Protein AF-A0A8J6E1X1-F1 (afdb_monomer_lite)

Radius of gyration: 105.85 Å; chains: 1; bounding box: 224×89×387 Å

Organism: NCBI:txid201153

Secondary structure (DSSP, 8-state):
--THHHHHHHHHHHHHTTSS-----HHHHHHHHHHHHHHHHHHHHHHHHHHHHHHHHHHHHHHHHHHHHHHHHHHHHHHHHHHHHHHHHHHHHHHHHHHHHHHHHHHHHHHHHHHHHHHHHHHHHHHHHHHHHHHHHHHHHHHHHHHHHHHHHHHHHHHHHHHHHHHHHHHHHHHHHHHHHHHHHHHHHHHHHHHHHHHHHHHHTT----SGGGGTHHHHHHHHHHHHHHHHHHHHHHHHHHHHHHHHHHHHHHHHHHHHHHHHHHHHHHHHHHHHHHHHHHHHHHHHHHHHHHHHHHHHHHHHHHHHHHHHHHHHHHHHHHHHHHHHHHHHHHHHHHHHHHHHHHHHHHHHHHHHHHHHHHHHHHHHHHHHHHHHHHHHHTHHHHTTSTTS------------------SGGGSSHHHHHHHHHHHHHHHHHHHHHHHHHHHHHHHHHHHHHHHHHHHHHHHHHHHHHHHHHHHHHHHHHHHHHHHHHHHHHHHHHHHHHHHHHHHHHHHHHHHHHHHHHHHHHHHHHHHHHHHHHHHHHHHHHHHHHHHHHHHHHHHHHHHHHHHHHHHHHHHHHHHHHHHHHHHHHHHHHHHHHHHHHHHHHHHHHHHHHHHHHHHHHHHHHHHHHHHHHHHHHHHHHHHHHHHHHHHHHHHHHHHHHHHHHHHHHHHHHHHHHHHHHHHHHHHHHHHHHHHHHHHHHTTSS-------------------STHHHHHHHHHHHHHHHHHHHHHHHHHHHHHHHHHHHHHHHHTTTS--STHHHHHHHHHHHHHHHHHHHHHHHHHHHHHHHHHHHHHHHHHHHHHHHHHHHHHHHHHHTT--SSHHHHHHHHHHHHHHHHHHHHHHHHHHHHHHHSS-------PPP------------------PPPPPPPPPPPPPP--TT----PPPPPPPPP-

Foldseek 3Di:
DDVVVVVVVVVVVVVVVVPPDDDDDDPVVVVVVVVVVVVVVVVVVVVVVVVVVVVVVVVVVVVVVVVVVVVVVVVVVVVVVVVVVVVVVVVVVVVVVVVVVVVVVVVVVVVVVVVVVVVVVVVVVVVVVVVVVVVVVVCCVVCVVVVVVVVVVVVVVVVVVVVVVVVVVVVVVVVVVVVVVVVVVVVVVVVVVVVVVVVVVVVVVPPDDDDPCPVVVVVVVVVVVVVVVVVVVVVVVVVVVVVVVVVVVVVVVVVVVVVVVVVVVVVVVVVVVVVVVVVVVVVVVVVVVVVVVVVVVVVVVVVVVVVVVVVVVVVVVVVVVVVVVVVVVVVVVVVVVVVVVVVVVVVVCVVVVVVVVVVVVVVVVVVVVVVVVVVVVVVVVVPVVVVVPPPDDDDDDDDDDDDDDDDDPPDPPPPCPVPPPVVVVVVVVVVVVVVVVVVVVVVVVVVVVVVVVVVVVVVVVVVVVVVVVVVVVVVVVVVVVVVVVVVVVVVVVVVVVVVVVVVVVVVVVVVVVVVVVVVVVVVVVVVVVVVVVVVVVVVVVVVVVVVVVVVVVVVVVVVVVVVVVVVVVVVVVVVVVVVVVVVVVVVVVVVVVVVVVVVVVVVVVVVVVVVVVVVVVVVVVVVVVVVVVVVVVVVVVVVVVVVVVVVVVVVVVVVVVVVVVVVVVVVCVVCVVVVVVVVVVVVVVVVVVVVVVVVVVVVVVVPPDDDDDDDDDDDDDDDDDDDDDPVVVVVVVVVVVVVVVVVVVVVVVVVVVVVVVVVVVVVVVVVVPDDDDVVVVVVVVVVVVVVVVVVVVVVVVVVVVVVVVVVVVVVVCVVVVVVVVVLVVCLVVQVVVVHHSDPVVVVVVVVVVVVVVVVVVVVVVVVVVVVVVVPDDDDDDDDDDDDDDDDDDDDDDDDDPDDDDDDDDDDDDDDDDDDPPPDDDDDDDDDDDDD

InterPro domains:
  IPR049270 Cilia- and flagella-associated protein 58, central coiled coil [PF21771] (454-643)

Sequence (931 aa):
MDPERAQWLSALKILDKWAEDAPPDEKERRAMKAELFRSQFQRLYDCTVLSMAGETQSMDALRSMKDDRNQSEADLEAATEKATNAKLELEKYQDELRGVEVAIRKSQDDEELLEIQIDELNVDRDAEQALVDENETEVRAIYGPRIKQIQDEMELTKDMMRDNESTHKKLTAEIASSTARIEEVEAINEALKREVSAHREAVERSKTEPTRLKKTADLLQQAMTGKQAEERKYLDQLVDIDRQLEDEGKTLKKNEERRAALQSEIQLAVTAVEGRDEEVRAVTQHVAKLKRDMEDRMAQRVKLELEIKAKERASRQAQEALSKAEKALGAEEKVLRGVNDAAGLVRQSIPEIKSQIANLKKELASARSSLNKMTKEREEIGKDVDVGILKLLQTEDGNAKQGSNLQAALEGVKEREAILNDLMESDRALQAELVATRAQRSTSDRDMQRVMGKLRSTVEALQGHEAVIVDLTKRHSEMLGQLKSFGTLYESVKTQRNKYLSFIQSTQQAQAELVERLKVLSNEVEILTGETRYKDATLRKDRAETAQIIAVANSCRHDVSRLVEQRNILRDEMDSNVAEVERSSASITSAERDILGLKKSFVDAAEGRDSAGIALLERNDELCVLHEKCNLQASVLLKGQKSLVDLDVRAKHINLLIRDYERKVELAKKIGPEISKYEEQIHAMLAERDDLLVQGEELAKKLVDPNTEGRWRSLEKPTEAAEDRTTLLERQKDLESKILIKDNQIQEQMLVIDEIDNLIAGLKQAVSTQSDTRTTFMSDRVNRLRSSVDRLNKKLQSRVAELSMYQAEAKQYEPEVKRLQTVVQTMKDRMDNSLPPTDTAEREWEAMQVKKAEEKAAKAMAARRTEVEELDGTITTAVPRPNAYKYDGEASATNVPGISKPYPAPGPMMPSEYGANMRHFRAPRQRGVEL

pLDDT: mean 75.0, std 17.32, range [29.34, 97.38]

Structure (mmCIF, N/CA/C/O backbone):
data_AF-A0A8J6E1X1-F1
#
_entry.id   AF-A0A8J6E1X1-F1
#
loop_
_atom_site.group_PDB
_atom_site.id
_atom_site.type_symbol
_atom_site.label_atom_id
_atom_site.label_alt_id
_atom_site.label_comp_id
_atom_site.label_asym_id
_atom_site.label_entity_id
_atom_site.label_seq_id
_atom_site.pdbx_PDB_ins_code
_atom_site.Cartn_x
_atom_site.Cartn_y
_atom_site.Cartn_z
_atom_site.occupancy
_atom_site.B_iso_or_equiv
_atom_site.auth_seq_id
_atom_site.auth_comp_id
_atom_site.auth_asym_id
_atom_site.auth_atom_id
_atom_site.pdbx_PDB_model_num
ATOM 1 N N . MET A 1 1 ? 102.561 -15.282 -63.112 1.00 45.28 1 MET A N 1
ATOM 2 C CA . MET A 1 1 ? 103.827 -16.026 -63.312 1.00 45.28 1 MET A CA 1
ATOM 3 C C . MET A 1 1 ? 103.762 -16.637 -64.695 1.00 45.28 1 MET A C 1
ATOM 5 O O . MET A 1 1 ? 103.034 -17.605 -64.883 1.00 45.28 1 MET A O 1
ATOM 9 N N . ASP A 1 2 ? 104.411 -16.013 -65.672 1.00 46.47 2 ASP A N 1
ATOM 10 C CA . ASP A 1 2 ? 103.760 -15.908 -66.983 1.00 46.47 2 ASP A CA 1
ATOM 11 C C . ASP A 1 2 ? 104.443 -16.798 -68.036 1.00 46.47 2 ASP A C 1
ATOM 13 O O . ASP A 1 2 ? 105.628 -16.595 -68.327 1.00 46.47 2 ASP A O 1
ATOM 17 N N . PRO A 1 3 ? 103.727 -17.774 -68.635 1.00 53.22 3 PRO A N 1
ATOM 18 C CA . PRO A 1 3 ? 104.305 -18.684 -69.629 1.00 53.22 3 PRO A CA 1
ATOM 19 C C . PRO A 1 3 ? 104.748 -17.955 -70.908 1.00 53.22 3 PRO A C 1
ATOM 21 O O . PRO A 1 3 ? 105.657 -18.409 -71.603 1.00 53.22 3 PRO A O 1
ATOM 24 N N . GLU A 1 4 ? 104.174 -16.783 -71.186 1.00 53.44 4 GLU A N 1
ATOM 25 C CA . GLU A 1 4 ? 104.520 -15.915 -72.317 1.00 53.44 4 GLU A CA 1
ATOM 26 C C . GLU A 1 4 ? 106.004 -15.514 -72.320 1.00 53.44 4 GLU A C 1
ATOM 28 O O . GLU A 1 4 ? 106.648 -15.478 -73.372 1.00 53.44 4 GLU A O 1
ATOM 33 N N . ARG A 1 5 ? 106.597 -15.282 -71.137 1.00 50.91 5 ARG A N 1
ATOM 34 C CA . ARG A 1 5 ? 107.999 -14.846 -71.027 1.00 50.91 5 ARG A CA 1
ATOM 35 C C . ARG A 1 5 ? 108.994 -15.947 -71.414 1.00 50.91 5 ARG A C 1
ATOM 37 O O . ARG A 1 5 ? 110.117 -15.638 -71.807 1.00 50.91 5 ARG A O 1
ATOM 44 N N . ALA A 1 6 ? 108.581 -17.216 -71.359 1.00 53.81 6 ALA A N 1
ATOM 45 C CA . ALA A 1 6 ? 109.370 -18.343 -71.853 1.00 53.81 6 ALA A CA 1
ATOM 46 C C . ALA A 1 6 ? 109.302 -18.476 -73.387 1.00 53.81 6 ALA A C 1
ATOM 48 O O . ALA A 1 6 ? 110.308 -18.802 -74.020 1.00 53.81 6 ALA A O 1
ATOM 49 N N . GLN A 1 7 ? 108.150 -18.177 -73.998 1.00 55.94 7 GLN A N 1
ATOM 50 C CA . GLN A 1 7 ? 107.958 -18.290 -75.449 1.00 55.94 7 GLN A CA 1
ATOM 51 C C . GLN A 1 7 ? 108.814 -17.273 -76.224 1.00 55.94 7 GLN A C 1
ATOM 53 O O . GLN A 1 7 ? 109.506 -17.649 -77.172 1.00 55.94 7 GLN A O 1
ATOM 58 N N . TRP A 1 8 ? 108.875 -16.016 -75.771 1.00 51.72 8 TRP A N 1
ATOM 59 C CA . TRP A 1 8 ? 109.725 -14.988 -76.394 1.00 51.72 8 TRP A CA 1
ATOM 60 C C . TRP A 1 8 ? 111.229 -15.314 -76.340 1.00 51.72 8 TRP A C 1
ATOM 62 O O . TRP A 1 8 ? 111.949 -15.084 -77.312 1.00 51.72 8 TRP A O 1
ATOM 72 N N . LEU A 1 9 ? 111.707 -15.924 -75.249 1.00 55.38 9 LEU A N 1
ATOM 73 C CA . LEU A 1 9 ? 113.100 -16.382 -75.134 1.00 55.38 9 LEU A CA 1
ATOM 74 C C . LEU A 1 9 ? 113.409 -17.607 -76.014 1.00 55.38 9 LEU A C 1
ATOM 76 O O . LEU A 1 9 ? 114.568 -17.826 -76.370 1.00 55.38 9 LEU A O 1
ATOM 80 N N . SER A 1 10 ? 112.394 -18.389 -76.395 1.00 54.84 10 SER A N 1
ATOM 81 C CA . SER A 1 10 ? 112.541 -19.462 -77.383 1.00 54.84 10 SER A CA 1
ATOM 82 C C . SER A 1 10 ? 112.649 -18.915 -78.811 1.00 54.84 10 SER A C 1
ATOM 84 O O . SER A 1 10 ? 113.457 -19.427 -79.581 1.00 54.84 10 SER A O 1
ATOM 86 N N . ALA A 1 11 ? 111.911 -17.850 -79.146 1.00 54.59 11 ALA A N 1
ATOM 87 C CA . ALA A 1 11 ? 111.950 -17.225 -80.470 1.00 54.59 11 ALA A CA 1
ATOM 88 C C . ALA A 1 11 ? 113.316 -16.587 -80.795 1.00 54.59 11 ALA A C 1
ATOM 90 O O . ALA A 1 11 ? 113.847 -16.793 -81.885 1.00 54.59 11 ALA A O 1
ATOM 91 N N . LEU A 1 12 ? 113.925 -15.875 -79.838 1.00 54.38 12 LEU A N 1
ATOM 92 C CA . LEU A 1 12 ? 115.249 -15.255 -80.013 1.00 54.38 12 LEU A CA 1
ATOM 93 C C . LEU A 1 12 ? 116.350 -16.285 -80.325 1.00 54.38 12 LEU A C 1
ATOM 95 O O . LEU A 1 12 ? 117.102 -16.109 -81.279 1.00 54.38 12 LEU A O 1
ATOM 99 N N . LYS A 1 13 ? 116.373 -17.422 -79.616 1.00 55.44 13 LYS A N 1
ATOM 100 C CA . LYS A 1 13 ? 117.357 -18.503 -79.840 1.00 55.44 13 LYS A CA 1
ATOM 101 C C . LYS A 1 13 ? 117.247 -19.206 -81.200 1.00 55.44 13 LYS A C 1
ATOM 103 O O . LYS A 1 13 ? 118.148 -19.962 -81.560 1.00 55.44 13 LYS A O 1
ATOM 108 N N . ILE A 1 14 ? 116.154 -19.001 -81.936 1.00 56.94 14 ILE A N 1
ATOM 109 C CA . ILE A 1 14 ? 115.968 -19.536 -83.293 1.00 56.94 14 ILE A CA 1
ATOM 110 C C . ILE A 1 14 ? 116.546 -18.571 -84.341 1.00 56.94 14 ILE A C 1
ATOM 112 O O . ILE A 1 14 ? 117.038 -19.031 -85.369 1.00 56.94 14 ILE A O 1
ATOM 116 N N . LEU A 1 15 ? 116.550 -17.260 -84.069 1.00 51.34 15 LEU A N 1
ATOM 117 C CA . LEU A 1 15 ? 117.126 -16.247 -84.960 1.00 51.34 15 LEU A CA 1
ATOM 118 C C . LEU A 1 15 ? 118.658 -16.306 -84.987 1.00 51.34 15 LEU A C 1
ATOM 120 O O . LEU A 1 15 ? 119.228 -16.334 -86.075 1.00 51.34 15 LEU A O 1
ATOM 124 N N . ASP A 1 16 ? 119.315 -16.412 -83.826 1.00 50.22 16 ASP A N 1
ATOM 125 C CA . ASP A 1 16 ? 120.786 -16.496 -83.755 1.00 50.22 16 ASP A CA 1
ATOM 126 C C . ASP A 1 16 ? 121.333 -17.709 -84.533 1.00 50.22 16 ASP A C 1
ATOM 128 O O . ASP A 1 16 ? 122.340 -17.614 -85.231 1.00 50.22 16 ASP A O 1
ATOM 132 N N . LYS A 1 17 ? 120.616 -18.843 -84.499 1.00 50.31 17 LYS A N 1
ATOM 133 C CA . LYS A 1 17 ? 120.971 -20.062 -85.246 1.00 50.31 17 LYS A CA 1
ATOM 134 C C . LYS A 1 17 ? 120.750 -19.988 -86.762 1.00 50.31 17 LYS A C 1
ATOM 136 O O . LYS A 1 17 ? 121.141 -20.917 -87.460 1.00 50.31 17 LYS A O 1
ATOM 141 N N . TRP A 1 18 ? 120.123 -18.934 -87.282 1.00 49.75 18 TRP A N 1
ATOM 142 C CA . TRP A 1 18 ? 119.868 -18.761 -88.720 1.00 49.75 18 TRP A CA 1
ATOM 143 C C . TRP A 1 18 ? 120.875 -17.834 -89.421 1.00 49.75 18 TRP A C 1
ATOM 145 O O . TRP A 1 18 ? 120.716 -17.540 -90.606 1.00 49.75 18 TRP A O 1
ATOM 155 N N . ALA A 1 19 ? 121.919 -17.390 -88.713 1.00 49.16 19 ALA A N 1
ATOM 156 C CA . ALA A 1 19 ? 123.005 -16.592 -89.281 1.00 49.16 19 ALA A CA 1
ATOM 157 C C . ALA A 1 19 ? 124.158 -17.429 -89.878 1.00 49.16 19 ALA A C 1
ATOM 159 O O . ALA A 1 19 ? 124.899 -16.909 -90.710 1.00 49.16 19 ALA A O 1
ATOM 160 N N . GLU A 1 20 ? 124.322 -18.694 -89.464 1.00 47.47 20 GLU A N 1
ATOM 161 C CA . GLU A 1 20 ? 125.540 -19.482 -89.739 1.00 47.47 20 GLU A CA 1
ATOM 162 C C . GLU A 1 20 ? 125.394 -20.508 -90.887 1.00 47.47 20 GLU A C 1
ATOM 164 O O . GLU A 1 20 ? 126.339 -20.693 -91.652 1.00 47.47 20 GLU A O 1
ATOM 169 N N . ASP A 1 21 ? 124.217 -21.121 -91.082 1.00 45.50 21 ASP A N 1
ATOM 170 C CA . ASP A 1 21 ? 123.978 -22.127 -92.136 1.00 45.50 21 ASP A CA 1
ATOM 171 C C . ASP A 1 21 ? 123.340 -21.517 -93.403 1.00 45.50 21 ASP A C 1
ATOM 173 O O . ASP A 1 21 ? 122.120 -21.365 -93.504 1.00 45.50 21 ASP A O 1
ATOM 177 N N . ALA A 1 22 ? 124.161 -21.188 -94.410 1.00 44.06 22 ALA A N 1
ATOM 178 C CA . ALA A 1 22 ? 123.710 -20.542 -95.651 1.00 44.06 22 ALA A CA 1
ATOM 179 C C . ALA A 1 22 ? 124.183 -21.251 -96.945 1.00 44.06 22 ALA A C 1
ATOM 181 O O . ALA A 1 22 ? 125.229 -20.893 -97.493 1.00 44.06 22 ALA A O 1
ATOM 182 N N . PRO A 1 23 ? 123.400 -22.195 -97.508 1.00 49.28 23 PRO A N 1
ATOM 183 C CA . PRO A 1 23 ? 123.653 -22.755 -98.837 1.00 49.28 23 PRO A CA 1
ATOM 184 C C . PRO A 1 23 ? 123.144 -21.839 -99.983 1.00 49.28 23 PRO A C 1
ATOM 186 O O . PRO A 1 23 ? 122.302 -20.958 -99.742 1.00 49.28 23 PRO A O 1
ATOM 189 N N . PRO A 1 24 ? 123.630 -22.013 -101.236 1.00 51.72 24 PRO A N 1
ATOM 190 C CA . PRO A 1 24 ? 123.497 -20.997 -102.279 1.00 51.72 24 PRO A CA 1
ATOM 191 C C . PRO A 1 24 ? 122.700 -21.459 -103.518 1.00 51.72 24 PRO A C 1
ATOM 193 O O . PRO A 1 24 ? 123.286 -21.780 -104.547 1.00 51.72 24 PRO A O 1
ATOM 196 N N . ASP A 1 25 ? 121.366 -21.395 -103.469 1.00 47.97 25 ASP A N 1
ATOM 197 C CA . ASP A 1 25 ? 120.545 -21.314 -104.690 1.00 47.97 25 ASP A CA 1
ATOM 198 C C . ASP A 1 25 ? 119.337 -20.376 -104.482 1.00 47.97 25 ASP A C 1
ATOM 200 O O . ASP A 1 25 ? 118.710 -20.340 -103.417 1.00 47.97 25 ASP A O 1
ATOM 204 N N . GLU A 1 26 ? 119.030 -19.538 -105.475 1.00 53.50 26 GLU A N 1
ATOM 205 C CA . GLU A 1 26 ? 118.045 -18.456 -105.339 1.00 53.50 26 GLU A CA 1
ATOM 206 C C . GLU A 1 26 ? 116.600 -18.939 -105.554 1.00 53.50 26 GLU A C 1
ATOM 208 O O . GLU A 1 26 ? 115.645 -18.295 -105.104 1.00 53.50 26 GLU A O 1
ATOM 213 N N . LYS A 1 27 ? 116.420 -20.087 -106.219 1.00 55.41 27 LYS A N 1
ATOM 214 C CA . LYS A 1 27 ? 115.091 -20.596 -106.587 1.00 55.41 27 LYS A CA 1
ATOM 215 C C . LYS A 1 27 ? 114.334 -21.158 -105.380 1.00 55.41 27 LYS A C 1
ATOM 217 O O . LYS A 1 27 ? 113.167 -20.819 -105.172 1.00 55.41 27 LYS A O 1
ATOM 222 N N . GLU A 1 28 ? 115.014 -21.931 -104.535 1.00 53.69 28 GLU A N 1
ATOM 223 C CA . GLU A 1 28 ? 114.438 -22.509 -103.312 1.00 53.69 28 GLU A CA 1
ATOM 224 C C . GLU A 1 28 ? 114.132 -21.430 -102.262 1.00 53.69 28 GLU A C 1
ATOM 226 O O . GLU A 1 28 ? 113.062 -21.445 -101.649 1.00 53.69 28 GLU A O 1
ATOM 231 N N . ARG A 1 29 ? 114.989 -20.401 -102.148 1.00 54.91 29 ARG A N 1
ATOM 232 C CA . ARG A 1 29 ? 114.774 -19.237 -101.263 1.00 54.91 29 ARG A CA 1
ATOM 233 C C . ARG A 1 29 ? 113.438 -18.519 -101.493 1.00 54.91 29 ARG A C 1
ATOM 235 O O . ARG A 1 29 ? 112.920 -17.913 -100.554 1.00 54.91 29 ARG A O 1
ATOM 242 N N . ARG A 1 30 ? 112.871 -18.554 -102.708 1.00 59.19 30 ARG A N 1
ATOM 243 C CA . ARG A 1 30 ? 111.555 -17.951 -103.000 1.00 59.19 30 ARG A CA 1
ATOM 244 C C . ARG A 1 30 ? 110.391 -18.876 -102.641 1.00 59.19 30 ARG A C 1
ATOM 246 O O . ARG A 1 30 ? 109.408 -18.389 -102.088 1.00 59.19 30 ARG A O 1
ATOM 253 N N . ALA A 1 31 ? 110.515 -20.183 -102.883 1.00 60.28 31 ALA A N 1
ATOM 254 C CA . ALA A 1 31 ? 109.507 -21.166 -102.477 1.00 60.28 31 ALA A CA 1
ATOM 255 C C . ALA A 1 31 ? 109.375 -21.228 -100.944 1.00 60.28 31 ALA A C 1
ATOM 257 O O . ALA A 1 31 ? 108.289 -21.018 -100.404 1.00 60.28 31 ALA A O 1
ATOM 258 N N . MET A 1 32 ? 110.502 -21.379 -100.241 1.00 59.03 32 MET A N 1
ATOM 259 C CA . MET A 1 32 ? 110.531 -21.506 -98.782 1.00 59.03 32 MET A CA 1
ATOM 260 C C . MET A 1 32 ? 110.009 -20.242 -98.075 1.00 59.03 32 MET A C 1
ATOM 262 O O . MET A 1 32 ? 109.306 -20.339 -97.072 1.00 59.03 32 MET A O 1
ATOM 266 N N . LYS A 1 33 ? 110.261 -19.042 -98.628 1.00 60.12 33 LYS A N 1
ATOM 267 C CA . LYS A 1 33 ? 109.653 -17.792 -98.130 1.00 60.12 33 LYS A CA 1
ATOM 268 C C . LYS A 1 33 ? 108.140 -17.726 -98.357 1.00 60.12 33 LYS A C 1
ATOM 270 O O . LYS A 1 33 ? 107.439 -17.202 -97.497 1.00 60.12 33 LYS A O 1
ATOM 275 N N . ALA A 1 34 ? 107.623 -18.243 -99.472 1.00 63.97 34 ALA A N 1
ATOM 276 C CA . ALA A 1 34 ? 106.183 -18.251 -99.735 1.00 63.97 34 ALA A CA 1
ATOM 277 C C . ALA A 1 34 ? 105.423 -19.187 -98.774 1.00 63.97 34 ALA A C 1
ATOM 279 O O . ALA A 1 34 ? 104.351 -18.826 -98.285 1.00 63.97 34 ALA A O 1
ATOM 280 N N . GLU A 1 35 ? 105.992 -20.350 -98.447 1.00 67.12 35 GLU A N 1
ATOM 281 C CA . GLU A 1 35 ? 105.435 -21.251 -97.427 1.00 67.12 35 GLU A CA 1
ATOM 282 C C . GLU A 1 35 ? 105.598 -20.697 -96.007 1.00 67.12 35 GLU A C 1
ATOM 284 O O . GLU A 1 35 ? 104.656 -20.769 -95.214 1.00 67.12 35 GLU A O 1
ATOM 289 N N . LEU A 1 36 ? 106.731 -20.053 -95.696 1.00 68.12 36 LEU A N 1
ATOM 290 C CA . LEU A 1 36 ? 106.917 -19.354 -94.424 1.00 68.12 36 LEU A CA 1
ATOM 291 C C . LEU A 1 36 ? 105.836 -18.281 -94.223 1.00 68.12 36 LEU A C 1
ATOM 293 O O . LEU A 1 36 ? 105.147 -18.309 -93.206 1.00 68.12 36 LEU A O 1
ATOM 297 N N . PHE A 1 37 ? 105.613 -17.397 -95.201 1.00 71.00 37 PHE A N 1
ATOM 298 C CA . PHE A 1 37 ? 104.574 -16.368 -95.092 1.00 71.00 37 PHE A CA 1
ATOM 299 C C . PHE A 1 37 ? 103.157 -16.952 -95.037 1.00 71.00 37 PHE A C 1
ATOM 301 O O . PHE A 1 37 ? 102.339 -16.442 -94.275 1.00 71.00 37 PHE A O 1
ATOM 308 N N . ARG A 1 38 ? 102.861 -18.048 -95.754 1.00 71.38 38 ARG A N 1
ATOM 309 C CA . ARG A 1 38 ? 101.581 -18.764 -95.590 1.00 71.38 38 ARG A CA 1
ATOM 310 C C . ARG A 1 38 ? 101.414 -19.311 -94.175 1.00 71.38 38 ARG A C 1
ATOM 312 O O . ARG A 1 38 ? 100.393 -19.038 -93.560 1.00 71.38 38 ARG A O 1
ATOM 319 N N . SER A 1 39 ? 102.403 -20.019 -93.629 1.00 75.50 39 SER A N 1
ATOM 320 C CA . SER A 1 39 ? 102.316 -20.576 -92.268 1.00 75.50 39 SER A CA 1
ATOM 321 C C . SER A 1 39 ? 102.233 -19.498 -91.177 1.00 75.50 39 SER A C 1
ATOM 323 O O . SER A 1 39 ? 101.528 -19.682 -90.186 1.00 75.50 39 SER A O 1
ATOM 325 N N . GLN A 1 40 ? 102.890 -18.350 -91.370 1.00 73.69 40 GLN A N 1
ATOM 326 C CA . GLN A 1 40 ? 102.784 -17.191 -90.480 1.00 73.69 40 GLN A CA 1
ATOM 327 C C . GLN A 1 40 ? 101.402 -16.530 -90.562 1.00 73.69 40 GLN A C 1
ATOM 329 O O . GLN A 1 40 ? 100.820 -16.227 -89.523 1.00 73.69 40 GLN A O 1
ATOM 334 N N . PHE A 1 41 ? 100.849 -16.355 -91.767 1.00 75.06 41 PHE A N 1
ATOM 335 C CA . PHE A 1 41 ? 99.505 -15.801 -91.954 1.00 75.06 41 PHE A CA 1
ATOM 336 C C . PHE A 1 41 ? 98.419 -16.747 -91.420 1.00 75.06 41 PHE A C 1
ATOM 338 O O . PHE A 1 41 ? 97.486 -16.289 -90.769 1.00 75.06 41 PHE A O 1
ATOM 345 N N . GLN A 1 42 ? 98.580 -18.060 -91.620 1.00 78.12 42 GLN A N 1
ATOM 346 C CA . GLN A 1 42 ? 97.705 -19.093 -91.061 1.00 78.12 42 GLN A CA 1
ATOM 347 C C . GLN A 1 42 ? 97.682 -19.006 -89.529 1.00 78.12 42 GLN A C 1
ATOM 349 O O . GLN A 1 42 ? 96.620 -18.831 -88.951 1.00 78.12 42 GLN A O 1
ATOM 354 N N . ARG A 1 43 ? 98.852 -18.990 -88.872 1.00 75.69 43 ARG A N 1
ATOM 355 C CA . ARG A 1 43 ? 98.944 -18.841 -87.407 1.00 75.69 43 ARG A CA 1
ATOM 356 C C . ARG A 1 43 ? 98.370 -17.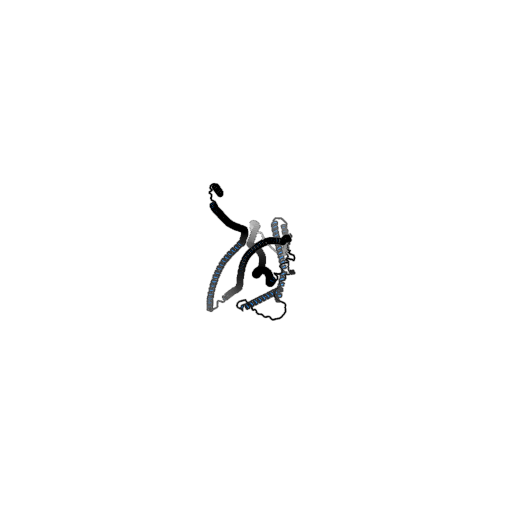519 -86.896 1.00 75.69 43 ARG A C 1
ATOM 358 O O . ARG A 1 43 ? 97.775 -17.502 -85.827 1.00 75.69 43 ARG A O 1
ATOM 365 N N . LEU A 1 44 ? 98.534 -16.419 -87.635 1.00 75.44 44 LEU A N 1
ATOM 366 C CA . LEU A 1 44 ? 97.907 -15.138 -87.292 1.00 75.44 44 LEU A CA 1
ATOM 367 C C . LEU A 1 44 ? 96.379 -15.211 -87.382 1.00 75.44 44 LEU A C 1
ATOM 369 O O . LEU A 1 44 ? 95.707 -14.724 -86.479 1.00 75.44 44 LEU A O 1
ATOM 373 N N . TYR A 1 45 ? 95.845 -15.842 -88.430 1.00 79.12 45 TYR A N 1
ATOM 374 C CA . TYR A 1 45 ? 94.411 -16.067 -88.609 1.00 79.12 45 TYR A CA 1
ATOM 375 C C . TYR A 1 45 ? 93.833 -16.988 -87.526 1.00 79.12 45 TYR A C 1
ATOM 377 O O . TYR A 1 45 ? 92.828 -16.657 -86.906 1.00 79.12 45 TYR A O 1
ATOM 385 N N . ASP A 1 46 ? 94.501 -18.103 -87.229 1.00 80.19 46 ASP A N 1
ATOM 386 C CA . ASP A 1 46 ? 94.075 -19.036 -86.185 1.00 80.19 46 ASP A CA 1
ATOM 387 C C . ASP A 1 46 ? 94.083 -18.346 -84.802 1.00 80.19 46 ASP A C 1
ATOM 389 O O . ASP A 1 46 ? 93.140 -18.496 -84.025 1.00 80.19 46 ASP A O 1
ATOM 393 N N . CYS A 1 47 ? 95.085 -17.502 -84.515 1.00 77.81 47 CYS A N 1
ATOM 394 C CA . CYS A 1 47 ? 95.122 -16.680 -83.302 1.00 77.81 47 CYS A CA 1
ATOM 395 C C . CYS A 1 47 ? 94.017 -15.610 -83.249 1.00 77.81 47 CYS A C 1
ATOM 397 O O . CYS A 1 47 ? 93.448 -15.407 -82.178 1.00 77.81 47 CYS A O 1
ATOM 399 N N . THR A 1 48 ? 93.678 -14.925 -84.350 1.00 74.62 48 THR A N 1
ATOM 400 C CA . THR A 1 48 ? 92.578 -13.939 -84.328 1.00 74.62 48 THR A CA 1
ATOM 401 C C . THR A 1 48 ? 91.210 -14.606 -84.217 1.00 74.62 48 THR A C 1
ATOM 403 O O . THR A 1 48 ? 90.356 -14.091 -83.498 1.00 74.62 48 THR A O 1
ATOM 406 N N . VAL A 1 49 ? 91.012 -15.779 -84.828 1.00 80.62 49 VAL A N 1
ATOM 407 C CA . VAL A 1 49 ? 89.798 -16.593 -84.648 1.00 80.62 49 VAL A CA 1
ATOM 408 C C . VAL A 1 49 ? 89.666 -17.068 -83.198 1.00 80.62 49 VAL A C 1
ATOM 410 O O . VAL A 1 49 ? 88.588 -16.942 -82.620 1.00 80.62 49 VAL A O 1
ATOM 413 N N . LEU A 1 50 ? 90.751 -17.534 -82.568 1.00 80.38 50 LEU A N 1
ATOM 414 C CA . LEU A 1 50 ? 90.753 -17.890 -81.143 1.00 80.38 50 LEU A CA 1
ATOM 415 C C . LEU A 1 50 ? 90.514 -16.674 -80.231 1.00 80.38 50 LEU A C 1
ATOM 417 O O . LEU A 1 50 ? 89.789 -16.797 -79.247 1.00 80.38 50 LEU A O 1
ATOM 421 N N . SER A 1 51 ? 91.049 -15.496 -80.573 1.00 77.44 51 SER A N 1
ATOM 422 C CA . SER A 1 51 ? 90.778 -14.249 -79.839 1.00 77.44 51 SER A CA 1
ATOM 423 C C . SER A 1 51 ? 89.300 -13.854 -79.926 1.00 77.44 51 SER A C 1
ATOM 425 O O . SER A 1 51 ? 88.682 -13.583 -78.902 1.00 77.44 51 SER A O 1
ATOM 427 N N . MET A 1 52 ? 88.696 -13.901 -81.119 1.00 75.81 52 MET A N 1
ATOM 428 C CA . MET A 1 52 ? 87.265 -13.619 -81.311 1.00 75.81 52 MET A CA 1
ATOM 429 C C . MET A 1 52 ? 86.357 -14.667 -80.645 1.00 75.81 52 MET A C 1
ATOM 431 O O . MET A 1 52 ? 85.290 -14.326 -80.130 1.00 75.81 52 MET A O 1
ATOM 435 N N . ALA A 1 53 ? 86.775 -15.936 -80.598 1.00 76.88 53 ALA A N 1
ATOM 436 C CA . ALA A 1 53 ? 86.090 -16.973 -79.826 1.00 76.88 53 ALA A CA 1
ATOM 437 C C . ALA A 1 53 ? 86.163 -16.695 -78.310 1.00 76.88 53 ALA A C 1
ATOM 439 O O . ALA A 1 53 ? 85.159 -16.813 -77.612 1.00 76.88 53 ALA A O 1
ATOM 440 N N . GLY A 1 54 ? 87.321 -16.256 -77.803 1.00 77.00 54 GLY A N 1
ATOM 441 C CA . GLY A 1 54 ? 87.491 -15.841 -76.407 1.00 77.00 54 GLY A CA 1
ATOM 442 C C . GLY A 1 54 ? 86.687 -14.587 -76.045 1.00 77.00 54 GLY A C 1
ATOM 443 O O . GLY A 1 54 ? 86.059 -14.544 -74.988 1.00 77.00 54 GLY A O 1
ATOM 444 N N . GLU A 1 55 ? 86.639 -13.589 -76.930 1.00 75.88 55 GLU A N 1
ATOM 445 C CA . GLU A 1 55 ? 85.822 -12.381 -76.763 1.00 75.88 55 GLU A CA 1
ATOM 446 C C . GLU A 1 55 ? 84.324 -12.703 -76.754 1.00 75.88 55 GLU A C 1
ATOM 448 O O . GLU A 1 55 ? 83.608 -12.233 -75.872 1.00 75.88 55 GLU A O 1
ATOM 453 N N . THR A 1 56 ? 83.839 -13.541 -77.676 1.00 78.88 56 THR A N 1
ATOM 454 C CA . THR A 1 56 ? 82.421 -13.946 -77.703 1.00 78.88 56 THR A CA 1
ATOM 455 C C . THR A 1 56 ? 82.031 -14.755 -76.466 1.00 78.88 56 THR A C 1
ATOM 457 O O . THR A 1 56 ? 81.041 -14.415 -75.823 1.00 78.88 56 THR A O 1
ATOM 460 N N . GLN A 1 57 ? 82.852 -15.722 -76.040 1.00 80.50 57 GLN A N 1
ATOM 461 C CA . GLN A 1 57 ? 82.638 -16.448 -74.779 1.00 80.50 57 GLN A CA 1
ATOM 462 C C . GLN A 1 57 ? 82.655 -15.516 -73.555 1.00 80.50 57 GLN A C 1
ATOM 464 O O . GLN A 1 57 ? 81.825 -15.664 -72.660 1.00 80.50 57 GLN A O 1
ATOM 469 N N . SER A 1 58 ? 83.544 -14.518 -73.528 1.00 76.31 58 SER A N 1
ATOM 470 C CA . SER A 1 58 ? 83.602 -13.520 -72.450 1.00 76.31 58 SER A CA 1
ATOM 471 C C . SER A 1 58 ? 82.374 -12.602 -72.441 1.00 76.31 58 SER A C 1
ATOM 473 O O . SER A 1 58 ? 81.875 -12.249 -71.374 1.00 76.31 58 SER A O 1
ATOM 475 N N . MET A 1 59 ? 81.854 -12.234 -73.616 1.00 79.19 59 MET A N 1
ATOM 476 C CA . MET A 1 59 ? 80.647 -11.415 -73.757 1.00 79.19 59 MET A CA 1
ATOM 477 C C . MET A 1 59 ? 79.371 -12.177 -73.385 1.00 79.19 59 MET A C 1
ATOM 479 O O . MET A 1 59 ? 78.477 -11.586 -72.782 1.00 79.19 59 MET A O 1
ATOM 483 N N . ASP A 1 60 ? 79.284 -13.472 -73.687 1.00 82.81 60 ASP A N 1
ATOM 484 C CA . ASP A 1 60 ? 78.151 -14.307 -73.274 1.00 82.81 60 ASP A CA 1
ATOM 485 C C . ASP A 1 60 ? 78.218 -14.676 -71.782 1.00 82.81 60 ASP A C 1
ATOM 487 O O . ASP A 1 60 ? 77.191 -14.657 -71.103 1.00 82.81 60 ASP A O 1
ATOM 491 N N . ALA A 1 61 ? 79.417 -14.857 -71.214 1.00 80.12 61 ALA A N 1
ATOM 492 C CA . ALA A 1 61 ? 79.601 -14.931 -69.763 1.00 80.12 61 ALA A CA 1
ATOM 493 C C . ALA A 1 61 ? 79.202 -13.616 -69.061 1.00 80.12 61 ALA A C 1
ATOM 495 O O . ALA A 1 61 ? 78.529 -13.648 -68.032 1.00 80.12 61 ALA A O 1
ATOM 496 N N . LEU A 1 62 ? 79.542 -12.453 -69.634 1.00 78.25 62 LEU A N 1
ATOM 497 C CA . LEU A 1 62 ? 79.093 -11.140 -69.146 1.00 78.25 62 LEU A CA 1
ATOM 498 C C . LEU A 1 62 ? 77.576 -10.936 -69.261 1.00 78.25 62 LEU A C 1
ATOM 500 O O . LEU A 1 62 ? 77.015 -10.193 -68.457 1.00 78.25 62 LEU A O 1
ATOM 504 N N . ARG A 1 63 ? 76.909 -11.574 -70.232 1.00 82.19 63 ARG A N 1
ATOM 505 C CA . ARG A 1 63 ? 75.440 -11.598 -70.322 1.00 82.19 63 ARG A CA 1
ATOM 506 C C . ARG A 1 63 ? 74.843 -12.450 -69.209 1.00 82.19 63 ARG A C 1
ATOM 508 O O . ARG A 1 63 ? 74.075 -11.898 -68.433 1.00 82.19 63 ARG A O 1
ATOM 515 N N . SER A 1 64 ? 75.279 -13.708 -69.054 1.00 82.94 64 SER A N 1
ATOM 516 C CA . SER A 1 64 ? 74.829 -14.578 -67.951 1.00 82.94 64 SER A CA 1
ATOM 517 C C . SER A 1 64 ? 74.993 -13.877 -66.607 1.00 82.94 64 SER A C 1
ATOM 519 O O . SER A 1 64 ? 74.005 -13.595 -65.949 1.00 82.94 64 SER A O 1
ATOM 521 N N . MET A 1 65 ? 76.210 -13.435 -66.270 1.00 80.69 65 MET A N 1
ATOM 522 C CA . MET A 1 65 ? 76.503 -12.766 -64.996 1.00 80.69 65 MET A CA 1
ATOM 523 C C . MET A 1 65 ? 75.713 -11.463 -64.785 1.00 80.69 65 MET A C 1
ATOM 525 O O . MET A 1 65 ? 75.559 -11.018 -63.648 1.00 80.69 65 MET A O 1
ATOM 529 N N . LYS A 1 66 ? 75.221 -10.825 -65.856 1.00 81.81 66 LYS A N 1
ATOM 530 C CA . LYS A 1 66 ? 74.317 -9.675 -65.762 1.00 81.81 66 LYS A CA 1
ATOM 531 C C . LYS A 1 66 ? 72.875 -10.116 -65.521 1.00 81.81 66 LYS A C 1
ATOM 533 O O . LYS A 1 66 ? 72.207 -9.495 -64.706 1.00 81.81 66 LYS A O 1
ATOM 538 N N . ASP A 1 67 ? 72.402 -11.153 -66.197 1.00 84.38 67 ASP A N 1
ATOM 539 C CA . ASP A 1 67 ? 71.046 -11.674 -66.027 1.00 84.38 67 ASP A CA 1
ATOM 540 C C . ASP A 1 67 ? 70.886 -12.357 -64.655 1.00 84.38 67 ASP A C 1
ATOM 542 O O . ASP A 1 67 ? 69.942 -12.042 -63.933 1.00 84.38 67 ASP A O 1
ATOM 546 N N . ASP A 1 68 ? 71.887 -13.130 -64.221 1.00 82.06 68 ASP A N 1
ATOM 547 C CA . ASP A 1 68 ? 72.047 -13.668 -62.862 1.00 82.06 68 ASP A CA 1
ATOM 548 C C . ASP A 1 68 ? 72.019 -12.545 -61.803 1.00 82.06 68 ASP A C 1
ATOM 550 O O . ASP A 1 68 ? 71.369 -12.666 -60.761 1.00 82.06 68 ASP A O 1
ATOM 554 N N . ARG A 1 69 ? 72.682 -11.407 -62.075 1.00 80.81 69 ARG A N 1
ATOM 555 C CA . ARG A 1 69 ? 72.637 -10.223 -61.202 1.00 80.81 69 ARG A CA 1
ATOM 556 C C . ARG A 1 69 ? 71.249 -9.582 -61.188 1.00 80.81 69 ARG A C 1
ATOM 558 O O . ARG A 1 69 ? 70.744 -9.327 -60.102 1.00 80.81 69 ARG A O 1
ATOM 565 N N . ASN A 1 70 ? 70.636 -9.334 -62.348 1.00 82.31 70 ASN A N 1
ATOM 566 C CA . ASN A 1 70 ? 69.298 -8.735 -62.436 1.00 82.31 70 ASN A CA 1
ATOM 567 C C . ASN A 1 70 ? 68.269 -9.594 -61.676 1.00 82.31 70 ASN A C 1
ATOM 569 O O . ASN A 1 70 ? 67.387 -9.062 -61.007 1.00 82.31 70 ASN A O 1
ATOM 573 N N . GLN A 1 71 ? 68.395 -10.922 -61.765 1.00 83.62 71 GLN A N 1
ATOM 574 C CA . GLN A 1 71 ? 67.518 -11.863 -61.077 1.00 83.62 71 GLN A CA 1
ATOM 575 C C . GLN A 1 71 ? 67.778 -11.889 -59.562 1.00 83.62 71 GLN A C 1
ATOM 577 O O . GLN A 1 71 ? 66.824 -11.853 -58.794 1.00 83.62 71 GLN A O 1
ATOM 582 N N . SER A 1 72 ? 69.040 -11.828 -59.126 1.00 75.62 72 SER A N 1
ATOM 583 C CA . SER A 1 72 ? 69.401 -11.652 -57.708 1.00 75.62 72 SER A CA 1
ATOM 584 C C . SER A 1 72 ? 68.931 -10.306 -57.129 1.00 75.62 72 SER A C 1
ATOM 586 O O . SER A 1 72 ? 68.516 -10.242 -55.973 1.00 75.62 72 SER A O 1
ATOM 588 N N . GLU A 1 73 ? 68.931 -9.233 -57.927 1.00 77.69 73 GLU A N 1
ATOM 589 C CA . GLU A 1 73 ? 68.364 -7.935 -57.536 1.00 77.69 73 GLU A CA 1
ATOM 590 C C . GLU A 1 73 ? 66.834 -8.028 -57.387 1.00 77.69 73 GLU A C 1
ATOM 592 O O . GLU A 1 73 ? 66.307 -7.625 -56.352 1.00 77.69 73 GLU A O 1
ATOM 597 N N . ALA A 1 74 ? 66.131 -8.660 -58.335 1.00 79.94 74 ALA A N 1
ATOM 598 C CA . ALA A 1 74 ? 64.681 -8.873 -58.264 1.00 79.94 74 ALA A CA 1
ATOM 599 C C . ALA A 1 74 ? 64.246 -9.800 -57.107 1.00 79.94 74 ALA A C 1
ATOM 601 O O . ALA A 1 74 ? 63.253 -9.522 -56.431 1.00 79.94 74 ALA A O 1
ATOM 602 N N . ASP A 1 75 ? 64.989 -10.879 -56.835 1.00 81.88 75 ASP A N 1
ATOM 603 C CA . ASP A 1 75 ? 64.733 -11.768 -55.693 1.00 81.88 75 ASP A CA 1
ATOM 604 C C . ASP A 1 75 ? 64.958 -11.046 -54.352 1.00 81.88 75 ASP A C 1
ATOM 606 O O . ASP A 1 75 ? 64.233 -11.292 -53.383 1.00 81.88 75 ASP A O 1
ATOM 610 N N . LEU A 1 76 ? 65.923 -10.120 -54.289 1.00 79.06 76 LEU A N 1
ATOM 611 C CA . LEU A 1 76 ? 66.204 -9.317 -53.098 1.00 79.06 76 LEU A CA 1
ATOM 612 C C . LEU A 1 76 ? 65.156 -8.211 -52.895 1.00 79.06 76 LEU A C 1
ATOM 614 O O . LEU A 1 76 ? 64.700 -8.021 -51.766 1.00 79.06 76 LEU A O 1
ATOM 618 N N . GLU A 1 77 ? 64.694 -7.553 -53.962 1.00 80.25 77 GLU A N 1
ATOM 619 C CA . GLU A 1 77 ? 63.530 -6.658 -53.918 1.00 80.25 77 GLU A CA 1
ATOM 620 C C . GLU A 1 77 ? 62.295 -7.416 -53.400 1.00 80.25 77 GLU A C 1
ATOM 622 O O . GLU A 1 77 ? 61.748 -7.047 -52.356 1.00 80.25 77 GLU A O 1
ATOM 627 N N . ALA A 1 78 ? 61.944 -8.556 -54.006 1.00 81.06 78 ALA A N 1
ATOM 628 C CA . ALA A 1 78 ? 60.819 -9.393 -53.580 1.00 81.06 78 ALA A CA 1
ATOM 629 C C . ALA A 1 78 ? 60.961 -9.936 -52.141 1.00 81.06 78 ALA A C 1
ATOM 631 O O . ALA A 1 78 ? 59.959 -10.141 -51.447 1.00 81.06 78 ALA A O 1
ATOM 632 N N . ALA A 1 79 ? 62.186 -10.177 -51.661 1.00 77.81 79 ALA A N 1
ATOM 633 C CA . ALA A 1 79 ? 62.446 -10.527 -50.265 1.00 77.81 79 ALA A CA 1
ATOM 634 C C . ALA A 1 79 ? 62.237 -9.331 -49.319 1.00 77.81 79 ALA A C 1
ATOM 636 O O . ALA A 1 79 ? 61.657 -9.501 -48.243 1.00 77.81 79 ALA A O 1
ATOM 637 N N . THR A 1 80 ? 62.651 -8.120 -49.709 1.00 78.12 80 THR A N 1
ATOM 638 C CA . THR A 1 80 ? 62.421 -6.912 -48.898 1.00 78.12 80 THR A CA 1
ATOM 639 C C . THR A 1 80 ? 60.951 -6.500 -48.858 1.00 78.12 80 THR A C 1
ATOM 641 O O . THR A 1 80 ? 60.480 -6.158 -47.776 1.00 78.12 80 THR A O 1
ATOM 644 N N . GLU A 1 81 ? 60.190 -6.639 -49.950 1.00 79.75 81 GLU A N 1
ATOM 645 C CA . GLU A 1 81 ? 58.730 -6.443 -49.950 1.00 79.75 81 GLU A CA 1
ATOM 646 C C . GLU A 1 81 ? 58.013 -7.432 -49.020 1.00 79.75 81 GLU A C 1
ATOM 648 O O . GLU A 1 81 ? 57.120 -7.057 -48.259 1.00 79.75 81 GLU A O 1
ATOM 653 N N . LYS A 1 82 ? 58.420 -8.708 -49.013 1.00 80.50 82 LYS A N 1
ATOM 654 C CA . LYS A 1 82 ? 57.885 -9.693 -48.057 1.00 80.50 82 LYS A CA 1
ATOM 655 C C . LYS A 1 82 ? 58.246 -9.326 -46.615 1.00 80.50 82 LYS A C 1
ATOM 657 O O . LYS A 1 82 ? 57.404 -9.449 -45.730 1.00 80.50 82 LYS A O 1
ATOM 662 N N . ALA A 1 83 ? 59.459 -8.828 -46.373 1.00 77.00 83 ALA A N 1
ATOM 663 C CA . ALA A 1 83 ? 59.907 -8.415 -45.044 1.00 77.00 83 ALA A CA 1
ATOM 664 C C . ALA A 1 83 ? 59.237 -7.121 -44.535 1.00 77.00 83 ALA A C 1
ATOM 666 O O . ALA A 1 83 ? 59.034 -6.985 -43.328 1.00 77.00 83 ALA A O 1
ATOM 667 N N . THR A 1 84 ? 58.879 -6.172 -45.407 1.00 80.19 84 THR A N 1
ATOM 668 C CA . THR A 1 84 ? 58.110 -4.974 -45.021 1.00 80.19 84 THR A CA 1
ATOM 669 C C . THR A 1 84 ? 56.637 -5.302 -44.800 1.00 80.19 84 THR A C 1
ATOM 671 O O . THR A 1 84 ? 56.081 -4.875 -43.790 1.00 80.19 84 THR A O 1
ATOM 674 N N . ASN A 1 85 ? 56.029 -6.132 -45.651 1.00 81.81 85 ASN A N 1
ATOM 675 C CA . ASN A 1 85 ? 54.658 -6.610 -45.450 1.00 81.81 85 ASN A CA 1
ATOM 676 C C . ASN A 1 85 ? 54.518 -7.420 -44.147 1.00 81.81 85 ASN A C 1
ATOM 678 O O . ASN A 1 85 ? 53.638 -7.123 -43.344 1.00 81.81 85 ASN A O 1
ATOM 682 N N . ALA A 1 86 ? 55.441 -8.345 -43.859 1.00 80.12 86 ALA A N 1
ATOM 683 C CA . ALA A 1 86 ? 55.442 -9.102 -42.602 1.00 80.12 86 ALA A CA 1
ATOM 684 C C . ALA A 1 86 ? 55.628 -8.210 -41.355 1.00 80.12 86 ALA A C 1
ATOM 686 O O . ALA A 1 86 ? 55.077 -8.508 -40.296 1.00 80.12 86 ALA A O 1
ATOM 687 N N . LYS A 1 87 ? 56.364 -7.092 -41.465 1.00 80.19 87 LYS A N 1
ATOM 688 C CA . LYS A 1 87 ? 56.447 -6.083 -40.392 1.00 80.19 87 LYS A CA 1
ATOM 689 C C . LYS A 1 87 ? 55.132 -5.328 -40.208 1.00 80.19 87 LYS A C 1
ATOM 691 O O . LYS A 1 87 ? 54.709 -5.166 -39.071 1.00 80.19 87 LYS A O 1
ATOM 696 N N . LEU A 1 88 ? 54.478 -4.918 -41.295 1.00 81.62 88 LEU A N 1
ATOM 697 C CA . LEU A 1 88 ? 53.169 -4.255 -41.251 1.00 81.62 88 LEU A CA 1
ATOM 698 C C . LEU A 1 88 ? 52.065 -5.175 -40.706 1.00 81.62 88 LEU A C 1
ATOM 700 O O . LEU A 1 88 ? 51.129 -4.697 -40.075 1.00 81.62 88 LEU A O 1
ATOM 704 N N . GLU A 1 89 ? 52.156 -6.486 -40.928 1.00 83.88 89 GLU A N 1
ATOM 705 C CA . GLU A 1 89 ? 51.265 -7.468 -40.299 1.00 83.88 89 GLU A CA 1
ATOM 706 C C . GLU A 1 89 ? 51.575 -7.648 -38.809 1.00 83.88 89 GLU A C 1
ATOM 708 O O . GLU A 1 89 ? 50.658 -7.587 -37.995 1.00 83.88 89 GLU A O 1
ATOM 713 N N . LEU A 1 90 ? 52.851 -7.763 -38.419 1.00 79.44 90 LEU A N 1
ATOM 714 C CA . LEU A 1 90 ? 53.251 -7.780 -37.005 1.00 79.44 90 LEU A CA 1
ATOM 715 C C . LEU A 1 90 ? 52.825 -6.516 -36.243 1.00 79.44 90 LEU A C 1
ATOM 717 O O . LEU A 1 90 ? 52.427 -6.617 -35.086 1.00 79.44 90 LEU A O 1
ATOM 721 N N . GLU A 1 91 ? 52.896 -5.343 -36.870 1.00 82.19 91 GLU A N 1
ATOM 722 C CA . GLU A 1 91 ? 52.483 -4.071 -36.271 1.00 82.19 91 GLU A CA 1
ATOM 723 C C . GLU A 1 91 ? 50.959 -4.013 -36.070 1.00 82.19 91 GLU A C 1
ATOM 725 O O . GLU A 1 91 ? 50.509 -3.694 -34.970 1.00 82.19 91 GLU A O 1
ATOM 730 N N . LYS A 1 92 ? 50.165 -4.460 -37.060 1.00 82.50 92 LYS A N 1
ATOM 731 C CA . LYS A 1 92 ? 48.707 -4.645 -36.905 1.00 82.50 92 LYS A CA 1
ATOM 732 C C . LYS A 1 92 ? 48.373 -5.614 -35.773 1.00 82.50 92 LYS A C 1
ATOM 734 O O . LYS A 1 92 ? 47.582 -5.262 -34.908 1.00 82.50 92 LYS A O 1
ATOM 739 N N . TYR A 1 93 ? 48.997 -6.794 -35.735 1.00 81.75 93 TYR A N 1
ATOM 740 C CA . TYR A 1 93 ? 48.740 -7.774 -34.676 1.00 81.75 93 TYR A CA 1
ATOM 741 C C . TYR A 1 93 ? 49.156 -7.260 -33.288 1.00 81.75 93 TYR A C 1
ATOM 743 O O . TYR A 1 93 ? 48.520 -7.612 -32.299 1.00 81.75 93 TYR A O 1
ATOM 751 N N . GLN A 1 94 ? 50.174 -6.396 -33.186 1.00 81.69 94 GLN A N 1
ATOM 752 C CA . GLN A 1 94 ? 50.516 -5.728 -31.925 1.00 81.69 94 GLN A CA 1
ATOM 753 C C . GLN A 1 94 ? 49.479 -4.675 -31.512 1.00 81.69 94 GLN A C 1
ATOM 755 O O . GLN A 1 94 ? 49.167 -4.588 -30.327 1.00 81.69 94 GLN A O 1
ATOM 760 N N . ASP A 1 95 ? 48.929 -3.896 -32.444 1.00 80.31 95 ASP A N 1
ATOM 761 C CA . ASP A 1 95 ? 47.854 -2.940 -32.140 1.00 80.31 95 ASP A CA 1
ATOM 762 C C . ASP A 1 95 ? 46.516 -3.630 -31.832 1.00 80.31 95 ASP A C 1
ATOM 764 O O . ASP A 1 95 ? 45.799 -3.198 -30.928 1.00 80.31 95 ASP A O 1
ATOM 768 N N . GLU A 1 96 ? 46.208 -4.745 -32.496 1.00 82.00 96 GLU A N 1
ATOM 769 C CA . GLU A 1 96 ? 45.083 -5.619 -32.146 1.00 82.00 96 GLU A CA 1
ATOM 770 C C . GLU A 1 96 ? 45.266 -6.216 -30.742 1.00 82.00 96 GLU A C 1
ATOM 772 O O . GLU A 1 96 ? 44.338 -6.154 -29.935 1.00 82.00 96 GLU A O 1
ATOM 777 N N . LEU A 1 97 ? 46.468 -6.702 -30.401 1.00 81.00 97 LEU A N 1
ATOM 778 C CA . LEU A 1 97 ? 46.774 -7.217 -29.062 1.00 81.00 97 LEU A CA 1
ATOM 779 C C . LEU A 1 97 ? 46.618 -6.129 -27.987 1.00 81.00 97 LEU A C 1
ATOM 781 O O . LEU A 1 97 ? 45.924 -6.357 -27.001 1.00 81.00 97 LEU A O 1
ATOM 785 N N . ARG A 1 98 ? 47.167 -4.923 -28.200 1.00 83.38 98 ARG A N 1
ATOM 786 C CA . ARG A 1 98 ? 46.971 -3.760 -27.305 1.00 83.38 98 ARG A CA 1
ATOM 787 C C . ARG A 1 98 ? 45.491 -3.395 -27.168 1.00 83.38 98 ARG A C 1
ATOM 789 O O . ARG A 1 98 ? 45.036 -3.049 -26.079 1.00 83.38 98 ARG A O 1
ATOM 796 N N . GLY A 1 99 ? 44.730 -3.470 -28.261 1.00 83.94 99 GLY A N 1
ATOM 797 C CA . GLY A 1 99 ? 43.284 -3.249 -28.265 1.00 83.94 99 GLY A CA 1
ATOM 798 C C . GLY A 1 99 ? 42.537 -4.261 -27.394 1.00 83.94 99 GLY A C 1
ATOM 799 O O . GLY A 1 99 ? 41.665 -3.871 -26.617 1.00 83.94 99 GLY A O 1
ATOM 800 N N . VAL A 1 100 ? 42.920 -5.539 -27.471 1.00 82.44 100 VAL A N 1
ATOM 801 C CA . VAL A 1 100 ? 42.388 -6.619 -26.627 1.00 82.44 100 VAL A CA 1
ATOM 802 C C . VAL A 1 100 ? 42.819 -6.453 -25.166 1.00 82.44 100 VAL A C 1
ATOM 804 O O . VAL A 1 100 ? 41.970 -6.548 -24.289 1.00 82.44 100 VAL A O 1
ATOM 807 N N . GLU A 1 101 ? 44.078 -6.119 -24.875 1.00 81.38 101 GLU A N 1
ATOM 808 C CA . GLU A 1 101 ? 44.556 -5.844 -23.508 1.00 81.38 101 GLU A CA 1
ATOM 809 C C . GLU A 1 101 ? 43.793 -4.683 -22.846 1.00 81.38 101 GLU A C 1
ATOM 811 O O . GLU A 1 101 ? 43.409 -4.773 -21.680 1.00 81.38 101 GLU A O 1
ATOM 816 N N . VAL A 1 102 ? 43.523 -3.602 -23.587 1.00 85.56 102 VAL A N 1
ATOM 817 C CA . VAL A 1 102 ? 42.727 -2.460 -23.103 1.00 85.56 102 VAL A CA 1
ATOM 818 C C . VAL A 1 102 ? 41.240 -2.809 -22.964 1.00 85.56 102 VAL A C 1
ATOM 820 O O . VAL A 1 102 ? 40.568 -2.243 -22.104 1.00 85.56 102 VAL A O 1
ATOM 823 N N . ALA A 1 103 ? 40.712 -3.729 -23.776 1.00 81.50 103 ALA A N 1
ATOM 824 C CA . ALA A 1 103 ? 39.347 -4.231 -23.626 1.00 81.50 103 ALA A CA 1
ATOM 825 C C . ALA A 1 103 ? 39.205 -5.161 -22.408 1.00 81.50 103 ALA A C 1
ATOM 827 O O . ALA A 1 103 ? 38.243 -5.021 -21.662 1.00 81.50 103 ALA A O 1
ATOM 828 N N . ILE A 1 104 ? 40.181 -6.047 -22.173 1.00 85.00 104 ILE A N 1
ATOM 829 C CA . ILE A 1 104 ? 40.229 -6.933 -21.000 1.00 85.00 104 ILE A CA 1
ATOM 830 C C . ILE A 1 104 ? 40.302 -6.104 -19.721 1.00 85.00 104 ILE A C 1
ATOM 832 O O . ILE A 1 104 ? 39.470 -6.305 -18.846 1.00 85.00 104 ILE A O 1
ATOM 836 N N . ARG A 1 105 ? 41.211 -5.119 -19.636 1.00 84.62 105 ARG A N 1
ATOM 837 C CA . ARG A 1 105 ? 41.295 -4.245 -18.453 1.00 84.62 105 ARG A CA 1
ATOM 838 C C . ARG A 1 105 ? 39.978 -3.540 -18.159 1.00 84.62 105 ARG A C 1
ATOM 840 O O . ARG A 1 105 ? 39.563 -3.542 -17.019 1.00 84.62 105 ARG A O 1
ATOM 847 N N . LYS A 1 106 ? 39.278 -3.036 -19.179 1.00 84.00 106 LYS A N 1
ATOM 848 C CA . LYS A 1 106 ? 37.954 -2.427 -18.983 1.00 84.00 106 LYS A CA 1
ATOM 849 C C . LYS A 1 106 ? 36.889 -3.424 -18.542 1.00 84.00 106 LYS A C 1
ATOM 851 O O . LYS A 1 106 ? 36.054 -3.050 -17.739 1.00 84.00 106 LYS A O 1
ATOM 856 N N . SER A 1 107 ? 36.930 -4.669 -19.023 1.00 81.38 107 SER A N 1
ATOM 857 C CA . SER A 1 107 ? 36.058 -5.733 -18.500 1.00 81.38 107 SER A CA 1
ATOM 858 C C . SER A 1 107 ? 36.340 -5.991 -17.021 1.00 81.38 107 SER A C 1
ATOM 860 O O . SER A 1 107 ? 35.403 -6.178 -16.267 1.00 81.38 107 SER A O 1
ATOM 862 N N . GLN A 1 108 ? 37.608 -5.938 -16.600 1.00 84.12 108 GLN A N 1
ATOM 863 C CA . GLN A 1 108 ? 38.006 -6.087 -15.198 1.00 84.12 108 GLN A CA 1
ATOM 864 C C . GLN A 1 108 ? 37.608 -4.862 -14.354 1.00 84.12 108 GLN A C 1
ATOM 866 O O . GLN A 1 108 ? 37.030 -5.039 -13.291 1.00 84.12 108 GLN A O 1
ATOM 871 N N . ASP A 1 109 ? 37.821 -3.639 -14.854 1.00 84.06 109 ASP A N 1
ATOM 872 C CA . ASP A 1 109 ? 37.367 -2.392 -14.217 1.00 84.06 109 ASP A CA 1
ATOM 873 C C . ASP A 1 109 ? 35.823 -2.385 -14.051 1.00 84.06 109 ASP A C 1
ATOM 875 O O . ASP A 1 109 ? 35.304 -1.976 -13.012 1.00 84.06 109 ASP A O 1
ATOM 879 N N . ASP A 1 110 ? 35.082 -2.851 -15.069 1.00 82.81 110 ASP A N 1
ATOM 880 C CA . ASP A 1 110 ? 33.616 -2.983 -15.055 1.00 82.81 110 ASP A CA 1
ATOM 881 C C . ASP A 1 110 ? 33.150 -4.150 -14.145 1.00 82.81 110 ASP A C 1
ATOM 883 O O . ASP A 1 110 ? 32.110 -4.036 -13.496 1.00 82.81 110 ASP A O 1
ATOM 887 N N . GLU A 1 111 ? 33.901 -5.258 -14.062 1.00 82.44 111 GLU A N 1
ATOM 888 C CA . GLU A 1 111 ? 33.637 -6.402 -13.168 1.00 82.44 111 GLU A CA 1
ATOM 889 C C . GLU A 1 111 ? 33.866 -6.036 -11.691 1.00 82.44 111 GLU A C 1
ATOM 891 O O . GLU A 1 111 ? 32.985 -6.299 -10.874 1.00 82.44 111 GLU A O 1
ATOM 896 N N . GLU A 1 112 ? 34.968 -5.357 -11.347 1.00 88.19 112 GLU A N 1
ATOM 897 C CA . GLU A 1 112 ? 35.220 -4.834 -9.991 1.00 88.19 112 GLU A CA 1
ATOM 898 C C . GLU A 1 112 ? 34.128 -3.832 -9.567 1.00 88.19 112 GLU A C 1
ATOM 900 O O . GLU A 1 112 ? 33.652 -3.862 -8.430 1.00 88.19 112 GLU A O 1
ATOM 905 N N . LEU A 1 113 ? 33.662 -2.975 -10.486 1.00 87.75 113 LEU A N 1
ATOM 906 C CA . LEU A 1 113 ? 32.564 -2.040 -10.216 1.00 87.75 113 LEU A CA 1
ATOM 907 C C . LEU A 1 113 ? 31.223 -2.759 -9.974 1.00 87.75 113 LEU A C 1
ATOM 909 O O . LEU A 1 113 ? 30.426 -2.314 -9.146 1.00 87.75 113 LEU A O 1
ATOM 913 N N . LEU A 1 114 ? 30.964 -3.859 -10.688 1.00 87.00 114 LEU A N 1
ATOM 914 C CA . LEU A 1 114 ? 29.778 -4.695 -10.486 1.00 87.00 114 LEU A CA 1
ATOM 915 C C . LEU A 1 114 ? 29.851 -5.495 -9.180 1.00 87.00 114 LEU A C 1
ATOM 917 O O . LEU A 1 114 ? 28.825 -5.641 -8.521 1.00 87.00 114 LEU A O 1
ATOM 921 N N . GLU A 1 115 ? 31.030 -5.973 -8.781 1.00 88.94 115 GLU A N 1
ATOM 922 C CA . GLU A 1 115 ? 31.234 -6.667 -7.504 1.00 88.94 115 GLU A CA 1
ATOM 923 C C . GLU A 1 115 ? 30.982 -5.716 -6.318 1.00 88.94 115 GLU A C 1
ATOM 925 O O . GLU A 1 115 ? 30.210 -6.051 -5.420 1.00 88.94 115 GLU A O 1
ATOM 930 N N . ILE A 1 116 ? 31.479 -4.473 -6.388 1.00 88.81 116 ILE A N 1
ATOM 931 C CA . ILE A 1 116 ? 31.163 -3.414 -5.409 1.00 88.81 116 ILE A CA 1
ATOM 932 C C . ILE A 1 116 ? 29.652 -3.126 -5.353 1.00 88.81 116 ILE A C 1
ATOM 934 O O . ILE A 1 116 ? 29.090 -3.046 -4.263 1.00 88.81 116 ILE A O 1
ATOM 938 N N . GLN A 1 117 ? 28.967 -3.014 -6.498 1.00 87.94 117 GLN A N 1
ATOM 939 C CA . GLN A 1 117 ? 27.510 -2.792 -6.526 1.00 87.94 117 GLN A CA 1
ATOM 940 C C . GLN A 1 117 ? 26.714 -3.984 -5.978 1.00 87.94 117 GLN A C 1
ATOM 942 O O . GLN A 1 117 ? 25.653 -3.794 -5.384 1.00 87.94 117 GLN A O 1
ATOM 947 N N . ILE A 1 118 ? 27.203 -5.212 -6.162 1.00 87.19 118 ILE A N 1
ATOM 948 C CA . ILE A 1 118 ? 26.606 -6.412 -5.568 1.00 87.19 118 ILE A CA 1
ATOM 949 C C . ILE A 1 118 ? 26.757 -6.377 -4.045 1.00 87.19 118 ILE A C 1
ATOM 951 O O . ILE A 1 118 ? 25.792 -6.687 -3.350 1.00 87.19 118 ILE A O 1
ATOM 955 N N . ASP A 1 119 ? 27.905 -5.945 -3.519 1.00 88.19 119 ASP A N 1
ATOM 956 C CA . ASP A 1 119 ? 28.116 -5.808 -2.076 1.00 88.19 119 ASP A CA 1
ATOM 957 C C . ASP A 1 119 ? 27.324 -4.651 -1.448 1.00 88.19 119 ASP A C 1
ATOM 959 O O . ASP A 1 119 ? 26.745 -4.835 -0.377 1.00 88.19 119 ASP A O 1
ATOM 963 N N . GLU A 1 120 ? 27.185 -3.509 -2.128 1.00 85.88 120 GLU A N 1
ATOM 964 C CA . GLU A 1 120 ? 26.259 -2.440 -1.714 1.00 85.88 120 GLU A CA 1
ATOM 965 C C . GLU A 1 120 ? 24.810 -2.965 -1.637 1.00 85.88 120 GLU A C 1
ATOM 967 O O . GLU A 1 120 ? 24.145 -2.814 -0.611 1.00 85.88 120 GLU A O 1
ATOM 972 N N . LEU A 1 121 ? 24.344 -3.687 -2.664 1.00 86.56 121 LEU A N 1
ATOM 973 C CA . LEU A 1 121 ? 23.006 -4.297 -2.685 1.00 86.56 121 LEU A CA 1
ATOM 974 C C . LEU A 1 121 ? 22.839 -5.453 -1.678 1.00 86.56 121 LEU A C 1
ATOM 976 O O . LEU A 1 121 ? 21.722 -5.704 -1.219 1.00 86.56 121 LEU A O 1
ATOM 980 N N . ASN A 1 122 ? 23.916 -6.159 -1.318 1.00 87.12 122 ASN A N 1
ATOM 981 C CA . ASN A 1 122 ? 23.913 -7.151 -0.239 1.00 87.12 122 ASN A CA 1
ATOM 982 C C . ASN A 1 122 ? 23.701 -6.470 1.122 1.00 87.12 122 ASN A C 1
ATOM 984 O O . ASN A 1 122 ? 22.892 -6.951 1.914 1.00 87.12 122 ASN A O 1
ATOM 988 N N . VAL A 1 123 ? 24.384 -5.348 1.376 1.00 90.31 123 VAL A N 1
ATOM 989 C CA . VAL A 1 123 ? 24.236 -4.562 2.613 1.00 90.31 123 VAL A CA 1
ATOM 990 C C . VAL A 1 123 ? 22.840 -3.944 2.714 1.00 90.31 123 VAL A C 1
ATOM 992 O O . VAL A 1 123 ? 22.212 -4.065 3.765 1.00 90.31 123 VAL A O 1
ATOM 995 N N . ASP A 1 124 ? 22.316 -3.363 1.630 1.00 83.25 124 ASP A N 1
ATOM 996 C CA . ASP A 1 124 ? 20.945 -2.830 1.589 1.00 83.25 124 ASP A CA 1
ATOM 997 C C . ASP A 1 124 ? 19.901 -3.934 1.839 1.00 83.25 124 ASP A C 1
ATOM 999 O O . ASP A 1 124 ? 18.980 -3.749 2.637 1.00 83.25 124 ASP A O 1
ATOM 1003 N N . ARG A 1 125 ? 20.064 -5.117 1.220 1.00 88.12 125 ARG A N 1
ATOM 1004 C CA . ARG A 1 125 ? 19.207 -6.287 1.488 1.00 88.12 125 ARG A CA 1
ATOM 1005 C C . ARG A 1 125 ? 19.247 -6.673 2.962 1.00 88.12 125 ARG A C 1
ATOM 1007 O O . ARG A 1 125 ? 18.193 -6.910 3.540 1.00 88.12 125 ARG A O 1
ATOM 1014 N N . ASP A 1 126 ? 20.431 -6.783 3.556 1.00 87.19 126 ASP A N 1
ATOM 1015 C CA . ASP A 1 126 ? 20.568 -7.271 4.931 1.00 87.19 126 ASP A CA 1
ATOM 1016 C C . ASP A 1 126 ? 20.073 -6.235 5.959 1.00 87.19 126 ASP A C 1
ATOM 1018 O O . ASP A 1 126 ? 19.563 -6.616 7.014 1.00 87.19 126 ASP A O 1
ATOM 1022 N N . ALA A 1 127 ? 20.113 -4.940 5.625 1.00 86.31 127 ALA A N 1
ATOM 1023 C CA . ALA A 1 127 ? 19.470 -3.876 6.396 1.00 86.31 127 ALA A CA 1
ATOM 1024 C C . ALA A 1 127 ? 17.930 -3.929 6.312 1.00 86.31 127 ALA A C 1
ATOM 1026 O O . ALA A 1 127 ? 17.260 -3.887 7.344 1.00 86.31 127 ALA A O 1
ATOM 1027 N N . GLU A 1 128 ? 17.357 -4.082 5.113 1.00 81.44 128 GLU A N 1
ATOM 1028 C CA . GLU A 1 128 ? 15.908 -4.279 4.929 1.00 81.44 128 GLU A CA 1
ATOM 1029 C C . GLU A 1 128 ? 15.425 -5.586 5.585 1.00 81.44 128 GLU A C 1
ATOM 1031 O O . GLU A 1 128 ? 14.370 -5.619 6.215 1.00 81.44 128 GLU A O 1
ATOM 1036 N N . GLN A 1 129 ? 16.218 -6.660 5.522 1.00 85.94 129 GLN A N 1
ATOM 1037 C CA . GLN A 1 129 ? 15.917 -7.929 6.188 1.00 85.94 129 GLN A CA 1
ATOM 1038 C C . GLN A 1 129 ? 15.912 -7.775 7.718 1.00 85.94 129 GLN A C 1
ATOM 1040 O O . GLN A 1 129 ? 15.011 -8.295 8.374 1.00 85.94 129 GLN A O 1
ATOM 1045 N N . ALA A 1 130 ? 16.853 -7.013 8.287 1.00 86.69 130 ALA A N 1
ATOM 1046 C CA . ALA A 1 130 ? 16.859 -6.691 9.714 1.00 86.69 130 ALA A CA 1
ATOM 1047 C C . ALA A 1 130 ? 15.645 -5.838 10.129 1.00 86.69 130 ALA A C 1
ATOM 1049 O O . ALA A 1 130 ? 15.065 -6.086 11.185 1.00 86.69 130 ALA A O 1
ATOM 1050 N N . LEU A 1 131 ? 15.212 -4.887 9.290 1.00 84.88 131 LEU A N 1
ATOM 1051 C CA . LEU A 1 131 ? 13.981 -4.119 9.515 1.00 84.88 131 LEU A CA 1
ATOM 1052 C C . LEU A 1 131 ? 12.727 -5.003 9.438 1.00 84.88 131 LEU A C 1
ATOM 1054 O O . LEU A 1 131 ? 11.805 -4.816 10.234 1.00 84.88 131 LEU A O 1
ATOM 1058 N N . VAL A 1 132 ? 12.674 -5.975 8.522 1.00 84.50 132 VAL A N 1
ATOM 1059 C CA . VAL A 1 132 ? 11.585 -6.965 8.453 1.00 84.50 132 VAL A CA 1
ATOM 1060 C C . VAL A 1 132 ? 11.556 -7.833 9.711 1.00 84.50 132 VAL A C 1
ATOM 1062 O O . VAL A 1 132 ? 10.487 -7.991 10.300 1.00 84.50 132 VAL A O 1
ATOM 1065 N N . ASP A 1 133 ? 12.706 -8.335 10.165 1.00 84.19 133 ASP A N 1
ATOM 1066 C CA . ASP A 1 133 ? 12.808 -9.142 11.384 1.00 84.19 133 ASP A CA 1
ATOM 1067 C C . ASP A 1 133 ? 12.418 -8.329 12.638 1.00 84.19 133 ASP A C 1
ATOM 1069 O O . ASP A 1 133 ? 11.683 -8.829 13.494 1.00 84.19 133 ASP A O 1
ATOM 1073 N N . GLU A 1 134 ? 12.831 -7.059 12.736 1.00 85.19 134 GLU A N 1
ATOM 1074 C CA . GLU A 1 134 ? 12.439 -6.148 13.821 1.00 85.19 134 GLU A CA 1
ATOM 1075 C C . GLU A 1 134 ? 10.918 -5.915 13.825 1.00 85.19 134 GLU A C 1
ATOM 1077 O O . GLU A 1 134 ? 10.263 -6.184 14.838 1.00 85.19 134 GLU A O 1
ATOM 1082 N N . ASN A 1 135 ? 10.327 -5.557 12.675 1.00 78.50 135 ASN A N 1
ATOM 1083 C CA . ASN A 1 135 ? 8.873 -5.423 12.513 1.00 78.50 135 ASN A CA 1
ATOM 1084 C C . ASN A 1 135 ? 8.130 -6.728 12.853 1.00 78.50 135 ASN A C 1
ATOM 1086 O O . ASN A 1 135 ? 7.091 -6.692 13.517 1.00 78.50 135 ASN A O 1
ATOM 1090 N N . GLU A 1 136 ? 8.647 -7.893 12.449 1.00 79.25 136 GLU A N 1
ATOM 1091 C CA . GLU A 1 136 ? 8.077 -9.185 12.837 1.00 79.25 136 GLU A CA 1
ATOM 1092 C C . GLU A 1 136 ? 8.132 -9.403 14.353 1.00 79.25 136 GLU A C 1
ATOM 1094 O O . GLU A 1 136 ? 7.165 -9.922 14.918 1.00 79.25 136 GLU A O 1
ATOM 1099 N N . THR A 1 137 ? 9.205 -8.998 15.041 1.00 80.12 137 THR A N 1
ATOM 1100 C CA . THR A 1 137 ? 9.264 -9.099 16.509 1.00 80.12 137 THR A CA 1
ATOM 1101 C C . THR A 1 137 ? 8.312 -8.133 17.210 1.00 80.12 137 THR A C 1
ATOM 1103 O O . THR A 1 137 ? 7.647 -8.563 18.155 1.00 80.12 137 THR A O 1
ATOM 1106 N N . GLU A 1 138 ? 8.148 -6.894 16.733 1.00 78.81 138 GLU A N 1
ATOM 1107 C CA . GLU A 1 138 ? 7.157 -5.952 17.276 1.00 78.81 138 GLU A CA 1
ATOM 1108 C C . GLU A 1 138 ? 5.723 -6.460 17.075 1.00 78.81 138 GLU A C 1
ATOM 1110 O O . GLU A 1 138 ? 4.947 -6.546 18.029 1.00 78.81 138 GLU A O 1
ATOM 1115 N N . VAL A 1 139 ? 5.378 -6.897 15.859 1.00 77.00 139 VAL A N 1
ATOM 1116 C CA . VAL A 1 139 ? 4.076 -7.509 15.547 1.00 77.00 139 VAL A CA 1
ATOM 1117 C C . VAL A 1 139 ? 3.836 -8.739 16.431 1.00 77.00 139 VAL A C 1
ATOM 1119 O O . VAL A 1 139 ? 2.755 -8.903 17.001 1.00 77.00 139 VAL A O 1
ATOM 1122 N N . ARG A 1 140 ? 4.846 -9.590 16.628 1.00 80.31 140 ARG A N 1
ATOM 1123 C CA . ARG A 1 140 ? 4.737 -10.786 17.476 1.00 80.31 140 ARG A CA 1
ATOM 1124 C C . ARG A 1 140 ? 4.647 -10.445 18.971 1.00 80.31 140 ARG A C 1
ATOM 1126 O O . ARG A 1 140 ? 3.995 -11.187 19.704 1.00 80.31 140 ARG A O 1
ATOM 1133 N N . ALA A 1 141 ? 5.218 -9.326 19.417 1.00 78.06 141 ALA A N 1
ATOM 1134 C CA . ALA A 1 141 ? 5.103 -8.820 20.785 1.00 78.06 141 ALA A CA 1
ATOM 1135 C C . ALA A 1 141 ? 3.741 -8.158 21.070 1.00 78.06 141 ALA A C 1
ATOM 1137 O O . ALA A 1 141 ? 3.177 -8.374 22.141 1.00 78.06 141 ALA A O 1
ATOM 1138 N N . ILE A 1 142 ? 3.189 -7.405 20.113 1.00 77.50 142 ILE A N 1
ATOM 1139 C CA . ILE A 1 142 ? 1.894 -6.714 20.235 1.00 77.50 142 ILE A CA 1
ATOM 1140 C C . ILE A 1 142 ? 0.731 -7.702 20.082 1.00 77.50 142 ILE A C 1
ATOM 1142 O O . ILE A 1 142 ? -0.150 -7.781 20.940 1.00 77.50 142 ILE A O 1
ATOM 1146 N N . TYR A 1 143 ? 0.723 -8.489 19.003 1.00 75.81 143 TYR A N 1
ATOM 1147 C CA . TYR A 1 143 ? -0.402 -9.368 18.675 1.00 75.81 143 TYR A CA 1
ATOM 1148 C C . TYR A 1 143 ? -0.279 -10.763 19.297 1.00 75.81 143 TYR A C 1
ATOM 1150 O O . TYR A 1 143 ? -1.302 -11.398 19.538 1.00 75.81 143 TYR A O 1
ATOM 1158 N N . GLY A 1 144 ? 0.924 -11.244 19.630 1.00 81.06 144 GLY A N 1
ATOM 1159 C CA . GLY A 1 144 ? 1.126 -12.562 20.253 1.00 81.06 144 GLY A CA 1
ATOM 1160 C C . GLY A 1 144 ? 0.349 -12.776 21.565 1.00 81.06 144 GLY A C 1
ATOM 1161 O O . GLY A 1 144 ? -0.335 -13.796 21.688 1.00 81.06 144 GLY A O 1
ATOM 1162 N N . PRO A 1 145 ? 0.373 -11.834 22.530 1.00 82.69 145 PRO A N 1
ATOM 1163 C CA . PRO A 1 145 ? -0.449 -11.909 23.739 1.00 82.69 145 PRO A CA 1
ATOM 1164 C C . PRO A 1 145 ? -1.951 -11.884 23.435 1.00 82.69 145 PRO A C 1
ATOM 1166 O O . PRO A 1 145 ? -2.716 -12.606 24.071 1.00 82.69 145 PRO A O 1
ATOM 1169 N N . ARG A 1 146 ? -2.377 -11.101 22.433 1.00 76.62 146 ARG A N 1
ATOM 1170 C CA . ARG A 1 146 ? -3.790 -10.981 22.048 1.00 76.62 146 ARG A CA 1
ATOM 1171 C C . ARG A 1 146 ? -4.312 -12.235 21.342 1.00 76.62 146 ARG A C 1
ATOM 1173 O O . ARG A 1 146 ? -5.430 -12.657 21.607 1.00 76.62 146 ARG A O 1
ATOM 1180 N N . ILE A 1 147 ? -3.486 -12.867 20.508 1.00 77.25 147 ILE A N 1
ATOM 1181 C CA . ILE A 1 147 ? -3.771 -14.162 19.877 1.00 77.25 147 ILE A CA 1
ATOM 1182 C C . ILE A 1 147 ? -3.893 -15.255 20.944 1.00 77.25 147 ILE A C 1
ATOM 1184 O O . ILE A 1 147 ? -4.818 -16.056 20.864 1.00 77.25 147 ILE A O 1
ATOM 1188 N N . LYS A 1 148 ? -3.029 -15.255 21.971 1.00 80.69 148 LYS A N 1
ATOM 1189 C CA . LYS A 1 148 ? -3.160 -16.180 23.109 1.00 80.69 148 LYS A CA 1
ATOM 1190 C C . LYS A 1 148 ? -4.451 -15.958 23.892 1.00 80.69 148 LYS A C 1
ATOM 1192 O O . LYS A 1 148 ? -5.186 -16.916 24.063 1.00 80.69 148 LYS A O 1
ATOM 1197 N N . GLN A 1 149 ? -4.793 -14.715 24.249 1.00 80.69 149 GLN A N 1
ATOM 1198 C CA . GLN A 1 149 ? -6.087 -14.412 24.882 1.00 80.69 149 GLN A CA 1
ATOM 1199 C C . GLN A 1 149 ? -7.270 -14.950 24.067 1.00 80.69 149 GLN A C 1
ATOM 1201 O O . GLN A 1 149 ? -8.136 -15.611 24.623 1.00 80.69 149 GLN A O 1
ATOM 1206 N N . ILE A 1 150 ? -7.279 -14.738 22.747 1.00 78.94 150 ILE A N 1
ATOM 1207 C CA . ILE A 1 150 ? -8.342 -15.245 21.866 1.00 78.94 150 ILE A CA 1
ATOM 1208 C C . ILE A 1 150 ? -8.339 -16.784 21.812 1.00 78.94 150 ILE A C 1
ATOM 1210 O O . ILE A 1 150 ? -9.404 -17.393 21.762 1.00 78.94 150 ILE A O 1
ATOM 1214 N N . GLN A 1 151 ? -7.175 -17.438 21.857 1.00 81.06 151 GLN A N 1
ATOM 1215 C CA . GLN A 1 151 ? -7.074 -18.901 21.940 1.00 81.06 151 GLN A CA 1
ATOM 1216 C C . GLN A 1 151 ? -7.605 -19.438 23.279 1.00 81.06 151 GLN A C 1
ATOM 1218 O O . GLN A 1 151 ? -8.395 -20.380 23.267 1.00 81.06 151 GLN A O 1
ATOM 1223 N N . ASP A 1 152 ? -7.253 -18.804 24.398 1.00 84.44 152 ASP A N 1
ATOM 1224 C CA . ASP A 1 152 ? -7.723 -19.151 25.743 1.00 84.44 152 ASP A CA 1
ATOM 1225 C C . ASP A 1 152 ? -9.250 -18.931 25.870 1.00 84.44 152 ASP A C 1
ATOM 1227 O O . ASP A 1 152 ? -9.973 -19.797 26.365 1.00 84.44 152 ASP A O 1
ATOM 1231 N N . GLU A 1 153 ? -9.774 -17.821 25.335 1.00 81.06 153 GLU A N 1
ATOM 1232 C CA . GLU A 1 153 ? -11.214 -17.530 25.214 1.00 81.06 153 GLU A CA 1
ATOM 1233 C C . GLU A 1 153 ? -11.936 -18.560 24.314 1.00 81.06 153 GLU A C 1
ATOM 1235 O O . GLU A 1 153 ? -13.058 -18.984 24.615 1.00 81.06 153 GLU A O 1
ATOM 1240 N N . MET A 1 154 ? -11.293 -19.022 23.234 1.00 75.81 154 MET A N 1
ATOM 1241 C CA . MET A 1 154 ? -11.807 -20.080 22.350 1.00 75.81 154 MET A CA 1
ATOM 1242 C C . MET A 1 154 ? -11.752 -21.485 22.966 1.00 75.81 154 MET A C 1
ATOM 1244 O O . MET A 1 154 ? -12.517 -22.351 22.545 1.00 75.81 154 MET A O 1
ATOM 1248 N N . GLU A 1 155 ? -10.863 -21.762 23.918 1.00 84.75 155 GLU A N 1
ATOM 1249 C CA . GLU A 1 155 ? -10.863 -23.022 24.678 1.00 84.75 155 GLU A CA 1
ATOM 1250 C C . GLU A 1 155 ? -11.944 -22.974 25.767 1.00 84.75 155 GLU A C 1
ATOM 1252 O O . GLU A 1 155 ? -12.797 -23.861 25.824 1.00 84.75 155 GLU A O 1
ATOM 1257 N N . LEU A 1 156 ? -12.011 -21.875 26.528 1.00 86.62 156 LEU A N 1
ATOM 1258 C CA . LEU A 1 156 ? -13.031 -21.649 27.556 1.00 86.62 156 LEU A CA 1
ATOM 1259 C C . LEU A 1 156 ? -14.456 -21.741 26.987 1.00 86.62 156 LEU A C 1
ATOM 1261 O O . LEU A 1 156 ? -15.319 -22.396 27.570 1.00 86.62 156 LEU A O 1
ATOM 1265 N N . THR A 1 157 ? -14.711 -21.147 25.817 1.00 81.06 157 THR A N 1
ATOM 1266 C CA . THR A 1 157 ? -16.028 -21.241 25.162 1.00 81.06 157 THR A CA 1
ATOM 1267 C C . THR A 1 157 ? -16.340 -22.642 24.625 1.00 81.06 157 THR A C 1
ATOM 1269 O O . THR A 1 157 ? -17.502 -23.044 24.679 1.00 81.06 157 THR A O 1
ATOM 1272 N N . LYS A 1 158 ? -15.350 -23.437 24.182 1.00 82.00 158 LYS A N 1
ATOM 1273 C CA . LYS A 1 158 ? -15.568 -24.859 23.831 1.00 82.00 158 LYS A CA 1
ATOM 1274 C C . LYS A 1 158 ? -15.940 -25.694 25.053 1.00 82.00 158 LYS A C 1
ATOM 1276 O O . LYS A 1 158 ? -16.815 -26.551 24.944 1.00 82.00 158 LYS A O 1
ATOM 1281 N N . ASP A 1 159 ? -15.313 -25.453 26.200 1.00 84.50 159 ASP A N 1
ATOM 1282 C CA . ASP A 1 159 ? -15.627 -26.192 27.425 1.00 84.50 159 ASP A CA 1
ATOM 1283 C C . ASP A 1 159 ? -16.976 -25.765 28.017 1.00 84.50 159 ASP A C 1
ATOM 1285 O O . ASP A 1 159 ? -17.786 -26.629 28.348 1.00 84.50 159 ASP A O 1
ATOM 1289 N N . MET A 1 160 ? -17.325 -24.473 27.977 1.00 79.75 160 MET A N 1
ATOM 1290 C CA . MET A 1 160 ? -18.696 -24.022 28.262 1.00 79.75 160 MET A CA 1
ATOM 1291 C C . MET A 1 160 ? -19.734 -24.646 27.310 1.00 79.75 160 MET A C 1
ATOM 1293 O O . MET A 1 160 ? -20.841 -24.974 27.737 1.00 79.75 160 MET A O 1
ATOM 1297 N N . MET A 1 161 ? -19.403 -24.846 26.028 1.00 75.75 161 MET A N 1
ATOM 1298 C CA . MET A 1 161 ? -20.278 -25.546 25.075 1.00 75.75 161 MET A CA 1
ATOM 1299 C C . MET A 1 161 ? -20.424 -27.039 25.415 1.00 75.75 161 MET A C 1
ATOM 1301 O O . MET A 1 161 ? -21.534 -27.563 25.348 1.00 75.75 161 MET A O 1
ATOM 1305 N N . ARG A 1 162 ? -19.350 -27.720 25.843 1.00 84.56 162 ARG A N 1
ATOM 1306 C CA . ARG A 1 162 ? -19.393 -29.119 26.318 1.00 84.56 162 ARG A CA 1
ATOM 1307 C C . ARG A 1 162 ? -20.229 -29.273 27.587 1.00 84.56 162 ARG A C 1
ATOM 1309 O O . ARG A 1 162 ? -21.040 -30.197 27.671 1.00 84.56 162 ARG A O 1
ATOM 1316 N N . ASP A 1 163 ? -20.071 -28.367 28.548 1.00 82.12 163 ASP A N 1
ATOM 1317 C CA . ASP A 1 163 ? -20.860 -28.370 29.779 1.00 82.12 163 ASP A CA 1
ATOM 1318 C C . ASP A 1 163 ? -22.341 -28.118 29.487 1.00 82.12 163 ASP A C 1
ATOM 1320 O O . ASP A 1 163 ? -23.185 -28.866 29.992 1.00 82.12 163 ASP A O 1
ATOM 1324 N N . ASN A 1 164 ? -22.653 -27.163 28.601 1.00 76.19 164 ASN A N 1
ATOM 1325 C CA . ASN A 1 164 ? -24.012 -26.910 28.119 1.00 76.19 164 ASN A CA 1
ATOM 1326 C C . ASN A 1 164 ? -24.597 -28.095 27.336 1.00 76.19 164 ASN A C 1
ATOM 1328 O O . ASN A 1 164 ? -25.759 -28.436 27.533 1.00 76.19 164 ASN A O 1
ATOM 1332 N N . GLU A 1 165 ? -23.818 -28.799 26.510 1.00 80.69 165 GLU A N 1
ATOM 1333 C CA . GLU A 1 165 ? -24.266 -30.072 25.933 1.00 80.69 165 GLU A CA 1
ATOM 1334 C C . GLU A 1 165 ? -24.565 -31.114 27.023 1.00 80.69 165 GLU A C 1
ATOM 1336 O O . GLU A 1 165 ? -25.519 -31.884 26.895 1.00 80.69 165 GLU A O 1
ATOM 1341 N N . SER A 1 166 ? -23.773 -31.162 28.100 1.00 80.88 166 SER A N 1
ATOM 1342 C CA . SER A 1 166 ? -23.978 -32.107 29.204 1.00 80.88 166 SER A CA 1
ATOM 1343 C C . SER A 1 166 ? -25.249 -31.803 30.005 1.00 80.88 166 SER A C 1
ATOM 1345 O O . SER A 1 166 ? -25.958 -32.732 30.397 1.00 80.88 166 SER A O 1
ATOM 1347 N N . THR A 1 167 ? -25.560 -30.525 30.246 1.00 80.12 167 THR A N 1
ATOM 1348 C CA . THR A 1 167 ? -26.785 -30.103 30.940 1.00 80.12 167 THR A CA 1
ATOM 1349 C C . THR A 1 167 ? -27.995 -30.264 30.036 1.00 80.12 167 THR A C 1
ATOM 1351 O O . THR A 1 167 ? -28.997 -30.815 30.480 1.00 80.12 167 THR A O 1
ATOM 1354 N N . HIS A 1 168 ? -27.887 -29.923 28.750 1.00 77.00 168 HIS A N 1
ATOM 1355 C CA . HIS A 1 168 ? -28.965 -30.119 27.786 1.00 77.00 168 HIS A CA 1
ATOM 1356 C C . HIS A 1 168 ? -29.310 -31.607 27.605 1.00 77.00 168 HIS A C 1
ATOM 1358 O O . HIS A 1 168 ? -30.491 -31.935 27.519 1.00 77.00 168 HIS A O 1
ATOM 1364 N N . LYS A 1 169 ? -28.319 -32.516 27.638 1.00 83.69 169 LYS A N 1
ATOM 1365 C CA . LYS A 1 169 ? -28.537 -33.979 27.627 1.00 83.69 169 LYS A CA 1
ATOM 1366 C C . LYS A 1 169 ? -29.228 -34.485 28.903 1.00 83.69 169 LYS A C 1
ATOM 1368 O O . LYS A 1 169 ? -30.098 -35.351 28.807 1.00 83.69 169 LYS A O 1
ATOM 1373 N N . LYS A 1 170 ? -28.898 -33.929 30.080 1.00 83.88 170 LYS A N 1
ATOM 1374 C CA . LYS A 1 170 ? -29.587 -34.231 31.355 1.00 83.88 170 LYS A CA 1
ATOM 1375 C C . LYS A 1 170 ? -31.038 -33.739 31.329 1.00 83.88 170 LYS A C 1
ATOM 1377 O O . LYS A 1 170 ? -31.943 -34.537 31.541 1.00 83.88 170 LYS A O 1
ATOM 1382 N N . LEU A 1 171 ? -31.260 -32.477 30.959 1.00 80.12 171 LEU A N 1
ATOM 1383 C CA . LEU A 1 171 ? -32.591 -31.870 30.865 1.00 80.12 171 LEU A CA 1
ATOM 1384 C C . LEU A 1 171 ? -33.487 -32.594 29.851 1.00 80.12 171 LEU A C 1
ATOM 1386 O O . LEU A 1 171 ? -34.652 -32.837 30.142 1.00 80.12 171 LEU A O 1
ATOM 1390 N N . THR A 1 172 ? -32.966 -33.031 28.697 1.00 79.88 172 THR A N 1
ATOM 1391 C CA . THR A 1 172 ? -33.765 -33.842 27.758 1.00 79.88 172 THR A CA 1
ATOM 1392 C C . THR A 1 172 ? -34.125 -35.223 28.309 1.00 79.88 172 THR A C 1
ATOM 1394 O O . THR A 1 172 ? -35.195 -35.731 27.987 1.00 79.88 172 THR A O 1
ATOM 1397 N N . ALA A 1 173 ? -33.292 -35.824 29.166 1.00 81.38 173 ALA A N 1
ATOM 1398 C CA . ALA A 1 173 ? -33.622 -37.080 29.845 1.00 81.38 173 ALA A CA 1
ATOM 1399 C C . ALA A 1 173 ? -34.644 -36.879 30.986 1.00 81.38 173 ALA A C 1
ATOM 1401 O O . ALA A 1 173 ? -35.535 -37.709 31.182 1.00 81.38 173 ALA A O 1
ATOM 1402 N N . GLU A 1 174 ? -34.575 -35.757 31.705 1.00 81.06 174 GLU A N 1
ATOM 1403 C CA . GLU A 1 174 ? -35.585 -35.364 32.697 1.00 81.06 174 GLU A CA 1
ATOM 1404 C C . GLU A 1 174 ? -36.934 -35.054 32.032 1.00 81.06 174 GLU A C 1
ATOM 1406 O O . GLU A 1 174 ? -37.967 -35.532 32.499 1.00 81.06 174 GLU A O 1
ATOM 1411 N N . ILE A 1 175 ? -36.937 -34.361 30.888 1.00 78.81 175 ILE A N 1
ATOM 1412 C CA . ILE A 1 175 ? -38.142 -34.131 30.077 1.00 78.81 175 ILE A CA 1
ATOM 1413 C C . ILE A 1 175 ? -38.702 -35.463 29.562 1.00 78.81 175 ILE A C 1
ATOM 1415 O O . ILE A 1 175 ? -39.893 -35.697 29.725 1.00 78.81 175 ILE A O 1
ATOM 1419 N N . ALA A 1 176 ? -37.868 -36.367 29.034 1.00 81.69 176 ALA A N 1
ATOM 1420 C CA . ALA A 1 176 ? -38.312 -37.679 28.549 1.00 81.69 176 ALA A CA 1
ATOM 1421 C C . ALA A 1 176 ? -38.905 -38.571 29.659 1.00 81.69 176 ALA A C 1
ATOM 1423 O O . ALA A 1 176 ? -39.901 -39.260 29.444 1.00 81.69 176 ALA A O 1
ATOM 1424 N N . SER A 1 177 ? -38.327 -38.553 30.864 1.00 80.94 177 SER A N 1
ATOM 1425 C CA . SER A 1 177 ? -38.897 -39.274 32.014 1.00 80.94 177 SER A CA 1
ATOM 1426 C C . SER A 1 177 ? -40.155 -38.600 32.575 1.00 80.94 177 SER A C 1
ATOM 1428 O O . SER A 1 177 ? -41.049 -39.288 33.066 1.00 80.94 177 SER A O 1
ATOM 1430 N N . SER A 1 178 ? -40.273 -37.275 32.450 1.00 75.94 178 SER A N 1
ATOM 1431 C CA . SER A 1 178 ? -41.475 -36.527 32.831 1.00 75.94 178 SER A CA 1
ATOM 1432 C C . SER A 1 178 ? -42.627 -36.747 31.848 1.00 75.94 178 SER A C 1
ATOM 1434 O O . SER A 1 178 ? -43.752 -36.945 32.295 1.00 75.94 178 SER A O 1
ATOM 1436 N N . THR A 1 179 ? -42.373 -36.785 30.534 1.00 77.44 179 THR A N 1
ATOM 1437 C CA . THR A 1 179 ? -43.405 -37.082 29.527 1.00 77.44 179 THR A CA 1
ATOM 1438 C C . THR A 1 179 ? -43.884 -38.525 29.623 1.00 77.44 179 THR A C 1
ATOM 1440 O O . THR A 1 179 ? -45.089 -38.731 29.696 1.00 77.44 179 THR A O 1
ATOM 1443 N N . ALA A 1 180 ? -42.990 -39.508 29.773 1.00 79.00 180 ALA A N 1
ATOM 1444 C CA . ALA A 1 180 ? -43.389 -40.900 30.026 1.00 79.00 180 ALA A CA 1
ATOM 1445 C C . ALA A 1 180 ? -44.256 -41.049 31.298 1.00 79.00 180 ALA A C 1
ATOM 1447 O O . ALA A 1 180 ? -45.179 -41.860 31.351 1.00 79.00 180 ALA A O 1
ATOM 1448 N N . ARG A 1 181 ? -43.999 -40.229 32.326 1.00 79.38 181 ARG A N 1
ATOM 1449 C CA . ARG A 1 181 ? -44.800 -40.189 33.559 1.00 79.38 181 ARG A CA 1
ATOM 1450 C C . ARG A 1 181 ? -46.135 -39.451 33.393 1.00 79.38 181 ARG A C 1
ATOM 1452 O O . ARG A 1 181 ? -47.087 -39.765 34.103 1.00 79.38 181 ARG A O 1
ATOM 1459 N N . ILE A 1 182 ? -46.228 -38.499 32.463 1.00 77.56 182 ILE A N 1
ATOM 1460 C CA . ILE A 1 182 ? -47.502 -37.897 32.043 1.00 77.56 182 ILE A CA 1
ATOM 1461 C C . ILE A 1 182 ? -48.324 -38.933 31.270 1.00 77.56 182 ILE A C 1
ATOM 1463 O O . ILE A 1 182 ? -49.476 -39.143 31.628 1.00 77.56 182 ILE A O 1
ATOM 1467 N N . GLU A 1 183 ? -47.732 -39.660 30.317 1.00 79.94 183 GLU A N 1
ATOM 1468 C CA . GLU A 1 183 ? -48.391 -40.754 29.583 1.00 79.94 183 GLU A CA 1
ATOM 1469 C C . GLU A 1 183 ? -48.922 -41.850 30.530 1.00 79.94 183 GLU A C 1
ATOM 1471 O O . GLU A 1 183 ? -50.050 -42.319 30.371 1.00 79.94 183 GLU A O 1
ATOM 1476 N N . GLU A 1 184 ? -48.161 -42.219 31.569 1.00 80.56 184 GLU A N 1
ATOM 1477 C CA . GLU A 1 184 ? -48.613 -43.142 32.622 1.00 80.56 184 GLU A CA 1
ATOM 1478 C C . GLU A 1 184 ? -49.826 -42.584 33.397 1.00 80.56 184 GLU A C 1
ATOM 1480 O O . GLU A 1 184 ? -50.821 -43.285 33.601 1.00 80.56 184 GLU A O 1
ATOM 1485 N N . VAL A 1 185 ? -49.794 -41.302 33.780 1.00 77.44 185 VAL A N 1
ATOM 1486 C CA . VAL A 1 185 ? -50.908 -40.622 34.466 1.00 77.44 185 VAL A CA 1
ATOM 1487 C C . VAL A 1 185 ? -52.125 -40.431 33.549 1.00 77.44 185 VAL A C 1
ATOM 1489 O O . VAL A 1 185 ? -53.261 -40.497 34.023 1.00 77.44 185 VAL A O 1
ATOM 1492 N N . GLU A 1 186 ? -51.941 -40.243 32.246 1.00 77.44 186 GLU A N 1
ATOM 1493 C CA . GLU A 1 186 ? -53.023 -40.183 31.260 1.00 77.44 186 GLU A CA 1
ATOM 1494 C C . GLU A 1 186 ? -53.657 -41.559 31.032 1.00 77.44 186 GLU A C 1
ATOM 1496 O O . GLU A 1 186 ? -54.885 -41.670 31.032 1.00 77.44 186 GLU A O 1
ATOM 1501 N N . ALA A 1 187 ? -52.856 -42.626 30.954 1.00 78.88 187 ALA A N 1
ATOM 1502 C CA . ALA A 1 187 ? -53.350 -44.001 30.898 1.00 78.88 187 ALA A CA 1
ATOM 1503 C C . ALA A 1 187 ? -54.153 -44.376 32.160 1.00 78.88 187 ALA A C 1
ATOM 1505 O O . ALA A 1 187 ? -55.225 -44.980 32.056 1.00 78.88 187 ALA A O 1
ATOM 1506 N N . ILE A 1 188 ? -53.686 -43.957 33.343 1.00 79.38 188 ILE A N 1
ATOM 1507 C CA . ILE A 1 188 ? -54.407 -44.102 34.619 1.00 79.38 188 ILE A CA 1
ATOM 1508 C C . ILE A 1 188 ? -55.703 -43.274 34.620 1.00 79.38 188 ILE A C 1
ATOM 1510 O O . ILE A 1 188 ? -56.746 -43.774 35.041 1.00 79.38 188 ILE A O 1
ATOM 1514 N N . ASN A 1 189 ? -55.689 -42.042 34.101 1.00 73.25 189 ASN A N 1
ATOM 1515 C CA . ASN A 1 189 ? -56.899 -41.225 33.966 1.00 73.25 189 ASN A CA 1
ATOM 1516 C C . ASN A 1 189 ? -57.912 -41.835 32.986 1.00 73.25 189 ASN A C 1
ATOM 1518 O O . ASN A 1 189 ? -59.111 -41.790 33.248 1.00 73.25 189 ASN A O 1
ATOM 1522 N N . GLU A 1 190 ? -57.475 -42.435 31.880 1.00 77.25 190 GLU A N 1
ATOM 1523 C CA . GLU A 1 190 ? -58.356 -43.154 30.953 1.00 77.25 190 GLU A CA 1
ATOM 1524 C C . GLU A 1 190 ? -58.914 -44.455 31.551 1.00 77.25 190 GLU A C 1
ATOM 1526 O O . GLU A 1 190 ? -60.063 -44.809 31.282 1.00 77.25 190 GLU A O 1
ATOM 1531 N N . ALA A 1 191 ? -58.162 -45.146 32.413 1.00 76.75 191 ALA A N 1
ATOM 1532 C CA . ALA A 1 191 ? -58.696 -46.248 33.214 1.00 76.75 191 ALA A CA 1
ATOM 1533 C C . ALA A 1 191 ? -59.770 -45.750 34.202 1.00 76.75 191 ALA A C 1
ATOM 1535 O O . ALA A 1 191 ? -60.895 -46.249 34.186 1.00 76.75 191 ALA A O 1
ATOM 1536 N N . LEU A 1 192 ? -59.481 -44.694 34.971 1.00 74.38 192 LEU A N 1
ATOM 1537 C CA . LEU A 1 192 ? -60.425 -44.082 35.915 1.00 74.38 192 LEU A CA 1
ATOM 1538 C C . LEU A 1 192 ? -61.680 -43.519 35.230 1.00 74.38 192 LEU A C 1
ATOM 1540 O O . LEU A 1 192 ? -62.778 -43.670 35.757 1.00 74.38 192 LEU A O 1
ATOM 1544 N N . LYS A 1 193 ? -61.574 -42.925 34.034 1.00 72.75 193 LYS A N 1
ATOM 1545 C CA . LYS A 1 193 ? -62.744 -42.494 33.244 1.00 72.75 193 LYS A CA 1
ATOM 1546 C C . LYS A 1 193 ? -63.636 -43.677 32.852 1.00 72.75 193 LYS A C 1
ATOM 1548 O O . LYS A 1 193 ? -64.859 -43.533 32.880 1.00 72.75 193 LYS A O 1
ATOM 1553 N N . ARG A 1 194 ? -63.053 -44.840 32.527 1.00 72.50 194 ARG A N 1
ATOM 1554 C CA . ARG A 1 194 ? -63.793 -46.083 32.227 1.00 72.50 194 ARG A CA 1
ATOM 1555 C C . ARG A 1 194 ? -64.439 -46.679 33.479 1.00 72.50 194 ARG A C 1
ATOM 1557 O O . ARG A 1 194 ? -65.587 -47.106 33.422 1.00 72.50 194 ARG A O 1
ATOM 1564 N N . GLU A 1 195 ? -63.767 -46.646 34.627 1.00 72.62 195 GLU A N 1
ATOM 1565 C CA . GLU A 1 195 ? -64.384 -47.035 35.903 1.00 72.62 195 GLU A CA 1
ATOM 1566 C C . GLU A 1 195 ? -65.525 -46.085 36.292 1.00 72.62 195 GLU A C 1
ATOM 1568 O O . GLU A 1 195 ? -66.607 -46.532 36.665 1.00 72.62 195 GLU A O 1
ATOM 1573 N N . VAL A 1 196 ? -65.351 -44.770 36.124 1.00 67.25 196 VAL A N 1
ATOM 1574 C CA . VAL A 1 196 ? -66.402 -43.769 36.369 1.00 67.25 196 VAL A CA 1
ATOM 1575 C C . VAL A 1 196 ? -67.577 -43.920 35.395 1.00 67.25 196 VAL A C 1
ATOM 1577 O O . VAL A 1 196 ? -68.719 -43.705 35.807 1.00 67.25 196 VAL A O 1
ATOM 1580 N N . SER A 1 197 ? -67.362 -44.324 34.136 1.00 64.12 197 SER A N 1
ATOM 1581 C CA . SER A 1 197 ? -68.472 -44.629 33.220 1.00 64.12 197 SER A CA 1
ATOM 1582 C C . SER A 1 197 ? -69.210 -45.911 33.626 1.00 64.12 197 SER A C 1
ATOM 1584 O O . SER A 1 197 ? -70.437 -45.887 33.720 1.00 64.12 197 SER A O 1
ATOM 1586 N N . ALA A 1 198 ? -68.495 -46.979 33.994 1.00 65.62 198 ALA A N 1
ATOM 1587 C CA . ALA A 1 198 ? -69.094 -48.206 34.527 1.00 65.62 198 ALA A CA 1
ATOM 1588 C C . ALA A 1 198 ? -69.866 -47.961 35.841 1.00 65.62 198 ALA A C 1
ATOM 1590 O O . ALA A 1 198 ? -70.969 -48.480 36.030 1.00 65.62 198 ALA A O 1
ATOM 1591 N N . HIS A 1 199 ? -69.349 -47.109 36.730 1.00 59.56 199 HIS A N 1
ATOM 1592 C CA . HIS A 1 199 ? -70.052 -46.693 37.943 1.00 59.56 199 HIS A CA 1
ATOM 1593 C C . HIS A 1 199 ? -71.264 -45.795 37.648 1.00 59.56 199 HIS A C 1
ATOM 1595 O O . HIS A 1 199 ? -72.281 -45.935 38.325 1.00 59.56 199 HIS A O 1
ATOM 1601 N N . ARG A 1 200 ? -71.231 -44.936 36.619 1.00 56.88 200 ARG A N 1
ATOM 1602 C CA . ARG A 1 200 ? -72.428 -44.204 36.153 1.00 56.88 200 ARG A CA 1
ATOM 1603 C C . ARG A 1 200 ? -73.503 -45.159 35.624 1.00 56.88 200 ARG A C 1
ATOM 1605 O O . ARG A 1 200 ? -74.667 -45.011 35.993 1.00 56.88 200 ARG A O 1
ATOM 1612 N N . GLU A 1 201 ? -73.128 -46.176 34.849 1.00 52.81 201 GLU A N 1
ATOM 1613 C CA . GLU A 1 201 ? -74.061 -47.219 34.400 1.00 52.81 201 GLU A CA 1
ATOM 1614 C C . GLU A 1 201 ? -74.612 -48.084 35.543 1.00 52.81 201 GLU A C 1
ATOM 1616 O O . GLU A 1 201 ? -75.754 -48.539 35.468 1.00 52.81 201 GLU A O 1
ATOM 1621 N N . ALA A 1 202 ? -73.837 -48.304 36.609 1.00 51.91 202 ALA A N 1
ATOM 1622 C CA . ALA A 1 202 ? -74.316 -48.965 37.821 1.00 51.91 202 ALA A CA 1
ATOM 1623 C C . ALA A 1 202 ? -75.285 -48.074 38.626 1.00 51.91 202 ALA A C 1
ATOM 1625 O O . ALA A 1 202 ? -76.282 -48.570 39.149 1.00 51.91 202 ALA A O 1
ATOM 1626 N N . VAL A 1 203 ? -75.040 -46.759 38.680 1.00 51.84 203 VAL A N 1
ATOM 1627 C CA . VAL A 1 203 ? -75.879 -45.781 39.397 1.00 51.84 203 VAL A CA 1
ATOM 1628 C C . VAL A 1 203 ? -77.235 -45.551 38.719 1.00 51.84 203 VAL A C 1
ATOM 1630 O O . VAL A 1 203 ? -78.230 -45.372 39.420 1.00 51.84 203 VAL A O 1
ATOM 1633 N N . GLU A 1 204 ? -77.340 -45.625 37.387 1.00 46.38 204 GLU A N 1
ATOM 1634 C CA . GLU A 1 204 ? -78.661 -45.637 36.725 1.00 46.38 204 GLU A CA 1
ATOM 1635 C C . GLU A 1 204 ? -79.488 -46.889 37.068 1.00 46.38 204 GLU A C 1
ATOM 1637 O O . GLU A 1 204 ? -80.717 -46.833 37.079 1.00 46.38 204 GLU A O 1
ATOM 1642 N N . ARG A 1 205 ? -78.844 -48.008 37.429 1.00 43.00 205 ARG A N 1
ATOM 1643 C CA . ARG A 1 205 ? -79.529 -49.262 37.793 1.00 43.00 205 ARG A CA 1
ATOM 1644 C C . ARG A 1 205 ? -79.983 -49.324 39.258 1.00 43.00 205 ARG A C 1
ATOM 1646 O O . ARG A 1 205 ? -80.652 -50.286 39.621 1.00 43.00 205 ARG A O 1
ATOM 1653 N N . SER A 1 206 ? -79.663 -48.331 40.100 1.00 43.03 206 SER A N 1
ATOM 1654 C CA . SER A 1 206 ? -79.965 -48.351 41.546 1.00 43.03 206 SER A CA 1
ATOM 1655 C C . SER A 1 206 ? -80.933 -47.257 42.031 1.00 43.03 206 SER A C 1
ATOM 1657 O 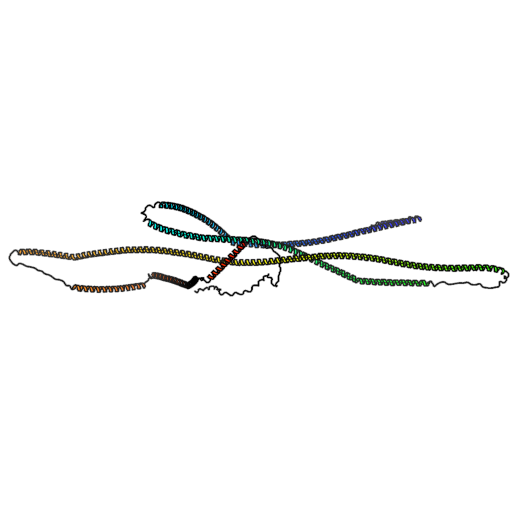O . SER A 1 206 ? -81.009 -46.987 43.230 1.00 43.03 206 SER A O 1
ATOM 1659 N N . LYS A 1 207 ? -81.685 -46.601 41.136 1.00 42.56 207 LYS A N 1
ATOM 1660 C CA . LYS A 1 207 ? -82.607 -45.492 41.473 1.00 42.56 207 LYS A CA 1
ATOM 1661 C C . LYS A 1 207 ? -83.993 -45.941 41.977 1.00 42.56 207 LYS A C 1
ATOM 1663 O O . LYS A 1 207 ? -85.013 -45.419 41.536 1.00 42.56 207 LYS A O 1
ATOM 1668 N N . THR A 1 208 ? -84.045 -46.868 42.936 1.00 40.44 208 THR A N 1
ATOM 1669 C CA . THR A 1 208 ? -85.304 -47.324 43.566 1.00 40.44 208 THR A CA 1
ATOM 1670 C C . THR A 1 208 ? -85.187 -47.511 45.085 1.00 40.44 208 THR A C 1
ATOM 1672 O O . THR A 1 208 ? -85.238 -48.632 45.575 1.00 40.44 208 THR A O 1
ATOM 1675 N N . GLU A 1 209 ? -85.003 -46.418 45.834 1.00 37.16 209 GLU A N 1
ATOM 1676 C CA . GLU A 1 209 ? -85.978 -45.940 46.845 1.00 37.16 209 GLU A CA 1
ATOM 1677 C C . GLU A 1 209 ? -85.442 -44.727 47.655 1.00 37.16 209 GLU A C 1
ATOM 1679 O O . GLU A 1 209 ? -84.229 -44.574 47.826 1.00 37.16 209 GLU A O 1
ATOM 1684 N N . PRO A 1 210 ? -86.315 -43.824 48.153 1.00 60.81 210 PRO A N 1
ATOM 1685 C CA . PRO A 1 210 ? -85.910 -42.611 48.867 1.00 60.81 210 PRO A CA 1
ATOM 1686 C C . PRO A 1 210 ? -86.064 -42.700 50.399 1.00 60.81 210 PRO A C 1
ATOM 1688 O O . PRO A 1 210 ? -86.911 -43.420 50.912 1.00 60.81 210 PRO A O 1
ATOM 1691 N N . THR A 1 211 ? -85.309 -41.869 51.138 1.00 44.59 211 THR A N 1
ATOM 1692 C CA . THR A 1 211 ? -85.803 -41.002 52.254 1.00 44.59 211 THR A CA 1
ATOM 1693 C C . THR A 1 211 ? -84.669 -40.351 53.061 1.00 44.59 211 THR A C 1
ATOM 1695 O O . THR A 1 211 ? -84.832 -39.226 53.526 1.00 44.59 211 THR A O 1
ATOM 1698 N N . ARG A 1 212 ? -83.505 -41.002 53.225 1.00 50.50 212 ARG A N 1
ATOM 1699 C CA . ARG A 1 212 ? -82.445 -40.536 54.156 1.00 50.50 212 ARG A CA 1
ATOM 1700 C C . ARG A 1 212 ? -81.517 -39.413 53.654 1.00 50.50 212 ARG A C 1
ATOM 1702 O O . ARG A 1 212 ? -80.812 -38.822 54.465 1.00 50.50 212 ARG A O 1
ATOM 1709 N N . LEU A 1 213 ? -81.516 -39.077 52.361 1.00 48.69 213 LEU A N 1
ATOM 1710 C CA . LEU A 1 213 ? -80.477 -38.222 51.747 1.00 48.69 213 LEU A CA 1
ATOM 1711 C C . LEU A 1 213 ? -80.683 -36.693 51.862 1.00 48.69 213 LEU A C 1
ATOM 1713 O O . LEU A 1 213 ? -79.805 -35.929 51.468 1.00 48.69 213 LEU A O 1
ATOM 1717 N N . LYS A 1 214 ? -81.789 -36.207 52.445 1.00 52.97 214 LYS A N 1
ATOM 1718 C CA . LYS A 1 214 ? -82.089 -34.757 52.523 1.00 52.97 214 LYS A CA 1
ATOM 1719 C C . LYS A 1 214 ? -81.220 -33.930 53.491 1.00 52.97 214 LYS A C 1
ATOM 1721 O O . LYS A 1 214 ? -81.417 -32.729 53.562 1.00 52.97 214 LYS A O 1
ATOM 1726 N N . LYS A 1 215 ? -80.285 -34.534 54.236 1.00 54.66 215 LYS A N 1
ATOM 1727 C CA . LYS A 1 215 ? -79.293 -33.802 55.063 1.00 54.66 215 LYS A CA 1
ATOM 1728 C C . LYS A 1 215 ? -77.844 -33.954 54.594 1.00 54.66 215 LYS A C 1
ATOM 1730 O O . LYS A 1 215 ? -76.985 -33.205 55.040 1.00 54.66 215 LYS A O 1
ATOM 1735 N N . THR A 1 216 ? -77.563 -34.906 53.706 1.00 54.94 216 THR A N 1
ATOM 1736 C CA . THR A 1 216 ? -76.247 -35.053 53.066 1.00 54.94 216 THR A CA 1
ATOM 1737 C C . THR A 1 216 ? -76.162 -34.270 51.758 1.00 54.94 216 THR A C 1
ATOM 1739 O O . THR A 1 216 ? -75.073 -33.831 51.397 1.00 54.94 216 THR A O 1
ATOM 1742 N N . ALA A 1 217 ? -77.298 -34.040 51.086 1.00 53.94 217 ALA A N 1
ATOM 1743 C CA . ALA A 1 217 ? -77.382 -33.223 49.877 1.00 53.94 217 ALA A CA 1
ATOM 1744 C C . ALA A 1 217 ? -76.836 -31.799 50.082 1.00 53.94 217 ALA A C 1
ATOM 1746 O O . ALA A 1 217 ? -75.948 -31.396 49.343 1.00 53.94 217 ALA A O 1
ATOM 1747 N N . ASP A 1 218 ? -77.288 -31.073 51.109 1.00 57.59 218 ASP A N 1
ATOM 1748 C CA . ASP A 1 218 ? -76.930 -29.659 51.316 1.00 57.59 218 ASP A CA 1
ATOM 1749 C C . ASP A 1 218 ? -75.420 -29.458 51.570 1.00 57.59 218 ASP A C 1
ATOM 1751 O O . ASP A 1 218 ? -74.802 -28.541 51.025 1.00 57.59 218 ASP A O 1
ATOM 1755 N N . LEU A 1 219 ? -74.801 -30.360 52.344 1.00 60.50 219 LEU A N 1
ATOM 1756 C CA . LEU A 1 219 ? -73.353 -30.369 52.600 1.00 60.50 219 LEU A CA 1
ATOM 1757 C C . LEU A 1 219 ? -72.549 -30.699 51.335 1.00 60.50 219 LEU A C 1
ATOM 1759 O O . LEU A 1 219 ? -71.538 -30.052 51.056 1.00 60.50 219 LEU A O 1
ATOM 1763 N N . LEU A 1 220 ? -73.011 -31.669 50.538 1.00 59.59 220 LEU A N 1
ATOM 1764 C CA . LEU A 1 220 ? -72.404 -31.976 49.242 1.00 59.59 220 LEU A CA 1
ATOM 1765 C C . LEU A 1 220 ? -72.605 -30.836 48.237 1.00 59.59 220 LEU A C 1
ATOM 1767 O O . LEU A 1 220 ? -71.709 -30.575 47.444 1.00 59.59 220 LEU A O 1
ATOM 1771 N N . GLN A 1 221 ? -73.724 -30.115 48.285 1.00 62.22 221 GLN A N 1
ATOM 1772 C CA . GLN A 1 221 ? -73.989 -28.979 47.406 1.00 62.22 221 GLN A CA 1
ATOM 1773 C C . GLN A 1 221 ? -73.048 -27.805 47.710 1.00 62.22 221 GLN A C 1
ATOM 1775 O O . GLN A 1 221 ? -72.491 -27.227 46.778 1.00 62.22 221 GLN A O 1
ATOM 1780 N N . GLN A 1 222 ? -72.773 -27.513 48.988 1.00 61.44 222 GLN A N 1
ATOM 1781 C CA . GLN A 1 222 ? -71.729 -26.550 49.363 1.00 61.44 222 GLN A CA 1
ATOM 1782 C C . GLN A 1 222 ? -70.337 -27.002 48.887 1.00 61.44 222 GLN A C 1
ATOM 1784 O O . GLN A 1 222 ? -69.634 -26.225 48.235 1.00 61.44 222 GLN A O 1
ATOM 1789 N N . ALA A 1 223 ? -69.962 -28.266 49.120 1.00 65.19 223 ALA A N 1
ATOM 1790 C CA . ALA A 1 223 ? -68.683 -28.814 48.656 1.00 65.19 223 ALA A CA 1
ATOM 1791 C C . ALA A 1 223 ? -68.530 -28.756 47.121 1.00 65.19 223 ALA A C 1
ATOM 1793 O O . ALA A 1 223 ? -67.471 -28.375 46.621 1.00 65.19 223 ALA A O 1
ATOM 1794 N N . MET A 1 224 ? -69.599 -29.053 46.374 1.00 59.75 224 MET A N 1
ATOM 1795 C CA . MET A 1 224 ? -69.643 -28.934 44.913 1.00 59.75 224 MET A CA 1
ATOM 1796 C C . MET A 1 224 ? -69.478 -27.484 44.452 1.00 59.75 224 MET A C 1
ATOM 1798 O O . MET A 1 224 ? -68.702 -27.246 43.533 1.00 59.75 224 MET A O 1
ATOM 1802 N N . THR A 1 225 ? -70.120 -26.501 45.099 1.00 69.06 225 THR A N 1
ATOM 1803 C CA . THR A 1 225 ? -69.906 -25.083 44.739 1.00 69.06 225 THR A CA 1
ATOM 1804 C C . THR A 1 225 ? -68.477 -24.606 45.017 1.00 69.06 225 THR A C 1
ATOM 1806 O O . THR A 1 225 ? -67.942 -23.822 44.237 1.00 69.06 225 THR A O 1
ATOM 1809 N N . GLY A 1 226 ? -67.825 -25.122 46.067 1.00 71.81 226 GLY A N 1
ATOM 1810 C CA . GLY A 1 226 ? -66.402 -24.883 46.319 1.00 71.81 226 GLY A CA 1
ATOM 1811 C C . GLY A 1 226 ? -65.517 -25.482 45.224 1.00 71.81 226 GLY A C 1
ATOM 1812 O O . GLY A 1 226 ? -64.710 -24.774 44.626 1.00 71.81 226 GLY A O 1
ATOM 1813 N N . LYS A 1 227 ? -65.727 -26.761 44.886 1.00 70.94 227 LYS A N 1
ATOM 1814 C CA . LYS A 1 227 ? -64.967 -27.442 43.826 1.00 70.94 227 LYS A CA 1
ATOM 1815 C C . LYS A 1 227 ? -65.180 -26.828 42.443 1.00 70.94 227 LYS A C 1
ATOM 1817 O O . LYS A 1 227 ? -64.209 -26.672 41.720 1.00 70.94 227 LYS A O 1
ATOM 1822 N N . GLN A 1 228 ? -66.389 -26.379 42.111 1.00 64.75 228 GLN A N 1
ATOM 1823 C CA . GLN A 1 228 ? -66.668 -25.655 40.862 1.00 64.75 228 GLN A CA 1
ATOM 1824 C C . GLN A 1 228 ? -66.011 -24.264 40.812 1.00 64.75 228 GLN A C 1
ATOM 1826 O O . GLN A 1 228 ? -65.710 -23.765 39.729 1.00 64.75 228 GLN A O 1
ATOM 1831 N N . ALA A 1 229 ? -65.763 -23.625 41.961 1.00 70.50 229 ALA A N 1
ATOM 1832 C CA . ALA A 1 229 ? -65.007 -22.373 42.029 1.00 70.50 229 ALA A CA 1
ATOM 1833 C C . ALA A 1 229 ? -63.484 -22.588 41.920 1.00 70.50 229 ALA A C 1
ATOM 1835 O O . ALA A 1 229 ? -62.779 -21.699 41.447 1.00 70.50 229 ALA A O 1
ATOM 1836 N N . GLU A 1 230 ? -62.970 -23.750 42.330 1.00 73.81 230 GLU A N 1
ATOM 1837 C CA . GLU A 1 230 ? -61.585 -24.171 42.068 1.00 73.81 230 GLU A CA 1
ATOM 1838 C C . GLU A 1 230 ? -61.398 -24.583 40.599 1.00 73.81 230 GLU A C 1
ATOM 1840 O O . GLU A 1 230 ? -60.503 -24.079 39.932 1.00 73.81 230 GLU A O 1
ATOM 1845 N N . GLU A 1 231 ? -62.291 -25.422 40.068 1.00 71.94 231 GLU A N 1
ATOM 1846 C CA . GLU A 1 231 ? -62.321 -25.880 38.671 1.00 71.94 231 GLU A CA 1
ATOM 1847 C C . GLU A 1 231 ? -62.338 -24.706 37.681 1.00 71.94 231 GLU A C 1
ATOM 1849 O O . GLU A 1 231 ? -61.564 -24.696 36.727 1.00 71.94 231 GLU A O 1
ATOM 1854 N N . ARG A 1 232 ? -63.138 -23.663 37.953 1.00 76.56 232 ARG A N 1
ATOM 1855 C CA . ARG A 1 232 ? -63.126 -22.420 37.162 1.00 76.56 232 ARG A CA 1
ATOM 1856 C C . ARG A 1 232 ? -61.791 -21.685 37.221 1.00 76.56 232 ARG A C 1
ATOM 1858 O O . ARG A 1 232 ? -61.310 -21.285 36.175 1.00 76.56 232 ARG A O 1
ATOM 1865 N N . LYS A 1 233 ? -61.156 -21.566 38.392 1.00 78.69 233 LYS A N 1
ATOM 1866 C CA . LYS A 1 233 ? -59.835 -20.920 38.503 1.00 78.69 233 LYS A CA 1
ATOM 1867 C C . LYS A 1 233 ? -58.758 -21.670 37.723 1.00 78.69 233 LYS A C 1
ATOM 1869 O O . LYS A 1 233 ? -57.911 -21.026 37.119 1.00 78.69 233 LYS A O 1
ATOM 1874 N N . TYR A 1 234 ? -58.795 -23.003 37.719 1.00 77.19 234 TYR A N 1
ATOM 1875 C CA . TYR A 1 234 ? -57.872 -23.804 36.912 1.00 77.19 234 TYR A CA 1
ATOM 1876 C C . TYR A 1 234 ? -58.168 -23.698 35.408 1.00 77.19 234 TYR A C 1
ATOM 1878 O O . TYR A 1 234 ? -57.232 -23.688 34.617 1.00 77.19 234 TYR A O 1
ATOM 1886 N N . LEU A 1 235 ? -59.437 -23.552 35.009 1.00 79.00 235 LEU A N 1
ATOM 1887 C CA . LEU A 1 235 ? -59.828 -23.242 33.627 1.00 79.00 235 LEU A CA 1
ATOM 1888 C C . LEU A 1 235 ? -59.373 -21.844 33.185 1.00 79.00 235 LEU A C 1
ATOM 1890 O O . LEU A 1 235 ? -58.789 -21.719 32.115 1.00 79.00 235 LEU A O 1
ATOM 1894 N N . ASP A 1 236 ? -59.582 -20.816 34.009 1.00 79.69 236 ASP A N 1
ATOM 1895 C CA . ASP A 1 236 ? -59.125 -19.448 33.735 1.00 79.69 236 ASP A CA 1
ATOM 1896 C C . ASP A 1 236 ? -57.585 -19.411 33.615 1.00 79.69 236 ASP A C 1
ATOM 1898 O O . ASP A 1 236 ? -57.045 -18.828 32.678 1.00 79.69 236 ASP A O 1
ATOM 1902 N N . GLN A 1 237 ? -56.871 -20.120 34.502 1.00 80.94 237 GLN A N 1
ATOM 1903 C CA . GLN A 1 237 ? -55.410 -20.278 34.438 1.00 80.94 237 GLN A CA 1
ATOM 1904 C C . GLN A 1 237 ? -54.935 -21.046 33.197 1.00 80.94 237 GLN A C 1
ATOM 1906 O O . GLN A 1 237 ? -53.918 -20.673 32.621 1.00 80.94 237 GLN A O 1
ATOM 1911 N N . LEU A 1 238 ? -55.651 -22.090 32.766 1.00 74.81 238 LEU A N 1
ATOM 1912 C CA . LEU A 1 238 ? -55.353 -22.796 31.515 1.00 74.81 238 LEU A CA 1
ATOM 1913 C C . LEU A 1 238 ? -55.524 -21.876 30.303 1.00 74.81 238 LEU A C 1
ATOM 1915 O O . LEU A 1 238 ? -54.631 -21.822 29.469 1.00 74.81 238 LEU A O 1
ATOM 1919 N N . VAL A 1 239 ? -56.602 -21.088 30.245 1.00 85.56 239 VAL A N 1
ATOM 1920 C CA . VAL A 1 239 ? -56.838 -20.124 29.156 1.00 85.56 239 VAL A CA 1
ATOM 1921 C C . VAL A 1 239 ? -55.766 -19.026 29.120 1.00 85.56 239 VAL A C 1
ATOM 1923 O O . VAL A 1 239 ? -55.328 -18.643 28.034 1.00 85.56 239 VAL A O 1
ATOM 1926 N N . ASP A 1 240 ? -55.296 -18.543 30.274 1.00 80.38 240 ASP A N 1
ATOM 1927 C CA . ASP A 1 240 ? -54.177 -17.592 30.335 1.00 80.38 240 ASP A CA 1
ATOM 1928 C C . ASP A 1 240 ? -52.839 -18.225 29.897 1.00 80.38 240 ASP A C 1
ATOM 1930 O O . ASP A 1 240 ? -52.035 -17.550 29.249 1.00 80.38 240 ASP A O 1
ATOM 1934 N N . ILE A 1 241 ? -52.601 -19.510 30.191 1.00 81.62 241 ILE A N 1
ATOM 1935 C CA . ILE A 1 241 ? -51.405 -20.254 29.749 1.00 81.62 241 ILE A CA 1
ATOM 1936 C C . ILE A 1 241 ? -51.458 -20.548 28.242 1.00 81.62 241 ILE A C 1
ATOM 1938 O O . ILE A 1 241 ? -50.491 -20.260 27.540 1.00 81.62 241 ILE A O 1
ATOM 1942 N N . ASP A 1 242 ? -52.584 -21.040 27.718 1.00 78.31 242 ASP A N 1
ATOM 1943 C CA . ASP A 1 242 ? -52.793 -21.270 26.281 1.00 78.31 242 ASP A CA 1
ATOM 1944 C C . ASP A 1 242 ? -52.599 -19.972 25.484 1.00 78.31 242 ASP A C 1
ATOM 1946 O O . ASP A 1 242 ? -51.984 -19.961 24.415 1.00 78.31 242 ASP A O 1
ATOM 1950 N N . ARG A 1 243 ? -53.057 -18.841 26.035 1.00 82.12 243 ARG A N 1
ATOM 1951 C CA . ARG A 1 243 ? -52.852 -17.513 25.451 1.00 82.12 243 ARG A CA 1
ATOM 1952 C C . ARG A 1 243 ? -51.384 -17.076 25.460 1.00 82.12 243 ARG A C 1
ATOM 1954 O O . ARG A 1 243 ? -50.931 -16.483 24.480 1.00 82.12 243 ARG A O 1
ATOM 1961 N N . GLN A 1 244 ? -50.643 -17.360 26.532 1.00 79.25 244 GLN A N 1
ATOM 1962 C CA . GLN A 1 244 ? -49.199 -17.105 26.586 1.00 79.25 244 GLN A CA 1
ATOM 1963 C C . GLN A 1 244 ? -48.455 -17.968 25.558 1.00 79.25 244 GLN A C 1
ATOM 1965 O O . GLN A 1 244 ? -47.664 -17.430 24.787 1.00 79.25 244 GLN A O 1
ATOM 1970 N N . LEU A 1 245 ? -48.784 -19.260 25.453 1.00 76.69 245 LEU A N 1
ATOM 1971 C CA . LEU A 1 245 ? -48.221 -20.176 24.455 1.00 76.69 245 LEU A CA 1
ATOM 1972 C C . LEU A 1 245 ? -48.543 -19.751 23.012 1.00 76.69 245 LEU A C 1
ATOM 1974 O O . LEU A 1 245 ? -47.682 -19.838 22.134 1.00 76.69 245 LEU A O 1
ATOM 1978 N N . GLU A 1 246 ? -49.748 -19.240 22.748 1.00 80.94 246 GLU A N 1
ATOM 1979 C CA . GLU A 1 246 ? -50.080 -18.641 21.454 1.00 80.94 246 GLU A CA 1
ATOM 1980 C C . GLU A 1 246 ? -49.200 -17.421 21.128 1.00 80.94 246 GLU A C 1
ATOM 1982 O O . GLU A 1 246 ? -48.731 -17.283 19.995 1.00 80.94 246 GLU A O 1
ATOM 1987 N N . ASP A 1 247 ? -49.012 -16.502 22.079 1.00 79.69 247 ASP A N 1
ATOM 1988 C CA . ASP A 1 247 ? -48.252 -15.268 21.857 1.00 79.69 247 ASP A CA 1
ATOM 1989 C C . ASP A 1 247 ? -46.732 -15.531 21.787 1.00 79.69 247 ASP A C 1
ATOM 1991 O O . ASP A 1 247 ? -46.043 -14.937 20.949 1.00 79.69 247 ASP A O 1
ATOM 1995 N N . GLU A 1 248 ? -46.215 -16.517 22.526 1.00 76.88 248 GLU A N 1
ATOM 1996 C CA . GLU A 1 248 ? -44.865 -17.059 22.333 1.00 76.88 248 GLU A CA 1
ATOM 1997 C C . GLU A 1 248 ? -44.722 -17.728 20.957 1.00 76.88 248 GLU A C 1
ATOM 1999 O O . GLU A 1 248 ? -43.795 -17.401 20.213 1.00 76.88 248 GLU A O 1
ATOM 2004 N N . GLY A 1 249 ? -45.690 -18.542 20.524 1.00 80.31 249 GLY A N 1
ATOM 2005 C CA . GLY A 1 249 ? -45.727 -19.115 19.173 1.00 80.31 249 GLY A CA 1
ATOM 2006 C C . GLY A 1 249 ? -45.731 -18.059 18.054 1.00 80.31 249 GLY A C 1
ATOM 2007 O O . GLY A 1 249 ? -45.127 -18.261 16.995 1.00 80.31 249 GLY A O 1
ATOM 2008 N N . LYS A 1 250 ? -46.352 -16.894 18.289 1.00 81.56 250 LYS A N 1
ATOM 2009 C CA . LYS A 1 250 ? -46.335 -15.736 17.371 1.00 81.56 250 LYS A CA 1
ATOM 2010 C C . LYS A 1 250 ? -44.996 -14.987 17.377 1.00 81.56 250 LYS A C 1
ATOM 2012 O O . LYS A 1 250 ? -44.671 -14.356 16.370 1.00 81.56 250 LYS A O 1
ATOM 2017 N N . THR A 1 251 ? -44.215 -15.026 18.461 1.00 79.56 251 THR A N 1
ATOM 2018 C CA . THR A 1 251 ? -42.854 -14.446 18.484 1.00 79.56 251 THR A CA 1
ATOM 2019 C C . THR A 1 251 ? -41.805 -15.402 17.919 1.00 79.56 251 THR A C 1
ATOM 2021 O O . THR A 1 251 ? -40.942 -14.951 17.167 1.00 79.56 251 THR A O 1
ATOM 2024 N N . LEU A 1 252 ? -41.931 -16.712 18.164 1.00 78.69 252 LEU A N 1
ATOM 2025 C CA . LEU A 1 252 ? -41.106 -17.752 17.540 1.00 78.69 252 LEU A CA 1
ATOM 2026 C C . LEU A 1 252 ? -41.157 -17.668 16.012 1.00 78.69 252 LEU A C 1
ATOM 2028 O O . LEU A 1 252 ? -40.113 -17.481 15.395 1.00 78.69 252 LEU A O 1
ATOM 2032 N N . LYS A 1 253 ? -42.354 -17.666 15.407 1.00 81.19 253 LYS A N 1
ATOM 2033 C CA . LYS A 1 253 ? -42.501 -17.561 13.942 1.00 81.19 253 LYS A CA 1
ATOM 2034 C C . LYS A 1 253 ? -41.859 -16.297 13.362 1.00 81.19 253 LYS A C 1
ATOM 2036 O O . LYS A 1 253 ? -41.141 -16.378 12.373 1.00 81.19 253 LYS A O 1
ATOM 2041 N N . LYS A 1 254 ? -42.021 -15.142 14.018 1.00 82.31 254 LYS A N 1
ATOM 2042 C CA . LYS A 1 254 ? -41.355 -13.888 13.607 1.00 82.31 254 LYS A CA 1
ATOM 2043 C C . LYS A 1 254 ? -39.830 -13.972 13.706 1.00 82.31 254 LYS A C 1
ATOM 2045 O O . LYS A 1 254 ? -39.132 -13.370 12.893 1.00 82.31 254 LYS A O 1
ATOM 2050 N N . ASN A 1 255 ? -39.303 -14.699 14.690 1.00 76.00 255 ASN A N 1
ATOM 2051 C CA . ASN A 1 255 ? -37.868 -14.934 14.825 1.00 76.00 255 ASN A CA 1
ATOM 2052 C C . ASN A 1 255 ? -37.352 -15.935 13.778 1.00 76.00 255 ASN A C 1
ATOM 2054 O O . ASN A 1 255 ? -36.257 -15.735 13.261 1.00 76.00 255 ASN A O 1
ATOM 2058 N N . GLU A 1 256 ? -38.132 -16.953 13.406 1.00 79.75 256 GLU A N 1
ATOM 2059 C CA . GLU A 1 256 ? -37.817 -17.878 12.306 1.00 79.75 256 GLU A CA 1
ATOM 2060 C C . GLU A 1 256 ? -37.820 -17.167 10.945 1.00 79.75 256 GLU A C 1
ATOM 2062 O O . GLU A 1 256 ? -36.835 -17.256 10.214 1.00 79.75 256 GLU A O 1
ATOM 2067 N N . GLU A 1 257 ? -38.858 -16.381 10.640 1.00 83.56 257 GLU A N 1
ATOM 2068 C CA . GLU A 1 257 ? -38.942 -15.528 9.443 1.00 83.56 257 GLU A CA 1
ATOM 2069 C C . GLU A 1 257 ? -37.744 -14.569 9.354 1.00 83.56 257 GLU A C 1
ATOM 2071 O O . GLU A 1 257 ? -37.085 -14.465 8.317 1.00 83.56 257 GLU A O 1
ATOM 2076 N N . ARG A 1 258 ? -37.404 -13.902 10.466 1.00 83.44 258 ARG A N 1
ATOM 2077 C CA . ARG A 1 258 ? -36.264 -12.977 10.544 1.00 83.44 258 ARG A CA 1
ATOM 2078 C C . ARG A 1 258 ? -34.916 -13.691 10.420 1.00 83.44 258 ARG A C 1
ATOM 2080 O O . ARG A 1 258 ? -33.997 -13.139 9.819 1.00 83.44 258 ARG A O 1
ATOM 2087 N N . ARG A 1 259 ? -34.792 -14.911 10.951 1.00 80.25 259 ARG A N 1
ATOM 2088 C CA . ARG A 1 259 ? -33.596 -15.756 10.814 1.00 80.25 259 ARG A CA 1
ATOM 2089 C C . ARG A 1 259 ? -33.418 -16.229 9.373 1.00 80.25 259 ARG A C 1
ATOM 2091 O O . ARG A 1 259 ? -32.307 -16.148 8.866 1.00 80.25 259 ARG A O 1
ATOM 2098 N N . ALA A 1 260 ? -34.492 -16.642 8.701 1.00 84.00 260 ALA A N 1
ATOM 2099 C CA . ALA A 1 260 ? -34.470 -17.018 7.289 1.00 84.00 260 ALA A CA 1
ATOM 2100 C C . ALA A 1 260 ? -34.104 -15.829 6.381 1.00 84.00 260 ALA A C 1
ATOM 2102 O O . ALA A 1 260 ? -33.283 -15.980 5.477 1.00 84.00 260 ALA A O 1
ATOM 2103 N N . ALA A 1 261 ? -34.637 -14.633 6.663 1.00 83.69 261 ALA A N 1
ATOM 2104 C CA . ALA A 1 261 ? -34.272 -13.407 5.953 1.00 83.69 261 ALA A CA 1
ATOM 2105 C C . ALA A 1 261 ? -32.774 -13.076 6.102 1.00 83.69 261 ALA A C 1
ATOM 2107 O O . ALA A 1 261 ? -32.083 -12.930 5.097 1.00 83.69 261 ALA A O 1
ATOM 2108 N N . LEU A 1 262 ? -32.255 -13.055 7.338 1.00 82.56 262 LEU A N 1
ATOM 2109 C CA . LEU A 1 262 ? -30.825 -12.847 7.612 1.00 82.56 262 LEU A CA 1
ATOM 2110 C C . LEU A 1 262 ? -29.944 -13.922 6.960 1.00 82.56 262 LEU A C 1
ATOM 2112 O O . LEU A 1 262 ? -28.872 -13.618 6.448 1.00 82.56 262 LEU A O 1
ATOM 2116 N N . GLN A 1 263 ? -30.390 -15.178 6.945 1.00 84.25 263 GLN A N 1
ATOM 2117 C CA . GLN A 1 263 ? -29.651 -16.273 6.322 1.00 84.25 263 GLN A CA 1
ATOM 2118 C C . GLN A 1 263 ? -29.587 -16.113 4.794 1.00 84.25 263 GLN A C 1
ATOM 2120 O O . GLN A 1 263 ? -28.522 -16.306 4.215 1.00 84.25 263 GLN A O 1
ATOM 2125 N N . SER A 1 264 ? -30.671 -15.664 4.149 1.00 86.25 264 SER A N 1
ATOM 2126 C CA . SER A 1 264 ? -30.671 -15.305 2.722 1.00 86.25 264 SER A CA 1
ATOM 2127 C C . SER A 1 264 ? -29.799 -14.080 2.415 1.00 86.25 264 SER A C 1
ATOM 2129 O O . SER A 1 264 ? -29.161 -14.034 1.365 1.00 86.25 264 SER A O 1
ATOM 2131 N N . GLU A 1 265 ? -29.764 -13.091 3.309 1.00 83.06 265 GLU A N 1
ATOM 2132 C CA . GLU A 1 265 ? -28.938 -11.884 3.177 1.00 83.06 265 GLU A CA 1
ATOM 2133 C C . GLU A 1 265 ? -27.440 -12.213 3.304 1.00 83.06 265 GLU A C 1
ATOM 2135 O O . GLU A 1 265 ? -26.633 -11.754 2.495 1.00 83.06 265 GLU A O 1
ATOM 2140 N N . ILE A 1 266 ? -27.076 -13.111 4.229 1.00 83.38 266 ILE A N 1
ATOM 2141 C CA . ILE A 1 266 ? -25.729 -13.693 4.336 1.00 83.38 266 ILE A CA 1
ATOM 2142 C C . ILE A 1 266 ? -25.377 -14.497 3.076 1.00 83.38 266 ILE A C 1
ATOM 2144 O O . ILE A 1 266 ? -24.274 -14.345 2.556 1.00 83.38 266 ILE A O 1
ATOM 2148 N N . GLN A 1 267 ? -26.298 -15.310 2.544 1.00 85.44 267 GLN A N 1
ATOM 2149 C CA . GLN A 1 267 ? -26.069 -16.080 1.313 1.00 85.44 267 GLN A CA 1
ATOM 2150 C C . GLN A 1 267 ? -25.725 -15.158 0.126 1.00 85.44 267 GLN A C 1
ATOM 2152 O O . GLN A 1 267 ? -24.758 -15.400 -0.597 1.00 85.44 267 GLN A O 1
ATOM 2157 N N . LEU A 1 268 ? -26.477 -14.063 -0.035 1.00 86.12 268 LEU A N 1
ATOM 2158 C CA . LEU A 1 268 ? -26.217 -13.039 -1.050 1.00 86.12 268 LEU A CA 1
ATOM 2159 C C . LEU A 1 268 ? -24.874 -12.335 -0.812 1.00 86.12 268 LEU A C 1
ATOM 2161 O O . LEU A 1 268 ? -24.093 -12.185 -1.752 1.00 86.12 268 LEU A O 1
ATOM 2165 N N . ALA A 1 269 ? -24.563 -11.964 0.434 1.00 80.56 269 ALA A N 1
ATOM 2166 C CA . ALA A 1 269 ? -23.284 -11.351 0.786 1.00 80.56 269 ALA A CA 1
ATOM 2167 C C . ALA A 1 269 ? -22.083 -12.258 0.457 1.00 80.56 269 ALA A C 1
ATOM 2169 O O . ALA A 1 269 ? -21.101 -11.762 -0.090 1.00 80.56 269 ALA A O 1
ATOM 2170 N N . VAL A 1 270 ? -22.176 -13.570 0.713 1.00 86.88 270 VAL A N 1
ATOM 2171 C CA . VAL A 1 270 ? -21.132 -14.552 0.361 1.00 86.88 270 VAL A CA 1
ATOM 2172 C C . VAL A 1 270 ? -20.915 -14.602 -1.151 1.00 86.88 270 VAL A C 1
ATOM 2174 O O . VAL A 1 270 ? -19.795 -14.364 -1.595 1.00 86.88 270 VAL A O 1
ATOM 2177 N N . THR A 1 271 ? -21.969 -14.782 -1.956 1.00 85.75 271 THR A N 1
ATOM 2178 C CA . THR A 1 271 ? -21.820 -14.809 -3.430 1.00 85.75 271 THR A CA 1
ATOM 2179 C C . THR A 1 271 ? -21.267 -13.494 -4.000 1.00 85.75 271 THR A C 1
ATOM 2181 O O . THR A 1 271 ? -20.499 -13.493 -4.963 1.00 85.75 271 THR A O 1
ATOM 2184 N N . ALA A 1 272 ? -21.579 -12.359 -3.363 1.00 84.62 272 ALA A N 1
ATOM 2185 C CA . ALA A 1 272 ? -21.031 -11.051 -3.714 1.00 84.62 272 ALA A CA 1
ATOM 2186 C C . ALA A 1 272 ? -19.582 -10.827 -3.225 1.00 84.62 272 ALA A C 1
ATOM 2188 O O . ALA A 1 272 ? -18.941 -9.866 -3.658 1.00 84.62 272 ALA A O 1
ATOM 2189 N N . VAL A 1 273 ? -19.051 -11.666 -2.332 1.00 82.25 273 VAL A N 1
ATOM 2190 C CA . VAL A 1 273 ? -17.618 -11.721 -1.994 1.00 82.25 273 VAL A CA 1
ATOM 2191 C C . VAL A 1 273 ? -16.893 -12.664 -2.952 1.00 82.25 273 VAL A C 1
ATOM 2193 O O . VAL A 1 273 ? -15.882 -12.265 -3.519 1.00 82.25 273 VAL A O 1
ATOM 2196 N N . GLU A 1 274 ? -17.444 -13.847 -3.230 1.00 84.31 274 GLU A N 1
ATOM 2197 C CA . GLU A 1 274 ? -16.866 -14.823 -4.168 1.00 84.31 274 GLU A CA 1
ATOM 2198 C C . GLU A 1 274 ? -16.643 -14.218 -5.567 1.00 84.31 274 GLU A C 1
ATOM 2200 O O . GLU A 1 274 ? -15.544 -14.319 -6.114 1.00 84.31 274 GLU A O 1
ATOM 2205 N N . GLY A 1 275 ? -17.629 -13.486 -6.102 1.00 84.44 275 GLY A N 1
ATOM 2206 C CA . GLY A 1 275 ? -17.477 -12.772 -7.376 1.00 84.44 275 GLY A CA 1
ATOM 2207 C C . GLY A 1 275 ? -16.414 -11.662 -7.347 1.00 84.44 275 GLY A C 1
ATOM 2208 O O . GLY A 1 275 ? -15.692 -11.475 -8.325 1.00 84.44 275 GLY A O 1
ATOM 2209 N N . ARG A 1 276 ? -16.249 -10.961 -6.214 1.00 79.94 276 ARG A N 1
ATOM 2210 C CA . ARG A 1 276 ? -15.188 -9.946 -6.049 1.00 79.94 276 ARG A CA 1
ATOM 2211 C C . ARG A 1 276 ? -13.806 -10.577 -5.944 1.00 79.94 276 ARG A C 1
ATOM 2213 O O . ARG A 1 276 ? -12.861 -10.042 -6.515 1.00 79.94 276 ARG A O 1
ATOM 2220 N N . ASP A 1 277 ? -13.676 -11.714 -5.269 1.00 79.56 277 ASP A N 1
ATOM 2221 C CA . ASP A 1 277 ? -12.426 -12.472 -5.248 1.00 79.56 277 ASP A CA 1
ATOM 2222 C C . ASP A 1 277 ? -12.037 -12.938 -6.658 1.00 79.56 277 ASP A C 1
ATOM 2224 O O . ASP A 1 277 ? -10.855 -12.977 -6.992 1.00 79.56 277 ASP A O 1
ATOM 2228 N N . GLU A 1 278 ? -13.006 -13.271 -7.510 1.00 84.88 278 GLU A N 1
ATOM 2229 C CA . GLU A 1 278 ? -12.759 -13.660 -8.901 1.00 84.88 278 GLU A CA 1
ATOM 2230 C C . GLU A 1 278 ? -12.352 -12.474 -9.784 1.00 84.88 278 GLU A C 1
ATOM 2232 O O . GLU A 1 278 ? -11.385 -12.594 -10.544 1.00 84.88 278 GLU A O 1
ATOM 2237 N N . GLU A 1 279 ? -12.968 -11.302 -9.604 1.00 83.19 279 GLU A N 1
ATOM 2238 C CA . GLU A 1 279 ? -12.487 -10.040 -10.185 1.00 83.19 279 GLU A CA 1
ATOM 2239 C C . GLU A 1 279 ? -11.056 -9.706 -9.716 1.00 83.19 279 GLU A C 1
ATOM 2241 O O . GLU A 1 279 ? -10.188 -9.399 -10.538 1.00 83.19 279 GLU A O 1
ATOM 2246 N N . VAL A 1 280 ? -10.761 -9.838 -8.418 1.00 84.81 280 VAL A N 1
ATOM 2247 C CA . VAL A 1 280 ? -9.423 -9.607 -7.843 1.00 84.81 280 VAL A CA 1
ATOM 2248 C C . VAL A 1 280 ? -8.400 -10.604 -8.391 1.00 84.81 280 VAL A C 1
ATOM 2250 O O . VAL A 1 280 ? -7.296 -10.196 -8.766 1.00 84.81 280 VAL A O 1
ATOM 2253 N N . ARG A 1 281 ? -8.739 -11.895 -8.519 1.00 85.50 281 ARG A N 1
ATOM 2254 C CA . ARG A 1 281 ? -7.878 -12.905 -9.165 1.00 85.50 281 ARG A CA 1
ATOM 2255 C C . ARG A 1 281 ? -7.605 -12.534 -10.626 1.00 85.50 281 ARG A C 1
ATOM 2257 O O . ARG A 1 281 ? -6.449 -12.587 -11.049 1.00 85.50 281 ARG A O 1
ATOM 2264 N N . ALA A 1 282 ? -8.623 -12.113 -11.380 1.00 85.75 282 ALA A N 1
ATOM 2265 C CA . ALA A 1 282 ? -8.478 -11.704 -12.778 1.00 85.75 282 ALA A CA 1
ATOM 2266 C C . ALA A 1 282 ? -7.585 -10.458 -12.930 1.00 85.75 282 ALA A C 1
ATOM 2268 O O . ALA A 1 282 ? -6.658 -10.458 -13.744 1.00 85.75 282 ALA A O 1
ATOM 2269 N N . VAL A 1 283 ? -7.791 -9.429 -12.099 1.00 84.50 283 VAL A N 1
ATOM 2270 C CA . VAL A 1 283 ? -6.940 -8.227 -12.060 1.00 84.50 283 VAL A CA 1
ATOM 2271 C C . VAL A 1 283 ? -5.504 -8.586 -11.670 1.00 84.50 283 VAL A C 1
ATOM 2273 O O . VAL A 1 283 ? -4.564 -8.134 -12.323 1.00 84.50 283 VAL A O 1
ATOM 2276 N N . THR A 1 284 ? -5.308 -9.458 -10.679 1.00 85.50 284 THR A N 1
ATOM 2277 C CA . THR A 1 284 ? -3.972 -9.901 -10.245 1.00 85.50 284 THR A CA 1
ATOM 2278 C C . THR A 1 284 ? -3.231 -10.641 -11.363 1.00 85.50 284 THR A C 1
ATOM 2280 O O . THR A 1 284 ? -2.055 -10.368 -11.616 1.00 85.50 284 THR A O 1
ATOM 2283 N N . GLN A 1 285 ? -3.918 -11.518 -12.104 1.00 86.69 285 GLN A N 1
ATOM 2284 C CA . GLN A 1 285 ? -3.354 -12.176 -13.287 1.00 86.69 285 GLN A CA 1
ATOM 2285 C C . GLN A 1 285 ? -3.040 -11.181 -14.416 1.00 86.69 285 GLN A C 1
ATOM 2287 O O . GLN A 1 285 ? -2.010 -11.315 -15.080 1.00 86.69 285 GLN A O 1
ATOM 2292 N N . HIS A 1 286 ? -3.878 -10.160 -14.624 1.00 82.75 286 HIS A N 1
ATOM 2293 C CA . HIS A 1 286 ? -3.628 -9.122 -15.625 1.00 82.75 286 HIS A CA 1
ATOM 2294 C C . HIS A 1 286 ? -2.421 -8.243 -15.254 1.00 82.75 286 HIS A C 1
ATOM 2296 O O . HIS A 1 286 ? -1.604 -7.929 -16.122 1.00 82.75 286 HIS A O 1
ATOM 2302 N N . VAL A 1 287 ? -2.246 -7.897 -13.975 1.00 82.44 287 VAL A N 1
ATOM 2303 C CA . VAL A 1 287 ? -1.048 -7.203 -13.472 1.00 82.44 287 VAL A CA 1
ATOM 2304 C C . VAL A 1 287 ? 0.197 -8.085 -13.626 1.00 82.44 287 VAL A C 1
ATOM 2306 O O . VAL A 1 287 ? 1.240 -7.597 -14.054 1.00 82.44 287 VAL A O 1
ATOM 2309 N N . ALA A 1 288 ? 0.096 -9.391 -13.364 1.00 83.81 288 ALA A N 1
ATOM 2310 C CA . ALA A 1 288 ? 1.201 -10.337 -13.545 1.00 83.81 288 ALA A CA 1
ATOM 2311 C C . ALA A 1 288 ? 1.581 -10.589 -15.021 1.00 83.81 288 ALA A C 1
ATOM 2313 O O . ALA A 1 288 ? 2.711 -11.003 -15.293 1.00 83.81 288 ALA A O 1
ATOM 2314 N N . LYS A 1 289 ? 0.673 -10.340 -15.977 1.00 86.94 289 LYS A N 1
ATOM 2315 C CA . LYS A 1 289 ? 1.008 -10.254 -17.409 1.00 86.94 289 LYS A CA 1
ATOM 2316 C C . LYS A 1 289 ? 1.689 -8.928 -17.737 1.00 86.94 289 LYS A C 1
ATOM 2318 O O . LYS A 1 289 ? 2.806 -8.950 -18.233 1.00 86.94 289 LYS A O 1
ATOM 2323 N N . LEU A 1 290 ? 1.090 -7.800 -17.346 1.00 83.75 290 LEU A N 1
ATOM 2324 C CA . LEU A 1 290 ? 1.645 -6.466 -17.609 1.00 83.75 290 LEU A CA 1
ATOM 2325 C C . LEU A 1 290 ? 3.055 -6.267 -17.032 1.00 83.75 290 LEU A C 1
ATOM 2327 O O . LEU A 1 290 ? 3.848 -5.553 -17.636 1.00 83.75 290 LEU A O 1
ATOM 2331 N N . LYS A 1 291 ? 3.393 -6.900 -15.898 1.00 80.75 291 LYS A N 1
ATOM 2332 C CA . LYS A 1 291 ? 4.769 -6.917 -15.374 1.00 80.75 291 LYS A CA 1
ATOM 2333 C C . LYS A 1 291 ? 5.743 -7.601 -16.341 1.00 80.75 291 LYS A C 1
ATOM 2335 O O . LYS A 1 291 ? 6.699 -6.958 -16.756 1.00 80.75 291 LYS A O 1
ATOM 2340 N N . ARG A 1 292 ? 5.433 -8.820 -16.803 1.00 86.38 292 ARG A N 1
ATOM 2341 C CA . ARG A 1 292 ? 6.239 -9.532 -17.815 1.00 86.38 292 ARG A CA 1
ATOM 2342 C C . ARG A 1 292 ? 6.326 -8.766 -19.133 1.00 86.38 292 ARG A C 1
ATOM 2344 O O . ARG A 1 292 ? 7.415 -8.596 -19.661 1.00 86.38 292 ARG A O 1
ATOM 2351 N N . ASP A 1 293 ? 5.211 -8.216 -19.614 1.00 85.56 293 ASP A N 1
ATOM 2352 C CA . ASP A 1 293 ? 5.189 -7.398 -20.833 1.00 85.56 293 ASP A CA 1
ATOM 2353 C C . ASP A 1 293 ? 6.095 -6.154 -20.703 1.00 85.56 293 ASP A C 1
ATOM 2355 O O . ASP A 1 293 ? 6.678 -5.702 -21.689 1.00 85.56 293 ASP A O 1
ATOM 2359 N N . MET A 1 294 ? 6.226 -5.582 -19.499 1.00 79.25 294 MET A N 1
ATOM 2360 C CA . MET A 1 294 ? 7.140 -4.469 -19.212 1.00 79.25 294 MET A CA 1
ATOM 2361 C C . MET A 1 294 ? 8.595 -4.925 -19.043 1.00 79.25 294 MET A C 1
ATOM 2363 O O . MET A 1 294 ? 9.489 -4.228 -19.515 1.00 79.25 294 MET A O 1
ATOM 2367 N N . GLU A 1 295 ? 8.841 -6.083 -18.430 1.00 81.38 295 GLU A N 1
ATOM 2368 C CA . GLU A 1 295 ? 10.164 -6.718 -18.322 1.00 81.38 295 GLU A CA 1
ATOM 2369 C C . GLU A 1 295 ? 10.728 -7.040 -19.722 1.00 81.38 295 GLU A C 1
ATOM 2371 O O . GLU A 1 295 ? 11.836 -6.614 -20.055 1.00 81.38 295 GLU A O 1
ATOM 2376 N N . ASP A 1 296 ? 9.925 -7.655 -20.596 1.00 84.12 296 ASP A N 1
ATOM 2377 C CA . ASP A 1 296 ? 10.271 -7.929 -21.998 1.00 84.12 296 ASP A CA 1
ATOM 2378 C C . ASP A 1 296 ? 10.518 -6.638 -22.795 1.00 84.12 296 ASP A C 1
ATOM 2380 O O . ASP A 1 296 ? 11.493 -6.538 -23.546 1.00 84.12 296 ASP A O 1
ATOM 2384 N N . ARG A 1 297 ? 9.678 -5.605 -22.620 1.00 82.25 297 ARG A N 1
ATOM 2385 C CA . ARG A 1 297 ? 9.879 -4.287 -23.257 1.00 82.25 297 ARG A CA 1
ATOM 2386 C C . ARG A 1 297 ? 11.143 -3.586 -22.756 1.00 82.25 297 ARG A C 1
ATOM 2388 O O . ARG A 1 297 ? 11.822 -2.936 -23.550 1.00 82.25 297 ARG A O 1
ATOM 2395 N N . MET A 1 298 ? 11.482 -3.720 -21.474 1.00 80.00 298 MET A N 1
ATOM 2396 C CA . MET A 1 298 ? 12.725 -3.196 -20.900 1.00 80.00 298 MET A CA 1
ATOM 2397 C C . MET A 1 298 ? 13.943 -3.919 -21.487 1.00 80.00 298 MET A C 1
ATOM 2399 O O . MET A 1 298 ? 14.865 -3.252 -21.955 1.00 80.00 298 MET A O 1
ATOM 2403 N N . ALA A 1 299 ? 13.919 -5.253 -21.569 1.00 82.75 299 ALA A N 1
ATOM 2404 C CA . ALA A 1 299 ? 14.981 -6.039 -22.198 1.00 82.75 299 ALA A CA 1
ATOM 2405 C C . ALA A 1 299 ? 15.163 -5.689 -23.690 1.00 82.75 299 ALA A C 1
ATOM 2407 O O . ALA A 1 299 ? 16.286 -5.457 -24.149 1.00 82.75 299 ALA A O 1
ATOM 2408 N N . GLN A 1 300 ? 14.064 -5.559 -24.442 1.00 84.00 300 GLN A N 1
ATOM 2409 C CA . GLN A 1 300 ? 14.090 -5.109 -25.840 1.00 84.00 300 GLN A CA 1
ATOM 2410 C C . GLN A 1 300 ? 14.649 -3.687 -25.976 1.00 84.00 300 GLN A C 1
ATOM 2412 O O . GLN A 1 300 ? 15.473 -3.439 -26.857 1.00 84.00 300 GLN A O 1
ATOM 2417 N N . ARG A 1 301 ? 14.265 -2.757 -25.091 1.00 83.25 301 ARG A N 1
ATOM 2418 C CA . ARG A 1 301 ? 14.797 -1.387 -25.087 1.00 83.25 301 ARG A CA 1
ATOM 2419 C C . ARG A 1 301 ? 16.298 -1.360 -24.791 1.00 83.25 301 ARG A C 1
ATOM 2421 O O . ARG A 1 301 ? 17.020 -0.668 -25.503 1.00 83.25 301 ARG A O 1
ATOM 2428 N N . VAL A 1 302 ? 16.782 -2.114 -23.801 1.00 86.00 302 VAL A N 1
ATOM 2429 C CA . VAL A 1 302 ? 18.223 -2.214 -23.496 1.00 86.00 302 VAL A CA 1
ATOM 2430 C C . VAL A 1 302 ? 18.992 -2.761 -24.701 1.00 86.00 302 VAL A C 1
ATOM 2432 O O . VAL A 1 302 ? 20.012 -2.188 -25.086 1.00 86.00 302 VAL A O 1
ATOM 2435 N N . LYS A 1 303 ? 18.470 -3.802 -25.365 1.00 85.94 303 LYS A N 1
ATOM 2436 C CA . LYS A 1 303 ? 19.063 -4.338 -26.597 1.00 85.94 303 LYS A CA 1
ATOM 2437 C C . LYS A 1 303 ? 19.124 -3.288 -27.714 1.00 85.94 303 LYS A C 1
ATOM 2439 O O . LYS A 1 303 ? 20.178 -3.104 -28.317 1.00 85.94 303 LYS A O 1
ATOM 2444 N N . LEU A 1 304 ? 18.033 -2.557 -27.952 1.00 85.00 304 LEU A N 1
ATOM 2445 C CA . LEU A 1 304 ? 17.986 -1.488 -28.955 1.00 85.00 304 LEU A CA 1
ATOM 2446 C C . LEU A 1 304 ? 18.927 -0.321 -28.611 1.00 85.00 304 LEU A C 1
ATOM 2448 O O . LEU A 1 304 ? 19.561 0.225 -29.507 1.00 85.00 304 LEU A O 1
ATOM 2452 N N . GLU A 1 305 ? 19.089 0.041 -27.336 1.00 84.19 305 GLU A N 1
ATOM 2453 C CA . GLU A 1 305 ? 20.065 1.058 -26.921 1.00 84.19 305 GLU A CA 1
ATOM 2454 C C . GLU A 1 305 ? 21.518 0.598 -27.113 1.00 84.19 305 GLU A C 1
ATOM 2456 O O . GLU A 1 305 ? 22.370 1.416 -27.466 1.00 84.19 305 GLU A O 1
ATOM 2461 N N . LEU A 1 306 ? 21.817 -0.694 -26.937 1.00 84.94 306 LEU A N 1
ATOM 2462 C CA . LEU A 1 306 ? 23.124 -1.270 -27.274 1.00 84.94 306 LEU A CA 1
ATOM 2463 C C . LEU A 1 306 ? 23.368 -1.269 -28.791 1.00 84.94 306 LEU A C 1
ATOM 2465 O O . LEU A 1 306 ? 24.446 -0.867 -29.233 1.00 84.94 306 LEU A O 1
ATOM 2469 N N . GLU A 1 307 ? 22.367 -1.637 -29.596 1.00 85.56 307 GLU A N 1
ATOM 2470 C CA . GLU A 1 307 ? 22.437 -1.585 -31.063 1.00 85.56 307 GLU A CA 1
ATOM 2471 C C . GLU A 1 307 ? 22.607 -0.143 -31.580 1.00 85.56 307 GLU A C 1
ATOM 2473 O O . GLU A 1 307 ? 23.452 0.103 -32.444 1.00 85.56 307 GLU A O 1
ATOM 2478 N N . ILE A 1 308 ? 21.895 0.835 -31.004 1.00 85.06 308 ILE A N 1
ATOM 2479 C CA . ILE A 1 308 ? 22.066 2.268 -31.304 1.00 85.06 308 ILE A CA 1
ATOM 2480 C C . ILE A 1 308 ? 23.481 2.727 -30.935 1.00 85.06 308 ILE A C 1
ATOM 2482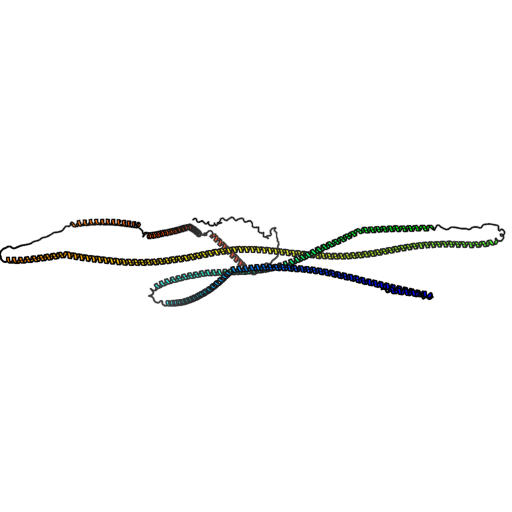 O O . ILE A 1 308 ? 24.173 3.279 -31.788 1.00 85.06 308 ILE A O 1
ATOM 2486 N N . LYS A 1 309 ? 23.969 2.438 -29.719 1.00 85.31 309 LYS A N 1
ATOM 2487 C CA . LYS A 1 309 ? 25.341 2.788 -29.295 1.00 85.31 309 LYS A CA 1
ATOM 2488 C C . LYS A 1 309 ? 26.404 2.141 -30.195 1.00 85.31 309 LYS A C 1
ATOM 2490 O O . LYS A 1 309 ? 27.420 2.772 -30.485 1.00 85.31 309 LYS A O 1
ATOM 2495 N N . ALA A 1 310 ? 26.179 0.922 -30.687 1.00 84.19 310 ALA A N 1
ATOM 2496 C CA . ALA A 1 310 ? 27.059 0.274 -31.661 1.00 84.19 310 ALA A CA 1
ATOM 2497 C C . ALA A 1 310 ? 27.041 0.983 -33.031 1.00 84.19 310 ALA A C 1
ATOM 2499 O O . ALA A 1 310 ? 28.103 1.238 -33.604 1.00 84.19 310 ALA A O 1
ATOM 2500 N N . LYS A 1 311 ? 25.860 1.366 -33.537 1.00 83.00 311 LYS A N 1
ATOM 2501 C CA . LYS A 1 311 ? 25.724 2.133 -34.789 1.00 83.00 311 LYS A CA 1
ATOM 2502 C C . LYS A 1 311 ? 26.301 3.547 -34.678 1.00 83.00 311 LYS A C 1
ATOM 2504 O O . LYS A 1 311 ? 26.948 3.994 -35.620 1.00 83.00 311 LYS A O 1
ATOM 2509 N N . GLU A 1 312 ? 26.160 4.221 -33.538 1.00 81.38 312 GLU A N 1
ATOM 2510 C CA . GLU A 1 312 ? 26.812 5.512 -33.279 1.00 81.38 312 GLU A CA 1
ATOM 2511 C C . GLU A 1 312 ? 28.340 5.400 -33.301 1.00 81.38 312 GLU A C 1
ATOM 2513 O O . GLU A 1 312 ? 28.999 6.223 -33.935 1.00 81.38 312 GLU A O 1
ATOM 2518 N N . ARG A 1 313 ? 28.916 4.378 -32.649 1.00 81.94 313 ARG A N 1
ATOM 2519 C CA . ARG A 1 313 ? 30.368 4.116 -32.683 1.00 81.94 313 ARG A CA 1
ATOM 2520 C C . ARG A 1 313 ? 30.850 3.887 -34.117 1.00 81.94 313 ARG A C 1
ATOM 2522 O O . ARG A 1 313 ? 31.797 4.545 -34.540 1.00 81.94 313 ARG A O 1
ATOM 2529 N N . ALA A 1 314 ? 30.155 3.040 -34.879 1.00 82.38 314 ALA A N 1
ATOM 2530 C CA . ALA A 1 314 ? 30.466 2.790 -36.287 1.00 82.38 314 ALA A CA 1
ATOM 2531 C C . ALA A 1 314 ? 30.340 4.062 -37.150 1.00 82.38 314 ALA A C 1
ATOM 2533 O O . ALA A 1 314 ? 31.187 4.315 -38.002 1.00 82.38 314 ALA A O 1
ATOM 2534 N N . SER A 1 315 ? 29.332 4.905 -36.896 1.00 80.62 315 SER A N 1
ATOM 2535 C CA . SER A 1 315 ? 29.160 6.190 -37.584 1.00 80.62 315 SER A CA 1
ATOM 2536 C C . SER A 1 315 ? 30.295 7.169 -37.269 1.00 80.62 315 SER A C 1
ATOM 2538 O O . SER A 1 315 ? 30.801 7.818 -38.181 1.00 80.62 315 SER A O 1
ATOM 2540 N N . ARG A 1 316 ? 30.740 7.259 -36.007 1.00 85.50 316 ARG A N 1
ATOM 2541 C CA . ARG A 1 316 ? 31.894 8.093 -35.616 1.00 85.50 316 ARG A CA 1
ATOM 2542 C C . ARG A 1 316 ? 33.185 7.590 -36.265 1.00 85.50 316 ARG A C 1
ATOM 2544 O O . ARG A 1 316 ? 33.909 8.388 -36.847 1.00 85.50 316 ARG A O 1
ATOM 2551 N N . GLN A 1 317 ? 33.426 6.278 -36.262 1.00 80.94 317 GLN A N 1
ATOM 2552 C CA . GLN A 1 317 ? 34.573 5.662 -36.944 1.00 80.94 317 GLN A CA 1
ATOM 2553 C C . GLN A 1 317 ? 34.558 5.928 -38.459 1.00 80.94 317 GLN A C 1
ATOM 2555 O O . GLN A 1 317 ? 35.585 6.300 -39.026 1.00 80.94 317 GLN A O 1
ATOM 2560 N N . ALA A 1 318 ? 33.396 5.813 -39.110 1.00 77.50 318 ALA A N 1
ATOM 2561 C CA . ALA A 1 318 ? 33.233 6.147 -40.524 1.00 77.50 318 ALA A CA 1
ATOM 2562 C C . ALA A 1 318 ? 33.469 7.644 -40.803 1.00 77.50 318 ALA A C 1
ATOM 2564 O O . ALA A 1 318 ? 34.095 7.988 -41.802 1.00 77.50 318 ALA A O 1
ATOM 2565 N N . GLN A 1 319 ? 33.031 8.537 -39.912 1.00 78.25 319 GLN A N 1
ATOM 2566 C CA . GLN A 1 319 ? 33.220 9.982 -40.056 1.00 78.25 319 GLN A CA 1
ATOM 2567 C C . GLN A 1 319 ? 34.667 10.426 -39.760 1.00 78.25 319 GLN A C 1
ATOM 2569 O O . GLN A 1 319 ? 35.178 11.341 -40.406 1.00 78.25 319 GLN A O 1
ATOM 2574 N N . GLU A 1 320 ? 35.378 9.741 -38.861 1.00 84.44 320 GLU A N 1
ATOM 2575 C CA . GLU A 1 320 ? 36.828 9.895 -38.693 1.00 84.44 320 GLU A CA 1
ATOM 2576 C C . GLU A 1 320 ? 37.610 9.380 -39.907 1.00 84.44 320 GLU A C 1
ATOM 2578 O O . GLU A 1 320 ? 38.570 10.026 -40.331 1.00 84.44 320 GLU A O 1
ATOM 2583 N N . ALA A 1 321 ? 37.212 8.239 -40.478 1.00 81.06 321 ALA A N 1
ATOM 2584 C CA . ALA A 1 321 ? 37.796 7.712 -41.709 1.00 81.06 321 ALA A CA 1
ATOM 2585 C C . ALA A 1 321 ? 37.561 8.669 -42.889 1.00 81.06 321 ALA A C 1
ATOM 2587 O O . ALA A 1 321 ? 38.501 8.963 -43.627 1.00 81.06 321 ALA A O 1
ATOM 2588 N N . LEU A 1 322 ? 36.355 9.237 -43.005 1.00 80.19 322 LEU A N 1
ATOM 2589 C CA . LEU A 1 322 ? 36.032 10.279 -43.979 1.00 80.19 322 LEU A CA 1
ATOM 2590 C C . LEU A 1 322 ? 36.909 11.522 -43.771 1.00 80.19 322 LEU A C 1
ATOM 2592 O O . LEU A 1 322 ? 37.564 11.948 -44.712 1.00 80.19 322 LEU A O 1
ATOM 2596 N N . SER A 1 323 ? 37.039 12.040 -42.544 1.00 83.75 323 SER A N 1
ATOM 2597 C CA . SER A 1 323 ? 37.902 13.203 -42.271 1.00 83.75 323 SER A CA 1
ATOM 2598 C C . SER A 1 323 ? 39.391 12.931 -42.539 1.00 83.75 323 SER A C 1
ATOM 2600 O O . SER A 1 323 ? 40.135 13.840 -42.915 1.00 83.75 323 SER A O 1
ATOM 2602 N N . LYS A 1 324 ? 39.856 11.686 -42.369 1.00 83.12 324 LYS A N 1
ATOM 2603 C CA . LYS A 1 324 ? 41.208 11.257 -42.770 1.00 83.12 324 LYS A CA 1
ATOM 2604 C C . LYS A 1 324 ? 41.343 11.224 -44.301 1.00 83.12 324 LYS A C 1
ATOM 2606 O O . LYS A 1 324 ? 42.332 11.740 -44.819 1.00 83.12 324 LYS A O 1
ATOM 2611 N N . ALA A 1 325 ? 40.341 10.712 -45.018 1.00 77.31 325 ALA A N 1
ATOM 2612 C CA . ALA A 1 325 ? 40.302 10.698 -46.481 1.00 77.31 325 ALA A CA 1
ATOM 2613 C C . ALA A 1 325 ? 40.216 12.114 -47.088 1.00 77.31 325 ALA A C 1
ATOM 2615 O O . ALA A 1 325 ? 40.961 12.421 -48.011 1.00 77.31 325 ALA A O 1
ATOM 2616 N N . GLU A 1 326 ? 39.400 13.012 -46.529 1.00 76.19 326 GLU A N 1
ATOM 2617 C CA . GLU A 1 326 ? 39.316 14.430 -46.916 1.00 76.19 326 GLU A CA 1
ATOM 2618 C C . GLU A 1 326 ? 40.661 15.153 -46.741 1.00 76.19 326 GLU A C 1
ATOM 2620 O O . GLU A 1 326 ? 41.061 15.950 -47.590 1.00 76.19 326 GLU A O 1
ATOM 2625 N N . LYS A 1 327 ? 41.400 14.856 -45.662 1.00 84.12 327 LYS A N 1
ATOM 2626 C CA . LYS A 1 327 ? 42.745 15.410 -45.426 1.00 84.12 327 LYS A CA 1
ATOM 2627 C C . LYS A 1 327 ? 43.786 14.851 -46.396 1.00 84.12 327 LYS A C 1
ATOM 2629 O O . LYS A 1 327 ? 44.658 15.607 -46.820 1.00 84.12 327 LYS A O 1
ATOM 2634 N N . ALA A 1 328 ? 43.689 13.572 -46.764 1.00 78.12 328 ALA A N 1
ATOM 2635 C CA . ALA A 1 328 ? 44.536 12.969 -47.792 1.00 78.12 328 ALA A CA 1
ATOM 2636 C C . ALA A 1 328 ? 44.251 13.580 -49.175 1.00 78.12 328 ALA A C 1
ATOM 2638 O O . ALA A 1 328 ? 45.170 14.084 -49.819 1.00 78.12 328 ALA A O 1
ATOM 2639 N N . LEU A 1 329 ? 42.977 13.659 -49.571 1.00 78.19 329 LEU A N 1
ATOM 2640 C CA . LEU A 1 329 ? 42.527 14.297 -50.810 1.00 78.19 329 LEU A CA 1
ATOM 2641 C C . LEU A 1 329 ? 42.961 15.771 -50.873 1.00 78.19 329 LEU A C 1
ATOM 2643 O O . LEU A 1 329 ? 43.519 16.212 -51.870 1.00 78.19 329 LEU A O 1
ATOM 2647 N N . GLY A 1 330 ? 42.804 16.528 -49.782 1.00 78.94 330 GLY A N 1
ATOM 2648 C CA . GLY A 1 330 ? 43.253 17.921 -49.686 1.00 78.94 330 GLY A CA 1
ATOM 2649 C C . GLY A 1 330 ? 44.779 18.113 -49.685 1.00 78.94 330 GLY A C 1
ATOM 2650 O O . GLY A 1 330 ? 45.255 19.229 -49.914 1.00 78.94 330 GLY A O 1
ATOM 2651 N N . ALA A 1 331 ? 45.561 17.056 -49.441 1.00 81.62 331 ALA A N 1
ATOM 2652 C CA . ALA A 1 331 ? 47.008 17.047 -49.656 1.00 81.62 331 ALA A CA 1
ATOM 2653 C C . ALA A 1 331 ? 47.347 16.705 -51.117 1.00 81.62 331 ALA A C 1
ATOM 2655 O O . ALA A 1 331 ? 48.153 17.399 -51.738 1.00 81.62 331 ALA A O 1
ATOM 2656 N N . GLU A 1 332 ? 46.677 15.710 -51.697 1.00 74.31 332 GLU A N 1
ATOM 2657 C CA . GLU A 1 332 ? 46.835 15.311 -53.098 1.00 74.31 332 GLU A CA 1
ATOM 2658 C C . GLU A 1 332 ? 46.411 16.431 -54.067 1.00 74.31 332 GLU A C 1
ATOM 2660 O O . GLU A 1 332 ? 47.138 16.745 -55.006 1.00 74.31 332 GLU A O 1
ATOM 2665 N N . GLU A 1 333 ? 45.331 17.162 -53.774 1.00 77.00 333 GLU A N 1
ATOM 2666 C CA . GLU A 1 333 ? 44.934 18.380 -54.494 1.00 77.00 333 GLU A CA 1
ATOM 2667 C C . GLU A 1 333 ? 45.991 19.494 -54.453 1.00 77.00 333 GLU A C 1
ATOM 2669 O O . GLU A 1 333 ? 46.063 20.308 -55.378 1.00 77.00 333 GLU A O 1
ATOM 2674 N N . LYS A 1 334 ? 46.790 19.589 -53.380 1.00 81.25 334 LYS A N 1
ATOM 2675 C CA . LYS A 1 334 ? 47.895 20.560 -53.298 1.00 81.25 334 LYS A CA 1
ATOM 2676 C C . LYS A 1 334 ? 49.077 20.116 -54.151 1.00 81.25 334 LYS A C 1
ATOM 2678 O O . LYS A 1 334 ? 49.682 20.959 -54.809 1.00 81.25 334 LYS A O 1
ATOM 2683 N N . VAL A 1 335 ? 49.367 18.814 -54.192 1.00 79.44 335 VAL A N 1
ATOM 2684 C CA . VAL A 1 335 ? 50.373 18.241 -55.101 1.00 79.44 335 VAL A CA 1
ATOM 2685 C C . VAL A 1 335 ? 49.941 18.435 -56.557 1.00 79.44 335 VAL A C 1
ATOM 2687 O O . VAL A 1 335 ? 50.717 18.959 -57.351 1.00 79.44 335 VAL A O 1
ATOM 2690 N N . LEU A 1 336 ? 48.687 18.126 -56.898 1.00 72.75 336 LEU A N 1
ATOM 2691 C CA . LEU A 1 336 ? 48.115 18.342 -58.232 1.00 72.75 336 LEU A CA 1
ATOM 2692 C C . LEU A 1 336 ? 48.128 19.819 -58.644 1.00 72.75 336 LEU A C 1
ATOM 2694 O O . LEU A 1 336 ? 48.469 20.120 -59.788 1.00 72.75 336 LEU A O 1
ATOM 2698 N N . ARG A 1 337 ? 47.831 20.750 -57.724 1.00 81.12 337 ARG A N 1
ATOM 2699 C CA . ARG A 1 337 ? 47.999 22.192 -57.969 1.00 81.12 337 ARG A CA 1
ATOM 2700 C C . ARG A 1 337 ? 49.457 22.551 -58.250 1.00 81.12 337 ARG A C 1
ATOM 2702 O O . ARG A 1 337 ? 49.721 23.109 -59.306 1.00 81.12 337 ARG A O 1
ATOM 2709 N N . GLY A 1 338 ? 50.404 22.129 -57.409 1.00 79.06 338 GLY A N 1
ATOM 2710 C CA . GLY A 1 338 ? 51.836 22.373 -57.636 1.00 79.06 338 GLY A CA 1
ATOM 2711 C C . GLY A 1 338 ? 52.362 21.801 -58.962 1.00 79.06 338 GLY A C 1
ATOM 2712 O O . GLY A 1 338 ? 53.134 22.460 -59.658 1.00 79.06 338 GLY A O 1
ATOM 2713 N N . VAL A 1 339 ? 51.900 20.612 -59.365 1.00 77.69 339 VAL A N 1
ATOM 2714 C CA . VAL A 1 339 ? 52.215 20.006 -60.672 1.00 77.69 339 VAL A CA 1
ATOM 2715 C C . VAL A 1 339 ? 51.593 20.802 -61.825 1.00 77.69 339 VAL A C 1
ATOM 2717 O O . VAL A 1 339 ? 52.245 21.008 -62.849 1.00 77.69 339 VAL A O 1
ATOM 2720 N N . ASN A 1 340 ? 50.359 21.289 -61.673 1.00 75.31 340 ASN A N 1
ATOM 2721 C CA . ASN A 1 340 ? 49.691 22.105 -62.686 1.00 75.31 340 ASN A CA 1
ATOM 2722 C C . ASN A 1 340 ? 50.315 23.508 -62.817 1.00 75.31 340 ASN A C 1
ATOM 2724 O O . ASN A 1 340 ? 50.470 23.998 -63.933 1.00 75.31 340 ASN A O 1
ATOM 2728 N N . ASP A 1 341 ? 50.748 24.116 -61.712 1.00 77.38 341 ASP A N 1
ATOM 2729 C CA . ASP A 1 341 ? 51.459 25.399 -61.692 1.00 77.38 341 ASP A CA 1
ATOM 2730 C C . ASP A 1 341 ? 52.853 25.265 -62.331 1.00 77.38 341 ASP A C 1
ATOM 2732 O O . ASP A 1 341 ? 53.235 26.081 -63.174 1.00 77.38 341 ASP A O 1
ATOM 2736 N N . ALA A 1 342 ? 53.578 24.177 -62.040 1.00 75.62 342 ALA A N 1
ATOM 2737 C CA . ALA A 1 342 ? 54.830 23.838 -62.720 1.00 75.62 342 ALA A CA 1
ATOM 2738 C C . ALA A 1 342 ? 54.623 23.595 -64.229 1.00 75.62 342 ALA A C 1
ATOM 2740 O O . ALA A 1 342 ? 55.383 24.103 -65.057 1.00 75.62 342 ALA A O 1
ATOM 2741 N N . ALA A 1 343 ? 53.556 22.886 -64.614 1.00 75.25 343 ALA A N 1
ATOM 2742 C CA . ALA A 1 343 ? 53.170 22.723 -66.016 1.00 75.25 343 ALA A CA 1
ATOM 2743 C C . ALA A 1 343 ? 52.745 24.056 -66.667 1.00 75.25 343 ALA A C 1
ATOM 2745 O O . ALA A 1 343 ? 52.939 24.239 -67.870 1.00 75.25 343 ALA A O 1
ATOM 2746 N N . GLY A 1 344 ? 52.206 24.999 -65.890 1.00 75.75 344 GLY A N 1
ATOM 2747 C CA . GLY A 1 344 ? 51.948 26.381 -66.289 1.00 75.75 344 GLY A CA 1
ATOM 2748 C C . GLY A 1 344 ? 53.239 27.136 -66.606 1.00 75.75 344 GLY A C 1
ATOM 2749 O O . GLY A 1 344 ? 53.363 27.685 -67.700 1.00 75.75 344 GLY A O 1
ATOM 2750 N N . LEU A 1 345 ? 54.232 27.078 -65.714 1.00 78.56 345 LEU A N 1
ATOM 2751 C CA . LEU A 1 345 ? 55.567 27.656 -65.920 1.00 78.56 345 LEU A CA 1
ATOM 2752 C C . LEU A 1 345 ? 56.250 27.095 -67.179 1.00 78.56 345 LEU A C 1
ATOM 2754 O O . LEU A 1 345 ? 56.751 27.850 -68.011 1.00 78.56 345 LEU A O 1
ATOM 2758 N N . VAL A 1 346 ? 56.200 25.774 -67.381 1.00 75.62 346 VAL A N 1
ATOM 2759 C CA . VAL A 1 346 ? 56.743 25.128 -68.591 1.00 75.62 346 VAL A CA 1
ATOM 2760 C C . VAL A 1 346 ? 55.981 25.557 -69.854 1.00 75.62 346 VAL A C 1
ATOM 2762 O O . VAL A 1 346 ? 56.587 25.751 -70.906 1.00 75.62 346 VAL A O 1
ATOM 2765 N N . ARG A 1 347 ? 54.661 25.783 -69.785 1.00 77.25 347 ARG A N 1
ATOM 2766 C CA . ARG A 1 347 ? 53.900 26.355 -70.914 1.00 77.25 347 ARG A CA 1
ATOM 2767 C C . ARG A 1 347 ? 54.272 27.814 -71.199 1.00 77.25 347 ARG A C 1
ATOM 2769 O O . ARG A 1 347 ? 54.200 28.216 -72.359 1.00 77.25 347 ARG A O 1
ATOM 2776 N N . GLN A 1 348 ? 54.686 28.580 -70.189 1.00 75.31 348 GLN A N 1
ATOM 2777 C CA . GLN A 1 348 ? 55.111 29.978 -70.328 1.00 75.31 348 GLN A CA 1
ATOM 2778 C C . GLN A 1 348 ? 56.512 30.139 -70.944 1.00 75.31 348 GLN A C 1
ATOM 2780 O O . GLN A 1 348 ? 56.748 31.158 -71.587 1.00 75.31 348 GLN A O 1
ATOM 2785 N N . SER A 1 349 ? 57.403 29.141 -70.852 1.00 77.50 349 SER A N 1
ATOM 2786 C CA . SER A 1 349 ? 58.727 29.172 -71.509 1.00 77.50 349 SER A CA 1
ATOM 2787 C C . SER A 1 349 ? 58.736 28.630 -72.950 1.00 77.50 349 SER A C 1
ATOM 2789 O O . SER A 1 349 ? 59.629 28.953 -73.737 1.00 77.50 349 SER A O 1
ATOM 2791 N N . ILE A 1 350 ? 57.713 27.869 -73.367 1.00 75.19 350 ILE A N 1
ATOM 2792 C CA . ILE A 1 350 ? 57.559 27.393 -74.760 1.00 75.19 350 ILE A CA 1
ATOM 2793 C C . ILE A 1 350 ? 57.619 28.531 -75.813 1.00 75.19 350 ILE A C 1
ATOM 2795 O O . ILE A 1 350 ? 58.241 28.317 -76.858 1.00 75.19 350 ILE A O 1
ATOM 2799 N N . PRO A 1 351 ? 57.006 29.719 -75.617 1.00 77.06 351 PRO A N 1
ATOM 2800 C CA . PRO A 1 351 ? 57.159 30.868 -76.515 1.00 77.06 351 PRO A CA 1
ATOM 2801 C C . PRO A 1 351 ? 58.602 31.372 -76.653 1.00 77.06 351 PRO A C 1
ATOM 2803 O O . PRO A 1 351 ? 59.022 31.676 -77.769 1.00 77.06 351 PRO A O 1
ATOM 2806 N N . GLU A 1 352 ? 59.375 31.420 -75.564 1.00 74.56 352 GLU A N 1
ATOM 2807 C CA . GLU A 1 352 ? 60.777 31.859 -75.590 1.00 74.56 352 GLU A CA 1
ATOM 2808 C C . GLU A 1 352 ? 61.665 30.846 -76.314 1.00 74.56 352 GLU A C 1
ATOM 2810 O O . GLU A 1 352 ? 62.419 31.208 -77.213 1.00 74.56 352 GLU A O 1
ATOM 2815 N N . ILE A 1 353 ? 61.502 29.552 -76.028 1.00 75.44 353 ILE A N 1
ATOM 2816 C CA . ILE A 1 353 ? 62.222 28.486 -76.742 1.00 75.44 353 ILE A CA 1
ATOM 2817 C C . ILE A 1 353 ? 61.865 28.511 -78.242 1.00 75.44 353 ILE A C 1
ATOM 2819 O O . ILE A 1 353 ? 62.728 28.340 -79.105 1.00 75.44 353 ILE A O 1
ATOM 2823 N N . LYS A 1 354 ? 60.605 28.807 -78.596 1.00 74.06 354 LYS A N 1
ATOM 2824 C CA . LYS A 1 354 ? 60.191 29.009 -79.996 1.00 74.06 354 LYS A CA 1
ATOM 2825 C C . LYS A 1 354 ? 60.815 30.257 -80.634 1.00 74.06 354 LYS A C 1
ATOM 2827 O O . LYS A 1 354 ? 61.137 30.198 -81.821 1.00 74.06 354 LYS A O 1
ATOM 2832 N N . SER A 1 355 ? 61.010 31.354 -79.896 1.00 76.25 355 SER A N 1
ATOM 2833 C CA . SER A 1 355 ? 61.670 32.559 -80.421 1.00 76.25 355 SER A CA 1
ATOM 2834 C C . SER A 1 355 ? 63.177 32.342 -80.612 1.00 76.25 355 SER A C 1
ATOM 2836 O O . SER A 1 355 ? 63.712 32.698 -81.661 1.00 76.25 355 SER A O 1
ATOM 2838 N N . GLN A 1 356 ? 63.835 31.634 -79.689 1.00 75.75 356 GLN A N 1
ATOM 2839 C CA . GLN A 1 356 ? 65.226 31.186 -79.819 1.00 75.75 356 GLN A CA 1
ATOM 2840 C C . GLN A 1 356 ? 65.410 30.298 -81.060 1.00 75.75 356 GLN A C 1
ATOM 2842 O O . GLN A 1 356 ? 66.281 30.563 -81.887 1.00 75.75 356 GLN A O 1
ATOM 2847 N N . ILE A 1 357 ? 64.528 29.312 -81.277 1.00 73.94 357 ILE A N 1
ATOM 2848 C CA . ILE A 1 357 ? 64.529 28.474 -82.491 1.00 73.94 357 ILE A CA 1
ATOM 2849 C C . ILE A 1 357 ? 64.284 29.306 -83.764 1.00 73.94 357 ILE A C 1
ATOM 2851 O O . ILE A 1 357 ? 64.841 28.992 -84.817 1.00 73.94 357 ILE A O 1
ATOM 2855 N N . ALA A 1 358 ? 63.468 30.364 -83.708 1.00 76.38 358 ALA A N 1
ATOM 2856 C CA . ALA A 1 358 ? 63.248 31.259 -84.846 1.00 76.38 358 ALA A CA 1
ATOM 2857 C C . ALA A 1 358 ? 64.479 32.136 -85.158 1.00 76.38 358 ALA A C 1
ATOM 2859 O O . ALA A 1 358 ? 64.791 32.347 -86.332 1.00 76.38 358 ALA A O 1
ATOM 2860 N N . ASN A 1 359 ? 65.204 32.591 -84.133 1.00 76.56 359 ASN A N 1
ATOM 2861 C CA . ASN A 1 359 ? 66.436 33.368 -84.281 1.00 76.56 359 ASN A CA 1
ATOM 2862 C C . ASN A 1 359 ? 67.584 32.501 -84.822 1.00 76.56 359 ASN A C 1
ATOM 2864 O O . ASN A 1 359 ? 68.153 32.841 -85.857 1.00 76.56 359 ASN A O 1
ATOM 2868 N N . LEU A 1 360 ? 67.805 31.309 -84.255 1.00 75.00 360 LEU A N 1
ATOM 2869 C CA . LEU A 1 360 ? 68.771 30.327 -84.773 1.00 75.00 360 LEU A CA 1
ATOM 2870 C C . LEU A 1 360 ? 68.480 29.942 -86.239 1.00 75.00 360 LEU A C 1
ATOM 2872 O O . LEU A 1 360 ? 69.395 29.756 -87.040 1.00 75.00 360 LEU A O 1
ATOM 2876 N N . LYS A 1 361 ? 67.201 29.877 -86.643 1.00 74.81 361 LYS A N 1
ATOM 2877 C CA . LYS A 1 361 ? 66.815 29.671 -88.053 1.00 74.81 361 LYS A CA 1
ATOM 2878 C C . LYS A 1 361 ? 67.110 30.880 -88.950 1.00 74.81 361 LYS A C 1
ATOM 2880 O O . LYS A 1 361 ? 67.425 30.673 -90.121 1.00 74.81 361 LYS A O 1
ATOM 2885 N N . LYS A 1 362 ? 67.041 32.115 -88.439 1.00 76.06 362 LYS A N 1
ATOM 2886 C CA . LYS A 1 362 ? 67.485 33.322 -89.164 1.00 76.06 362 LYS A CA 1
ATOM 2887 C C . LYS A 1 362 ? 69.006 33.364 -89.319 1.00 76.06 362 LYS A C 1
ATOM 2889 O O . LYS A 1 362 ? 69.479 33.669 -90.407 1.00 76.06 362 LYS A O 1
ATOM 2894 N N . GLU A 1 363 ? 69.755 33.006 -88.282 1.00 74.62 363 GLU A N 1
ATOM 2895 C CA . GLU A 1 363 ? 71.223 32.916 -88.311 1.00 74.62 363 GLU A CA 1
ATOM 2896 C C . GLU A 1 363 ? 71.702 31.829 -89.287 1.00 74.62 363 GLU A C 1
ATOM 2898 O O . GLU A 1 363 ? 72.582 32.057 -90.115 1.00 74.62 363 GLU A O 1
ATOM 2903 N N . LEU A 1 364 ? 71.040 30.670 -89.299 1.00 69.75 364 LEU A N 1
ATOM 2904 C CA . LEU A 1 364 ? 71.318 29.612 -90.273 1.00 69.75 364 LEU A CA 1
ATOM 2905 C C . LEU A 1 364 ? 70.917 30.006 -91.712 1.00 69.75 364 LEU A C 1
ATOM 2907 O O . LEU A 1 364 ? 71.502 29.508 -92.676 1.00 69.75 364 LEU A O 1
ATOM 2911 N N . ALA A 1 365 ? 69.962 30.927 -91.885 1.00 72.56 365 ALA A N 1
ATOM 2912 C CA . ALA A 1 365 ? 69.623 31.502 -93.187 1.00 72.56 365 ALA A CA 1
ATOM 2913 C C . ALA A 1 365 ? 70.627 32.580 -93.643 1.00 72.56 365 ALA A C 1
ATOM 2915 O O . ALA A 1 365 ? 70.983 32.609 -94.823 1.00 72.56 365 ALA A O 1
ATOM 2916 N N . SER A 1 366 ? 71.137 33.429 -92.742 1.00 73.56 366 SER A N 1
ATOM 2917 C CA . SER A 1 366 ? 72.174 34.413 -93.082 1.00 73.56 366 SER A CA 1
ATOM 2918 C C . SER A 1 366 ? 73.518 33.743 -93.388 1.00 73.56 366 SER A C 1
ATOM 2920 O O . SER A 1 366 ? 74.155 34.119 -94.369 1.00 73.56 366 SER A O 1
ATOM 2922 N N . ALA A 1 367 ? 73.886 32.678 -92.665 1.00 69.31 367 ALA A N 1
ATOM 2923 C CA . ALA A 1 367 ? 75.060 31.850 -92.965 1.00 69.31 367 ALA A CA 1
ATOM 2924 C C . ALA A 1 367 ? 74.973 31.141 -94.335 1.00 69.31 367 ALA A C 1
ATOM 2926 O O . ALA A 1 367 ? 75.974 30.987 -95.033 1.00 69.31 367 ALA A O 1
ATOM 2927 N N . ARG A 1 368 ? 73.768 30.744 -94.771 1.00 71.88 368 ARG A N 1
ATOM 2928 C CA . ARG A 1 368 ? 73.541 30.239 -96.141 1.00 71.88 368 ARG A CA 1
ATOM 2929 C C . ARG A 1 368 ? 73.605 31.352 -97.192 1.00 71.88 368 ARG A C 1
ATOM 2931 O O . ARG A 1 368 ? 74.060 31.111 -98.305 1.00 71.88 368 ARG A O 1
ATOM 2938 N N . SER A 1 369 ? 73.186 32.567 -96.841 1.00 68.25 369 SER A N 1
ATOM 2939 C CA . SER A 1 369 ? 73.271 33.742 -97.718 1.00 68.25 369 SER A CA 1
ATOM 2940 C C . SER A 1 369 ? 74.718 34.194 -97.953 1.00 68.25 369 SER A C 1
ATOM 2942 O O . SER A 1 369 ? 75.069 34.518 -99.084 1.00 68.25 369 SER A O 1
ATOM 2944 N N . SER A 1 370 ? 75.584 34.160 -96.931 1.00 66.75 370 SER A N 1
ATOM 2945 C CA . SER A 1 370 ? 77.017 34.438 -97.105 1.00 66.75 370 SER A CA 1
ATOM 2946 C C . SER A 1 370 ? 77.717 33.348 -97.919 1.00 66.75 370 SER A C 1
ATOM 2948 O O . SER A 1 370 ? 78.435 33.683 -98.857 1.00 66.75 370 SER A O 1
ATOM 2950 N N . LEU A 1 371 ? 77.446 32.062 -97.658 1.00 61.66 371 LEU A N 1
ATOM 2951 C CA . LEU A 1 371 ? 77.990 30.958 -98.461 1.00 61.66 371 LEU A CA 1
ATOM 2952 C C . LEU A 1 371 ? 77.654 31.116 -99.959 1.00 61.66 371 LEU A C 1
ATOM 2954 O O . LEU A 1 371 ? 78.543 31.011 -100.801 1.00 61.66 371 LEU A O 1
ATOM 2958 N N . ASN A 1 372 ? 76.403 31.471 -100.276 1.00 65.88 372 ASN A N 1
ATOM 2959 C CA . ASN A 1 372 ? 75.935 31.715 -101.647 1.00 65.88 372 ASN A CA 1
ATOM 2960 C C . ASN A 1 372 ? 76.499 32.993 -102.311 1.00 65.88 372 ASN A C 1
ATOM 2962 O O . ASN A 1 372 ? 76.265 33.200 -103.505 1.00 65.88 372 ASN A O 1
ATOM 2966 N N . LYS A 1 373 ? 77.208 33.863 -101.575 1.00 70.44 373 LYS A N 1
ATOM 2967 C CA . LYS A 1 373 ? 77.998 34.965 -102.155 1.00 70.44 373 LYS A CA 1
ATOM 2968 C C . LYS A 1 373 ? 79.398 34.492 -102.530 1.00 70.44 373 LYS A C 1
ATOM 2970 O O . LYS A 1 373 ? 79.777 34.627 -103.690 1.00 70.44 373 LYS A O 1
ATOM 2975 N N . MET A 1 374 ? 80.088 33.816 -101.607 1.00 62.12 374 MET A N 1
ATOM 2976 C CA . MET A 1 374 ? 81.435 33.277 -101.846 1.00 62.12 374 MET A CA 1
ATOM 2977 C C . MET A 1 374 ? 81.472 32.303 -103.042 1.00 62.12 374 MET A C 1
ATOM 2979 O O . MET A 1 374 ? 82.482 32.208 -103.735 1.00 62.12 374 MET A O 1
ATOM 2983 N N . THR A 1 375 ? 80.376 31.585 -103.327 1.00 65.38 375 THR A N 1
ATOM 2984 C CA . THR A 1 375 ? 80.271 30.743 -104.533 1.00 65.38 375 THR A CA 1
ATOM 2985 C C . THR A 1 375 ? 80.140 31.544 -105.829 1.00 65.38 375 THR A C 1
ATOM 2987 O O . THR A 1 375 ? 80.673 31.111 -106.842 1.00 65.38 375 THR A O 1
ATOM 2990 N N . LYS A 1 376 ? 79.475 32.707 -105.818 1.00 63.50 376 LYS A N 1
ATOM 2991 C CA . LYS A 1 376 ? 79.310 33.559 -107.011 1.00 63.50 376 LYS A CA 1
ATOM 2992 C C . LYS A 1 376 ? 80.577 34.333 -107.346 1.00 63.50 376 LYS A C 1
ATOM 2994 O O . LYS A 1 376 ? 80.993 34.340 -108.497 1.00 63.50 376 LYS A O 1
ATOM 2999 N N . GLU A 1 377 ? 81.244 34.870 -106.330 1.00 63.72 377 GLU A N 1
ATOM 3000 C CA . GLU A 1 377 ? 82.564 35.500 -106.468 1.00 63.72 377 GLU A CA 1
ATOM 3001 C C . GLU A 1 377 ? 83.588 34.507 -107.069 1.00 63.72 377 GLU A C 1
ATOM 3003 O O . GLU A 1 377 ? 84.445 34.882 -107.868 1.00 63.72 377 GLU A O 1
ATOM 3008 N N . ARG A 1 378 ? 83.434 33.202 -106.791 1.00 55.16 378 ARG A N 1
ATOM 3009 C CA . ARG A 1 378 ? 84.224 32.119 -107.404 1.00 55.16 378 ARG A CA 1
ATOM 3010 C C . ARG A 1 378 ? 83.832 31.784 -108.856 1.00 55.16 378 ARG A C 1
ATOM 3012 O O . ARG A 1 378 ? 84.681 31.309 -109.605 1.00 55.16 378 ARG A O 1
ATOM 3019 N N . GLU A 1 379 ? 82.584 32.017 -109.263 1.00 60.06 379 GLU A N 1
ATOM 3020 C CA . GLU A 1 379 ? 82.100 31.828 -110.646 1.00 60.06 379 GLU A CA 1
ATOM 3021 C C . GLU A 1 379 ? 82.409 33.017 -111.570 1.00 60.06 379 GLU A C 1
ATOM 3023 O O . GLU A 1 379 ? 82.360 32.875 -112.793 1.00 60.06 379 GLU A O 1
ATOM 3028 N N . GLU A 1 380 ? 82.694 34.193 -111.012 1.00 60.78 380 GLU A N 1
ATOM 3029 C CA . GLU A 1 380 ? 83.096 35.384 -111.769 1.00 60.78 380 GLU A CA 1
ATOM 3030 C C . GLU A 1 380 ? 84.600 35.348 -112.078 1.00 60.78 380 GLU A C 1
ATOM 3032 O O . GLU A 1 380 ? 84.971 35.456 -113.244 1.00 60.78 380 GLU A O 1
ATOM 3037 N N . ILE A 1 381 ? 85.444 34.995 -111.097 1.00 58.22 381 ILE A N 1
ATOM 3038 C CA . ILE A 1 381 ? 86.894 34.762 -111.289 1.00 58.22 381 ILE A CA 1
ATOM 3039 C C . ILE A 1 381 ? 87.186 33.690 -112.363 1.00 58.22 381 ILE A C 1
ATOM 3041 O O . ILE A 1 381 ? 88.228 33.730 -113.015 1.00 58.22 381 ILE A O 1
ATOM 3045 N N . GLY A 1 382 ? 86.268 32.744 -112.592 1.00 52.28 382 GLY A N 1
ATOM 3046 C CA . GLY A 1 382 ? 86.406 31.740 -113.652 1.00 52.28 382 GLY A CA 1
ATOM 3047 C C . GLY A 1 382 ? 86.250 32.280 -115.081 1.00 52.28 382 GLY A C 1
ATOM 3048 O O . GLY A 1 382 ? 86.757 31.660 -116.009 1.00 52.28 382 GLY A O 1
ATOM 3049 N N . LYS A 1 383 ? 85.570 33.418 -115.283 1.00 55.44 383 LYS A N 1
ATOM 3050 C CA . LYS A 1 383 ? 85.209 33.928 -116.624 1.00 55.44 383 LYS A CA 1
ATOM 3051 C C . LYS A 1 383 ? 86.267 34.848 -117.230 1.00 55.44 383 LYS A C 1
ATOM 3053 O O . LYS A 1 383 ? 86.361 34.936 -118.451 1.00 55.44 383 LYS A O 1
ATOM 3058 N N . ASP A 1 384 ? 87.101 35.466 -116.397 1.00 51.00 384 ASP A N 1
ATOM 3059 C CA . ASP A 1 384 ? 88.188 36.343 -116.849 1.00 51.00 384 ASP A CA 1
ATOM 3060 C C . ASP A 1 384 ? 89.407 35.568 -117.393 1.00 51.00 384 ASP A C 1
ATOM 3062 O O . ASP A 1 384 ? 90.267 36.149 -118.056 1.00 51.00 384 ASP A O 1
ATOM 3066 N N . VAL A 1 385 ? 89.478 34.249 -117.169 1.00 52.56 385 VAL A N 1
ATOM 3067 C CA . VAL A 1 385 ? 90.569 33.387 -117.665 1.00 52.56 385 VAL A CA 1
ATOM 3068 C C . VAL A 1 385 ? 90.383 33.021 -119.146 1.00 52.56 385 VAL A C 1
ATOM 3070 O O . VAL A 1 385 ? 91.342 33.081 -119.917 1.00 52.56 385 VAL A O 1
ATOM 3073 N N . ASP A 1 386 ? 89.156 32.715 -119.579 1.00 45.94 386 ASP A N 1
ATOM 3074 C CA . ASP A 1 386 ? 88.881 32.239 -120.948 1.00 45.94 386 ASP A CA 1
ATOM 3075 C C . ASP A 1 386 ? 88.985 33.343 -122.020 1.00 45.94 386 ASP A C 1
ATOM 3077 O O . ASP A 1 386 ? 89.237 33.066 -123.195 1.00 45.94 386 ASP A O 1
ATOM 3081 N N . VAL A 1 387 ? 88.857 34.618 -121.632 1.00 50.09 387 VAL A N 1
ATOM 3082 C CA . VAL A 1 387 ? 88.973 35.766 -122.555 1.00 50.09 387 VAL A CA 1
ATOM 3083 C C . VAL A 1 387 ? 90.426 36.007 -123.003 1.00 50.09 387 VAL A C 1
ATOM 3085 O O . VAL A 1 387 ? 90.658 36.610 -124.054 1.00 50.09 387 VAL A O 1
ATOM 3088 N N . GLY A 1 388 ? 91.418 35.504 -122.257 1.00 47.69 388 GLY A N 1
ATOM 3089 C CA . GLY A 1 388 ? 92.842 35.721 -122.537 1.00 47.69 388 GLY A CA 1
ATOM 3090 C C . GLY A 1 388 ? 93.409 34.943 -123.733 1.00 47.69 388 GLY A C 1
ATOM 3091 O O . GLY A 1 388 ? 94.442 35.334 -124.273 1.00 47.69 388 GLY A O 1
ATOM 3092 N N . ILE A 1 389 ? 92.756 33.859 -124.166 1.00 43.66 389 ILE A N 1
ATOM 3093 C CA . ILE A 1 389 ? 93.334 32.898 -125.129 1.00 43.66 389 ILE A CA 1
ATOM 3094 C C . ILE A 1 389 ? 92.928 33.193 -126.589 1.00 43.66 389 ILE A C 1
ATOM 3096 O O . ILE A 1 389 ? 93.653 32.842 -127.515 1.00 43.66 389 ILE A O 1
ATOM 3100 N N . LEU A 1 390 ? 91.824 33.910 -126.827 1.00 39.81 390 LEU A N 1
ATOM 3101 C CA . LEU A 1 390 ? 91.253 34.140 -128.169 1.00 39.81 390 LEU A CA 1
ATOM 3102 C C . LEU A 1 390 ? 91.703 35.444 -128.869 1.00 39.81 390 LEU A C 1
ATOM 3104 O O . LEU A 1 390 ? 91.004 35.953 -129.746 1.00 39.81 390 LEU A O 1
ATOM 3108 N N . LYS A 1 391 ? 92.865 36.004 -128.500 1.00 40.00 391 LYS A N 1
ATOM 3109 C CA . LYS A 1 391 ? 93.436 37.221 -129.128 1.00 40.00 391 LYS A CA 1
ATOM 3110 C C . LYS A 1 391 ? 94.935 37.145 -129.466 1.00 40.00 391 LYS A C 1
ATOM 3112 O O . LYS A 1 391 ? 95.575 38.182 -129.626 1.00 40.00 391 LYS A O 1
ATOM 3117 N N . LEU A 1 392 ? 95.494 35.943 -129.627 1.00 32.12 392 LEU A N 1
ATOM 3118 C CA . LEU A 1 392 ? 96.858 35.744 -130.132 1.00 32.12 392 LEU A CA 1
ATOM 3119 C C . LEU A 1 392 ? 96.908 34.640 -131.198 1.00 32.12 392 LEU A C 1
ATOM 3121 O O . LEU A 1 392 ? 96.455 33.529 -130.946 1.00 32.12 392 LEU A O 1
ATOM 3125 N N . LEU A 1 393 ? 97.538 34.971 -132.336 1.00 32.22 393 LEU A N 1
ATOM 3126 C CA . LEU A 1 393 ? 97.744 34.158 -133.547 1.00 32.22 393 LEU A CA 1
ATOM 3127 C C . LEU A 1 393 ? 96.429 33.801 -134.296 1.00 32.22 393 LEU A C 1
ATOM 3129 O O . LEU A 1 393 ? 95.449 33.384 -133.699 1.00 32.22 393 LEU A O 1
ATOM 3133 N N . GLN A 1 394 ? 96.326 33.970 -135.621 1.00 33.38 394 GLN A N 1
ATOM 3134 C CA . GLN A 1 394 ? 97.371 33.762 -136.633 1.00 33.38 394 GLN A CA 1
ATOM 3135 C C . GLN A 1 394 ? 97.248 34.674 -137.875 1.00 33.38 394 GLN A C 1
ATOM 3137 O O . GLN A 1 394 ? 96.146 35.046 -138.274 1.00 33.38 394 GLN A O 1
ATOM 3142 N N . THR A 1 395 ? 98.396 34.957 -138.497 1.00 37.84 395 THR A N 1
ATOM 3143 C CA . THR A 1 395 ? 98.633 35.713 -139.747 1.00 37.84 395 THR A CA 1
ATOM 3144 C C . THR A 1 395 ? 99.960 35.202 -140.363 1.00 37.84 395 THR A C 1
ATOM 3146 O O . THR A 1 395 ? 100.760 34.622 -139.626 1.00 37.84 395 THR A O 1
ATOM 3149 N N . GLU A 1 396 ? 100.293 35.322 -141.656 1.00 38.59 396 GLU A N 1
ATOM 3150 C CA . GLU A 1 396 ? 99.547 35.746 -142.863 1.00 38.59 396 GLU A CA 1
ATOM 3151 C C . GLU A 1 396 ? 100.123 34.996 -144.108 1.00 38.59 396 GLU A C 1
ATOM 3153 O O . GLU A 1 396 ? 100.418 33.811 -143.983 1.00 38.59 396 GLU A O 1
ATOM 3158 N N . ASP A 1 397 ? 100.306 35.661 -145.264 1.00 31.88 397 ASP A N 1
ATOM 3159 C CA . ASP A 1 397 ? 101.028 35.221 -146.485 1.00 31.88 397 ASP A CA 1
ATOM 3160 C C . ASP A 1 397 ? 100.402 34.078 -147.331 1.00 31.88 397 ASP A C 1
ATOM 3162 O O . ASP A 1 397 ? 99.719 33.189 -146.835 1.00 31.88 397 ASP A O 1
ATOM 3166 N N . GLY A 1 398 ? 100.537 34.020 -148.668 1.00 37.41 398 GLY A N 1
ATOM 3167 C CA . GLY A 1 398 ? 101.360 34.788 -149.627 1.00 37.41 398 GLY A CA 1
ATOM 3168 C C . GLY A 1 398 ? 102.351 33.853 -150.357 1.00 37.41 398 GLY A C 1
ATOM 3169 O O . GLY A 1 398 ? 102.887 32.949 -149.738 1.00 37.41 398 GLY A O 1
ATOM 3170 N N . ASN A 1 399 ? 102.689 33.954 -151.651 1.00 32.31 399 ASN A N 1
ATOM 3171 C CA . ASN A 1 399 ? 102.387 34.897 -152.740 1.00 32.31 399 ASN A CA 1
ATOM 3172 C C . ASN A 1 399 ? 102.945 34.279 -154.064 1.00 32.31 399 ASN A C 1
ATOM 3174 O O . ASN A 1 399 ? 103.883 33.492 -153.964 1.00 32.31 399 ASN A O 1
ATOM 3178 N N . ALA A 1 400 ? 102.482 34.627 -155.283 1.00 32.03 400 ALA A N 1
ATOM 3179 C CA . ALA A 1 400 ? 103.245 34.362 -156.536 1.00 32.03 400 ALA A CA 1
ATOM 3180 C C . ALA A 1 400 ? 102.682 35.035 -157.815 1.00 32.03 400 ALA A C 1
ATOM 3182 O O . ALA A 1 400 ? 101.511 34.870 -158.155 1.00 32.03 400 ALA A O 1
ATOM 3183 N N . LYS A 1 401 ? 103.556 35.695 -158.594 1.00 41.03 401 LYS A N 1
ATOM 3184 C CA . LYS A 1 401 ? 103.375 36.081 -160.015 1.00 41.03 401 LYS A CA 1
ATOM 3185 C C . LYS A 1 401 ? 104.744 36.243 -160.685 1.00 41.03 401 LYS A C 1
ATOM 3187 O O . LYS A 1 401 ? 105.601 36.870 -160.075 1.00 41.03 401 LYS A O 1
ATOM 3192 N N . GLN A 1 402 ? 104.890 35.831 -161.950 1.00 33.25 402 GLN A N 1
ATOM 3193 C CA . GLN A 1 402 ? 105.556 36.586 -163.037 1.00 33.25 402 GLN A CA 1
ATOM 3194 C C . GLN A 1 402 ? 105.550 35.785 -164.355 1.00 33.25 402 GLN A C 1
ATOM 3196 O O . GLN A 1 402 ? 105.343 34.576 -164.341 1.00 33.25 402 GLN A O 1
ATOM 3201 N N . GLY A 1 403 ? 105.765 36.469 -165.486 1.00 29.67 403 GLY A N 1
ATOM 3202 C CA . GLY A 1 403 ? 105.869 35.853 -166.816 1.00 29.67 403 GLY A CA 1
ATOM 3203 C C . GLY A 1 403 ? 105.322 36.747 -167.931 1.00 29.67 403 GLY A C 1
ATOM 3204 O O . GLY A 1 403 ? 104.139 36.683 -168.247 1.00 29.67 403 GLY A O 1
ATOM 3205 N N . SER A 1 404 ? 106.176 37.583 -168.525 1.00 34.81 404 SER A N 1
ATOM 3206 C CA . SER A 1 404 ? 105.855 38.396 -169.706 1.00 34.81 404 SER A CA 1
ATOM 3207 C C . SER A 1 404 ? 107.106 38.595 -170.551 1.00 34.81 404 SER A C 1
ATOM 3209 O O . SER A 1 404 ? 108.115 39.050 -170.016 1.00 34.81 404 SER A O 1
ATOM 3211 N N . ASN A 1 405 ? 107.031 38.301 -171.853 1.00 30.33 405 ASN A N 1
ATOM 3212 C CA . ASN A 1 405 ? 107.294 39.275 -172.922 1.00 30.33 405 ASN A CA 1
ATOM 3213 C C . ASN A 1 405 ? 107.064 38.669 -174.318 1.00 30.33 405 ASN A C 1
ATOM 3215 O O . ASN A 1 405 ? 106.689 37.506 -174.458 1.00 30.33 405 ASN A O 1
ATOM 3219 N N . LEU A 1 406 ? 107.182 39.522 -175.336 1.00 29.34 406 LEU A N 1
ATOM 3220 C CA . LEU A 1 406 ? 106.652 39.337 -176.684 1.00 29.34 406 LEU A CA 1
ATOM 3221 C C . LEU A 1 406 ? 107.751 39.032 -177.727 1.00 29.34 406 LEU A C 1
ATOM 3223 O O . LEU A 1 406 ? 108.900 39.421 -177.548 1.00 29.34 406 LEU A O 1
ATOM 3227 N N . GLN A 1 407 ? 107.305 38.532 -178.888 1.00 31.78 407 GLN A N 1
ATOM 3228 C CA . GLN A 1 407 ? 107.883 38.764 -180.227 1.00 31.78 407 GLN A CA 1
ATOM 3229 C C . GLN A 1 407 ? 109.176 38.042 -180.683 1.00 31.78 407 GLN A C 1
ATOM 3231 O O . GLN A 1 407 ? 110.079 37.715 -179.926 1.00 31.78 407 GLN A O 1
ATOM 3236 N N . ALA A 1 408 ? 109.251 37.902 -182.015 1.00 37.66 408 ALA A N 1
ATOM 3237 C CA . ALA A 1 408 ? 110.468 37.823 -182.835 1.00 37.66 408 ALA A CA 1
ATOM 3238 C C . ALA A 1 408 ? 111.354 36.554 -182.810 1.00 37.66 408 ALA A C 1
ATOM 3240 O O . ALA A 1 408 ? 112.526 36.631 -183.168 1.00 37.66 408 ALA A O 1
ATOM 3241 N N . ALA A 1 409 ? 110.784 35.364 -182.593 1.00 32.44 409 ALA A N 1
ATOM 3242 C CA . ALA A 1 409 ? 111.340 34.128 -183.172 1.00 32.44 409 ALA A CA 1
ATOM 3243 C C . ALA A 1 409 ? 110.945 34.003 -184.666 1.00 32.44 409 ALA A C 1
ATOM 3245 O O . ALA A 1 409 ? 110.154 33.142 -185.057 1.00 32.44 409 ALA A O 1
ATOM 3246 N N . LEU A 1 410 ? 111.434 34.930 -185.497 1.00 40.38 410 LEU A N 1
ATOM 3247 C CA . LEU A 1 410 ? 111.153 34.980 -186.935 1.00 40.38 410 LEU A CA 1
ATOM 3248 C C . LEU A 1 410 ? 112.004 33.951 -187.693 1.00 40.38 410 LEU A C 1
ATOM 3250 O O . LEU A 1 410 ? 113.143 34.248 -188.018 1.00 40.38 410 LEU A O 1
ATOM 3254 N N . GLU A 1 411 ? 111.431 32.781 -188.002 1.00 42.97 411 GLU A N 1
ATOM 3255 C CA . GLU A 1 411 ? 111.824 31.960 -189.172 1.00 42.97 411 GLU A CA 1
ATOM 3256 C C . GLU A 1 411 ? 110.856 30.787 -189.438 1.00 42.97 411 GLU A C 1
ATOM 3258 O O . GLU A 1 411 ? 110.533 30.501 -190.589 1.00 42.97 411 GLU A O 1
ATOM 3263 N N . GLY A 1 412 ? 110.286 30.164 -188.399 1.00 42.22 412 GLY A N 1
ATOM 3264 C CA . GLY A 1 412 ? 109.445 28.954 -188.514 1.00 42.22 412 GLY A CA 1
ATOM 3265 C C . GLY A 1 412 ? 108.026 29.118 -189.095 1.00 42.22 412 GLY A C 1
ATOM 3266 O O . GLY A 1 412 ? 107.179 28.257 -188.864 1.00 42.22 412 GLY A O 1
ATOM 3267 N N . VAL A 1 413 ? 107.730 30.214 -189.801 1.00 54.31 413 VAL A N 1
ATOM 3268 C CA . VAL A 1 413 ? 106.354 30.641 -190.145 1.00 54.31 413 VAL A CA 1
ATOM 3269 C C . VAL A 1 413 ? 105.712 29.832 -191.286 1.00 54.31 413 VAL A C 1
ATOM 3271 O O . VAL A 1 413 ? 104.494 29.758 -191.353 1.00 54.31 413 VAL A O 1
ATOM 3274 N N . LYS A 1 414 ? 106.486 29.197 -192.178 1.00 51.19 414 LYS A N 1
ATOM 3275 C CA . LYS A 1 414 ? 105.947 28.655 -193.448 1.00 51.19 414 LYS A CA 1
ATOM 3276 C C . LYS A 1 414 ? 105.559 27.171 -193.475 1.00 51.19 414 LYS A C 1
ATOM 3278 O O . LYS A 1 414 ? 105.021 26.730 -194.483 1.00 51.19 414 LYS A O 1
ATOM 3283 N N . GLU A 1 415 ? 105.813 26.405 -192.414 1.00 55.12 415 GLU A N 1
ATOM 3284 C CA . GLU A 1 415 ? 105.685 24.931 -192.462 1.00 55.12 415 GLU A CA 1
ATOM 3285 C C . GLU A 1 415 ? 104.743 24.322 -191.409 1.00 55.12 415 GLU A C 1
ATOM 3287 O O . GLU A 1 415 ? 104.438 23.134 -191.481 1.00 55.12 415 GLU A O 1
ATOM 3292 N N . ARG A 1 416 ? 104.261 25.099 -190.426 1.00 50.34 416 ARG A N 1
ATOM 3293 C CA . ARG A 1 416 ? 103.479 24.561 -189.287 1.00 50.34 416 ARG A CA 1
ATOM 3294 C C . ARG A 1 416 ? 102.002 24.951 -189.255 1.00 50.34 416 ARG A C 1
ATOM 3296 O O . ARG A 1 416 ? 101.240 24.320 -188.528 1.00 50.34 416 ARG A O 1
ATOM 3303 N N . GLU A 1 417 ? 101.573 25.912 -190.072 1.00 54.50 417 GLU A N 1
ATOM 3304 C CA . GLU A 1 417 ? 100.161 26.327 -190.155 1.00 54.50 417 GLU A CA 1
ATOM 3305 C C . GLU A 1 417 ? 99.239 25.196 -190.656 1.00 54.50 417 GLU A C 1
ATOM 3307 O O . GLU A 1 417 ? 98.069 25.147 -190.289 1.00 54.50 417 GLU A O 1
ATOM 3312 N N . ALA A 1 418 ? 99.775 24.234 -191.418 1.00 59.81 418 ALA A N 1
ATOM 3313 C CA . ALA A 1 418 ? 99.021 23.095 -191.946 1.00 59.81 418 ALA A CA 1
ATOM 3314 C C . ALA A 1 418 ? 98.627 22.036 -190.895 1.00 59.81 418 ALA A C 1
ATOM 3316 O O . ALA A 1 418 ? 97.662 21.315 -191.111 1.00 59.81 418 ALA A O 1
ATOM 3317 N N . ILE A 1 419 ? 99.355 21.925 -189.775 1.00 62.09 419 ILE A N 1
ATOM 3318 C CA . ILE A 1 419 ? 99.159 20.860 -188.762 1.00 62.09 419 ILE A CA 1
ATOM 3319 C C . ILE A 1 419 ? 98.300 21.356 -187.580 1.00 62.09 419 ILE A C 1
ATOM 3321 O O . ILE A 1 419 ? 97.748 20.567 -186.817 1.00 62.09 419 ILE A O 1
ATOM 3325 N N . LEU A 1 420 ? 98.176 22.676 -187.408 1.00 54.22 420 LEU A N 1
ATOM 3326 C CA . LEU A 1 420 ? 97.564 23.273 -186.216 1.00 54.22 420 LEU A CA 1
ATOM 3327 C C . LEU A 1 420 ? 96.024 23.215 -186.214 1.00 54.22 420 LEU A C 1
ATOM 3329 O O . LEU A 1 420 ? 95.430 23.151 -185.141 1.00 54.22 420 LEU A O 1
ATOM 3333 N N . ASN A 1 421 ? 95.376 23.198 -187.385 1.00 63.53 421 ASN A N 1
ATOM 3334 C CA . ASN A 1 421 ? 93.909 23.190 -187.474 1.00 63.53 421 ASN A CA 1
ATOM 3335 C C . ASN A 1 421 ? 93.293 21.891 -186.921 1.00 63.53 421 ASN A C 1
ATOM 3337 O O . ASN A 1 421 ? 92.385 21.958 -186.093 1.00 63.53 421 ASN A O 1
ATOM 3341 N N . ASP A 1 422 ? 93.834 20.729 -187.297 1.00 64.06 422 ASP A N 1
ATOM 3342 C CA . ASP A 1 422 ? 93.300 19.409 -186.921 1.00 64.06 422 ASP A CA 1
ATOM 3343 C C . ASP A 1 422 ? 93.326 19.162 -185.398 1.00 64.06 422 ASP A C 1
ATOM 3345 O O . ASP A 1 422 ? 92.485 18.448 -184.850 1.00 64.06 422 ASP A O 1
ATOM 3349 N N . LEU A 1 423 ? 94.267 19.788 -184.681 1.00 59.97 423 LEU A N 1
ATOM 3350 C CA . LEU A 1 423 ? 94.397 19.669 -183.224 1.00 59.97 423 LEU A CA 1
ATOM 3351 C C . LEU A 1 423 ? 93.402 20.544 -182.440 1.00 59.97 423 LEU A C 1
ATOM 3353 O O . LEU A 1 423 ? 93.094 20.228 -181.289 1.00 59.97 423 LEU A O 1
ATOM 3357 N N . MET A 1 424 ? 92.870 21.620 -183.032 1.00 63.91 424 MET A N 1
ATOM 3358 C CA . MET A 1 424 ? 91.989 22.561 -182.321 1.00 63.91 424 MET A CA 1
ATOM 3359 C C . MET A 1 424 ? 90.559 22.046 -182.106 1.00 63.91 424 MET A C 1
ATOM 3361 O O . MET A 1 424 ? 89.872 22.531 -181.202 1.00 63.91 424 MET A O 1
ATOM 3365 N N . GLU A 1 425 ? 90.091 21.074 -182.892 1.00 65.56 425 GLU A N 1
ATOM 3366 C CA . GLU A 1 425 ? 88.759 20.486 -182.686 1.00 65.56 425 GLU A CA 1
ATOM 3367 C C . GLU A 1 425 ? 88.738 19.503 -181.504 1.00 65.56 425 GLU A C 1
ATOM 3369 O O . GLU A 1 425 ? 87.776 19.488 -180.734 1.00 65.56 425 GLU A O 1
ATOM 3374 N N . SER A 1 426 ? 89.828 18.755 -181.287 1.00 63.94 426 SER A N 1
ATOM 3375 C CA . SER A 1 426 ? 89.922 17.770 -180.199 1.00 63.94 426 SER A CA 1
ATOM 3376 C C . SER A 1 426 ? 89.915 18.400 -178.800 1.00 63.94 426 SER A C 1
ATOM 3378 O O . SER A 1 426 ? 89.340 17.823 -177.877 1.00 63.94 426 SER A O 1
ATOM 3380 N N . ASP A 1 427 ? 90.545 19.565 -178.614 1.00 60.88 427 ASP A N 1
ATOM 3381 C CA . ASP A 1 427 ? 90.659 20.195 -177.287 1.00 60.88 427 ASP A CA 1
ATOM 3382 C C . ASP A 1 427 ? 89.317 20.781 -176.800 1.00 60.88 427 ASP A C 1
ATOM 3384 O O . ASP A 1 427 ? 88.978 20.717 -175.616 1.00 60.88 427 ASP A O 1
ATOM 3388 N N . ARG A 1 428 ? 88.477 21.262 -177.729 1.00 68.38 428 ARG A N 1
ATOM 3389 C CA . ARG A 1 428 ? 87.136 21.791 -177.417 1.00 68.38 428 ARG A CA 1
ATOM 3390 C C . ARG A 1 428 ? 86.196 20.745 -176.814 1.00 68.38 428 ARG A C 1
ATOM 3392 O O . ARG A 1 428 ? 85.357 21.104 -175.989 1.00 68.38 428 ARG A O 1
ATOM 3399 N N . ALA A 1 429 ? 86.331 19.474 -177.195 1.00 68.19 429 ALA A N 1
ATOM 3400 C CA . ALA A 1 429 ? 85.509 18.391 -176.656 1.00 68.19 429 ALA A CA 1
ATOM 3401 C C . ALA A 1 429 ? 85.817 18.118 -175.170 1.00 68.19 429 ALA A C 1
ATOM 3403 O O . ALA A 1 429 ? 84.907 18.089 -174.340 1.00 68.19 429 ALA A O 1
ATOM 3404 N N . LEU A 1 430 ? 87.102 17.992 -174.819 1.00 65.06 430 LEU A N 1
ATOM 3405 C CA . LEU A 1 430 ? 87.558 17.681 -173.456 1.00 65.06 430 LEU A CA 1
ATOM 3406 C C . LEU A 1 430 ? 87.224 18.783 -172.437 1.00 65.06 430 LEU A C 1
ATOM 3408 O O . LEU A 1 430 ? 86.912 18.493 -171.279 1.00 65.06 430 LEU A O 1
ATOM 3412 N N . GLN A 1 431 ? 87.235 20.051 -172.857 1.00 65.94 431 GLN A N 1
ATOM 3413 C CA . GLN A 1 431 ? 86.899 21.167 -171.968 1.00 65.94 431 GLN A CA 1
ATOM 3414 C C . GLN A 1 431 ? 85.418 21.177 -171.538 1.00 65.94 431 GLN A C 1
ATOM 3416 O O . GLN A 1 431 ? 85.113 21.638 -170.437 1.00 65.94 431 GLN A O 1
ATOM 3421 N N . ALA A 1 432 ? 84.498 20.632 -172.344 1.00 68.19 432 ALA A N 1
ATOM 3422 C CA . ALA A 1 432 ? 83.070 20.592 -172.011 1.00 68.19 432 ALA A CA 1
ATOM 3423 C C . ALA A 1 432 ? 82.752 19.620 -170.853 1.00 68.19 432 ALA A C 1
ATOM 3425 O O . ALA A 1 432 ? 81.989 19.951 -169.940 1.00 68.19 432 ALA A O 1
ATOM 3426 N N . GLU A 1 433 ? 83.372 18.437 -170.845 1.00 67.88 433 GLU A N 1
ATOM 3427 C CA . GLU A 1 433 ? 83.112 17.376 -169.858 1.00 67.88 433 GLU A CA 1
ATOM 3428 C C . GLU A 1 433 ? 83.610 17.744 -168.441 1.00 67.88 433 GLU A C 1
ATOM 3430 O O . GLU A 1 433 ? 82.963 17.457 -167.423 1.00 67.88 433 GLU A O 1
ATOM 3435 N N . LEU A 1 434 ? 84.721 18.487 -168.363 1.00 65.31 434 LEU A N 1
ATOM 3436 C CA . LEU A 1 434 ? 85.277 19.014 -167.109 1.00 65.31 434 LEU A CA 1
ATOM 3437 C C . LEU A 1 434 ? 84.397 20.085 -166.438 1.00 65.31 434 LEU A C 1
ATOM 3439 O O . LEU A 1 434 ? 84.482 20.275 -165.221 1.00 65.31 434 LEU A O 1
ATOM 3443 N N . VAL A 1 435 ? 83.539 20.781 -167.191 1.00 73.81 435 VAL A N 1
ATOM 3444 C CA . VAL A 1 435 ? 82.577 21.743 -166.623 1.00 73.81 435 VAL A CA 1
ATOM 3445 C C . VAL A 1 435 ? 81.383 21.009 -166.004 1.00 73.81 435 VAL A C 1
ATOM 3447 O O . VAL A 1 435 ? 80.993 21.318 -164.874 1.00 73.81 435 VAL A O 1
ATOM 3450 N N . ALA A 1 436 ? 80.848 19.993 -166.689 1.00 73.69 436 ALA A N 1
ATOM 3451 C CA . ALA A 1 436 ? 79.708 19.207 -166.210 1.00 73.69 436 ALA A CA 1
ATOM 3452 C C . ALA A 1 436 ? 80.009 18.479 -164.884 1.00 73.69 436 ALA A C 1
ATOM 3454 O O . ALA A 1 436 ? 79.252 18.583 -163.915 1.00 73.69 436 ALA A O 1
ATOM 3455 N N . THR A 1 437 ? 81.162 17.811 -164.797 1.00 68.69 437 THR A N 1
ATOM 3456 C CA . THR A 1 437 ? 81.580 17.069 -163.591 1.00 68.69 437 THR A CA 1
ATOM 3457 C C . THR A 1 437 ? 81.829 17.974 -162.375 1.00 68.69 437 THR A C 1
ATOM 3459 O O . THR A 1 437 ? 81.545 17.582 -161.239 1.00 68.69 437 THR A O 1
ATOM 3462 N N . ARG A 1 438 ? 82.288 19.220 -162.580 1.00 71.62 438 ARG A N 1
ATOM 3463 C CA . ARG A 1 438 ? 82.408 20.227 -161.506 1.00 71.62 438 ARG A CA 1
ATOM 3464 C C . ARG A 1 438 ? 81.047 20.694 -160.984 1.00 71.62 438 ARG A C 1
ATOM 3466 O O . ARG A 1 438 ? 80.888 20.836 -159.770 1.00 71.62 438 ARG A O 1
ATOM 3473 N N . ALA A 1 439 ? 80.062 20.884 -161.864 1.00 75.25 439 ALA A N 1
ATOM 3474 C CA . ALA A 1 439 ? 78.705 21.251 -161.460 1.00 75.25 439 ALA A CA 1
ATOM 3475 C C . ALA A 1 439 ? 78.057 20.166 -160.576 1.00 75.25 439 ALA A C 1
ATOM 3477 O O . ALA A 1 439 ? 77.490 20.489 -159.532 1.00 75.25 439 ALA A O 1
ATOM 3478 N N . GLN A 1 440 ? 78.228 18.887 -160.934 1.00 75.00 440 GLN A N 1
ATOM 3479 C CA . GLN A 1 440 ? 77.652 17.755 -160.198 1.00 75.00 440 GLN A CA 1
ATOM 3480 C C . GLN A 1 440 ? 78.198 17.613 -158.762 1.00 75.00 440 GLN A C 1
ATOM 3482 O O . GLN A 1 440 ? 77.438 17.305 -157.838 1.00 75.00 440 GLN A O 1
ATOM 3487 N N . ARG A 1 441 ? 79.491 17.897 -158.532 1.00 72.44 441 ARG A N 1
ATOM 3488 C CA . ARG A 1 441 ? 80.053 17.953 -157.165 1.00 72.44 441 ARG A CA 1
ATOM 3489 C C . ARG A 1 441 ? 79.443 19.100 -156.352 1.00 72.44 441 ARG A C 1
ATOM 3491 O O . ARG A 1 441 ? 78.957 18.871 -155.249 1.00 72.44 441 ARG A O 1
ATOM 3498 N N . SER A 1 442 ? 79.349 20.298 -156.937 1.00 74.56 442 SER A N 1
ATOM 3499 C CA . SER A 1 442 ? 78.779 21.483 -156.273 1.00 74.56 442 SER A CA 1
ATOM 3500 C C . SER A 1 442 ? 77.293 21.342 -155.895 1.00 74.56 442 SER A C 1
ATOM 3502 O O . SER A 1 442 ? 76.827 22.013 -154.970 1.00 74.56 442 SER A O 1
ATOM 3504 N N . THR A 1 443 ? 76.528 20.486 -156.579 1.00 77.06 443 THR A N 1
ATOM 3505 C CA . THR A 1 443 ? 75.177 20.100 -156.138 1.00 77.06 443 THR A CA 1
ATOM 3506 C C . THR A 1 443 ? 75.214 19.083 -154.995 1.00 77.06 443 THR A C 1
ATOM 3508 O O . THR A 1 443 ? 74.540 19.292 -153.988 1.00 77.06 443 THR A O 1
ATOM 3511 N N . SER A 1 444 ? 76.058 18.049 -155.086 1.00 73.94 444 SER A N 1
ATOM 3512 C CA . SER A 1 444 ? 76.175 17.008 -154.052 1.00 73.94 444 SER A CA 1
ATOM 3513 C C . SER A 1 444 ? 76.597 17.560 -152.683 1.00 73.94 444 SER A C 1
ATOM 3515 O O . SER A 1 444 ? 76.043 17.156 -151.662 1.00 73.94 444 SER A O 1
ATOM 3517 N N . ASP A 1 445 ? 77.538 18.510 -152.644 1.00 73.25 445 ASP A N 1
ATOM 3518 C CA . ASP A 1 445 ? 78.003 19.117 -151.387 1.00 73.25 445 ASP A CA 1
ATOM 3519 C C . ASP A 1 445 ? 76.899 19.935 -150.694 1.00 73.25 445 ASP A C 1
ATOM 3521 O O . ASP A 1 445 ? 76.776 19.923 -149.465 1.00 73.25 445 ASP A O 1
ATOM 3525 N N . ARG A 1 446 ? 76.045 20.611 -151.477 1.00 79.31 446 ARG A N 1
ATOM 3526 C CA . ARG A 1 446 ? 74.899 21.375 -150.955 1.00 79.31 446 ARG A CA 1
ATOM 3527 C C . ARG A 1 446 ? 73.842 20.460 -150.347 1.00 79.31 446 ARG A C 1
ATOM 3529 O O . ARG A 1 446 ? 73.338 20.764 -149.266 1.00 79.31 446 ARG A O 1
ATOM 3536 N N . ASP A 1 447 ? 73.526 19.340 -150.993 1.00 80.00 447 ASP A N 1
ATOM 3537 C CA . ASP A 1 447 ? 72.561 18.384 -150.444 1.00 80.00 447 ASP A CA 1
ATOM 3538 C C . ASP A 1 447 ? 73.116 17.641 -149.217 1.00 80.00 447 ASP A C 1
ATOM 3540 O O . ASP A 1 447 ? 72.382 17.461 -148.244 1.00 80.00 447 ASP A O 1
ATOM 3544 N N . MET A 1 448 ? 74.420 17.334 -149.172 1.00 76.12 448 MET A N 1
ATOM 3545 C CA . MET A 1 448 ? 75.082 16.821 -147.962 1.00 76.12 448 MET A CA 1
ATOM 3546 C C . MET A 1 448 ? 74.937 17.799 -146.782 1.00 76.12 448 MET A C 1
ATOM 3548 O O . MET A 1 448 ? 74.494 17.408 -145.700 1.00 76.12 448 MET A O 1
ATOM 3552 N N . GLN A 1 449 ? 75.232 19.090 -146.982 1.00 80.50 449 GLN A N 1
ATOM 3553 C CA . GLN A 1 449 ? 75.038 20.117 -145.945 1.00 80.50 449 GLN A CA 1
ATOM 3554 C C . GLN A 1 449 ? 73.567 20.233 -145.511 1.00 80.50 449 GLN A C 1
ATOM 3556 O O . GLN A 1 449 ? 73.279 20.385 -144.323 1.00 80.50 449 GLN A O 1
ATOM 3561 N N . ARG A 1 450 ? 72.625 20.101 -146.451 1.00 83.06 450 ARG A N 1
ATOM 3562 C CA . ARG A 1 450 ? 71.178 20.141 -146.192 1.00 83.06 450 ARG A CA 1
ATOM 3563 C C . ARG A 1 450 ? 70.693 18.953 -145.355 1.00 83.06 450 ARG A C 1
ATOM 3565 O O . ARG A 1 450 ? 69.832 19.134 -144.495 1.00 83.06 450 ARG A O 1
ATOM 3572 N N . VAL A 1 451 ? 71.246 17.759 -145.577 1.00 80.75 451 VAL A N 1
ATOM 3573 C CA . VAL A 1 451 ? 70.984 16.563 -144.757 1.00 80.75 451 VAL A CA 1
ATOM 3574 C C . VAL A 1 451 ? 71.610 16.710 -143.370 1.00 80.75 451 VAL A C 1
ATOM 3576 O O . VAL A 1 451 ? 70.923 16.488 -142.376 1.00 80.75 451 VAL A O 1
ATOM 3579 N N . MET A 1 452 ? 72.861 17.170 -143.276 1.00 80.56 452 MET A N 1
ATOM 3580 C CA . MET A 1 452 ? 73.542 17.400 -141.993 1.00 80.56 452 MET A CA 1
ATOM 3581 C C . MET A 1 452 ? 72.843 18.463 -141.130 1.00 80.56 452 MET A C 1
ATOM 3583 O O . MET A 1 452 ? 72.741 18.297 -139.915 1.00 80.56 452 MET A O 1
ATOM 3587 N N . GLY A 1 453 ? 72.311 19.525 -141.744 1.00 82.75 453 GLY A N 1
ATOM 3588 C CA . GLY A 1 453 ? 71.499 20.534 -141.056 1.00 82.75 453 GLY A CA 1
ATOM 3589 C C . GLY A 1 453 ? 70.197 19.961 -140.488 1.00 82.75 453 GLY A C 1
ATOM 3590 O O . GLY A 1 453 ? 69.879 20.212 -139.328 1.00 82.75 453 GLY A O 1
ATOM 3591 N N . LYS A 1 454 ? 69.483 19.130 -141.265 1.00 85.62 454 LYS A N 1
ATOM 3592 C CA . LYS A 1 454 ? 68.295 18.404 -140.778 1.00 85.62 454 LYS A CA 1
ATOM 3593 C C . LYS A 1 454 ? 68.635 17.440 -139.640 1.00 85.62 454 LYS A C 1
ATOM 3595 O O . LYS A 1 454 ? 67.906 17.393 -138.658 1.00 85.62 454 LYS A O 1
ATOM 3600 N N . LEU A 1 455 ? 69.732 16.690 -139.755 1.00 82.50 455 LEU A N 1
ATOM 3601 C CA . LEU A 1 455 ? 70.134 15.720 -138.735 1.00 82.50 455 LEU A CA 1
ATOM 3602 C C . LEU A 1 455 ? 70.384 16.404 -137.382 1.00 82.50 455 LEU A C 1
ATOM 3604 O O . LEU A 1 455 ? 69.881 15.934 -136.363 1.00 82.50 455 LEU A O 1
ATOM 3608 N N . ARG A 1 456 ? 71.088 17.547 -137.376 1.00 84.31 456 ARG A N 1
ATOM 3609 C CA . ARG A 1 456 ? 71.302 18.348 -136.158 1.00 84.31 456 ARG A CA 1
ATOM 3610 C C . ARG A 1 456 ? 69.986 18.808 -135.538 1.00 84.31 456 ARG A C 1
ATOM 3612 O O . ARG A 1 456 ? 69.753 18.502 -134.373 1.00 84.31 456 ARG A O 1
ATOM 3619 N N . SER A 1 457 ? 69.084 19.412 -136.318 1.00 85.06 457 SER A N 1
ATOM 3620 C CA . SER A 1 457 ? 67.797 19.868 -135.777 1.00 85.06 457 SER A CA 1
ATOM 3621 C C . SER A 1 457 ? 66.921 18.721 -135.255 1.00 85.06 457 SER A C 1
ATOM 3623 O O . SER A 1 457 ? 66.203 18.906 -134.274 1.00 85.06 457 SER A O 1
ATOM 3625 N N . THR A 1 458 ? 67.009 17.514 -135.830 1.00 82.75 458 THR A N 1
ATOM 3626 C CA . THR A 1 458 ? 66.326 16.331 -135.273 1.00 82.75 458 THR A CA 1
ATOM 3627 C C . THR A 1 458 ? 66.954 15.806 -133.981 1.00 82.75 458 THR A C 1
ATOM 3629 O O . THR A 1 458 ? 66.219 15.327 -133.124 1.00 82.75 458 THR A O 1
ATOM 3632 N N . VAL A 1 459 ? 68.276 15.917 -133.799 1.00 85.75 459 VAL A N 1
ATOM 3633 C CA . VAL A 1 459 ? 68.955 15.531 -132.546 1.00 85.75 459 VAL A CA 1
ATOM 3634 C C . VAL A 1 459 ? 68.672 16.546 -131.436 1.00 85.75 459 VAL A C 1
ATOM 3636 O O . VAL A 1 459 ? 68.350 16.150 -130.321 1.00 85.75 459 VAL A O 1
ATOM 3639 N N . GLU A 1 460 ? 68.705 17.842 -131.748 1.00 85.69 460 GLU A N 1
ATOM 3640 C CA . GLU A 1 460 ? 68.333 18.922 -130.823 1.00 85.69 460 GLU A CA 1
ATOM 3641 C C . GLU A 1 460 ? 66.864 18.789 -130.374 1.00 85.69 460 GLU A C 1
ATOM 3643 O O . GLU A 1 460 ? 66.559 18.893 -129.185 1.00 85.69 460 GLU A O 1
ATOM 3648 N N . ALA A 1 461 ? 65.952 18.468 -131.302 1.00 86.12 461 ALA A N 1
ATOM 3649 C CA . ALA A 1 461 ? 64.557 18.173 -130.977 1.00 86.12 461 ALA A CA 1
ATOM 3650 C C . ALA A 1 461 ? 64.402 16.903 -130.118 1.00 86.12 461 ALA A C 1
ATOM 3652 O O . ALA A 1 461 ? 63.617 16.908 -129.169 1.00 86.12 461 ALA A O 1
ATOM 3653 N N . LEU A 1 462 ? 65.159 15.834 -130.405 1.00 86.94 462 LEU A N 1
ATOM 3654 C CA . LEU A 1 462 ? 65.147 14.605 -129.602 1.00 86.94 462 LEU A CA 1
ATOM 3655 C C . LEU A 1 462 ? 65.577 14.888 -128.155 1.00 86.94 462 LEU A C 1
ATOM 3657 O O . LEU A 1 462 ? 64.852 14.534 -127.232 1.00 86.94 462 LEU A O 1
ATOM 3661 N N . GLN A 1 463 ? 66.690 15.600 -127.961 1.00 87.19 463 GLN A N 1
ATOM 3662 C CA . GLN A 1 463 ? 67.191 15.992 -126.637 1.00 87.19 463 GLN A CA 1
ATOM 3663 C C . GLN A 1 463 ? 66.188 16.879 -125.881 1.00 87.19 463 GLN A C 1
ATOM 3665 O O . GLN A 1 463 ? 65.979 16.703 -124.679 1.00 87.19 463 GLN A O 1
ATOM 3670 N N . GLY A 1 464 ? 65.504 17.790 -126.584 1.00 88.00 464 GLY A N 1
ATOM 3671 C CA . GLY A 1 464 ? 64.400 18.571 -126.021 1.00 88.00 464 GLY A CA 1
ATOM 3672 C C . GLY A 1 464 ? 63.227 17.700 -125.553 1.00 88.00 464 GLY A C 1
ATOM 3673 O O . GLY A 1 464 ? 62.686 17.918 -124.467 1.00 88.00 464 GLY A O 1
ATOM 3674 N N . HIS A 1 465 ? 62.853 16.677 -126.326 1.00 88.81 465 HIS A N 1
ATOM 3675 C CA . HIS A 1 465 ? 61.813 15.722 -125.937 1.00 88.81 465 HIS A CA 1
ATOM 3676 C C . HIS A 1 465 ? 62.247 14.806 -124.781 1.00 88.81 465 HIS A C 1
ATOM 3678 O O . HIS A 1 465 ? 61.449 14.578 -123.873 1.00 88.81 465 HIS A O 1
ATOM 3684 N N . GLU A 1 466 ? 63.495 14.334 -124.754 1.00 87.75 466 GLU A N 1
ATOM 3685 C CA . GLU A 1 466 ? 64.052 13.541 -123.649 1.00 87.75 466 GLU A CA 1
ATOM 3686 C C . GLU A 1 466 ? 64.040 14.326 -122.330 1.00 87.75 466 GLU A C 1
ATOM 3688 O O . GLU A 1 466 ? 63.578 13.809 -121.310 1.00 87.75 466 GLU A O 1
ATOM 3693 N N . ALA A 1 467 ? 64.439 15.603 -122.351 1.00 87.50 467 ALA A N 1
ATOM 3694 C CA . ALA A 1 467 ? 64.354 16.482 -121.185 1.00 87.50 467 ALA A CA 1
ATOM 3695 C C . ALA A 1 467 ? 62.907 16.625 -120.673 1.00 87.50 467 ALA A C 1
ATOM 3697 O O . ALA A 1 467 ? 62.659 16.492 -119.474 1.00 87.50 467 ALA A O 1
ATOM 3698 N N . VAL A 1 468 ? 61.933 16.816 -121.573 1.00 91.81 468 VAL A N 1
ATOM 3699 C CA . VAL A 1 468 ? 60.501 16.879 -121.218 1.00 91.81 468 VAL A CA 1
ATOM 3700 C C . VAL A 1 468 ? 59.990 15.546 -120.654 1.00 91.81 468 VAL A C 1
ATOM 3702 O O . VAL A 1 468 ? 59.202 15.554 -119.708 1.00 91.81 468 VAL A O 1
ATOM 3705 N N . ILE A 1 469 ? 60.449 14.402 -121.169 1.00 89.44 469 ILE A N 1
ATOM 3706 C CA . ILE A 1 469 ? 60.099 13.073 -120.640 1.00 89.44 469 ILE A CA 1
ATOM 3707 C C . ILE A 1 469 ? 60.638 12.890 -119.215 1.00 89.44 469 ILE A C 1
ATOM 3709 O O . ILE A 1 469 ? 59.902 12.406 -118.352 1.00 89.44 469 ILE A O 1
ATOM 3713 N N . VAL A 1 470 ? 61.875 13.314 -118.930 1.00 92.69 470 VAL A N 1
ATOM 3714 C CA . VAL A 1 470 ? 62.444 13.280 -117.570 1.00 92.69 470 VAL A CA 1
ATOM 3715 C C . VAL A 1 470 ? 61.630 14.162 -116.619 1.00 92.69 470 VAL A C 1
ATOM 3717 O O . VAL A 1 470 ? 61.255 13.713 -115.534 1.00 92.69 470 VAL A O 1
ATOM 3720 N N . ASP A 1 471 ? 61.281 15.378 -117.040 1.00 89.38 471 ASP A N 1
ATOM 3721 C CA . ASP A 1 471 ? 60.508 16.331 -116.238 1.00 89.38 471 ASP A CA 1
ATOM 3722 C C . ASP A 1 471 ? 59.082 15.826 -115.937 1.00 89.38 471 ASP A C 1
ATOM 3724 O O . ASP A 1 471 ? 58.602 15.917 -114.804 1.00 89.38 471 ASP A O 1
ATOM 3728 N N . LEU A 1 472 ? 58.410 15.223 -116.925 1.00 91.56 472 LEU A N 1
ATOM 3729 C CA . LEU A 1 472 ? 57.097 14.592 -116.750 1.00 91.56 472 LEU A CA 1
ATOM 3730 C C . LEU A 1 472 ? 57.168 13.334 -115.873 1.00 91.56 472 LEU A C 1
ATOM 3732 O O . LEU A 1 472 ? 56.301 13.138 -115.022 1.00 91.56 472 LEU A O 1
ATOM 3736 N N . THR A 1 473 ? 58.212 12.515 -116.021 1.00 91.12 473 THR A N 1
ATOM 3737 C CA . THR A 1 473 ? 58.440 11.322 -115.184 1.00 91.12 473 THR A CA 1
ATOM 3738 C C . THR A 1 473 ? 58.688 11.715 -113.729 1.00 91.12 473 THR A C 1
ATOM 3740 O O . THR A 1 473 ? 58.114 11.119 -112.814 1.00 91.12 473 THR A O 1
ATOM 3743 N N . LYS A 1 474 ? 59.470 12.778 -113.499 1.00 92.44 474 LYS A N 1
ATOM 3744 C CA . LYS A 1 474 ? 59.689 13.350 -112.170 1.00 92.44 474 LYS A CA 1
ATOM 3745 C C . LYS A 1 474 ? 58.374 13.833 -111.556 1.00 92.44 474 LYS A C 1
ATOM 3747 O O . LYS A 1 474 ? 58.025 13.364 -110.473 1.00 92.44 474 LYS A O 1
ATOM 3752 N N . ARG A 1 475 ? 57.594 14.658 -112.268 1.00 92.06 475 ARG A N 1
ATOM 3753 C CA . ARG A 1 475 ? 56.264 15.118 -111.813 1.00 92.06 475 ARG A CA 1
ATOM 3754 C C . ARG A 1 475 ? 55.319 13.949 -111.521 1.00 92.06 475 ARG A C 1
ATOM 3756 O O . ARG A 1 475 ? 54.612 13.976 -110.521 1.00 92.06 475 ARG A O 1
ATOM 3763 N N . HIS A 1 476 ? 55.330 12.893 -112.337 1.00 90.38 476 HIS A N 1
ATOM 3764 C CA . HIS A 1 476 ? 54.542 11.685 -112.080 1.00 90.38 476 HIS A CA 1
ATOM 3765 C C . HIS A 1 476 ? 54.974 10.980 -110.782 1.00 90.38 476 HIS A C 1
ATOM 3767 O O . HIS A 1 476 ? 54.122 10.604 -109.978 1.00 90.38 476 HIS A O 1
ATOM 3773 N N . SER A 1 477 ? 56.283 10.866 -110.525 1.00 90.88 477 SER A N 1
ATOM 3774 C CA . SER A 1 477 ? 56.811 10.297 -109.276 1.00 90.88 477 SER A CA 1
ATOM 3775 C C . SER A 1 477 ? 56.459 11.142 -108.040 1.00 90.88 477 SER A C 1
ATOM 3777 O O . SER A 1 477 ? 56.086 10.589 -107.004 1.00 90.88 477 SER A O 1
ATOM 3779 N N . GLU A 1 478 ? 56.477 12.473 -108.164 1.00 92.00 478 GLU A N 1
ATOM 3780 C CA . GLU A 1 478 ? 56.078 13.414 -107.111 1.00 92.00 478 GLU A CA 1
ATOM 3781 C C . GLU A 1 478 ? 54.572 13.309 -106.818 1.00 92.00 478 GLU A C 1
ATOM 3783 O O . GLU A 1 478 ? 54.179 13.186 -105.657 1.00 92.00 478 GLU A O 1
ATOM 3788 N N . MET A 1 479 ? 53.728 13.252 -107.855 1.00 89.75 479 MET A N 1
ATOM 3789 C CA . MET A 1 479 ? 52.280 13.046 -107.720 1.00 89.75 479 MET A CA 1
ATOM 3790 C C . MET A 1 479 ? 51.932 11.669 -107.134 1.00 89.75 479 MET A C 1
ATOM 3792 O O . MET A 1 479 ? 51.029 11.574 -106.305 1.00 89.75 479 MET A O 1
ATOM 3796 N N . LEU A 1 480 ? 52.660 10.603 -107.490 1.00 92.56 480 LEU A N 1
ATOM 3797 C CA . LEU A 1 480 ? 52.514 9.287 -106.852 1.00 92.56 480 LEU A CA 1
ATOM 3798 C C . LEU A 1 480 ? 52.957 9.302 -105.381 1.00 92.56 480 LEU A C 1
ATOM 3800 O O . LEU A 1 480 ? 52.344 8.628 -104.552 1.00 92.56 480 LEU A O 1
ATOM 3804 N N . GLY A 1 481 ? 53.995 10.071 -105.042 1.00 91.81 481 GLY A N 1
ATOM 3805 C CA . GLY A 1 481 ? 54.420 10.300 -103.660 1.00 91.81 481 GLY A CA 1
ATOM 3806 C C . GLY A 1 481 ? 53.340 11.007 -102.837 1.00 91.81 481 GLY A C 1
ATOM 3807 O O . GLY A 1 481 ? 52.999 10.544 -101.749 1.00 91.81 481 GLY A O 1
ATOM 3808 N N . GLN A 1 482 ? 52.745 12.068 -103.391 1.00 92.62 482 GLN A N 1
ATOM 3809 C CA . GLN A 1 482 ? 51.617 12.784 -102.785 1.00 92.62 482 GLN A CA 1
ATOM 3810 C C . GLN A 1 482 ? 50.376 11.892 -102.644 1.00 92.62 482 GLN A C 1
ATOM 3812 O O . GLN A 1 482 ? 49.762 11.856 -101.583 1.00 92.62 482 GLN A O 1
ATOM 3817 N N . LEU A 1 483 ? 50.024 11.107 -103.667 1.00 91.81 483 LEU A N 1
ATOM 3818 C CA . LEU A 1 483 ? 48.885 10.186 -103.594 1.00 91.81 483 LEU A CA 1
ATOM 3819 C C . LEU A 1 483 ? 49.079 9.126 -102.495 1.00 91.81 483 LEU A C 1
ATOM 3821 O O . LEU A 1 483 ? 48.138 8.814 -101.765 1.00 91.81 483 LEU A O 1
ATOM 3825 N N . LYS A 1 484 ? 50.306 8.615 -102.322 1.00 93.00 484 LYS A N 1
ATOM 3826 C CA . LYS A 1 484 ? 50.646 7.690 -101.230 1.00 93.00 484 LYS A CA 1
ATOM 3827 C C . LYS A 1 484 ? 50.566 8.353 -99.851 1.00 93.00 484 LYS A C 1
ATOM 3829 O O . LYS A 1 484 ? 50.042 7.724 -98.935 1.00 93.00 484 LYS A O 1
ATOM 3834 N N . SER A 1 485 ? 51.029 9.596 -99.689 1.00 89.25 485 SER A N 1
ATOM 3835 C CA . SER A 1 485 ? 50.936 10.301 -98.400 1.00 89.25 485 SER A CA 1
ATOM 3836 C C . SER A 1 485 ? 49.506 10.738 -98.058 1.00 89.25 485 SER A C 1
ATOM 3838 O O . SER A 1 485 ? 49.117 10.672 -96.893 1.00 89.25 485 SER A O 1
ATOM 3840 N N . PHE A 1 486 ? 48.676 11.080 -99.048 1.00 92.44 486 PHE A N 1
ATOM 3841 C CA . PHE A 1 486 ? 47.235 11.252 -98.840 1.00 92.44 486 PHE A CA 1
ATOM 3842 C C . PHE A 1 486 ? 46.542 9.929 -98.484 1.00 92.44 486 PHE A C 1
ATOM 3844 O O . PHE A 1 486 ? 45.660 9.927 -97.629 1.00 92.44 486 PHE A O 1
ATOM 3851 N N . GLY A 1 487 ? 46.970 8.797 -99.054 1.00 91.19 487 GLY A N 1
ATOM 3852 C CA . GLY A 1 487 ? 46.476 7.466 -98.682 1.00 91.19 487 GLY A CA 1
ATOM 3853 C C . GLY A 1 487 ? 46.779 7.085 -97.227 1.00 91.19 487 GLY A C 1
ATOM 3854 O O . GLY A 1 487 ? 45.882 6.653 -96.502 1.00 91.19 487 GLY A O 1
ATOM 3855 N N . THR A 1 488 ? 48.013 7.296 -96.754 1.00 92.88 488 THR A N 1
ATOM 3856 C CA . THR A 1 488 ? 48.369 7.034 -95.345 1.00 92.88 488 THR A CA 1
ATOM 3857 C C . THR A 1 488 ? 47.724 8.036 -94.384 1.00 92.88 488 THR A C 1
ATOM 3859 O O . THR A 1 488 ? 47.310 7.657 -93.285 1.00 92.88 488 THR A O 1
ATOM 3862 N N . LEU A 1 489 ? 47.546 9.295 -94.800 1.00 92.50 489 LEU A N 1
ATOM 3863 C CA . LEU A 1 489 ? 46.777 10.279 -94.039 1.00 92.50 489 LEU A CA 1
ATOM 3864 C C . LEU A 1 489 ? 45.299 9.870 -93.932 1.00 92.50 489 LEU A C 1
ATOM 3866 O O . LEU A 1 489 ? 44.745 9.907 -92.837 1.00 92.50 489 LEU A O 1
ATOM 3870 N N . TYR A 1 490 ? 44.681 9.399 -95.019 1.00 94.50 490 TYR A N 1
ATOM 3871 C CA . TYR A 1 490 ? 43.300 8.913 -95.015 1.00 94.50 490 TYR A CA 1
ATOM 3872 C C . TYR A 1 490 ? 43.109 7.725 -94.063 1.00 94.50 490 TYR A C 1
ATOM 3874 O O . TYR A 1 490 ? 42.198 7.752 -93.239 1.00 94.50 490 TYR A O 1
ATOM 3882 N N . GLU A 1 491 ? 43.986 6.716 -94.100 1.00 92.94 491 GLU A N 1
ATOM 3883 C CA . GLU A 1 491 ? 43.895 5.574 -93.176 1.00 92.94 491 GLU A CA 1
ATOM 3884 C C . GLU A 1 491 ? 44.182 5.960 -91.712 1.00 92.94 491 GLU A C 1
ATOM 3886 O O . GLU A 1 491 ? 43.551 5.422 -90.797 1.00 92.94 491 GLU A O 1
ATOM 3891 N N . SER A 1 492 ? 45.050 6.946 -91.449 1.00 93.25 492 SER A N 1
ATOM 3892 C CA . SER A 1 492 ? 45.239 7.451 -90.078 1.00 93.25 492 SER A CA 1
ATOM 3893 C C . SER A 1 492 ? 44.018 8.235 -89.567 1.00 93.25 492 SER A C 1
ATOM 3895 O O . SER A 1 492 ? 43.570 7.998 -88.446 1.00 93.25 492 SER A O 1
ATOM 3897 N N . VAL A 1 493 ? 43.378 9.063 -90.402 1.00 94.06 493 VAL A N 1
ATOM 3898 C CA . VAL A 1 493 ? 42.104 9.737 -90.072 1.00 94.06 493 VAL A CA 1
ATOM 3899 C C . VAL A 1 493 ? 40.954 8.732 -89.915 1.00 94.06 493 VAL A C 1
ATOM 3901 O O . VAL A 1 493 ? 40.140 8.858 -89.003 1.00 94.06 493 VAL A O 1
ATOM 3904 N N . LYS A 1 494 ? 40.892 7.690 -90.750 1.00 94.38 494 LYS A N 1
ATOM 3905 C CA . LYS A 1 494 ? 39.892 6.611 -90.686 1.00 94.38 494 LYS A CA 1
ATOM 3906 C C . LYS A 1 494 ? 40.043 5.758 -89.423 1.00 94.38 494 LYS A C 1
ATOM 3908 O O . LYS A 1 494 ? 39.048 5.472 -88.759 1.00 94.38 494 LYS A O 1
ATOM 3913 N N . THR A 1 495 ? 41.267 5.408 -89.030 1.00 93.88 495 THR A N 1
ATOM 3914 C CA . THR A 1 495 ? 41.516 4.700 -87.761 1.00 93.88 495 THR A CA 1
ATOM 3915 C C . THR A 1 495 ? 41.266 5.589 -86.540 1.00 93.88 495 THR A C 1
ATOM 3917 O O . THR A 1 495 ? 40.712 5.101 -85.556 1.00 93.88 495 THR A O 1
ATOM 3920 N N . GLN A 1 496 ? 41.565 6.893 -86.599 1.00 92.81 496 GLN A N 1
ATOM 3921 C CA . GLN A 1 496 ? 41.149 7.857 -85.569 1.00 92.81 496 GLN A CA 1
ATOM 3922 C C . GLN A 1 496 ? 39.620 7.958 -85.466 1.00 92.81 496 GLN A C 1
ATOM 3924 O O . GLN A 1 496 ? 39.082 7.818 -84.371 1.00 92.81 496 GLN A O 1
ATOM 3929 N N . ARG A 1 497 ? 38.900 8.104 -86.589 1.00 95.06 497 ARG A N 1
ATOM 3930 C CA . ARG A 1 497 ? 37.425 8.101 -86.631 1.00 95.06 497 ARG A CA 1
ATOM 3931 C C . ARG A 1 497 ? 36.847 6.840 -85.989 1.00 95.06 497 ARG A C 1
ATOM 3933 O O . ARG A 1 497 ? 35.925 6.946 -85.188 1.00 95.06 497 ARG A O 1
ATOM 3940 N N . ASN A 1 498 ? 37.394 5.666 -86.305 1.00 93.31 498 ASN A N 1
ATOM 3941 C CA . ASN A 1 498 ? 36.928 4.401 -85.735 1.00 93.31 498 ASN A CA 1
ATOM 3942 C C . ASN A 1 498 ? 37.203 4.311 -84.222 1.00 93.31 498 ASN A C 1
ATOM 3944 O O . ASN A 1 498 ? 36.346 3.832 -83.484 1.00 93.31 498 ASN A O 1
ATOM 3948 N N . LYS A 1 499 ? 38.344 4.831 -83.739 1.00 94.69 499 LYS A N 1
ATOM 3949 C CA . LYS A 1 499 ? 38.625 4.959 -82.297 1.00 94.69 499 LYS A CA 1
ATOM 3950 C C . LYS A 1 499 ? 37.633 5.894 -81.605 1.00 94.69 499 LYS A C 1
ATOM 3952 O O . LYS A 1 499 ? 37.066 5.512 -80.589 1.00 94.69 499 LYS A O 1
ATOM 3957 N N . TYR A 1 500 ? 37.359 7.072 -82.171 1.00 94.56 500 TYR A N 1
ATOM 3958 C CA . TYR A 1 500 ? 36.352 7.986 -81.622 1.00 94.56 500 TYR A CA 1
ATOM 3959 C C . TYR A 1 500 ? 34.943 7.383 -81.636 1.00 94.56 500 TYR A C 1
ATOM 3961 O O . TYR A 1 500 ? 34.213 7.559 -80.668 1.00 94.56 500 TYR A O 1
ATOM 3969 N N . LEU A 1 501 ? 34.568 6.628 -82.673 1.00 95.12 501 LEU A N 1
ATOM 3970 C CA . LEU A 1 501 ? 33.279 5.932 -82.727 1.00 95.12 501 LEU A CA 1
ATOM 3971 C C . LEU A 1 501 ? 33.166 4.848 -81.640 1.00 95.12 501 LEU A C 1
ATOM 3973 O O . LEU A 1 501 ? 32.148 4.785 -80.958 1.00 95.12 501 LEU A O 1
ATOM 3977 N N . SER A 1 502 ? 34.227 4.067 -81.418 1.00 95.31 502 SER A N 1
ATOM 3978 C CA . SER A 1 502 ? 34.298 3.092 -80.320 1.00 95.31 502 SER A CA 1
ATOM 3979 C C . SER A 1 502 ? 34.250 3.762 -78.940 1.00 95.31 502 SER A C 1
ATOM 3981 O O . SER A 1 502 ? 33.520 3.295 -78.067 1.00 95.31 502 SER A O 1
ATOM 3983 N N . PHE A 1 503 ? 34.942 4.892 -78.746 1.00 96.19 503 PHE A N 1
ATOM 3984 C CA . PHE A 1 503 ? 34.842 5.670 -77.508 1.00 96.19 503 PHE A CA 1
ATOM 3985 C C . PHE A 1 503 ? 33.434 6.239 -77.292 1.00 96.19 503 PHE A C 1
ATOM 3987 O O . PHE A 1 503 ? 32.935 6.150 -76.178 1.00 96.19 503 PHE A O 1
ATOM 3994 N N . ILE A 1 504 ? 32.769 6.759 -78.331 1.00 93.88 504 ILE A N 1
ATOM 3995 C CA . ILE A 1 504 ? 31.381 7.247 -78.246 1.00 93.88 504 ILE A CA 1
ATOM 3996 C C . ILE A 1 504 ? 30.422 6.113 -77.865 1.00 93.88 504 ILE A C 1
ATOM 3998 O O . ILE A 1 504 ? 29.562 6.310 -77.015 1.00 93.88 504 ILE A O 1
ATOM 4002 N N . GLN A 1 505 ? 30.581 4.916 -78.437 1.00 95.12 505 GLN A N 1
ATOM 4003 C CA . GLN A 1 505 ? 29.770 3.751 -78.066 1.00 95.12 505 GLN A CA 1
ATOM 4004 C C . GLN A 1 505 ? 30.018 3.323 -76.610 1.00 95.12 505 GLN A C 1
ATOM 4006 O O . GLN A 1 505 ? 29.067 3.078 -75.872 1.00 95.12 505 GLN A O 1
ATOM 4011 N N . SER A 1 506 ? 31.280 3.299 -76.171 1.00 94.75 506 SER A N 1
ATOM 4012 C CA . SER A 1 506 ? 31.647 2.962 -74.791 1.00 94.75 506 SER A CA 1
ATOM 4013 C C . SER A 1 506 ? 31.135 3.993 -73.776 1.00 94.75 506 SER A C 1
ATOM 4015 O O . SER A 1 506 ? 30.604 3.601 -72.737 1.00 94.75 506 SER A O 1
ATOM 4017 N N . THR A 1 507 ? 31.209 5.297 -74.071 1.00 94.00 507 THR A N 1
ATOM 4018 C CA . THR A 1 507 ? 30.662 6.332 -73.178 1.00 94.00 507 THR A CA 1
ATOM 4019 C C . THR A 1 507 ? 29.138 6.373 -73.196 1.00 94.00 507 THR A C 1
ATOM 4021 O O . THR A 1 507 ? 28.549 6.612 -72.148 1.00 94.00 507 THR A O 1
ATOM 4024 N N . GLN A 1 508 ? 28.483 6.072 -74.323 1.00 95.56 508 GLN A N 1
ATOM 4025 C CA . GLN A 1 508 ? 27.026 5.903 -74.384 1.00 95.56 508 GLN A CA 1
ATOM 4026 C C . GLN A 1 508 ? 26.551 4.701 -73.556 1.00 95.56 508 GLN A C 1
ATOM 4028 O O . GLN A 1 508 ? 25.568 4.827 -72.827 1.00 95.56 508 GLN A O 1
ATOM 4033 N N . GLN A 1 509 ? 27.261 3.567 -73.602 1.00 94.62 509 GLN A N 1
ATOM 4034 C CA . GLN A 1 509 ? 26.961 2.423 -72.737 1.00 94.62 509 GLN A CA 1
ATOM 4035 C C . GLN A 1 509 ? 27.167 2.782 -71.258 1.00 94.62 509 GLN A C 1
ATOM 4037 O O . GLN A 1 509 ? 26.256 2.597 -70.455 1.00 94.62 509 GLN A O 1
ATOM 4042 N N . ALA A 1 510 ? 28.315 3.365 -70.897 1.00 94.31 510 ALA A N 1
ATOM 4043 C CA . ALA A 1 510 ? 28.585 3.780 -69.520 1.00 94.31 510 ALA A CA 1
ATOM 4044 C C . ALA A 1 510 ? 27.562 4.817 -69.011 1.00 94.31 510 ALA A C 1
ATOM 4046 O O . ALA A 1 510 ? 27.149 4.766 -67.855 1.00 94.31 510 ALA A O 1
ATOM 4047 N N . GLN A 1 511 ? 27.099 5.728 -69.874 1.00 94.56 511 GLN A N 1
ATOM 4048 C CA . GLN A 1 511 ? 26.023 6.668 -69.561 1.00 94.56 511 GLN A CA 1
ATOM 4049 C C . GLN A 1 511 ? 24.689 5.948 -69.310 1.00 94.56 511 GLN A C 1
ATOM 4051 O O . GLN A 1 511 ? 23.989 6.305 -68.364 1.00 94.56 511 GLN A O 1
ATOM 4056 N N . ALA A 1 512 ? 24.339 4.938 -70.113 1.00 94.81 512 ALA A N 1
ATOM 4057 C CA . ALA A 1 512 ? 23.134 4.136 -69.899 1.00 94.81 512 ALA A CA 1
ATOM 4058 C C . ALA A 1 512 ? 23.197 3.368 -68.566 1.00 94.81 512 ALA A C 1
ATOM 4060 O O . ALA A 1 512 ? 22.275 3.481 -67.759 1.00 94.81 512 ALA A O 1
ATOM 4061 N N . GLU A 1 513 ? 24.315 2.694 -68.280 1.00 94.62 513 GLU A N 1
ATOM 4062 C CA . GLU A 1 513 ? 24.539 2.000 -67.004 1.00 94.62 513 GLU A CA 1
ATOM 4063 C C . GLU A 1 513 ? 24.456 2.950 -65.798 1.00 94.62 513 GLU A C 1
ATOM 4065 O O . GLU A 1 513 ? 23.876 2.600 -64.771 1.00 94.62 513 GLU A O 1
ATOM 4070 N N . LEU A 1 514 ? 24.999 4.168 -65.904 1.00 94.94 514 LEU A N 1
ATOM 4071 C CA . LEU A 1 514 ? 24.886 5.182 -64.850 1.00 94.94 514 LEU A CA 1
ATOM 4072 C C . LEU A 1 514 ? 23.443 5.677 -64.671 1.00 94.94 514 LEU A C 1
ATOM 4074 O O . LEU A 1 514 ? 23.008 5.862 -63.536 1.00 94.94 514 LEU A O 1
ATOM 4078 N N . VAL A 1 515 ? 22.678 5.847 -65.753 1.00 96.12 515 VAL A N 1
ATOM 4079 C CA . VAL A 1 515 ? 21.250 6.210 -65.686 1.00 96.12 515 VAL A CA 1
ATOM 4080 C C . VAL A 1 515 ? 20.416 5.094 -65.049 1.00 96.12 515 VAL A C 1
ATOM 4082 O O . VAL A 1 515 ? 19.499 5.385 -64.283 1.00 96.12 515 VAL A O 1
ATOM 4085 N N . GLU A 1 516 ? 20.728 3.824 -65.305 1.00 94.94 516 GLU A N 1
ATOM 4086 C CA . GLU A 1 516 ? 20.057 2.696 -64.647 1.00 94.94 516 GLU A CA 1
ATOM 4087 C C . GLU A 1 516 ? 20.423 2.595 -63.162 1.00 94.94 516 GLU A C 1
ATOM 4089 O O . GLU A 1 516 ? 19.526 2.479 -62.327 1.00 94.94 516 GLU A O 1
ATOM 4094 N N . ARG A 1 517 ? 21.703 2.763 -62.800 1.00 96.25 517 ARG A N 1
ATOM 4095 C CA . ARG A 1 517 ? 22.134 2.841 -61.391 1.00 96.25 517 ARG A CA 1
ATOM 4096 C C . ARG A 1 517 ? 21.456 4.000 -60.651 1.00 96.25 517 ARG A C 1
ATOM 4098 O O . ARG A 1 517 ? 21.013 3.812 -59.523 1.00 96.25 517 ARG A O 1
ATOM 4105 N N . LEU A 1 518 ? 21.304 5.167 -61.284 1.00 94.44 518 LEU A N 1
ATOM 4106 C CA . LEU A 1 518 ? 20.575 6.305 -60.709 1.00 94.44 518 LEU A CA 1
ATOM 4107 C C . LEU A 1 518 ? 19.082 6.007 -60.494 1.00 94.44 518 LEU A C 1
ATOM 4109 O O . LEU A 1 518 ? 18.538 6.416 -59.473 1.00 94.44 518 LEU A O 1
ATOM 4113 N N . LYS A 1 519 ? 18.423 5.261 -61.393 1.00 96.94 519 LYS A N 1
ATOM 4114 C CA . LYS A 1 519 ? 17.033 4.808 -61.181 1.00 96.94 519 LYS A CA 1
ATOM 4115 C C . LYS A 1 519 ? 16.923 3.841 -60.003 1.00 96.94 519 LYS A C 1
ATOM 4117 O O . LYS A 1 519 ? 16.038 4.011 -59.174 1.00 96.94 519 LYS A O 1
ATOM 4122 N N . VAL A 1 520 ? 17.829 2.864 -59.897 1.00 96.38 520 VAL A N 1
ATOM 4123 C CA . VAL A 1 520 ? 17.856 1.923 -58.762 1.00 96.38 520 VAL A CA 1
ATOM 4124 C C . VAL A 1 520 ? 18.059 2.673 -57.442 1.00 96.38 520 VAL A C 1
ATOM 4126 O O . VAL A 1 520 ? 17.316 2.439 -56.496 1.00 96.38 520 VAL A O 1
ATOM 4129 N N . LEU A 1 521 ? 18.990 3.631 -57.394 1.00 94.94 521 LEU A N 1
ATOM 4130 C CA . LEU A 1 521 ? 19.215 4.468 -56.210 1.00 94.94 521 LEU A CA 1
ATOM 4131 C C . LEU A 1 521 ? 18.030 5.400 -55.894 1.00 94.94 521 LEU A C 1
ATOM 4133 O O . LEU A 1 521 ? 17.750 5.626 -54.721 1.00 94.94 521 LEU A O 1
ATOM 4137 N N . SER A 1 522 ? 17.306 5.909 -56.899 1.00 95.62 522 SER A N 1
ATOM 4138 C CA . SER A 1 522 ? 16.069 6.681 -56.681 1.00 95.62 522 SER A CA 1
ATOM 4139 C C . SER A 1 522 ? 14.990 5.818 -56.028 1.00 95.62 522 SER A C 1
ATOM 4141 O O . SER A 1 522 ? 14.428 6.209 -55.008 1.00 95.62 522 SER A O 1
ATOM 4143 N N . ASN A 1 523 ? 14.763 4.612 -56.560 1.00 95.56 523 ASN A N 1
ATOM 4144 C CA . ASN A 1 523 ? 13.809 3.658 -55.998 1.00 95.56 523 ASN A CA 1
ATOM 4145 C C . ASN A 1 523 ? 14.189 3.264 -54.560 1.00 95.56 523 ASN A C 1
ATOM 4147 O O . ASN A 1 523 ? 13.321 3.205 -53.697 1.00 95.56 523 ASN A O 1
ATOM 4151 N N . GLU A 1 524 ? 15.477 3.040 -54.286 1.00 95.75 524 GLU A N 1
ATOM 4152 C CA . GLU A 1 524 ? 15.979 2.735 -52.940 1.00 95.75 524 GLU A CA 1
ATOM 4153 C C . GLU A 1 524 ? 15.726 3.898 -51.966 1.00 95.75 524 GLU A C 1
ATOM 4155 O O . GLU A 1 524 ? 15.253 3.684 -50.853 1.00 95.75 524 GLU A O 1
ATOM 4160 N N . VAL A 1 525 ? 15.946 5.151 -52.384 1.00 95.69 525 VAL A N 1
ATOM 4161 C CA . VAL A 1 525 ? 15.618 6.339 -51.574 1.00 95.69 525 VAL A CA 1
ATOM 4162 C C . VAL A 1 525 ? 14.105 6.470 -51.341 1.00 95.69 525 VAL A C 1
ATOM 4164 O O . VAL A 1 525 ? 13.684 6.838 -50.242 1.00 95.69 525 VAL A O 1
ATOM 4167 N N . GLU A 1 526 ? 13.266 6.141 -52.322 1.00 96.19 526 GLU A N 1
ATOM 4168 C CA . GLU A 1 526 ? 11.804 6.122 -52.164 1.00 96.19 526 GLU A CA 1
ATOM 4169 C C . GLU A 1 526 ? 11.339 5.020 -51.194 1.00 96.19 526 GLU A C 1
ATOM 4171 O O . GLU A 1 526 ? 10.515 5.287 -50.315 1.00 96.19 526 GLU A O 1
ATOM 4176 N N . ILE A 1 527 ? 11.924 3.819 -51.267 1.00 96.25 527 ILE A N 1
ATOM 4177 C CA . ILE A 1 527 ? 11.671 2.713 -50.328 1.00 96.25 527 ILE A CA 1
ATOM 4178 C C . ILE A 1 527 ? 12.121 3.100 -48.915 1.00 96.25 527 ILE A C 1
ATOM 4180 O O . ILE A 1 527 ? 11.321 3.038 -47.981 1.00 96.25 527 ILE A O 1
ATOM 4184 N N . LEU A 1 528 ? 13.362 3.567 -48.752 1.00 95.50 528 LEU A N 1
ATOM 4185 C CA . LEU A 1 528 ? 13.918 3.950 -47.454 1.00 95.50 528 LEU A CA 1
ATOM 4186 C C . LEU A 1 528 ? 13.151 5.113 -46.820 1.00 95.50 528 LEU A C 1
ATOM 4188 O O . LEU A 1 528 ? 12.863 5.066 -45.627 1.00 95.50 528 LEU A O 1
ATOM 4192 N N . THR A 1 529 ? 12.744 6.129 -47.589 1.00 96.50 529 THR A N 1
ATOM 4193 C CA . THR A 1 529 ? 11.908 7.218 -47.052 1.00 96.50 529 THR A CA 1
ATOM 4194 C C . THR A 1 529 ? 10.478 6.765 -46.739 1.00 96.50 529 THR A C 1
ATOM 4196 O O . THR A 1 529 ? 9.889 7.264 -45.776 1.00 96.50 529 THR A O 1
ATOM 4199 N N . GLY A 1 530 ? 9.934 5.791 -47.475 1.00 96.56 530 GLY A N 1
ATOM 4200 C CA . GLY A 1 530 ? 8.688 5.098 -47.140 1.00 96.56 530 GLY A CA 1
ATOM 4201 C C . GLY A 1 530 ? 8.782 4.334 -45.814 1.00 96.56 530 GLY A C 1
ATOM 4202 O O . GLY A 1 530 ? 7.968 4.559 -44.916 1.00 96.56 530 GLY A O 1
ATOM 4203 N N . GLU A 1 531 ? 9.815 3.505 -45.646 1.00 96.12 531 GLU A N 1
ATOM 4204 C CA . GLU A 1 531 ? 10.103 2.798 -44.394 1.00 96.12 531 GLU A CA 1
ATOM 4205 C C . GLU A 1 531 ? 10.331 3.755 -43.225 1.00 96.12 531 GLU A C 1
ATOM 4207 O O . GLU A 1 531 ? 9.799 3.523 -42.138 1.00 96.12 531 GLU A O 1
ATOM 4212 N N . THR A 1 532 ? 11.105 4.830 -43.423 1.00 95.56 532 THR A N 1
ATOM 4213 C CA . THR A 1 532 ? 11.315 5.849 -42.391 1.00 95.56 532 THR A CA 1
ATOM 4214 C C . THR A 1 532 ? 9.974 6.431 -41.972 1.00 95.56 532 THR A C 1
ATOM 4216 O O . THR A 1 532 ? 9.662 6.374 -40.791 1.00 95.56 532 THR A O 1
ATOM 4219 N N . ARG A 1 533 ? 9.130 6.892 -42.908 1.00 96.25 533 ARG A N 1
ATOM 4220 C CA . ARG A 1 533 ? 7.790 7.431 -42.597 1.00 96.25 533 ARG A CA 1
ATOM 4221 C C . ARG A 1 533 ? 6.895 6.428 -41.865 1.00 96.25 533 ARG A C 1
ATOM 4223 O O . ARG A 1 533 ? 6.175 6.835 -40.957 1.00 96.25 533 ARG A O 1
ATOM 4230 N N . TYR A 1 534 ? 6.947 5.145 -42.222 1.00 95.69 534 TYR A N 1
ATOM 4231 C CA . TYR A 1 534 ? 6.195 4.091 -41.534 1.00 95.69 534 TYR A CA 1
ATOM 4232 C C . TYR A 1 534 ? 6.671 3.902 -40.085 1.00 95.69 534 TYR A C 1
ATOM 4234 O O . TYR A 1 534 ? 5.863 3.989 -39.160 1.00 95.69 534 TYR A O 1
ATOM 4242 N N . LYS A 1 535 ? 7.985 3.739 -39.874 1.00 95.62 535 LYS A N 1
ATOM 4243 C CA . LYS A 1 535 ? 8.604 3.604 -38.539 1.00 95.62 535 LYS A CA 1
ATOM 4244 C C . LYS A 1 535 ? 8.334 4.836 -37.667 1.00 95.62 535 LYS A C 1
ATOM 4246 O O . LYS A 1 535 ? 8.061 4.724 -36.476 1.00 95.62 535 LYS A O 1
ATOM 4251 N N . ASP A 1 536 ? 8.347 6.014 -38.278 1.00 94.88 536 ASP A N 1
ATOM 4252 C CA . ASP A 1 536 ? 8.052 7.302 -37.652 1.00 94.88 536 ASP A CA 1
ATOM 4253 C C . ASP A 1 536 ? 6.552 7.447 -37.298 1.00 94.88 536 ASP A C 1
ATOM 4255 O O . ASP A 1 536 ? 6.191 8.150 -36.352 1.00 94.88 536 ASP A O 1
ATOM 4259 N N . ALA A 1 537 ? 5.649 6.777 -38.024 1.00 96.19 537 ALA A N 1
ATOM 4260 C CA . ALA A 1 537 ? 4.222 6.716 -37.703 1.00 96.19 537 ALA A CA 1
ATOM 4261 C C . ALA A 1 537 ? 3.933 5.749 -36.541 1.00 96.19 537 ALA A C 1
ATOM 4263 O O . ALA A 1 537 ? 3.209 6.125 -35.616 1.00 96.19 537 ALA A O 1
ATOM 4264 N N . THR A 1 538 ? 4.544 4.556 -36.526 1.00 96.12 538 THR A N 1
ATOM 4265 C CA . THR A 1 538 ? 4.452 3.634 -35.378 1.00 96.12 538 THR A CA 1
ATOM 4266 C C . THR A 1 538 ? 5.051 4.261 -34.121 1.00 96.12 538 THR A C 1
ATOM 4268 O O . THR A 1 538 ? 4.363 4.350 -33.112 1.00 96.12 538 THR A O 1
ATOM 4271 N N . LEU A 1 539 ? 6.242 4.869 -34.199 1.00 96.06 539 LEU A N 1
ATOM 4272 C CA . LEU A 1 539 ? 6.857 5.554 -33.052 1.00 96.06 539 LEU A CA 1
ATOM 4273 C C . LEU A 1 539 ? 6.000 6.703 -32.490 1.00 96.06 539 LEU A C 1
ATOM 4275 O O . LEU A 1 539 ? 6.043 6.963 -31.287 1.00 96.06 539 LEU A O 1
ATOM 4279 N N . ARG A 1 540 ? 5.204 7.398 -33.317 1.00 95.50 540 ARG A N 1
ATOM 4280 C CA . ARG A 1 540 ? 4.229 8.396 -32.830 1.00 95.50 540 ARG A CA 1
ATOM 4281 C C . ARG A 1 540 ? 3.046 7.745 -32.108 1.00 95.50 540 ARG A C 1
ATOM 4283 O O . ARG A 1 540 ? 2.639 8.263 -31.070 1.00 95.50 540 ARG A O 1
ATOM 4290 N N . LYS A 1 541 ? 2.528 6.624 -32.620 1.00 96.69 541 LYS A N 1
ATOM 4291 C CA . LYS A 1 541 ? 1.462 5.835 -31.979 1.00 96.69 541 LYS A CA 1
ATOM 4292 C C . LYS A 1 541 ? 1.922 5.287 -30.625 1.00 96.69 541 LYS A C 1
ATOM 4294 O O . LYS A 1 541 ? 1.272 5.546 -29.617 1.00 96.69 541 LYS A O 1
ATOM 4299 N N . ASP A 1 542 ? 3.085 4.647 -30.580 1.00 93.88 542 ASP A N 1
ATOM 4300 C CA . ASP A 1 542 ? 3.629 4.027 -29.367 1.00 93.88 542 ASP A CA 1
ATOM 4301 C C . ASP A 1 542 ? 3.932 5.077 -28.280 1.00 93.88 542 ASP A C 1
ATOM 4303 O O . ASP A 1 542 ? 3.682 4.855 -27.093 1.00 93.88 542 ASP A O 1
ATOM 4307 N N . ARG A 1 543 ? 4.401 6.273 -28.676 1.00 95.62 543 ARG A N 1
ATOM 4308 C CA . ARG A 1 543 ? 4.564 7.427 -27.771 1.00 95.62 543 ARG A CA 1
ATOM 4309 C C . ARG A 1 543 ? 3.230 7.946 -27.231 1.00 95.62 543 ARG A C 1
ATOM 4311 O O . ARG A 1 543 ? 3.170 8.295 -26.055 1.00 95.62 543 ARG A O 1
ATOM 4318 N N . ALA A 1 544 ? 2.178 7.992 -28.051 1.00 95.19 544 ALA A N 1
ATOM 4319 C CA . ALA A 1 544 ? 0.846 8.406 -27.608 1.00 95.19 544 ALA A CA 1
ATOM 4320 C C . ALA A 1 544 ? 0.231 7.395 -26.624 1.00 95.19 544 ALA A C 1
ATOM 4322 O O . ALA A 1 544 ? -0.263 7.794 -25.571 1.00 95.19 544 ALA A O 1
ATOM 4323 N N . GLU A 1 545 ? 0.346 6.095 -26.907 1.00 95.81 545 GLU A N 1
ATOM 4324 C CA . GLU A 1 545 ? -0.080 5.023 -25.995 1.00 95.81 545 GLU A CA 1
ATOM 4325 C C . GLU A 1 545 ? 0.705 5.060 -24.677 1.00 95.81 545 GLU A C 1
ATOM 4327 O O . GLU A 1 545 ? 0.115 4.996 -23.601 1.00 95.81 545 GLU A O 1
ATOM 4332 N N . THR A 1 546 ? 2.024 5.263 -24.737 1.00 95.44 546 THR A N 1
ATOM 4333 C CA . THR A 1 546 ? 2.867 5.418 -23.539 1.00 95.44 546 THR A CA 1
ATOM 4334 C C . THR A 1 546 ? 2.448 6.635 -22.707 1.00 95.44 546 THR A C 1
ATOM 4336 O O . THR A 1 546 ? 2.323 6.532 -21.488 1.00 95.44 546 THR A O 1
ATOM 4339 N N . ALA A 1 547 ? 2.167 7.778 -23.343 1.00 95.94 547 ALA A N 1
ATOM 4340 C CA . ALA A 1 547 ? 1.680 8.974 -22.655 1.00 95.94 547 ALA A CA 1
ATOM 4341 C C . ALA A 1 547 ? 0.299 8.758 -22.005 1.00 95.94 547 ALA A C 1
ATOM 4343 O O . ALA A 1 547 ? 0.075 9.206 -20.880 1.00 95.94 547 ALA A O 1
ATOM 4344 N N . GLN A 1 548 ? -0.603 8.025 -22.667 1.00 96.25 548 GLN A N 1
ATOM 4345 C CA . GLN A 1 548 ? -1.902 7.645 -22.110 1.00 96.25 548 GLN A CA 1
ATOM 4346 C C . GLN A 1 548 ? -1.751 6.708 -20.899 1.00 96.25 548 GLN A C 1
ATOM 4348 O O . GLN A 1 548 ? -2.395 6.932 -19.875 1.00 96.25 548 GLN A O 1
ATOM 4353 N N . ILE A 1 549 ? -0.866 5.708 -20.973 1.00 94.25 549 ILE A N 1
ATOM 4354 C CA . ILE A 1 549 ? -0.562 4.801 -19.852 1.00 94.25 549 ILE A CA 1
ATOM 4355 C C . ILE A 1 549 ? 0.010 5.583 -18.660 1.00 94.25 549 ILE A C 1
ATOM 4357 O O . ILE A 1 549 ? -0.424 5.368 -17.530 1.00 94.25 549 ILE A O 1
ATOM 4361 N N . ILE A 1 550 ? 0.920 6.536 -18.894 1.00 95.56 550 ILE A N 1
ATOM 4362 C CA . ILE A 1 550 ? 1.469 7.410 -17.842 1.00 95.56 550 ILE A CA 1
ATOM 4363 C C . ILE A 1 550 ? 0.370 8.281 -17.210 1.0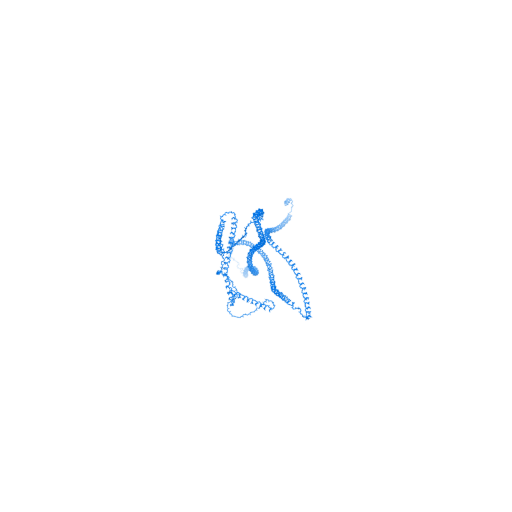0 95.56 550 ILE A C 1
ATOM 4365 O O . ILE A 1 550 ? 0.334 8.422 -15.988 1.00 95.56 550 ILE A O 1
ATOM 4369 N N . ALA A 1 551 ? -0.556 8.829 -18.003 1.00 96.19 551 ALA A N 1
ATOM 4370 C CA . ALA A 1 551 ? -1.681 9.607 -17.482 1.00 96.19 551 ALA A CA 1
ATOM 4371 C C . ALA A 1 551 ? -2.611 8.761 -16.589 1.00 96.19 551 ALA A C 1
ATOM 4373 O O . ALA A 1 551 ? -2.963 9.191 -15.490 1.00 96.19 551 ALA A O 1
ATOM 4374 N N . VAL A 1 552 ? -2.944 7.534 -17.010 1.00 95.56 552 VAL A N 1
ATOM 4375 C CA . VAL A 1 552 ? -3.746 6.587 -16.213 1.00 95.56 552 VAL A CA 1
ATOM 4376 C C . VAL A 1 552 ? -3.009 6.171 -14.935 1.00 95.56 552 VAL A C 1
ATOM 4378 O O . VAL A 1 552 ? -3.604 6.180 -13.859 1.00 95.56 552 VAL A O 1
ATOM 4381 N N . ALA A 1 553 ? -1.707 5.877 -15.014 1.00 94.06 553 ALA A N 1
ATOM 4382 C CA . ALA A 1 553 ? -0.889 5.532 -13.850 1.00 94.06 553 ALA A CA 1
ATOM 4383 C C . ALA A 1 553 ? -0.796 6.687 -12.836 1.00 94.06 553 ALA A C 1
ATOM 4385 O O . ALA A 1 553 ? -0.848 6.452 -11.629 1.00 94.06 553 ALA A O 1
ATOM 4386 N N . ASN A 1 554 ? -0.712 7.936 -13.306 1.00 93.50 554 ASN A N 1
ATOM 4387 C CA . ASN A 1 554 ? -0.720 9.117 -12.442 1.00 93.50 554 ASN A CA 1
ATOM 4388 C C . ASN A 1 554 ? -2.096 9.368 -11.802 1.00 93.50 554 ASN A C 1
ATOM 4390 O O . ASN A 1 554 ? -2.139 9.714 -10.622 1.00 93.50 554 ASN A O 1
ATOM 4394 N N . SER A 1 555 ? -3.206 9.132 -12.518 1.00 94.94 555 SER A N 1
ATOM 4395 C CA . SER A 1 555 ? -4.548 9.153 -11.909 1.00 94.94 555 SER A CA 1
ATOM 4396 C C . SER A 1 555 ? -4.659 8.094 -10.817 1.00 94.94 555 SER A C 1
ATOM 4398 O O . SER A 1 555 ? -4.956 8.426 -9.677 1.00 94.94 555 SER A O 1
ATOM 4400 N N . CYS A 1 556 ? -4.303 6.842 -11.124 1.00 93.94 556 CYS A N 1
ATOM 4401 C CA . CYS A 1 556 ? -4.352 5.739 -10.167 1.00 93.94 556 CYS A CA 1
ATOM 4402 C C . CYS A 1 556 ? -3.481 6.004 -8.925 1.00 93.94 556 CYS A C 1
ATOM 4404 O O . CYS A 1 556 ? -3.917 5.742 -7.808 1.00 93.94 556 CYS A O 1
ATOM 4406 N N . ARG A 1 557 ? -2.292 6.606 -9.085 1.00 95.69 557 ARG A N 1
ATOM 4407 C CA . ARG A 1 557 ? -1.469 7.074 -7.955 1.00 95.69 557 ARG A CA 1
ATOM 4408 C C . ARG A 1 557 ? -2.183 8.130 -7.109 1.00 95.69 557 ARG A C 1
ATOM 4410 O O . ARG A 1 557 ? -2.164 8.018 -5.889 1.00 95.69 557 ARG A O 1
ATOM 4417 N N . HIS A 1 558 ? -2.829 9.119 -7.728 1.00 96.06 558 HIS A N 1
ATOM 4418 C CA . HIS A 1 558 ? -3.600 10.135 -7.007 1.00 96.06 558 HIS A CA 1
ATOM 4419 C C . HIS A 1 558 ? -4.816 9.537 -6.276 1.00 96.06 558 HIS A C 1
ATOM 4421 O O . HIS A 1 558 ? -5.059 9.872 -5.117 1.00 96.06 558 HIS A O 1
ATOM 4427 N N . ASP A 1 559 ? -5.539 8.612 -6.911 1.00 94.38 559 ASP A N 1
ATOM 4428 C CA . ASP A 1 559 ? -6.648 7.877 -6.297 1.00 94.38 559 ASP A CA 1
ATOM 4429 C C . ASP A 1 559 ? -6.172 7.028 -5.102 1.00 94.38 559 ASP A C 1
ATOM 4431 O O . ASP A 1 559 ? -6.805 7.058 -4.047 1.00 94.38 559 ASP A O 1
ATOM 4435 N N . VAL A 1 560 ? -5.019 6.352 -5.211 1.00 95.00 560 VAL A N 1
ATOM 4436 C CA . VAL A 1 560 ? -4.381 5.628 -4.095 1.00 95.00 560 VAL A CA 1
ATOM 4437 C C . VAL A 1 560 ? -3.981 6.580 -2.966 1.00 95.00 560 VAL A C 1
ATOM 4439 O O . VAL A 1 560 ? -4.310 6.303 -1.816 1.00 95.00 560 VAL A O 1
ATOM 4442 N N . SER A 1 561 ? -3.342 7.719 -3.253 1.00 95.81 561 SER A N 1
ATOM 4443 C CA . SER A 1 561 ? -3.013 8.718 -2.223 1.00 95.81 561 SER A CA 1
ATOM 4444 C C . SER A 1 561 ? -4.262 9.247 -1.509 1.00 95.81 561 SER A C 1
ATOM 4446 O O . SER A 1 561 ? -4.254 9.365 -0.286 1.00 95.81 561 SER A O 1
ATOM 4448 N N . ARG A 1 562 ? -5.358 9.501 -2.239 1.00 97.31 562 ARG A N 1
ATOM 4449 C CA . ARG A 1 562 ? -6.640 9.923 -1.652 1.00 97.31 562 ARG A CA 1
ATOM 4450 C C . ARG A 1 562 ? -7.246 8.841 -0.754 1.00 97.31 562 ARG A C 1
ATOM 4452 O O . ARG A 1 562 ? -7.744 9.164 0.319 1.00 97.31 562 ARG A O 1
ATOM 4459 N N . LEU A 1 563 ? -7.192 7.573 -1.166 1.00 95.12 563 LEU A N 1
ATOM 4460 C CA . LEU A 1 563 ? -7.691 6.446 -0.370 1.00 95.12 563 LEU A CA 1
ATOM 4461 C C . LEU A 1 563 ? -6.839 6.193 0.883 1.00 95.12 563 LEU A C 1
ATOM 4463 O O . LEU A 1 563 ? -7.391 5.879 1.934 1.00 95.12 563 LEU A O 1
ATOM 4467 N N . VAL A 1 564 ? -5.515 6.369 0.804 1.00 96.75 564 VAL A N 1
ATOM 4468 C CA . VAL A 1 564 ? -4.620 6.306 1.974 1.00 96.75 564 VAL A CA 1
ATOM 4469 C C . VAL A 1 564 ? -4.952 7.417 2.970 1.00 96.75 564 VAL A C 1
ATOM 4471 O O . VAL A 1 564 ? -5.055 7.132 4.159 1.00 96.75 564 VAL A O 1
ATOM 4474 N N . GLU A 1 565 ? -5.194 8.642 2.502 1.00 96.38 565 GLU A N 1
ATOM 4475 C CA . GLU A 1 565 ? -5.585 9.757 3.372 1.00 96.38 565 GLU A CA 1
ATOM 4476 C C . GLU A 1 565 ? -6.954 9.525 4.030 1.00 96.38 565 GLU A C 1
ATOM 4478 O O . GLU A 1 565 ? -7.095 9.660 5.242 1.00 96.38 565 GLU A O 1
ATOM 4483 N N . GLN A 1 566 ? -7.953 9.071 3.266 1.00 96.00 566 GLN A N 1
ATOM 4484 C CA . GLN A 1 566 ? -9.267 8.703 3.811 1.00 96.00 566 GLN A CA 1
ATOM 4485 C C . GLN A 1 566 ? -9.171 7.571 4.847 1.00 96.00 566 GLN A C 1
ATOM 4487 O O . GLN A 1 566 ? -9.846 7.620 5.872 1.00 96.00 566 GLN A O 1
ATOM 4492 N N . ARG A 1 567 ? -8.301 6.578 4.620 1.00 95.44 567 ARG A N 1
ATOM 4493 C CA . ARG A 1 567 ? -8.001 5.513 5.590 1.00 95.44 567 ARG A CA 1
ATOM 4494 C C . ARG A 1 567 ? -7.336 6.062 6.857 1.00 95.44 567 ARG A C 1
ATOM 4496 O O . ARG A 1 567 ? -7.632 5.561 7.935 1.00 95.44 567 ARG A O 1
ATOM 4503 N N . ASN A 1 568 ? -6.446 7.048 6.742 1.00 95.50 568 ASN A N 1
ATOM 4504 C CA . ASN A 1 568 ? -5.807 7.680 7.901 1.00 95.50 568 ASN A CA 1
ATOM 4505 C C . ASN A 1 568 ? -6.848 8.427 8.747 1.00 95.50 568 ASN A C 1
ATOM 4507 O O . ASN A 1 568 ? -6.964 8.143 9.930 1.00 95.50 568 ASN A O 1
ATOM 4511 N N . ILE A 1 569 ? -7.686 9.264 8.125 1.00 96.62 569 ILE A N 1
ATOM 4512 C CA . ILE A 1 569 ? -8.765 9.997 8.813 1.00 96.62 569 ILE A CA 1
ATOM 4513 C C . ILE A 1 569 ? -9.718 9.030 9.537 1.00 96.62 569 ILE A C 1
ATOM 4515 O O . ILE A 1 569 ? -9.992 9.204 10.720 1.00 96.62 569 ILE A O 1
ATOM 4519 N N . LEU A 1 570 ? -10.170 7.965 8.862 1.00 95.62 570 LEU A N 1
ATOM 4520 C CA . LEU A 1 570 ? -11.032 6.943 9.473 1.00 95.62 570 LEU A CA 1
ATOM 4521 C C . LEU A 1 570 ? -10.337 6.160 10.600 1.00 95.62 570 LEU A C 1
ATOM 4523 O O . LEU A 1 570 ? -11.010 5.661 11.500 1.00 95.62 570 LEU A O 1
ATOM 4527 N N . ARG A 1 571 ? -9.004 6.042 10.568 1.00 96.06 571 ARG A N 1
ATOM 4528 C CA . ARG A 1 571 ? -8.226 5.442 11.657 1.00 96.06 571 ARG A CA 1
ATOM 4529 C C . ARG A 1 571 ? -8.116 6.388 12.848 1.00 96.06 571 ARG A C 1
ATOM 4531 O O . ARG A 1 571 ? -8.355 5.941 13.961 1.00 96.06 571 ARG A O 1
ATOM 4538 N N . ASP A 1 572 ? -7.833 7.667 12.624 1.00 96.62 572 ASP A N 1
ATOM 4539 C CA . ASP A 1 572 ? -7.782 8.675 13.687 1.00 96.62 572 ASP A CA 1
ATOM 4540 C C . ASP A 1 572 ? -9.156 8.812 14.373 1.00 96.62 572 ASP A C 1
ATOM 4542 O O . ASP A 1 572 ? -9.245 8.895 15.599 1.00 96.62 572 ASP A O 1
ATOM 4546 N N . GLU A 1 573 ? -10.249 8.740 13.601 1.00 96.12 573 GLU A N 1
ATOM 4547 C CA . GLU A 1 573 ? -11.614 8.626 14.127 1.00 96.12 573 GLU A CA 1
ATOM 4548 C C . GLU A 1 573 ? -11.822 7.324 14.920 1.00 96.12 573 GLU A C 1
ATOM 4550 O O . GLU A 1 573 ? -12.415 7.359 16.000 1.00 96.12 573 GLU A O 1
ATOM 4555 N N . MET A 1 574 ? -11.334 6.172 14.442 1.00 94.81 574 MET A N 1
ATOM 4556 C CA . MET A 1 574 ? -11.434 4.902 15.174 1.00 94.81 574 MET A CA 1
ATOM 4557 C C . MET A 1 574 ? -10.670 4.950 16.505 1.00 94.81 574 MET A C 1
ATOM 4559 O O . MET A 1 574 ? -11.237 4.608 17.541 1.00 94.81 574 MET A O 1
ATOM 4563 N N . ASP A 1 575 ? -9.423 5.417 16.497 1.00 95.62 575 ASP A N 1
ATOM 4564 C CA . ASP A 1 575 ? -8.559 5.497 17.677 1.00 95.62 575 ASP A CA 1
ATOM 4565 C C . ASP A 1 575 ? -9.114 6.532 18.689 1.00 95.62 575 ASP A C 1
ATOM 4567 O O . ASP A 1 575 ? -9.091 6.304 19.903 1.00 95.62 575 ASP A O 1
ATOM 4571 N N . SER A 1 576 ? -9.749 7.615 18.211 1.00 96.25 576 SER A N 1
ATOM 4572 C CA . SER A 1 576 ? -10.505 8.561 19.051 1.00 96.25 576 SER A CA 1
ATOM 4573 C C . SER A 1 576 ? -11.748 7.926 19.698 1.00 96.25 576 SER A C 1
ATOM 4575 O O . SER A 1 576 ? -11.983 8.098 20.899 1.00 96.25 576 SER A O 1
ATOM 4577 N N . ASN A 1 577 ? -12.512 7.134 18.935 1.00 94.12 577 ASN A N 1
ATOM 4578 C CA . ASN A 1 577 ? -13.663 6.383 19.443 1.00 94.12 577 ASN A CA 1
ATOM 4579 C C . ASN A 1 577 ? -13.244 5.309 20.464 1.00 94.12 577 ASN A C 1
ATOM 4581 O O . ASN A 1 577 ? -13.908 5.160 21.489 1.00 94.12 577 ASN A O 1
ATOM 4585 N N . VAL A 1 578 ? -12.126 4.605 20.249 1.00 96.56 578 VAL A N 1
ATOM 4586 C CA . VAL A 1 578 ? -11.556 3.662 21.232 1.00 96.56 578 VAL A CA 1
ATOM 4587 C C . VAL A 1 578 ? -11.235 4.392 22.538 1.00 96.56 578 VAL A C 1
ATOM 4589 O O . VAL A 1 578 ? -11.698 3.973 23.599 1.00 96.56 578 VAL A O 1
ATOM 4592 N N . ALA A 1 579 ? -10.568 5.547 22.471 1.00 95.88 579 ALA A N 1
ATOM 4593 C CA . ALA A 1 579 ? -10.298 6.372 23.648 1.00 95.88 579 ALA A CA 1
ATOM 4594 C C . ALA A 1 579 ? -11.577 6.919 24.328 1.00 95.88 579 ALA A C 1
ATOM 4596 O O . ALA A 1 579 ? -11.546 7.260 25.512 1.00 95.88 579 ALA A O 1
ATOM 4597 N N . GLU A 1 580 ? -12.714 7.035 23.630 1.00 96.19 580 GLU A N 1
ATOM 4598 C CA . GLU A 1 580 ? -14.027 7.338 24.234 1.00 96.19 580 GLU A CA 1
ATOM 4599 C C . GLU A 1 580 ? -14.661 6.121 24.917 1.00 96.19 580 GLU A C 1
ATOM 4601 O O . GLU A 1 580 ? -15.190 6.241 26.027 1.00 96.19 580 GLU A O 1
ATOM 4606 N N . VAL A 1 581 ? -14.562 4.941 24.302 1.00 95.75 581 VAL A N 1
ATOM 4607 C CA . VAL A 1 581 ? -15.025 3.673 24.881 1.00 95.75 581 VAL A CA 1
ATOM 4608 C C . VAL A 1 581 ? -14.240 3.340 26.150 1.00 95.75 581 VAL A C 1
ATOM 4610 O O . VAL A 1 581 ? -14.851 2.960 27.148 1.00 95.75 581 VAL A O 1
ATOM 4613 N N . GLU A 1 582 ? -12.924 3.560 26.181 1.00 96.19 582 GLU A N 1
ATOM 4614 C CA . GLU A 1 582 ? -12.098 3.384 27.384 1.00 96.19 582 GLU A CA 1
ATOM 4615 C C . GLU A 1 582 ? -12.499 4.350 28.513 1.00 96.19 582 GLU A C 1
ATOM 4617 O O . GLU A 1 582 ? -12.747 3.915 29.641 1.00 96.19 582 GLU A O 1
ATOM 4622 N N . ARG A 1 583 ? -12.657 5.651 28.215 1.00 96.88 583 ARG A N 1
ATOM 4623 C CA . ARG A 1 583 ? -13.142 6.666 29.178 1.00 96.88 583 ARG A CA 1
ATOM 4624 C C . ARG A 1 583 ? -14.533 6.329 29.730 1.00 96.88 583 ARG A C 1
ATOM 4626 O O . ARG A 1 583 ? -14.790 6.494 30.928 1.00 96.88 583 ARG A O 1
ATOM 4633 N N . SER A 1 584 ? -15.423 5.841 28.869 1.00 95.88 584 SER A N 1
ATOM 4634 C CA . SER A 1 584 ? -16.775 5.409 29.240 1.00 95.88 584 SER A CA 1
ATOM 4635 C C . SER A 1 584 ? -16.739 4.154 30.113 1.00 95.88 584 SER A C 1
ATOM 4637 O O . SER A 1 584 ? -17.386 4.113 31.157 1.00 95.88 584 SER A O 1
ATOM 4639 N N . SER A 1 585 ? -15.911 3.171 29.757 1.00 96.94 585 SER A N 1
ATOM 4640 C CA . SER A 1 585 ? -15.720 1.929 30.520 1.00 96.94 585 SER A CA 1
ATOM 4641 C C . SER A 1 585 ? -15.139 2.193 31.911 1.00 96.94 585 SER A C 1
ATOM 4643 O O . SER A 1 585 ? -15.632 1.655 32.903 1.00 96.94 585 SER A O 1
ATOM 4645 N N . ALA A 1 586 ? -14.149 3.084 32.021 1.00 96.62 586 ALA A N 1
ATOM 4646 C CA . ALA A 1 586 ? -13.595 3.521 33.304 1.00 96.62 586 ALA A CA 1
ATOM 4647 C C . ALA A 1 586 ? -14.643 4.218 34.195 1.00 96.62 586 ALA A C 1
ATOM 4649 O O . ALA A 1 586 ? -14.657 4.022 35.414 1.00 96.62 586 ALA A O 1
ATOM 4650 N N . SER A 1 587 ? -15.551 4.986 33.586 1.00 96.88 587 SER A N 1
ATOM 4651 C CA . SER A 1 587 ? -16.662 5.655 34.270 1.00 96.88 587 SER A CA 1
ATOM 4652 C C . SER A 1 587 ? -17.725 4.652 34.746 1.00 96.88 587 SER A C 1
ATOM 4654 O O . SER A 1 587 ? -18.150 4.728 35.899 1.00 96.88 587 SER A O 1
ATOM 4656 N N . ILE A 1 588 ? -18.077 3.655 33.922 1.00 95.81 588 ILE A N 1
ATOM 4657 C CA . ILE A 1 588 ? -18.948 2.524 34.297 1.00 95.81 588 ILE A CA 1
ATOM 4658 C C . ILE A 1 588 ? -18.335 1.749 35.471 1.00 95.81 588 ILE A C 1
ATOM 4660 O O . ILE A 1 588 ? -18.980 1.602 36.504 1.00 95.81 588 ILE A O 1
ATOM 4664 N N . THR A 1 589 ? -17.053 1.382 35.381 1.00 96.94 589 THR A N 1
ATOM 4665 C CA . THR A 1 589 ? -16.325 0.658 36.443 1.00 96.94 589 THR A CA 1
ATOM 4666 C C . THR A 1 589 ? -16.276 1.464 37.753 1.00 96.94 589 THR A C 1
ATOM 4668 O O . THR A 1 589 ? -16.177 0.897 38.845 1.00 96.94 589 THR A O 1
ATOM 4671 N N . SER A 1 590 ? -16.341 2.802 37.684 1.00 96.94 590 SER A N 1
ATOM 4672 C CA . SER A 1 590 ? -16.461 3.642 38.880 1.00 96.94 590 SER A CA 1
ATOM 4673 C C . SER A 1 590 ? -17.872 3.663 39.450 1.00 96.94 590 SER A C 1
ATOM 4675 O O . SER A 1 590 ? -18.023 3.424 40.644 1.00 96.94 590 SER A O 1
ATOM 4677 N N . ALA A 1 591 ? -18.894 3.836 38.611 1.00 95.19 591 ALA A N 1
ATOM 4678 C CA . ALA A 1 591 ? -20.286 3.749 39.039 1.00 95.19 591 ALA A CA 1
ATOM 4679 C C . ALA A 1 591 ? -20.617 2.371 39.649 1.00 95.19 591 ALA A C 1
ATOM 4681 O O . ALA A 1 591 ? -21.328 2.295 40.646 1.00 95.19 591 ALA A O 1
ATOM 4682 N N . GLU A 1 592 ? -20.056 1.282 39.118 1.00 95.56 592 GLU A N 1
ATOM 4683 C CA . GLU A 1 592 ? -20.181 -0.068 39.680 1.00 95.56 592 GLU A CA 1
ATOM 4684 C C . GLU A 1 592 ? -19.533 -0.185 41.066 1.00 95.56 592 GLU A C 1
ATOM 4686 O O . GLU A 1 592 ? -20.155 -0.720 41.988 1.00 95.56 592 GLU A O 1
ATOM 4691 N N . ARG A 1 593 ? -18.322 0.363 41.255 1.00 97.38 593 ARG A N 1
ATOM 4692 C CA . ARG A 1 593 ? -17.679 0.452 42.579 1.00 97.38 593 ARG A CA 1
ATOM 4693 C C . ARG A 1 593 ? -18.518 1.262 43.568 1.00 97.38 593 ARG A C 1
ATOM 4695 O O . ARG A 1 593 ? -18.681 0.829 44.709 1.00 97.38 593 ARG A O 1
ATOM 4702 N N . ASP A 1 594 ? -19.093 2.377 43.132 1.00 96.31 594 ASP A N 1
ATOM 4703 C CA . ASP A 1 594 ? -19.933 3.233 43.973 1.00 96.31 594 ASP A CA 1
ATOM 4704 C C . ASP A 1 594 ? -21.262 2.538 44.331 1.00 96.31 594 ASP A C 1
ATOM 4706 O O . ASP A 1 594 ? -21.692 2.572 45.485 1.00 96.31 594 ASP A O 1
ATOM 4710 N N . ILE A 1 595 ? -21.871 1.803 43.391 1.00 95.56 595 ILE A N 1
ATOM 4711 C CA . ILE A 1 595 ? -23.049 0.949 43.627 1.00 95.56 595 ILE A CA 1
ATOM 4712 C C . ILE A 1 595 ? -22.730 -0.182 44.616 1.00 95.56 595 ILE A C 1
ATOM 4714 O O . ILE A 1 595 ? -23.551 -0.475 45.486 1.00 95.56 595 ILE A O 1
ATOM 4718 N N . LEU A 1 596 ? -21.560 -0.821 44.520 1.00 96.25 596 LEU A N 1
ATOM 4719 C CA . LEU A 1 596 ? -21.129 -1.851 45.472 1.00 96.25 596 LEU A CA 1
ATOM 4720 C C . LEU A 1 596 ? -20.879 -1.262 46.871 1.00 96.25 596 LEU A C 1
ATOM 4722 O O . LEU A 1 596 ? -21.314 -1.849 47.864 1.00 96.25 596 LEU A O 1
ATOM 4726 N N . GLY A 1 597 ? -20.262 -0.080 46.955 1.00 96.94 597 GLY A N 1
ATOM 4727 C CA . GLY A 1 597 ? -20.083 0.662 48.206 1.00 96.94 597 GLY A CA 1
ATOM 4728 C C . GLY A 1 597 ? -21.414 1.050 48.859 1.00 96.94 597 GLY A C 1
ATOM 4729 O O . GLY A 1 597 ? -21.607 0.815 50.052 1.00 96.94 597 GLY A O 1
ATOM 4730 N N . LEU A 1 598 ? -22.366 1.561 48.071 1.00 96.19 598 LEU A N 1
ATOM 4731 C CA . LEU A 1 598 ? -23.723 1.883 48.524 1.00 96.19 598 LEU A CA 1
ATOM 4732 C C . LEU A 1 598 ? -24.488 0.637 48.984 1.00 96.19 598 LEU A C 1
ATOM 4734 O O . LEU A 1 598 ? -25.087 0.665 50.058 1.00 96.19 598 LEU A O 1
ATOM 4738 N N . LYS A 1 599 ? -24.436 -0.468 48.226 1.00 96.31 599 LYS A N 1
ATOM 4739 C CA . LYS A 1 599 ? -25.046 -1.750 48.623 1.00 96.31 599 LYS A CA 1
ATOM 4740 C C . LYS A 1 599 ? -24.495 -2.233 49.961 1.00 96.31 599 LYS A C 1
ATOM 4742 O O . LYS A 1 599 ? -25.286 -2.574 50.837 1.00 96.31 599 LYS A O 1
ATOM 4747 N N . LYS A 1 600 ? -23.169 -2.203 50.151 1.00 97.38 600 LYS A N 1
ATOM 4748 C CA . LYS A 1 600 ? -22.558 -2.562 51.435 1.00 97.38 600 LYS A CA 1
ATOM 4749 C C . LYS A 1 600 ? -23.034 -1.636 52.556 1.00 97.38 600 LYS A C 1
ATOM 4751 O O . LYS A 1 600 ? -23.559 -2.124 53.546 1.00 97.38 600 LYS A O 1
ATOM 4756 N N . SER A 1 601 ? -22.945 -0.317 52.376 1.00 96.81 601 SER A N 1
ATOM 4757 C CA . SER A 1 601 ? -23.398 0.647 53.388 1.00 96.81 601 SER A CA 1
ATOM 4758 C C . SER A 1 601 ? -24.888 0.512 53.732 1.00 96.81 601 SER A C 1
ATOM 4760 O O . SER A 1 601 ? -25.285 0.893 54.832 1.00 96.81 601 SER A O 1
ATOM 4762 N N . PHE A 1 602 ? -25.718 0.003 52.816 1.00 96.56 602 PHE A N 1
ATOM 4763 C CA . PHE A 1 602 ? -27.132 -0.269 53.067 1.00 96.56 602 PHE A CA 1
ATOM 4764 C C . PHE A 1 602 ? -27.335 -1.553 53.887 1.00 96.56 602 PHE A C 1
ATOM 4766 O O . PHE A 1 602 ? -28.181 -1.565 54.777 1.00 96.56 602 PHE A O 1
ATOM 4773 N N . VAL A 1 603 ? -26.540 -2.601 53.638 1.00 97.19 603 VAL A N 1
ATOM 4774 C CA . VAL A 1 603 ? -26.506 -3.818 54.472 1.00 97.19 603 VAL A CA 1
ATOM 4775 C C . VAL A 1 603 ? -25.993 -3.489 55.875 1.00 97.19 603 VAL A C 1
ATOM 4777 O O . VAL A 1 603 ? -26.706 -3.750 56.839 1.00 97.19 603 VAL A O 1
ATOM 4780 N N . ASP A 1 604 ? -24.850 -2.805 55.993 1.00 96.12 604 ASP A N 1
ATOM 4781 C CA . ASP A 1 604 ? -24.277 -2.363 57.275 1.00 96.12 604 ASP A CA 1
ATOM 4782 C C . ASP A 1 604 ? -25.306 -1.535 58.093 1.00 96.12 604 ASP A C 1
ATOM 4784 O O . ASP A 1 604 ? -25.428 -1.675 59.313 1.00 96.12 604 ASP A O 1
ATOM 4788 N N . ALA A 1 605 ? -26.102 -0.687 57.423 1.00 96.31 605 ALA A N 1
ATOM 4789 C CA . ALA A 1 605 ? -27.166 0.101 58.051 1.00 96.31 605 ALA A CA 1
ATOM 4790 C C . ALA A 1 605 ? -28.422 -0.718 58.414 1.00 96.31 605 ALA A C 1
ATOM 4792 O O . ALA A 1 605 ? -29.083 -0.402 59.406 1.00 96.31 605 ALA A O 1
ATOM 4793 N N . ALA A 1 606 ? -28.758 -1.757 57.644 1.00 96.19 606 ALA A N 1
ATOM 4794 C CA . ALA A 1 606 ? -29.845 -2.680 57.958 1.00 96.19 606 ALA A CA 1
ATOM 4795 C C . ALA A 1 606 ? -29.485 -3.573 59.157 1.00 96.19 606 ALA A C 1
ATOM 4797 O O . ALA A 1 606 ? -30.259 -3.655 60.104 1.00 96.19 606 ALA A O 1
ATOM 4798 N N . GLU A 1 607 ? -28.277 -4.138 59.195 1.00 96.50 607 GLU A N 1
ATOM 4799 C CA . GLU A 1 607 ? -27.764 -4.890 60.348 1.00 96.50 607 GLU A CA 1
ATOM 4800 C C . GLU A 1 607 ? -27.675 -4.006 61.605 1.00 96.50 607 GLU A C 1
ATOM 4802 O O . GLU A 1 607 ? -28.065 -4.420 62.702 1.00 96.50 607 GLU A O 1
ATOM 4807 N N . GLY A 1 608 ? -27.253 -2.744 61.453 1.00 95.81 608 GLY A N 1
ATOM 4808 C CA . GLY A 1 608 ? -27.276 -1.743 62.525 1.00 95.81 608 GLY A CA 1
ATOM 4809 C C . GLY A 1 608 ? -28.687 -1.390 63.021 1.00 95.81 608 GLY A C 1
ATOM 4810 O O . GLY A 1 608 ? -28.880 -1.156 64.215 1.00 95.81 608 GLY A O 1
ATOM 4811 N N . ARG A 1 609 ? -29.694 -1.387 62.136 1.00 96.81 609 ARG A N 1
ATOM 4812 C CA . ARG A 1 609 ? -31.113 -1.232 62.507 1.00 96.81 609 ARG A CA 1
ATOM 4813 C C . ARG A 1 609 ? -31.622 -2.463 63.256 1.00 96.81 609 ARG A C 1
ATOM 4815 O O . ARG A 1 609 ? -32.322 -2.313 64.254 1.00 96.81 609 ARG A O 1
ATOM 4822 N N . ASP A 1 610 ? -31.282 -3.655 62.783 1.00 96.38 610 ASP A N 1
ATOM 4823 C CA . ASP A 1 610 ? -31.857 -4.914 63.260 1.00 96.38 610 ASP A CA 1
ATOM 4824 C C . ASP A 1 610 ? -31.282 -5.301 64.624 1.00 96.38 610 ASP A C 1
ATOM 4826 O O . ASP A 1 610 ? -32.037 -5.621 65.541 1.00 96.38 610 ASP A O 1
ATOM 4830 N N . SER A 1 611 ? -29.972 -5.134 64.814 1.00 95.75 611 SER A N 1
ATOM 4831 C CA . SER A 1 611 ? -29.319 -5.253 66.125 1.00 95.75 611 SER A CA 1
ATOM 4832 C C . SER A 1 611 ? -29.846 -4.230 67.143 1.00 95.75 611 SER A C 1
ATOM 4834 O O . SER A 1 611 ? -30.117 -4.588 68.290 1.00 95.75 611 SER A O 1
ATOM 4836 N N . ALA A 1 612 ? -30.085 -2.977 66.732 1.00 94.75 612 ALA A N 1
ATOM 4837 C CA . ALA A 1 612 ? -30.744 -1.984 67.584 1.00 94.75 612 ALA A CA 1
ATOM 4838 C C . ALA A 1 612 ? -32.212 -2.344 67.890 1.00 94.75 612 ALA A C 1
ATOM 4840 O O . ALA A 1 612 ? -32.693 -2.064 68.987 1.00 94.75 612 ALA A O 1
ATOM 4841 N N . GLY A 1 613 ? -32.918 -2.981 66.951 1.00 96.19 613 GLY A N 1
ATOM 4842 C CA . GLY A 1 613 ? -34.270 -3.506 67.143 1.00 96.19 613 GLY A CA 1
ATOM 4843 C C . GLY A 1 613 ? -34.319 -4.638 68.171 1.00 96.19 613 GLY A C 1
ATOM 4844 O O . GLY A 1 613 ? -35.150 -4.597 69.075 1.00 96.19 613 GLY A O 1
ATOM 4845 N N . ILE A 1 614 ? -33.387 -5.592 68.091 1.00 95.44 614 ILE A N 1
ATOM 4846 C CA . ILE A 1 614 ? -33.236 -6.680 69.070 1.00 95.44 614 ILE A CA 1
ATOM 4847 C C . ILE A 1 614 ? -32.949 -6.104 70.464 1.00 95.44 614 ILE A C 1
ATOM 4849 O O . ILE A 1 614 ? -33.687 -6.396 71.400 1.00 95.44 614 ILE A O 1
ATOM 4853 N N . ALA A 1 615 ? -31.982 -5.190 70.594 1.00 94.94 615 ALA A N 1
ATOM 4854 C CA . ALA A 1 615 ? -31.654 -4.555 71.875 1.00 94.94 615 ALA A CA 1
ATOM 4855 C C . ALA A 1 615 ? -32.793 -3.685 72.460 1.00 94.94 615 ALA A C 1
ATOM 4857 O O . ALA A 1 615 ? -32.816 -3.402 73.662 1.00 94.94 615 ALA A O 1
ATOM 4858 N N . LEU A 1 616 ? -33.743 -3.233 71.630 1.00 95.88 616 LEU A N 1
ATOM 4859 C CA . LEU A 1 616 ? -34.973 -2.571 72.081 1.00 95.88 616 LEU A CA 1
ATOM 4860 C C . LEU A 1 616 ? -36.048 -3.569 72.530 1.00 95.88 616 LEU A C 1
ATOM 4862 O O . LEU A 1 616 ? -36.777 -3.256 73.469 1.00 95.88 616 LEU A O 1
ATOM 4866 N N . LEU A 1 617 ? -36.134 -4.750 71.909 1.00 95.75 617 LEU A N 1
ATOM 4867 C CA . LEU A 1 617 ? -37.004 -5.842 72.359 1.00 95.75 617 LEU A CA 1
ATOM 4868 C C . LEU A 1 617 ? -36.524 -6.403 73.702 1.00 95.75 617 LEU A C 1
ATOM 4870 O O . LEU A 1 617 ? -37.301 -6.404 74.650 1.00 95.75 617 LEU A O 1
ATOM 4874 N N . GLU A 1 618 ? -35.235 -6.733 73.828 1.00 95.94 618 GLU A N 1
ATOM 4875 C CA . GLU A 1 618 ? -34.619 -7.189 75.086 1.00 95.94 618 GLU A CA 1
ATOM 4876 C C . GLU A 1 618 ? -34.907 -6.218 76.243 1.00 95.94 618 GLU A C 1
ATOM 4878 O O . GLU A 1 618 ? -35.293 -6.628 77.336 1.00 95.94 618 GLU A O 1
ATOM 4883 N N . ARG A 1 619 ? -34.801 -4.905 75.994 1.00 95.00 619 ARG A N 1
ATOM 4884 C CA . ARG A 1 619 ? -35.129 -3.874 76.992 1.00 95.00 619 ARG A CA 1
ATOM 4885 C C . ARG A 1 619 ? -36.616 -3.707 77.273 1.00 95.00 619 ARG A C 1
ATOM 4887 O O . ARG A 1 619 ? -36.970 -3.254 78.359 1.00 95.00 619 ARG A O 1
ATOM 4894 N N . ASN A 1 620 ? -37.484 -4.035 76.325 1.00 95.44 620 ASN A N 1
ATOM 4895 C CA . ASN A 1 620 ? -38.920 -4.066 76.572 1.00 95.44 620 ASN A CA 1
ATOM 4896 C C . ASN A 1 620 ? -39.278 -5.274 77.453 1.00 95.44 620 ASN A C 1
ATOM 4898 O O . ASN A 1 620 ? -40.024 -5.121 78.415 1.00 95.44 620 ASN A O 1
ATOM 4902 N N . ASP A 1 621 ? -38.654 -6.428 77.211 1.00 95.69 621 ASP A N 1
ATOM 4903 C CA . ASP A 1 621 ? -38.806 -7.629 78.035 1.00 95.69 621 ASP A CA 1
ATOM 4904 C C . ASP A 1 621 ? -38.255 -7.407 79.461 1.00 95.69 621 ASP A C 1
ATOM 4906 O O . ASP A 1 621 ? -38.933 -7.735 80.439 1.00 95.69 621 ASP A O 1
ATOM 4910 N N . GLU A 1 622 ? -37.093 -6.748 79.613 1.00 94.25 622 GLU A N 1
ATOM 4911 C CA . GLU A 1 622 ? -36.591 -6.268 80.916 1.00 94.25 622 GLU A CA 1
ATOM 4912 C C . GLU A 1 622 ? -37.633 -5.396 81.641 1.00 94.25 622 GLU A C 1
ATOM 4914 O O . GLU A 1 622 ? -37.884 -5.582 82.836 1.00 94.25 622 GLU A O 1
ATOM 4919 N N . LEU A 1 623 ? -38.262 -4.448 80.934 1.00 94.44 623 LEU A N 1
ATOM 4920 C CA . LEU A 1 623 ? -39.289 -3.568 81.497 1.00 94.44 623 LEU A CA 1
ATOM 4921 C C . LEU A 1 623 ? -40.566 -4.330 81.871 1.00 94.44 623 LEU A C 1
ATOM 4923 O O . LEU A 1 623 ? -41.116 -4.074 82.943 1.00 94.44 623 LEU A O 1
ATOM 4927 N N . CYS A 1 624 ? -41.016 -5.289 81.060 1.00 95.38 624 CYS A N 1
ATOM 4928 C CA . CYS A 1 624 ? -42.147 -6.162 81.382 1.00 95.38 624 CYS A CA 1
ATOM 4929 C C . CYS A 1 624 ? -41.885 -6.968 82.663 1.00 95.38 624 CYS A C 1
ATOM 4931 O O . CYS A 1 624 ? -42.697 -6.920 83.590 1.00 95.38 624 CYS A O 1
ATOM 4933 N N . VAL A 1 625 ? -40.716 -7.610 82.780 1.00 95.62 625 VAL A N 1
ATOM 4934 C CA . VAL A 1 625 ? -40.308 -8.347 83.990 1.00 95.62 625 VAL A CA 1
ATOM 4935 C C . VAL A 1 625 ? -40.218 -7.421 85.212 1.00 95.62 625 VAL A C 1
ATOM 4937 O O . VAL A 1 625 ? -40.630 -7.797 86.314 1.00 95.62 625 VAL A O 1
ATOM 4940 N N . LEU A 1 626 ? -39.728 -6.187 85.050 1.00 94.44 626 LEU A N 1
ATOM 4941 C CA . LEU A 1 626 ? -39.705 -5.189 86.126 1.00 94.44 626 LEU A CA 1
ATOM 4942 C C . LEU A 1 626 ? -41.114 -4.724 86.532 1.00 94.44 626 LEU A C 1
ATOM 4944 O O . LEU A 1 626 ? -41.366 -4.555 87.728 1.00 94.44 626 LEU A O 1
ATOM 4948 N N . HIS A 1 627 ? -42.041 -4.567 85.585 1.00 96.19 627 HIS A N 1
ATOM 4949 C CA . HIS A 1 627 ? -43.441 -4.241 85.865 1.00 96.19 627 HIS A CA 1
ATOM 4950 C C . HIS A 1 627 ? -44.158 -5.375 86.610 1.00 96.19 627 HIS A C 1
ATOM 4952 O O . HIS A 1 627 ? -44.801 -5.114 87.629 1.00 96.19 627 HIS A O 1
ATOM 4958 N N . GLU A 1 628 ? -44.003 -6.632 86.184 1.00 94.88 628 GLU A N 1
ATOM 4959 C CA . GLU A 1 628 ? -44.548 -7.791 86.906 1.00 94.88 628 GLU A CA 1
ATOM 4960 C C . GLU A 1 628 ? -43.978 -7.899 88.324 1.00 94.88 628 GLU A C 1
ATOM 4962 O O . GLU A 1 628 ? -44.726 -8.060 89.292 1.00 94.88 628 GLU A O 1
ATOM 4967 N N . LYS A 1 629 ? -42.660 -7.722 88.476 1.00 96.06 629 LYS A N 1
ATOM 4968 C CA . LYS A 1 629 ? -41.983 -7.711 89.778 1.00 96.06 629 LYS A CA 1
ATOM 4969 C C . LYS A 1 629 ? -42.491 -6.586 90.682 1.00 96.06 629 LYS A C 1
ATOM 4971 O O . LYS A 1 629 ? -42.691 -6.818 91.874 1.00 96.06 629 LYS A O 1
ATOM 4976 N N . CYS A 1 630 ? -42.742 -5.397 90.133 1.00 95.00 630 CYS A N 1
ATOM 4977 C CA . CYS A 1 630 ? -43.313 -4.269 90.868 1.00 95.00 630 CYS A CA 1
ATOM 4978 C C . CYS A 1 630 ? -44.758 -4.557 91.312 1.00 95.00 630 CYS A C 1
ATOM 4980 O O . CYS A 1 630 ? -45.089 -4.373 92.484 1.00 95.00 630 CYS A O 1
ATOM 4982 N N . ASN A 1 631 ? -45.591 -5.109 90.425 1.00 95.12 631 ASN A N 1
ATOM 4983 C CA . ASN A 1 631 ? -46.966 -5.513 90.735 1.00 95.12 631 ASN A CA 1
ATOM 4984 C C . ASN A 1 631 ? -47.013 -6.610 91.817 1.00 95.12 631 ASN A C 1
ATOM 4986 O O . ASN A 1 631 ? -47.821 -6.543 92.749 1.00 95.12 631 ASN A O 1
ATOM 4990 N N . LEU A 1 632 ? -46.108 -7.592 91.749 1.00 95.00 632 LEU A N 1
ATOM 4991 C CA . LEU A 1 632 ? -45.957 -8.631 92.769 1.00 95.00 632 LEU A CA 1
ATOM 4992 C C . LEU A 1 632 ? -45.524 -8.033 94.117 1.00 95.00 632 LEU A C 1
ATOM 4994 O O . LEU A 1 632 ? -46.108 -8.367 95.150 1.00 95.00 632 LEU A O 1
ATOM 4998 N N . GLN A 1 633 ? -44.555 -7.113 94.119 1.00 94.12 633 GLN A N 1
ATOM 4999 C CA . GLN A 1 633 ? -44.126 -6.400 95.325 1.00 94.12 633 GLN A CA 1
ATOM 5000 C C . GLN A 1 633 ? -45.255 -5.551 95.926 1.00 94.12 633 GLN A C 1
ATOM 5002 O O . GLN A 1 633 ? -45.451 -5.598 97.138 1.00 94.12 633 GLN A O 1
ATOM 5007 N N . ALA A 1 634 ? -46.056 -4.858 95.113 1.00 94.06 634 ALA A N 1
ATOM 5008 C CA . ALA A 1 634 ? -47.237 -4.126 95.574 1.00 94.06 634 ALA A CA 1
ATOM 5009 C C . ALA A 1 634 ? -48.291 -5.062 96.202 1.00 94.06 634 ALA A C 1
ATOM 5011 O O . ALA A 1 634 ? -48.830 -4.760 97.268 1.00 94.06 634 ALA A O 1
ATOM 5012 N N . SER A 1 635 ? -48.530 -6.240 95.610 1.00 95.38 635 SER A N 1
ATOM 5013 C CA . SER A 1 635 ? -49.411 -7.273 96.183 1.00 95.38 635 SER A CA 1
ATOM 5014 C C . SER A 1 635 ? -48.906 -7.789 97.539 1.00 95.38 635 SER A C 1
ATOM 5016 O O . SER A 1 635 ? -49.693 -7.979 98.470 1.00 95.38 635 SER A O 1
ATOM 5018 N N . VAL A 1 636 ? -47.591 -7.994 97.679 1.00 95.31 636 VAL A N 1
ATOM 5019 C CA . VAL A 1 636 ? -46.954 -8.405 98.942 1.00 95.31 636 VAL A CA 1
ATOM 5020 C C . VAL A 1 636 ? -47.022 -7.289 99.989 1.00 95.31 636 VAL A C 1
ATOM 5022 O O . VAL A 1 636 ? -47.380 -7.564 101.134 1.00 95.31 636 VAL A O 1
ATOM 5025 N N . LEU A 1 637 ? -46.763 -6.035 99.607 1.00 94.62 637 LEU A N 1
ATOM 5026 C CA . LEU A 1 637 ? -46.871 -4.873 100.495 1.00 94.62 637 LEU A CA 1
ATOM 5027 C C . LEU A 1 637 ? -48.302 -4.677 101.007 1.00 94.62 637 LEU A C 1
ATOM 5029 O O . LEU A 1 637 ? -48.480 -4.487 102.205 1.00 94.62 637 LEU A O 1
ATOM 5033 N N . LEU A 1 638 ? -49.322 -4.812 100.153 1.00 95.81 638 LEU A N 1
ATOM 5034 C CA . LEU A 1 638 ? -50.728 -4.715 100.562 1.00 95.81 638 LEU A CA 1
ATOM 5035 C C . LEU A 1 638 ? -51.115 -5.816 101.569 1.00 95.81 638 LEU A C 1
ATOM 5037 O O . LEU A 1 638 ? -51.790 -5.546 102.564 1.00 95.81 638 LEU A O 1
ATOM 5041 N N . LYS A 1 639 ? -50.642 -7.054 101.358 1.00 95.19 639 LYS A N 1
ATOM 5042 C CA . LYS A 1 639 ? -50.818 -8.167 102.312 1.00 95.19 639 LYS A CA 1
ATOM 5043 C C . LYS A 1 639 ? -50.106 -7.889 103.642 1.00 95.19 639 LYS A C 1
ATOM 5045 O O . LYS A 1 639 ? -50.691 -8.110 104.701 1.00 95.19 639 LYS A O 1
ATOM 5050 N N . GLY A 1 640 ? -48.880 -7.364 103.593 1.00 94.75 640 GLY A N 1
ATOM 5051 C CA . GLY A 1 640 ? -48.111 -6.959 104.772 1.00 94.75 640 GLY A CA 1
ATOM 5052 C C . GLY A 1 640 ? -48.783 -5.829 105.555 1.00 94.75 640 GLY A C 1
ATOM 5053 O O . GLY A 1 640 ? -48.952 -5.939 106.765 1.00 94.75 640 GLY A O 1
ATOM 5054 N N . GLN A 1 641 ? -49.252 -4.786 104.866 1.00 94.00 641 GLN A N 1
ATOM 5055 C CA . GLN A 1 641 ? -49.978 -3.663 105.460 1.00 94.00 641 GLN A CA 1
ATOM 5056 C C . GLN A 1 641 ? -51.272 -4.127 106.135 1.00 94.00 641 GLN A C 1
ATOM 5058 O O . GLN A 1 641 ? -51.532 -3.734 107.271 1.00 94.00 641 GLN A O 1
ATOM 5063 N N . LYS A 1 642 ? -52.045 -5.021 105.498 1.00 94.62 642 LYS A N 1
ATOM 5064 C CA . LYS A 1 642 ? -53.211 -5.633 106.147 1.00 94.62 642 LYS A CA 1
ATOM 5065 C C . LYS A 1 642 ? -52.807 -6.399 107.411 1.00 94.62 642 LYS A C 1
ATOM 5067 O O . LYS A 1 642 ? -53.391 -6.165 108.462 1.00 94.62 642 LYS A O 1
ATOM 5072 N N . SER A 1 643 ? -51.768 -7.235 107.346 1.00 94.56 643 SER A N 1
ATOM 5073 C CA . SER A 1 643 ? -51.281 -7.970 108.522 1.00 94.56 643 SER A CA 1
ATOM 5074 C C . SER A 1 643 ? -50.790 -7.053 109.652 1.00 94.56 643 SER A C 1
ATOM 5076 O O . SER A 1 643 ? -50.894 -7.436 110.816 1.00 94.56 643 SER A O 1
ATOM 5078 N N . LEU A 1 644 ? -50.261 -5.864 109.339 1.00 93.88 644 LEU A N 1
ATOM 5079 C CA . LEU A 1 644 ? -49.882 -4.852 110.330 1.00 93.88 644 LEU A CA 1
ATOM 5080 C C . LEU A 1 644 ? -51.110 -4.194 110.972 1.00 93.88 644 LEU A C 1
ATOM 5082 O O . LEU A 1 644 ? -51.132 -4.043 112.190 1.00 93.88 644 LEU A O 1
ATOM 5086 N N . VAL A 1 645 ? -52.154 -3.876 110.199 1.00 95.31 645 VAL A N 1
ATOM 5087 C CA . VAL A 1 645 ? -53.439 -3.391 110.742 1.00 95.31 645 VAL A CA 1
ATOM 5088 C C . VAL A 1 645 ? -54.091 -4.460 111.625 1.00 95.31 645 VAL A C 1
ATOM 5090 O O . VAL A 1 645 ? -54.489 -4.169 112.751 1.00 95.31 645 VAL A O 1
ATOM 5093 N N . ASP A 1 646 ? -54.113 -5.718 111.179 1.00 94.31 646 ASP A N 1
ATOM 5094 C CA . ASP A 1 646 ? -54.630 -6.846 111.960 1.00 94.31 646 ASP A CA 1
ATOM 5095 C C . ASP A 1 646 ? -53.823 -7.066 113.260 1.00 94.31 646 ASP A C 1
ATOM 5097 O O . ASP A 1 646 ? -54.355 -7.598 114.236 1.00 94.31 646 ASP A O 1
ATOM 5101 N N . LEU A 1 647 ? -52.534 -6.698 113.301 1.00 94.06 647 LEU A N 1
ATOM 5102 C CA . LEU A 1 647 ? -51.692 -6.722 114.509 1.00 94.06 647 LEU A CA 1
ATOM 5103 C C . LEU A 1 647 ? -51.938 -5.513 115.425 1.00 94.06 647 LEU A C 1
ATOM 5105 O O . LEU A 1 647 ? -52.057 -5.699 116.632 1.00 94.06 647 LEU A O 1
ATOM 5109 N N . ASP A 1 648 ? -52.066 -4.304 114.879 1.00 94.38 648 ASP A N 1
ATOM 5110 C CA . ASP A 1 648 ? -52.375 -3.081 115.632 1.00 94.38 648 ASP A CA 1
ATOM 5111 C C . ASP A 1 648 ? -53.761 -3.151 116.297 1.00 94.38 648 ASP A C 1
ATOM 5113 O O . ASP A 1 648 ? -53.900 -2.828 117.476 1.00 94.38 648 ASP A O 1
ATOM 5117 N N . VAL A 1 649 ? -54.773 -3.690 115.609 1.00 94.75 649 VAL A N 1
ATOM 5118 C CA . VAL A 1 649 ? -56.096 -3.965 116.202 1.00 94.75 649 VAL A CA 1
ATOM 5119 C C . VAL A 1 649 ? -55.987 -4.956 117.369 1.00 94.75 649 VAL A C 1
ATOM 5121 O O . VAL A 1 649 ? -56.586 -4.730 118.423 1.00 94.75 649 VAL A O 1
ATOM 5124 N N . ARG A 1 650 ? -55.172 -6.015 117.242 1.00 94.56 650 ARG A N 1
ATOM 5125 C CA . ARG A 1 650 ? -54.899 -6.957 118.346 1.00 94.56 650 ARG A CA 1
ATOM 5126 C C . ARG A 1 650 ? -54.150 -6.293 119.504 1.00 94.56 650 ARG A C 1
ATOM 5128 O O . ARG A 1 650 ? -54.529 -6.499 120.653 1.00 94.56 650 ARG A O 1
ATOM 5135 N N . ALA A 1 651 ? -53.147 -5.461 119.227 1.00 92.56 651 ALA A N 1
ATOM 5136 C CA . ALA A 1 651 ? -52.417 -4.712 120.247 1.00 92.56 651 ALA A CA 1
ATOM 5137 C C . ALA A 1 651 ? -53.334 -3.725 120.989 1.00 92.56 651 ALA A C 1
ATOM 5139 O O . ALA A 1 651 ? -53.304 -3.657 122.216 1.00 92.56 651 ALA A O 1
ATOM 5140 N N . LYS A 1 652 ? -54.210 -3.010 120.273 1.00 94.44 652 LYS A N 1
ATOM 5141 C CA . LYS A 1 652 ? -55.239 -2.132 120.854 1.00 94.44 652 LYS A CA 1
ATOM 5142 C C . LYS A 1 652 ? -56.235 -2.908 121.715 1.00 94.44 652 LYS A C 1
ATOM 5144 O O . LYS A 1 652 ? -56.533 -2.461 122.818 1.00 94.44 652 LYS A O 1
ATOM 5149 N N . HIS A 1 653 ? -56.686 -4.083 121.275 1.00 94.00 653 HIS A N 1
ATOM 5150 C CA . HIS A 1 653 ? -57.553 -4.953 122.073 1.00 94.00 653 HIS A CA 1
ATOM 5151 C C . HIS A 1 653 ? -56.870 -5.427 123.369 1.00 94.00 653 HIS A C 1
ATOM 5153 O O . HIS A 1 653 ? -57.443 -5.281 124.447 1.00 94.00 653 HIS A O 1
ATOM 5159 N N . ILE A 1 654 ? -55.619 -5.896 123.299 1.00 93.44 654 ILE A N 1
ATOM 5160 C CA . ILE A 1 654 ? -54.826 -6.280 124.481 1.00 93.44 654 ILE A CA 1
ATOM 5161 C C . ILE A 1 654 ? -54.634 -5.078 125.424 1.00 93.44 654 ILE A C 1
ATOM 5163 O O . ILE A 1 654 ? -54.844 -5.199 126.627 1.00 93.44 654 ILE A O 1
ATOM 5167 N N . ASN A 1 655 ? -54.334 -3.894 124.887 1.00 93.81 655 ASN A N 1
ATOM 5168 C CA . ASN A 1 655 ? -54.189 -2.654 125.656 1.00 93.81 655 ASN A CA 1
ATOM 5169 C C . ASN A 1 655 ? -55.509 -2.120 126.257 1.00 93.81 655 ASN A C 1
ATOM 5171 O O . ASN A 1 655 ? -55.466 -1.294 127.172 1.00 93.81 655 ASN A O 1
ATOM 5175 N N . LEU A 1 656 ? -56.673 -2.554 125.764 1.00 92.88 656 LEU A N 1
ATOM 5176 C CA . LEU A 1 656 ? -57.969 -2.311 126.406 1.00 92.88 656 LEU A CA 1
ATOM 5177 C C . LEU A 1 656 ? -58.210 -3.316 127.537 1.00 92.88 656 LEU A C 1
ATOM 5179 O O . LEU A 1 656 ? -58.576 -2.903 128.633 1.00 92.88 656 LEU A O 1
ATOM 5183 N N . LEU A 1 657 ? -57.924 -4.605 127.310 1.00 94.31 657 LEU A N 1
ATOM 5184 C CA . LEU A 1 657 ? -58.006 -5.637 128.349 1.00 94.31 657 LEU A CA 1
ATOM 5185 C C . LEU A 1 657 ? -57.110 -5.300 129.549 1.00 94.31 657 LEU A C 1
ATOM 5187 O O . LEU A 1 657 ? -57.582 -5.365 130.681 1.00 94.31 657 LEU A O 1
ATOM 5191 N N . ILE A 1 658 ? -55.859 -4.882 129.312 1.00 92.00 658 ILE A N 1
ATOM 5192 C CA . ILE A 1 658 ? -54.928 -4.436 130.363 1.00 92.00 658 ILE A CA 1
ATOM 5193 C C . ILE A 1 658 ? -55.563 -3.319 131.202 1.00 92.00 658 ILE A C 1
ATOM 5195 O O . ILE A 1 658 ? -55.688 -3.488 132.412 1.00 92.00 658 ILE A O 1
ATOM 5199 N N . ARG A 1 659 ? -56.076 -2.252 130.572 1.00 92.88 659 ARG A N 1
ATOM 5200 C CA . ARG A 1 659 ? -56.748 -1.145 131.279 1.00 92.88 659 ARG A CA 1
ATOM 5201 C C . ARG A 1 659 ? -57.985 -1.581 132.058 1.00 92.88 659 ARG A C 1
ATOM 5203 O O . ARG A 1 659 ? -58.245 -1.060 133.140 1.00 92.88 659 ARG A O 1
ATOM 5210 N N . ASP A 1 660 ? -58.749 -2.542 131.546 1.00 91.25 660 ASP A N 1
ATOM 5211 C CA . ASP A 1 660 ? -59.895 -3.092 132.272 1.00 91.25 660 ASP A CA 1
ATOM 5212 C C . ASP A 1 660 ? -59.480 -3.935 133.485 1.00 91.25 660 ASP A C 1
ATOM 5214 O O . ASP A 1 660 ? -60.188 -3.938 134.493 1.00 91.25 660 ASP A O 1
ATOM 5218 N N . TYR A 1 661 ? -58.340 -4.629 133.430 1.00 92.38 661 TYR A N 1
ATOM 5219 C CA . TYR A 1 661 ? -57.767 -5.309 134.594 1.00 92.38 661 TYR A CA 1
ATOM 5220 C C . TYR A 1 661 ? -57.143 -4.322 135.592 1.00 92.38 661 TYR A C 1
ATOM 5222 O O . TYR A 1 661 ? -57.396 -4.454 136.788 1.00 92.38 661 TYR A O 1
ATOM 5230 N N . GLU A 1 662 ? -56.433 -3.289 135.132 1.00 92.38 662 GLU A N 1
ATOM 5231 C CA . GLU A 1 662 ? -55.927 -2.190 135.971 1.00 92.38 662 GLU A CA 1
ATOM 5232 C C . GLU A 1 662 ? -57.076 -1.505 136.728 1.00 92.38 662 GLU A C 1
ATOM 5234 O O . GLU A 1 662 ? -57.039 -1.405 137.955 1.00 92.38 662 GLU A O 1
ATOM 5239 N N . ARG A 1 663 ? -58.163 -1.150 136.028 1.00 91.00 663 ARG A N 1
ATOM 5240 C CA . ARG A 1 663 ? -59.378 -0.567 136.620 1.00 91.00 663 ARG A CA 1
ATOM 5241 C C . ARG A 1 663 ? -60.037 -1.483 137.656 1.00 91.00 663 ARG A C 1
ATOM 5243 O O . ARG A 1 663 ? -60.497 -0.996 138.687 1.00 91.00 663 ARG A O 1
ATOM 5250 N N . LYS A 1 664 ? -60.074 -2.801 137.422 1.00 90.12 664 LYS A N 1
ATOM 5251 C CA . LYS A 1 664 ? -60.577 -3.784 138.406 1.00 90.12 664 LYS A CA 1
ATOM 5252 C C . LYS A 1 664 ? -59.685 -3.844 139.651 1.00 90.12 664 LYS A C 1
ATOM 5254 O O . LYS A 1 664 ? -60.208 -3.899 140.761 1.00 90.12 664 LYS A O 1
ATOM 5259 N N . VAL A 1 665 ? -58.362 -3.779 139.483 1.00 88.38 665 VAL A N 1
ATOM 5260 C CA . VAL A 1 665 ? -57.397 -3.729 140.595 1.00 88.38 665 VAL A CA 1
ATOM 5261 C C . VAL A 1 665 ? -57.520 -2.421 141.385 1.00 88.38 665 VAL A C 1
ATOM 5263 O O . VAL A 1 665 ? -57.489 -2.455 142.613 1.00 88.38 665 VAL A O 1
ATOM 5266 N N . GLU A 1 666 ? -57.713 -1.274 140.729 1.00 87.62 666 GLU A N 1
ATOM 5267 C CA . GLU A 1 666 ? -58.000 -0.009 141.419 1.00 87.62 666 GLU A CA 1
ATOM 5268 C C . GLU A 1 666 ? -59.315 -0.045 142.202 1.00 87.62 666 GLU A C 1
ATOM 5270 O O . GLU A 1 666 ? -59.365 0.443 143.330 1.00 87.62 666 GLU A O 1
ATOM 5275 N N . LEU A 1 667 ? -60.375 -0.623 141.627 1.00 87.25 667 LEU A N 1
ATOM 5276 C CA . LEU A 1 667 ? -61.665 -0.750 142.303 1.00 87.25 667 LEU A CA 1
ATOM 5277 C C . LEU A 1 667 ? -61.537 -1.620 143.564 1.00 87.25 667 LEU A C 1
ATOM 5279 O O . LEU A 1 667 ? -61.979 -1.215 144.636 1.00 87.25 667 LEU A O 1
ATOM 5283 N N . ALA A 1 668 ? -60.852 -2.764 143.462 1.00 82.25 668 ALA A N 1
ATOM 5284 C CA . ALA A 1 668 ? -60.571 -3.634 144.604 1.00 82.25 668 ALA A CA 1
ATOM 5285 C C . ALA A 1 668 ? -59.748 -2.918 145.695 1.00 82.25 668 ALA A C 1
ATOM 5287 O O . ALA A 1 668 ? -60.076 -3.016 146.878 1.00 82.25 668 ALA A O 1
ATOM 5288 N N . LYS A 1 669 ? -58.731 -2.131 145.307 1.00 83.75 6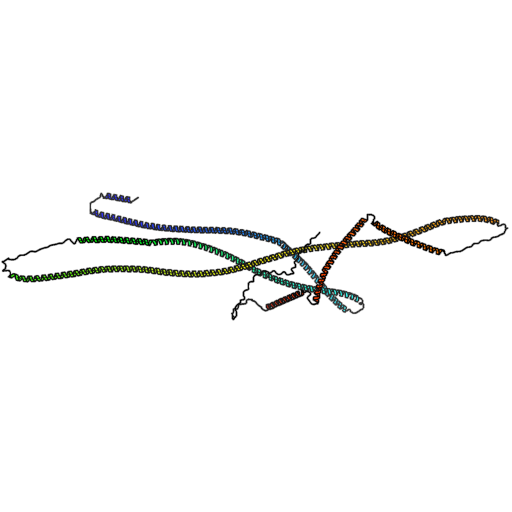69 LYS A N 1
ATOM 5289 C CA . LYS A 1 669 ? -57.938 -1.299 146.234 1.00 83.75 669 LYS A CA 1
ATOM 5290 C C . LYS A 1 669 ? -58.762 -0.215 146.942 1.00 83.75 669 LYS A C 1
ATOM 5292 O O . LYS A 1 669 ? -58.416 0.143 148.062 1.00 83.75 669 LYS A O 1
ATOM 5297 N N . LYS A 1 670 ? -59.819 0.313 146.311 1.00 81.50 670 LYS A N 1
ATOM 5298 C CA . LYS A 1 670 ? -60.717 1.321 146.910 1.00 81.50 670 LYS A CA 1
ATOM 5299 C C . LYS A 1 670 ? -61.746 0.707 147.863 1.00 81.50 670 LYS A C 1
ATOM 5301 O O . LYS A 1 670 ? -62.015 1.302 148.896 1.00 81.50 670 LYS A O 1
ATOM 5306 N N . ILE A 1 671 ? -62.272 -0.477 147.543 1.00 81.19 671 ILE A N 1
ATOM 5307 C CA . ILE A 1 671 ? -63.307 -1.156 148.345 1.00 81.19 671 ILE A CA 1
ATOM 5308 C C . ILE A 1 671 ? -62.717 -1.849 149.589 1.00 81.19 671 ILE A C 1
ATOM 5310 O O . ILE A 1 671 ? -63.349 -1.856 150.642 1.00 81.19 671 ILE A O 1
ATOM 5314 N N . GLY A 1 672 ? -61.498 -2.399 149.511 1.00 77.75 672 GLY A N 1
ATOM 5315 C CA . GLY A 1 672 ? -60.859 -3.111 150.633 1.00 77.75 672 GLY A CA 1
ATOM 5316 C C . GLY A 1 672 ? -60.850 -2.347 151.975 1.00 77.75 672 GLY A C 1
ATOM 5317 O O . GLY A 1 672 ? -61.272 -2.912 152.984 1.00 77.75 672 GLY A O 1
ATOM 5318 N N . PRO A 1 673 ? -60.447 -1.060 152.013 1.00 78.56 673 PRO A N 1
ATOM 5319 C CA . PRO A 1 673 ? -60.496 -0.241 153.228 1.00 78.56 673 PRO A CA 1
ATOM 5320 C C . PRO A 1 673 ? -61.903 0.039 153.776 1.00 78.56 673 PRO A C 1
ATOM 5322 O O . PRO A 1 673 ? -62.032 0.380 154.949 1.00 78.56 673 PRO A O 1
ATOM 5325 N N . GLU A 1 674 ? -62.957 -0.064 152.961 1.00 75.75 674 GLU A N 1
ATOM 5326 C CA . GLU A 1 674 ? -64.339 0.094 153.433 1.00 75.75 674 GLU A CA 1
ATOM 5327 C C . GLU A 1 674 ? -64.842 -1.192 154.092 1.00 75.75 674 GLU A C 1
ATOM 5329 O O . GLU A 1 674 ? -65.434 -1.121 155.165 1.00 75.75 674 GLU A O 1
ATOM 5334 N N . ILE A 1 675 ? -64.512 -2.364 153.532 1.00 75.50 675 ILE A N 1
ATOM 5335 C CA . ILE A 1 675 ? -64.795 -3.671 154.154 1.00 75.50 675 ILE A CA 1
ATOM 5336 C C . ILE A 1 675 ? -64.205 -3.726 155.571 1.00 75.50 675 ILE A C 1
ATOM 5338 O O . ILE A 1 675 ? -64.933 -4.006 156.519 1.00 75.50 675 ILE A O 1
ATOM 5342 N N . SER A 1 676 ? -62.932 -3.352 155.732 1.00 75.06 676 SER A N 1
ATOM 5343 C CA . SER A 1 676 ? -62.256 -3.349 157.039 1.00 75.06 676 SER A CA 1
ATOM 5344 C C . SER A 1 676 ? -62.927 -2.425 158.071 1.00 75.06 676 SER A C 1
ATOM 5346 O O . SER A 1 676 ? -63.004 -2.777 159.245 1.00 75.06 676 SER A O 1
ATOM 5348 N N . LYS A 1 677 ? -63.492 -1.282 157.650 1.00 79.12 677 LYS A N 1
ATOM 5349 C CA . LYS A 1 677 ? -64.274 -0.398 158.538 1.00 79.12 677 LYS A CA 1
ATOM 5350 C C . LYS A 1 677 ? -65.621 -1.000 158.934 1.00 79.12 677 LYS A C 1
ATOM 5352 O O . LYS A 1 677 ? -66.077 -0.785 160.054 1.00 79.12 677 LYS A O 1
ATOM 5357 N N . TYR A 1 678 ? -66.278 -1.725 158.029 1.00 79.44 678 TYR A N 1
ATOM 5358 C CA . TYR A 1 678 ? -67.521 -2.424 158.357 1.00 79.44 678 TYR A CA 1
ATOM 5359 C C . TYR A 1 678 ? -67.269 -3.595 159.319 1.00 79.44 678 TYR A C 1
ATOM 5361 O O . TYR A 1 678 ? -68.077 -3.812 160.217 1.00 79.44 678 TYR A O 1
ATOM 5369 N N . GLU A 1 679 ? -66.131 -4.287 159.209 1.00 77.25 679 GLU A N 1
ATOM 5370 C CA . GLU A 1 679 ? -65.695 -5.293 160.190 1.00 77.25 679 GLU A CA 1
ATOM 5371 C C . GLU A 1 679 ? -65.481 -4.668 161.584 1.00 77.25 679 GLU A C 1
ATOM 5373 O O . GLU A 1 679 ? -66.045 -5.159 162.564 1.00 77.25 679 GLU A O 1
ATOM 5378 N N . GLU A 1 680 ? -64.768 -3.537 161.684 1.00 79.44 680 GLU A N 1
ATOM 5379 C CA . GLU A 1 680 ? -64.607 -2.785 162.944 1.00 79.44 680 GLU A CA 1
ATOM 5380 C C . GLU A 1 680 ? -65.957 -2.357 163.556 1.00 79.44 680 GLU A C 1
ATOM 5382 O O . GLU A 1 680 ? -66.176 -2.514 164.760 1.00 79.44 680 GLU A O 1
ATOM 5387 N N . GLN A 1 681 ? -66.894 -1.863 162.736 1.00 80.38 681 GLN A N 1
ATOM 5388 C CA . GLN A 1 681 ? -68.235 -1.462 163.187 1.00 80.38 681 GLN A CA 1
ATOM 5389 C C . GLN A 1 681 ? -69.070 -2.649 163.689 1.00 80.38 681 GLN A C 1
ATOM 5391 O O . GLN A 1 681 ? -69.749 -2.530 164.710 1.00 80.38 681 GLN A O 1
ATOM 5396 N N . ILE A 1 682 ? -68.997 -3.803 163.017 1.00 78.88 682 ILE A N 1
ATOM 5397 C CA . ILE A 1 682 ? -69.665 -5.037 163.456 1.00 78.88 682 ILE A CA 1
ATOM 5398 C C . ILE A 1 682 ? -69.095 -5.501 164.803 1.00 78.88 682 ILE A C 1
ATOM 5400 O O . ILE A 1 682 ? -69.862 -5.854 165.700 1.00 78.88 682 ILE A O 1
ATOM 5404 N N . HIS A 1 683 ? -67.772 -5.452 164.987 1.00 82.00 683 HIS A N 1
ATOM 5405 C CA . HIS A 1 683 ? -67.147 -5.790 166.267 1.00 82.00 683 HIS A CA 1
ATOM 5406 C C . HIS A 1 683 ? -67.567 -4.846 167.406 1.00 82.00 683 HIS A C 1
ATOM 5408 O O . HIS A 1 683 ? -67.833 -5.324 168.509 1.00 82.00 683 HIS A O 1
ATOM 5414 N N . ALA A 1 684 ? -67.702 -3.541 167.146 1.00 82.31 684 ALA A N 1
ATOM 5415 C CA . ALA A 1 684 ? -68.195 -2.583 168.138 1.00 82.31 684 ALA A CA 1
ATOM 5416 C C . ALA A 1 684 ? -69.656 -2.862 168.554 1.00 82.31 684 ALA A C 1
ATOM 5418 O O . ALA A 1 684 ? -69.950 -2.944 169.747 1.00 82.31 684 ALA A O 1
ATOM 5419 N N . MET A 1 685 ? -70.556 -3.090 167.589 1.00 79.31 685 MET A N 1
ATOM 5420 C CA . MET A 1 685 ? -71.970 -3.403 167.867 1.00 79.31 685 MET A CA 1
ATOM 5421 C C . MET A 1 685 ? -72.159 -4.735 168.612 1.00 79.31 685 MET A C 1
ATOM 5423 O O . MET A 1 685 ? -73.103 -4.887 169.388 1.00 79.31 685 MET A O 1
ATOM 5427 N N . LEU A 1 686 ? -71.268 -5.710 168.400 1.00 79.50 686 LEU A N 1
ATOM 5428 C CA . LEU A 1 686 ? -71.291 -6.977 169.134 1.00 79.50 686 LEU A CA 1
ATOM 5429 C C . LEU A 1 686 ? -70.899 -6.812 170.610 1.00 79.50 686 LEU A C 1
ATOM 5431 O O . LEU A 1 686 ? -71.467 -7.510 171.445 1.00 79.50 686 LEU A O 1
ATOM 5435 N N . ALA A 1 687 ? -69.991 -5.887 170.938 1.00 80.56 687 ALA A N 1
ATOM 5436 C CA . ALA A 1 687 ? -69.645 -5.576 172.326 1.00 80.56 687 ALA A CA 1
ATOM 5437 C C . ALA A 1 687 ? -70.790 -4.841 173.050 1.00 80.56 687 ALA A C 1
ATOM 5439 O O . ALA A 1 687 ? -71.189 -5.248 174.138 1.00 80.56 687 ALA A O 1
ATOM 5440 N N . GLU A 1 688 ? -71.383 -3.825 172.410 1.00 80.56 688 GLU A N 1
ATOM 5441 C CA . GLU A 1 688 ? -72.514 -3.057 172.961 1.00 80.56 688 GLU A CA 1
ATOM 5442 C C . GLU A 1 688 ? -73.725 -3.953 173.293 1.00 80.56 688 GLU A C 1
ATOM 5444 O O . GLU A 1 688 ? -74.376 -3.782 174.326 1.00 80.56 688 GLU A O 1
ATOM 5449 N N . ARG A 1 689 ? -73.994 -4.970 172.460 1.00 79.81 689 ARG A N 1
ATOM 5450 C CA . ARG A 1 689 ? -75.015 -5.998 172.724 1.00 79.81 689 ARG A CA 1
ATOM 5451 C C . ARG A 1 689 ? -74.789 -6.719 174.058 1.00 79.81 689 ARG A C 1
ATOM 5453 O O . ARG A 1 689 ? -75.755 -6.975 174.775 1.00 79.81 689 ARG A O 1
ATOM 5460 N N . ASP A 1 690 ? -73.548 -7.085 174.365 1.00 78.12 690 ASP A N 1
ATOM 5461 C CA . ASP A 1 690 ? -73.241 -7.953 175.504 1.00 78.12 690 ASP A CA 1
ATOM 5462 C C . ASP A 1 690 ? -73.294 -7.187 176.836 1.00 78.12 690 ASP A C 1
ATOM 5464 O O . ASP A 1 690 ? -73.842 -7.708 177.811 1.00 78.12 690 ASP A O 1
ATOM 5468 N N . ASP A 1 691 ? -72.891 -5.912 176.851 1.00 78.38 691 ASP A N 1
ATOM 5469 C CA . ASP A 1 691 ? -73.110 -5.011 177.995 1.00 78.38 691 ASP A CA 1
ATOM 5470 C C . ASP A 1 691 ? -74.609 -4.802 178.295 1.00 78.38 691 ASP A C 1
ATOM 5472 O O . ASP A 1 691 ? -75.028 -4.766 179.459 1.00 78.38 691 ASP A O 1
ATOM 5476 N N . LEU A 1 692 ? -75.447 -4.690 177.255 1.00 75.44 692 LEU A N 1
ATOM 5477 C CA . LEU A 1 692 ? -76.898 -4.516 177.400 1.00 75.44 692 LEU A CA 1
ATOM 5478 C C . LEU A 1 692 ? -77.601 -5.772 177.945 1.00 75.44 692 LEU A C 1
ATOM 5480 O O . LEU A 1 692 ? -78.589 -5.650 178.676 1.00 75.44 692 LEU A O 1
ATOM 5484 N N . LEU A 1 693 ? -77.096 -6.974 177.646 1.00 74.94 693 LEU A N 1
ATOM 5485 C CA . LEU A 1 693 ? -77.637 -8.224 178.196 1.00 74.94 693 LEU A CA 1
ATOM 5486 C C . LEU A 1 693 ? -77.435 -8.314 179.718 1.00 74.94 693 LEU A C 1
ATOM 5488 O O . LEU A 1 693 ? -78.373 -8.670 180.434 1.00 74.94 693 LEU A O 1
ATOM 5492 N N . VAL A 1 694 ? -76.262 -7.913 180.224 1.00 74.56 694 VAL A N 1
ATOM 5493 C CA . VAL A 1 694 ? -75.972 -7.873 181.672 1.00 74.56 694 VAL A CA 1
ATOM 5494 C C . VAL A 1 694 ? -76.917 -6.909 182.401 1.00 74.56 694 VAL A C 1
ATOM 5496 O O . VAL A 1 694 ? -77.490 -7.254 183.438 1.00 74.56 694 VAL A O 1
ATOM 5499 N N . GLN A 1 695 ? -77.154 -5.724 181.829 1.00 71.75 695 GLN A N 1
ATOM 5500 C CA . GLN A 1 695 ? -78.099 -4.741 182.377 1.00 71.75 695 GLN A CA 1
ATOM 5501 C C . GLN A 1 695 ? -79.547 -5.271 182.396 1.00 71.75 695 GLN A C 1
ATOM 5503 O O . GLN A 1 695 ? -80.303 -4.993 183.333 1.00 71.75 695 GLN A O 1
ATOM 5508 N N . GLY A 1 696 ? -79.926 -6.081 181.402 1.00 67.56 696 GLY A N 1
ATOM 5509 C CA . GLY A 1 696 ? -81.231 -6.740 181.334 1.00 67.56 696 GLY A CA 1
ATOM 5510 C C . GLY A 1 696 ? -81.503 -7.690 182.507 1.00 67.56 696 GLY A C 1
ATOM 5511 O O . GLY A 1 696 ? -82.595 -7.653 183.080 1.00 67.56 696 GLY A O 1
ATOM 5512 N N . GLU A 1 697 ? -80.521 -8.498 182.922 1.00 66.19 697 GLU A N 1
ATOM 5513 C CA . GLU A 1 697 ? -80.691 -9.427 184.052 1.00 66.19 697 GLU A CA 1
ATOM 5514 C C . GLU A 1 697 ? -80.847 -8.718 185.406 1.00 66.19 697 GLU A C 1
ATOM 5516 O O . GLU A 1 697 ? -81.594 -9.182 186.275 1.00 66.19 697 GLU A O 1
ATOM 5521 N N . GLU A 1 698 ? -80.166 -7.587 185.605 1.00 64.19 698 GLU A N 1
ATOM 5522 C CA . GLU A 1 698 ? -80.351 -6.769 186.806 1.00 64.19 698 GLU A CA 1
ATOM 5523 C C . GLU A 1 698 ? -81.750 -6.155 186.887 1.00 64.19 698 GLU A C 1
ATOM 5525 O O . GLU A 1 698 ? -82.339 -6.085 187.970 1.00 64.19 698 GLU A O 1
ATOM 5530 N N . LEU A 1 699 ? -82.275 -5.682 185.755 1.00 60.12 699 LEU A N 1
ATOM 5531 C CA . LEU A 1 699 ? -83.609 -5.094 185.675 1.00 60.12 699 LEU A CA 1
ATOM 5532 C C . LEU A 1 699 ? -84.698 -6.160 185.839 1.00 60.12 699 LEU A C 1
ATOM 5534 O O . LEU A 1 699 ? -85.675 -5.913 186.541 1.00 60.12 699 LEU A O 1
ATOM 5538 N N . ALA A 1 700 ? -84.499 -7.366 185.298 1.00 58.75 700 ALA A N 1
ATOM 5539 C CA . ALA A 1 700 ? -85.418 -8.489 185.483 1.00 58.75 700 ALA A CA 1
ATOM 5540 C C . ALA A 1 700 ? -85.600 -8.864 186.966 1.00 58.75 700 ALA A C 1
ATOM 5542 O O . ALA A 1 700 ? -86.726 -9.071 187.414 1.00 58.75 700 ALA A O 1
ATOM 5543 N N . LYS A 1 701 ? -84.518 -8.876 187.761 1.00 59.81 701 LYS A N 1
ATOM 5544 C CA . LYS A 1 701 ? -84.580 -9.138 189.216 1.00 59.81 701 LYS A CA 1
ATOM 5545 C C . LYS A 1 701 ? -85.352 -8.059 189.988 1.00 59.81 701 LYS A C 1
ATOM 5547 O O . LYS A 1 701 ? -85.983 -8.372 190.990 1.00 59.81 701 LYS A O 1
ATOM 5552 N N . LYS A 1 702 ? -85.345 -6.812 189.504 1.00 59.25 702 LYS A N 1
ATOM 5553 C CA . LYS A 1 702 ? -86.081 -5.671 190.085 1.00 59.25 702 LYS A CA 1
ATOM 5554 C C . LYS A 1 702 ? -87.566 -5.635 189.667 1.00 59.25 702 LYS A C 1
ATOM 5556 O O . LYS A 1 702 ? -88.299 -4.782 190.151 1.00 59.25 702 LYS A O 1
ATOM 5561 N N . LEU A 1 703 ? -88.013 -6.545 188.791 1.00 58.25 703 LEU A N 1
ATOM 5562 C CA . LEU A 1 703 ? -89.364 -6.569 188.206 1.00 58.25 703 LEU A CA 1
ATOM 5563 C C . LEU A 1 703 ? -90.315 -7.604 188.851 1.00 58.25 703 LEU A C 1
ATOM 5565 O O . LEU A 1 703 ? -91.446 -7.758 188.395 1.00 58.25 703 LEU A O 1
ATOM 5569 N N . VAL A 1 704 ? -89.859 -8.349 189.866 1.00 54.19 704 VAL A N 1
ATOM 5570 C CA . VAL A 1 704 ? -90.611 -9.474 190.464 1.00 54.19 704 VAL A CA 1
ATOM 5571 C C . VAL A 1 704 ? -91.380 -9.081 191.736 1.00 54.19 704 VAL A C 1
ATOM 5573 O O . VAL A 1 704 ? -92.405 -9.696 192.023 1.00 54.19 704 VAL A O 1
ATOM 5576 N N . ASP A 1 705 ? -90.958 -8.036 192.460 1.00 41.38 705 ASP A N 1
ATOM 5577 C CA . ASP A 1 705 ? -91.713 -7.492 193.601 1.00 41.38 705 ASP A CA 1
ATOM 5578 C C . ASP A 1 705 ? -92.804 -6.500 193.126 1.00 41.38 705 ASP A C 1
ATOM 5580 O O . ASP A 1 705 ? -92.488 -5.519 192.445 1.00 41.38 705 ASP A O 1
ATOM 5584 N N . PRO A 1 706 ? -94.098 -6.718 193.443 1.00 50.50 706 PRO A N 1
ATOM 5585 C CA . PRO A 1 706 ? -95.185 -6.093 192.687 1.00 50.50 706 PRO A CA 1
ATOM 5586 C C . PRO A 1 706 ? -95.782 -4.830 193.338 1.00 50.50 706 PRO A C 1
ATOM 5588 O O . PRO A 1 706 ? -96.826 -4.909 193.987 1.00 50.50 706 PRO A O 1
ATOM 5591 N N . ASN A 1 707 ? -95.210 -3.641 193.090 1.00 41.19 707 ASN A N 1
ATOM 5592 C CA . ASN A 1 707 ? -96.004 -2.397 193.126 1.00 41.19 707 ASN A CA 1
ATOM 5593 C C . ASN A 1 707 ? -95.389 -1.211 192.345 1.00 41.19 707 ASN A C 1
ATOM 5595 O O . ASN A 1 707 ? -94.237 -0.861 192.595 1.00 41.19 707 ASN A O 1
ATOM 5599 N N . THR A 1 708 ? -96.202 -0.559 191.493 1.00 35.66 708 THR A N 1
ATOM 5600 C CA . THR A 1 708 ? -96.104 0.790 190.850 1.00 35.66 708 THR A CA 1
ATOM 5601 C C . THR A 1 708 ? -96.508 0.737 189.361 1.00 35.66 708 THR A C 1
ATOM 5603 O O . THR A 1 708 ? -96.224 -0.230 188.659 1.00 35.66 708 THR A O 1
ATOM 5606 N N . GLU A 1 709 ? -97.219 1.764 188.879 1.00 40.16 709 GLU A N 1
ATOM 5607 C CA . GLU A 1 709 ? -97.976 1.762 187.613 1.00 40.16 709 GLU A CA 1
ATOM 5608 C C . GLU A 1 709 ? -97.307 2.521 186.439 1.00 40.16 709 GLU A C 1
ATOM 5610 O O . GLU A 1 709 ? -96.438 3.366 186.642 1.00 40.16 709 GLU A O 1
ATOM 5615 N N . GLY A 1 710 ? -97.802 2.297 185.207 1.00 43.84 710 GLY A N 1
ATOM 5616 C CA . GLY A 1 710 ? -97.618 3.195 184.044 1.00 43.84 710 GLY A CA 1
ATOM 5617 C C . GLY A 1 710 ? -96.966 2.558 182.802 1.00 43.84 710 GLY A C 1
ATOM 5618 O O . GLY A 1 710 ? -95.793 2.198 182.829 1.00 43.84 710 GLY A O 1
ATOM 5619 N N . ARG A 1 711 ? -97.698 2.423 181.674 1.00 40.00 711 ARG A N 1
ATOM 5620 C CA . ARG A 1 711 ? -97.261 1.592 180.522 1.00 40.00 711 ARG A CA 1
ATOM 5621 C C . ARG A 1 711 ? -97.484 2.190 179.107 1.00 40.00 711 ARG A C 1
ATOM 5623 O O . ARG A 1 711 ? -98.515 1.933 178.501 1.00 40.00 711 ARG A O 1
ATOM 5630 N N . TRP A 1 712 ? -96.443 2.851 178.569 1.00 43.97 712 TRP A N 1
ATOM 5631 C CA . TRP A 1 712 ? -95.958 2.860 177.154 1.00 43.97 712 TRP A CA 1
ATOM 5632 C C . TRP A 1 712 ? -96.859 3.264 175.943 1.00 43.97 712 TRP A C 1
ATOM 5634 O O . TRP A 1 712 ? -97.887 2.637 175.699 1.00 43.97 712 TRP A O 1
ATOM 5644 N N . ARG A 1 713 ? -96.341 4.130 175.028 1.00 35.12 713 ARG A N 1
ATOM 5645 C CA . ARG A 1 713 ? -96.505 4.023 173.538 1.00 35.12 713 ARG A CA 1
ATOM 5646 C C . ARG A 1 713 ? -95.458 4.819 172.695 1.00 35.12 713 ARG A C 1
ATOM 5648 O O . ARG A 1 713 ? -94.418 5.143 173.254 1.00 35.12 713 ARG A O 1
ATOM 5655 N N . SER A 1 714 ? -95.621 4.971 171.357 1.00 40.66 714 SER A N 1
ATOM 5656 C CA . SER A 1 714 ? -94.503 4.885 170.366 1.00 40.66 714 SER A CA 1
ATOM 5657 C C . SER A 1 714 ? -94.675 5.582 168.968 1.00 40.66 714 SER A C 1
ATOM 5659 O O . SER A 1 714 ? -95.812 5.681 168.523 1.00 40.66 714 SER A O 1
ATOM 5661 N N . LEU A 1 715 ? -93.538 5.913 168.290 1.00 49.84 715 LEU A N 1
ATOM 5662 C CA . LEU A 1 715 ? -93.180 5.997 166.818 1.00 49.84 715 LEU A CA 1
ATOM 5663 C C . LEU A 1 715 ? -93.889 6.914 165.761 1.00 49.84 715 LEU A C 1
ATOM 5665 O O . LEU A 1 715 ? -95.107 6.979 165.777 1.00 49.84 715 LEU A O 1
ATOM 5669 N N . GLU A 1 716 ? -93.132 7.474 164.760 1.00 37.38 716 GLU A N 1
ATOM 5670 C CA . GLU A 1 716 ? -93.531 7.701 163.313 1.00 37.38 716 GLU A CA 1
ATOM 5671 C C . GLU A 1 716 ? -92.447 8.282 162.310 1.00 37.38 716 GLU A C 1
ATOM 5673 O O . GLU A 1 716 ? -91.286 8.419 162.699 1.00 37.38 716 GLU A O 1
ATOM 5678 N N . LYS A 1 717 ? -92.785 8.537 161.002 1.00 53.44 717 LYS A N 1
ATOM 5679 C CA . LYS A 1 717 ? -91.895 8.912 159.829 1.00 53.44 717 LYS A CA 1
ATOM 5680 C C . LYS A 1 717 ? -92.641 9.487 158.553 1.00 53.44 717 LYS A C 1
ATOM 5682 O O . LYS A 1 717 ? -93.720 8.969 158.286 1.00 53.44 717 LYS A O 1
ATOM 5687 N N . PRO A 1 718 ? -92.084 10.419 157.708 1.00 48.19 718 PRO A N 1
ATOM 5688 C CA . PRO A 1 718 ? -92.631 10.777 156.346 1.00 48.19 718 PRO A CA 1
ATOM 5689 C C . PRO A 1 718 ? -91.623 11.164 155.178 1.00 48.19 718 PRO A C 1
ATOM 5691 O O . PRO A 1 718 ? -90.415 10.989 155.341 1.00 48.19 718 PRO A O 1
ATOM 5694 N N . THR A 1 719 ? -92.110 11.672 154.007 1.00 43.47 719 THR A N 1
ATOM 5695 C CA . THR A 1 719 ? -91.424 11.995 152.684 1.00 43.47 719 THR A CA 1
ATOM 5696 C C . THR A 1 719 ? -91.802 13.416 152.091 1.00 43.47 719 THR A C 1
ATOM 5698 O O . THR A 1 719 ? -92.265 14.215 152.898 1.00 43.47 719 THR A O 1
ATOM 5701 N N . GLU A 1 720 ? -91.649 13.937 150.828 1.00 44.53 720 GLU A N 1
ATOM 5702 C CA . GLU A 1 720 ? -91.308 13.505 149.418 1.00 44.53 720 GLU A CA 1
ATOM 5703 C C . GLU A 1 720 ? -91.034 14.718 148.412 1.00 44.53 720 GLU A C 1
ATOM 5705 O O . GLU A 1 720 ? -90.863 15.829 148.906 1.00 44.53 720 GLU A O 1
ATOM 5710 N N . ALA A 1 721 ? -91.055 14.539 147.048 1.00 37.88 721 ALA A N 1
ATOM 5711 C CA . ALA A 1 721 ? -91.230 15.524 145.894 1.00 37.88 721 ALA A CA 1
ATOM 5712 C C . ALA A 1 721 ? -90.085 15.777 144.823 1.00 37.88 721 ALA A C 1
ATOM 5714 O O . ALA A 1 721 ? -88.957 15.336 145.026 1.00 37.88 721 ALA A O 1
ATOM 5715 N N . ALA A 1 722 ? -90.381 16.409 143.643 1.00 39.72 722 ALA A N 1
ATOM 5716 C CA . ALA A 1 722 ? -89.575 16.325 142.375 1.00 39.72 722 ALA A CA 1
ATOM 5717 C C . ALA A 1 722 ? -89.642 17.479 141.289 1.00 39.72 722 ALA A C 1
ATOM 5719 O O . ALA A 1 722 ? -90.557 18.293 141.313 1.00 39.72 722 ALA A O 1
ATOM 5720 N N . GLU A 1 723 ? -88.698 17.426 140.309 1.00 45.81 723 GLU A N 1
ATOM 5721 C CA . GLU A 1 723 ? -88.575 17.989 138.908 1.00 45.81 723 GLU A CA 1
ATOM 5722 C C . GLU A 1 723 ? -88.609 19.511 138.533 1.00 45.81 723 GLU A C 1
ATOM 5724 O O . GLU A 1 723 ? -89.380 20.295 139.070 1.00 45.81 723 GLU A O 1
ATOM 5729 N N . ASP A 1 724 ? -87.810 19.903 137.507 1.00 48.88 724 ASP A N 1
ATOM 5730 C CA . ASP A 1 724 ? -87.894 21.178 136.735 1.00 48.88 724 ASP A CA 1
ATOM 5731 C C . ASP A 1 724 ? -87.302 21.049 135.291 1.00 48.88 724 ASP A C 1
ATOM 5733 O O . ASP A 1 724 ? -86.475 20.178 135.014 1.00 48.88 724 ASP A O 1
ATOM 5737 N N . ARG A 1 725 ? -87.731 21.910 134.350 1.00 49.78 725 ARG A N 1
ATOM 5738 C CA . ARG A 1 725 ? -87.587 21.801 132.874 1.00 49.78 725 ARG A CA 1
ATOM 5739 C C . ARG A 1 725 ? -86.698 22.876 132.215 1.00 49.78 725 ARG A C 1
ATOM 5741 O O . ARG A 1 725 ? -86.452 22.824 131.009 1.00 49.78 725 ARG A O 1
ATOM 5748 N N . THR A 1 726 ? -86.213 23.850 132.979 1.00 61.06 726 THR A N 1
ATOM 5749 C CA . THR A 1 726 ? -85.415 25.006 132.511 1.00 61.06 726 THR A CA 1
ATOM 5750 C C . THR A 1 726 ? -84.021 24.634 131.974 1.00 61.06 726 THR A C 1
ATOM 5752 O O . THR A 1 726 ? -83.575 25.163 130.953 1.00 61.06 726 THR A O 1
ATOM 5755 N N . THR A 1 727 ? -83.368 23.663 132.613 1.00 64.06 727 THR A N 1
ATOM 5756 C CA . THR A 1 727 ? -81.961 23.252 132.411 1.00 64.06 727 THR A CA 1
ATOM 5757 C C . THR A 1 727 ? -81.602 22.778 130.995 1.00 64.06 727 THR A C 1
ATOM 5759 O O . THR A 1 727 ? -80.448 22.878 130.572 1.00 64.06 727 THR A O 1
ATOM 5762 N N . LEU A 1 728 ? -82.573 22.277 130.224 1.00 56.69 728 LEU A N 1
ATOM 5763 C CA . LEU A 1 728 ? -82.339 21.759 128.869 1.00 56.69 728 LEU A CA 1
ATOM 5764 C C . LEU A 1 728 ? -82.119 22.865 127.822 1.00 56.69 728 LEU A C 1
ATOM 5766 O O . LEU A 1 728 ? -81.410 22.637 126.843 1.00 56.69 728 LEU A O 1
ATOM 5770 N N . LEU A 1 729 ? -82.680 24.063 128.021 1.00 64.69 729 LEU A N 1
ATOM 5771 C CA . LEU A 1 729 ? -82.544 25.176 127.069 1.00 64.69 729 LEU A CA 1
ATOM 5772 C C . LEU A 1 729 ? -81.177 25.864 127.161 1.00 64.69 729 LEU A C 1
ATOM 5774 O O . LEU A 1 729 ? -80.618 26.277 126.144 1.00 64.69 729 LEU A O 1
ATOM 5778 N N . GLU A 1 730 ? -80.602 25.942 128.361 1.00 69.56 730 GLU A N 1
ATOM 5779 C CA . GLU A 1 730 ? -79.228 26.418 128.553 1.00 69.56 730 GLU A CA 1
ATOM 5780 C C . GLU A 1 730 ? -78.232 25.473 127.872 1.00 69.56 730 GLU A C 1
ATOM 5782 O O . GLU A 1 730 ? -77.320 25.917 127.170 1.00 69.56 730 GLU A O 1
ATOM 5787 N N . ARG A 1 731 ? -78.472 24.159 127.982 1.00 70.62 731 ARG A N 1
ATOM 5788 C CA . ARG A 1 731 ? -77.636 23.117 127.376 1.00 70.62 731 ARG A CA 1
ATOM 5789 C C . ARG A 1 731 ? -77.561 23.195 125.848 1.00 70.62 731 ARG A C 1
ATOM 5791 O O . ARG A 1 731 ? -76.546 22.782 125.293 1.00 70.62 731 ARG A O 1
ATOM 5798 N N . GLN A 1 732 ? -78.582 23.731 125.175 1.00 68.69 732 GLN A N 1
ATOM 5799 C CA . GLN A 1 732 ? -78.562 23.929 123.721 1.00 68.69 732 GLN A CA 1
ATOM 5800 C C . GLN A 1 732 ? -77.638 25.089 123.313 1.00 68.69 732 GLN A C 1
ATOM 5802 O O . GLN A 1 732 ? -76.739 24.894 122.495 1.00 68.69 732 GLN A O 1
ATOM 5807 N N . LYS A 1 733 ? -77.788 26.271 123.929 1.00 73.25 733 LYS A N 1
ATOM 5808 C CA . LYS A 1 733 ? -76.907 27.430 123.666 1.00 73.25 733 LYS A CA 1
ATOM 5809 C C . LYS A 1 733 ? -75.443 27.120 123.980 1.00 73.25 733 LYS A C 1
ATOM 5811 O O . LYS A 1 733 ? -74.530 27.574 123.293 1.00 73.25 733 LYS A O 1
ATOM 5816 N N . ASP A 1 734 ? -75.230 26.302 125.008 1.00 76.25 734 ASP A N 1
ATOM 5817 C CA . ASP A 1 734 ? -73.921 25.813 125.424 1.00 76.25 734 ASP A CA 1
ATOM 5818 C C . ASP A 1 734 ? -73.296 24.806 124.425 1.00 76.25 734 ASP A C 1
ATOM 5820 O O . ASP A 1 734 ? -72.106 24.515 124.514 1.00 76.25 734 ASP A O 1
ATOM 5824 N N . LEU A 1 735 ? -74.046 24.291 123.444 1.00 71.94 735 LEU A N 1
ATOM 5825 C CA . LEU A 1 735 ? -73.516 23.506 122.318 1.00 71.94 735 LEU A CA 1
ATOM 5826 C C . LEU A 1 735 ? -73.281 24.376 121.075 1.00 71.94 735 LEU A C 1
ATOM 5828 O O . LEU A 1 735 ? -72.245 24.237 120.426 1.00 71.94 735 LEU A O 1
ATOM 5832 N N . GLU A 1 736 ? -74.185 25.313 120.787 1.00 73.94 736 GLU A N 1
ATOM 5833 C CA . GLU A 1 736 ? -74.066 26.270 119.675 1.00 73.94 736 GLU A CA 1
ATOM 5834 C C . GLU A 1 736 ? -72.783 27.123 119.792 1.00 73.94 736 GLU A C 1
ATOM 5836 O O . GLU A 1 736 ? -72.051 27.288 118.815 1.00 73.94 736 GLU A O 1
ATOM 5841 N N . SER A 1 737 ? -72.424 27.564 121.005 1.00 76.00 737 SER A N 1
ATOM 5842 C CA . SER A 1 737 ? -71.160 28.277 121.262 1.00 76.00 737 SER A CA 1
ATOM 5843 C C . SER A 1 737 ? -69.908 27.423 121.007 1.00 76.00 737 SER A C 1
ATOM 5845 O O . SER A 1 737 ? -68.893 27.929 120.526 1.00 76.00 737 SER A O 1
ATOM 5847 N N . LYS A 1 738 ? -69.973 26.115 121.288 1.00 77.94 738 LYS A N 1
ATOM 5848 C CA . LYS A 1 738 ? -68.856 25.173 121.105 1.00 77.94 738 LYS A CA 1
ATOM 5849 C C . LYS A 1 738 ? -68.628 24.814 119.634 1.00 77.94 738 LYS A C 1
ATOM 5851 O O . LYS A 1 738 ? -67.491 24.516 119.271 1.00 77.94 738 LYS A O 1
ATOM 5856 N N . ILE A 1 739 ? -69.666 24.888 118.797 1.00 77.06 739 ILE A N 1
ATOM 5857 C CA . ILE A 1 739 ? -69.553 24.751 117.336 1.00 77.06 739 ILE A CA 1
ATOM 5858 C C . ILE A 1 739 ? -68.825 25.970 116.754 1.00 77.06 739 ILE A C 1
ATOM 5860 O O . ILE A 1 739 ? -67.814 25.796 116.082 1.00 77.06 739 ILE A O 1
ATOM 5864 N N . LEU A 1 740 ? -69.230 27.193 117.119 1.00 77.69 740 LEU A N 1
ATOM 5865 C CA . LEU A 1 740 ? -68.581 28.419 116.632 1.00 77.69 740 LEU A CA 1
ATOM 5866 C C . LEU A 1 740 ? -67.079 28.486 116.992 1.00 77.69 740 LEU A C 1
ATOM 5868 O O . LEU A 1 740 ? -66.253 28.906 116.185 1.00 77.69 740 LEU A O 1
ATOM 5872 N N . ILE A 1 741 ? -66.700 28.012 118.185 1.00 80.69 741 ILE A N 1
ATOM 5873 C CA . ILE A 1 741 ? -65.288 27.882 118.591 1.00 80.69 741 ILE A CA 1
ATOM 5874 C C . ILE A 1 741 ? -64.534 26.862 117.715 1.00 80.69 741 ILE A C 1
ATOM 5876 O O . ILE A 1 741 ? -63.341 27.035 117.468 1.00 80.69 741 ILE A O 1
ATOM 5880 N N . LYS A 1 742 ? -65.202 25.807 117.232 1.00 77.94 742 LYS A N 1
ATOM 5881 C CA . LYS A 1 742 ? -64.587 24.794 116.363 1.00 77.94 742 LYS A CA 1
ATOM 5882 C C . LYS A 1 742 ? -64.408 25.270 114.926 1.00 77.94 742 LYS A C 1
ATOM 5884 O O . LYS A 1 742 ? -63.353 24.998 114.361 1.00 77.94 742 LYS A O 1
ATOM 5889 N N . ASP A 1 743 ? -65.356 26.026 114.382 1.00 77.06 743 ASP A N 1
ATOM 5890 C CA . ASP A 1 743 ? -65.222 26.611 113.042 1.00 77.06 743 ASP A CA 1
ATOM 5891 C C . ASP A 1 743 ? -64.064 27.624 112.988 1.00 77.06 743 ASP A C 1
ATOM 5893 O O . ASP A 1 743 ? -63.254 27.590 112.061 1.00 77.06 743 ASP A O 1
ATOM 5897 N N . ASN A 1 744 ? -63.891 28.442 114.035 1.00 77.56 744 ASN A N 1
ATOM 5898 C CA . ASN A 1 744 ? -62.735 29.337 114.157 1.00 77.56 744 ASN A CA 1
ATOM 5899 C C . ASN A 1 744 ? -61.401 28.564 114.220 1.00 77.56 744 ASN A C 1
ATOM 5901 O O . ASN A 1 744 ? -60.448 28.936 113.539 1.00 77.56 744 ASN A O 1
ATOM 5905 N N . GLN A 1 745 ? -61.336 27.446 114.958 1.00 75.38 745 GLN A N 1
ATOM 5906 C CA . GLN A 1 745 ? -60.135 26.593 114.988 1.00 75.38 745 GLN A CA 1
ATOM 5907 C C . GLN A 1 745 ? -59.814 25.947 113.631 1.00 75.38 745 GLN A C 1
ATOM 5909 O O . GLN A 1 745 ? -58.648 25.679 113.347 1.00 75.38 745 GLN A O 1
ATOM 5914 N N . ILE A 1 746 ? -60.816 25.703 112.779 1.00 77.69 746 ILE A N 1
ATOM 5915 C CA . ILE A 1 746 ? -60.595 25.222 111.408 1.00 77.69 746 ILE A CA 1
ATOM 5916 C C . ILE A 1 746 ? -60.013 26.347 110.538 1.00 77.69 746 ILE A C 1
ATOM 5918 O O . ILE A 1 746 ? -59.078 26.096 109.781 1.00 77.69 746 ILE A O 1
ATOM 5922 N N . GLN A 1 747 ? -60.484 27.590 110.685 1.00 76.38 747 GLN A N 1
ATOM 5923 C CA . GLN A 1 747 ? -59.918 28.742 109.966 1.00 76.38 747 GLN A CA 1
ATOM 5924 C C . GLN A 1 747 ? -58.467 29.040 110.383 1.00 76.38 747 GLN A C 1
ATOM 5926 O O . GLN A 1 747 ? -57.622 29.266 109.518 1.00 76.38 747 GLN A O 1
ATOM 5931 N N . GLU A 1 748 ? -58.141 28.951 111.678 1.00 76.94 748 GLU A N 1
ATOM 5932 C CA . GLU A 1 748 ? -56.753 29.027 112.164 1.00 76.94 748 GLU A CA 1
ATOM 5933 C C . GLU A 1 748 ? -55.875 27.914 111.564 1.00 76.94 748 GLU A C 1
ATOM 5935 O O . GLU A 1 748 ? -54.752 28.172 111.132 1.00 76.94 748 GLU A O 1
ATOM 5940 N N . GLN A 1 749 ? -56.386 26.680 111.471 1.00 76.38 749 GLN A N 1
ATOM 5941 C CA . GLN A 1 749 ? -55.653 25.568 110.853 1.00 76.38 749 GLN A CA 1
ATOM 5942 C C . GLN A 1 749 ? -55.469 25.731 109.337 1.00 76.38 749 GLN A C 1
ATOM 5944 O O . GLN A 1 749 ? -54.434 25.317 108.819 1.00 76.38 749 GLN A O 1
ATOM 5949 N N . MET A 1 750 ? -56.411 26.360 108.628 1.00 74.75 750 MET A N 1
ATOM 5950 C CA . MET A 1 750 ? -56.246 26.687 107.207 1.00 74.75 750 MET A CA 1
ATOM 5951 C C . MET A 1 750 ? -55.175 27.763 106.987 1.00 74.75 750 MET A C 1
ATOM 5953 O O . MET A 1 750 ? -54.322 27.584 106.125 1.00 74.75 750 MET A O 1
ATOM 5957 N N . LEU A 1 751 ? -55.136 28.811 107.819 1.00 76.25 751 LEU A N 1
ATOM 5958 C CA . LEU A 1 751 ? -54.061 29.813 107.777 1.00 76.25 751 LEU A CA 1
ATOM 5959 C C . LEU A 1 751 ? -52.680 29.192 108.045 1.00 76.25 751 LEU A C 1
ATOM 5961 O O . LEU A 1 751 ? -51.711 29.532 107.373 1.00 76.25 751 LEU A O 1
ATOM 5965 N N . VAL A 1 752 ? -52.585 28.228 108.967 1.00 75.56 752 VAL A N 1
ATOM 5966 C CA . VAL A 1 752 ? -51.341 27.472 109.205 1.00 75.56 752 VAL A CA 1
ATOM 5967 C C . VAL A 1 752 ? -50.949 26.602 108.001 1.00 75.56 752 VAL A C 1
ATOM 5969 O O . VAL A 1 752 ? -49.758 26.415 107.763 1.00 75.56 752 VAL A O 1
ATOM 5972 N N . ILE A 1 753 ? -51.905 26.093 107.216 1.00 74.94 753 ILE A N 1
ATOM 5973 C CA . ILE A 1 753 ? -51.611 25.369 105.967 1.00 74.94 753 ILE A CA 1
ATOM 5974 C C . ILE A 1 753 ? -51.067 26.329 104.900 1.00 74.94 753 ILE A C 1
ATOM 5976 O O . ILE A 1 753 ? -50.041 26.016 104.302 1.00 74.94 753 ILE A O 1
ATOM 5980 N N . ASP A 1 754 ? -51.663 27.512 104.726 1.00 77.88 754 ASP A N 1
ATOM 5981 C CA . ASP A 1 754 ? -51.143 28.537 103.807 1.00 77.88 754 ASP A CA 1
ATOM 5982 C C . ASP A 1 754 ? -49.734 29.013 104.224 1.00 77.88 754 ASP A C 1
ATOM 5984 O O . ASP A 1 754 ? -48.855 29.187 103.378 1.00 77.88 754 ASP A O 1
ATOM 5988 N N . GLU A 1 755 ? -49.469 29.174 105.524 1.00 76.50 755 GLU A N 1
ATOM 5989 C CA . GLU A 1 755 ? -48.135 29.488 106.062 1.00 76.50 755 GLU A CA 1
ATOM 5990 C C . GLU A 1 755 ? -47.129 28.351 105.771 1.00 76.50 755 GLU A C 1
ATOM 5992 O O . GLU A 1 755 ? -45.993 28.601 105.361 1.00 76.50 755 GLU A O 1
ATOM 5997 N N . ILE A 1 756 ? -47.550 27.086 105.906 1.00 73.50 756 ILE A N 1
ATOM 5998 C CA . ILE A 1 756 ? -46.739 25.902 105.578 1.00 73.50 756 ILE A CA 1
ATOM 5999 C C . ILE A 1 756 ? -46.460 25.805 104.073 1.00 73.50 756 ILE A C 1
ATOM 6001 O O . ILE A 1 756 ? -45.323 25.521 103.699 1.00 73.50 756 ILE A O 1
ATOM 6005 N N . ASP A 1 757 ? -47.432 26.068 103.199 1.00 75.94 757 ASP A N 1
ATOM 6006 C CA . ASP A 1 757 ? -47.212 26.040 101.748 1.00 75.94 757 ASP A CA 1
ATOM 6007 C C . ASP A 1 757 ? -46.329 27.209 101.277 1.00 75.94 757 ASP A C 1
ATOM 6009 O O . ASP A 1 757 ? -45.472 27.021 100.406 1.00 75.94 757 ASP A O 1
ATOM 6013 N N . ASN A 1 758 ? -46.421 28.379 101.920 1.00 77.00 758 ASN A N 1
ATOM 6014 C CA . ASN A 1 758 ? -45.468 29.476 101.729 1.00 77.00 758 ASN A CA 1
ATOM 6015 C C . ASN A 1 758 ? -44.058 29.117 102.237 1.00 77.00 758 ASN A C 1
ATOM 6017 O O . ASN A 1 758 ? -43.073 29.400 101.552 1.00 77.00 758 ASN A O 1
ATOM 6021 N N . LEU A 1 759 ? -43.928 28.416 103.369 1.00 73.31 759 LEU A N 1
ATOM 6022 C CA . LEU A 1 759 ? -42.647 27.869 103.836 1.00 73.31 759 LEU A CA 1
ATOM 6023 C C . LEU A 1 759 ? -42.100 26.784 102.894 1.00 73.31 759 LEU A C 1
ATOM 6025 O O . LEU A 1 759 ? -40.895 26.732 102.661 1.00 73.31 759 LEU A O 1
ATOM 6029 N N . ILE A 1 760 ? -42.953 25.956 102.287 1.00 73.31 760 ILE A N 1
ATOM 6030 C CA . ILE A 1 760 ? -42.564 24.968 101.269 1.00 73.31 760 ILE A CA 1
ATOM 6031 C C . ILE A 1 760 ? -42.125 25.663 99.971 1.00 73.31 760 ILE A C 1
ATOM 6033 O O . ILE A 1 760 ? -41.168 25.213 99.335 1.00 73.31 760 ILE A O 1
ATOM 6037 N N . ALA A 1 761 ? -42.768 26.763 99.571 1.00 72.50 761 ALA A N 1
ATOM 6038 C CA . ALA A 1 761 ? -42.324 27.601 98.457 1.00 72.50 761 ALA A CA 1
ATOM 6039 C C . ALA A 1 761 ? -40.967 28.264 98.761 1.00 72.50 761 ALA A C 1
ATOM 6041 O O . ALA A 1 761 ? -40.041 28.163 97.953 1.00 72.50 761 ALA A O 1
ATOM 6042 N N . GLY A 1 762 ? -40.809 28.833 99.959 1.00 72.25 762 GLY A N 1
ATOM 6043 C CA . GLY A 1 762 ? -39.551 29.393 100.453 1.00 72.25 762 GLY A CA 1
ATOM 6044 C C . GLY A 1 762 ? -38.424 28.359 100.519 1.00 72.25 762 GLY A C 1
ATOM 6045 O O . GLY A 1 762 ? -37.314 28.640 100.078 1.00 72.25 762 GLY A O 1
ATOM 6046 N N . LEU A 1 763 ? -38.705 27.131 100.965 1.00 63.47 763 LEU A N 1
ATOM 6047 C CA . LEU A 1 763 ? -37.748 26.019 100.964 1.00 63.47 763 LEU A CA 1
ATOM 6048 C C . LEU A 1 763 ? -37.384 25.570 99.543 1.00 63.47 763 LEU A C 1
ATOM 6050 O O . LEU A 1 763 ? -36.206 25.356 99.269 1.00 63.47 763 LEU A O 1
ATOM 6054 N N . LYS A 1 764 ? -38.343 25.487 98.610 1.00 63.12 764 LYS A N 1
ATOM 6055 C CA . LYS A 1 764 ? -38.054 25.230 97.182 1.00 63.12 764 LYS A CA 1
ATOM 6056 C C . LYS A 1 764 ? -37.148 26.318 96.590 1.00 63.12 764 LYS A C 1
ATOM 6058 O O . LYS A 1 764 ? -36.256 26.002 95.805 1.00 63.12 764 LYS A O 1
ATOM 6063 N N . GLN A 1 765 ? -37.337 27.576 96.989 1.00 63.94 765 GLN A N 1
ATOM 6064 C CA . GLN A 1 765 ? -36.506 28.697 96.550 1.00 63.94 765 GLN A CA 1
ATOM 6065 C C . GLN A 1 765 ? -35.120 28.692 97.223 1.00 63.94 765 GLN A C 1
ATOM 6067 O O . GLN A 1 765 ? -34.122 28.887 96.534 1.00 63.94 765 GLN A O 1
ATOM 6072 N N . ALA A 1 766 ? -35.017 28.366 98.514 1.00 55.72 766 ALA A N 1
ATOM 6073 C CA . ALA A 1 766 ? -33.748 28.218 99.238 1.00 55.72 766 ALA A CA 1
ATOM 6074 C C . ALA A 1 766 ? -32.905 27.033 98.725 1.00 55.72 766 ALA A C 1
ATOM 6076 O O . ALA A 1 766 ? -31.690 27.146 98.572 1.00 55.72 766 ALA A O 1
ATOM 6077 N N . VAL A 1 767 ? -33.550 25.922 98.351 1.00 56.19 767 VAL A N 1
ATOM 6078 C CA . VAL A 1 767 ? -32.915 24.774 97.673 1.00 56.19 767 VAL A CA 1
ATOM 6079 C C . VAL A 1 767 ? -32.365 25.148 96.285 1.00 56.19 767 VAL A C 1
ATOM 6081 O O . VAL A 1 767 ? -31.496 24.451 95.767 1.00 56.19 767 VAL A O 1
ATOM 6084 N N . SER A 1 768 ? -32.803 26.266 95.691 1.00 54.91 768 SER A N 1
ATOM 6085 C CA . SER A 1 768 ? -32.191 26.812 94.470 1.00 54.91 768 SER A CA 1
ATOM 6086 C C . SER A 1 768 ? -30.994 27.744 94.724 1.00 54.91 768 SER A C 1
ATOM 6088 O O . SER A 1 768 ? -30.269 28.050 93.778 1.00 54.91 768 SER A O 1
ATOM 6090 N N . THR A 1 769 ? -30.758 28.181 95.970 1.00 57.31 769 THR A N 1
ATOM 6091 C CA . THR A 1 769 ? -29.767 29.223 96.310 1.00 57.31 769 THR A CA 1
ATOM 6092 C C . THR A 1 769 ? -28.729 28.845 97.377 1.00 57.31 769 THR A C 1
ATOM 6094 O O . THR A 1 769 ? -27.826 29.649 97.608 1.00 57.31 769 THR A O 1
ATOM 6097 N N . GLN A 1 770 ? -28.772 27.652 97.992 1.00 44.31 770 GLN A N 1
ATOM 6098 C CA . GLN A 1 770 ? -27.740 27.205 98.947 1.00 44.31 770 GLN A CA 1
ATOM 6099 C C . GLN A 1 770 ? -27.028 25.884 98.580 1.00 44.31 770 GLN A C 1
ATOM 6101 O O . GLN A 1 770 ? -27.640 24.829 98.443 1.00 44.31 770 GLN A O 1
ATOM 6106 N N . SER A 1 771 ? -25.695 26.002 98.481 1.00 44.72 771 SER A N 1
ATOM 6107 C CA . SER A 1 771 ? -24.619 24.990 98.483 1.00 44.72 771 SER A CA 1
ATOM 6108 C C . SER A 1 771 ? -24.733 23.729 97.606 1.00 44.72 771 SER A C 1
ATOM 6110 O O . SER A 1 771 ? -25.362 22.731 97.953 1.00 44.72 771 SER A O 1
ATOM 6112 N N . ASP A 1 772 ? -23.943 23.742 96.532 1.00 60.31 772 ASP A N 1
ATOM 6113 C CA . ASP A 1 772 ? -22.813 22.822 96.318 1.00 60.31 772 ASP A CA 1
ATOM 6114 C C . ASP A 1 772 ? -22.945 21.337 96.693 1.00 60.31 772 ASP A C 1
ATOM 6116 O O . ASP A 1 772 ? -22.849 20.931 97.849 1.00 60.31 772 ASP A O 1
ATOM 6120 N N . THR A 1 773 ? -23.024 20.509 95.645 1.00 56.75 773 THR A N 1
ATOM 6121 C CA . THR A 1 773 ? -22.225 19.277 95.378 1.00 56.75 773 THR A CA 1
ATOM 6122 C C . THR A 1 773 ? -22.987 18.386 94.400 1.00 56.75 773 THR A C 1
ATOM 6124 O O . THR A 1 773 ? -22.417 17.856 93.451 1.00 56.75 773 THR A O 1
ATOM 6127 N N . ARG A 1 774 ? -24.311 18.285 94.572 1.00 50.50 774 ARG A N 1
ATOM 6128 C CA . ARG A 1 774 ? -25.227 17.558 93.671 1.00 50.50 774 ARG A CA 1
ATOM 6129 C C . ARG A 1 774 ? -25.514 18.320 92.365 1.00 50.50 774 ARG A C 1
ATOM 6131 O O . ARG A 1 774 ? -25.973 17.737 91.381 1.00 50.50 774 ARG A O 1
ATOM 6138 N N . THR A 1 775 ? -25.224 19.620 92.352 1.00 55.38 775 THR A N 1
ATOM 6139 C CA . THR A 1 775 ? -25.487 20.565 91.260 1.00 55.38 775 THR A CA 1
ATOM 6140 C C . THR A 1 775 ? -24.659 20.290 90.009 1.00 55.38 775 THR A C 1
ATOM 6142 O O . THR A 1 775 ? -25.154 20.529 88.915 1.00 55.38 775 THR A O 1
ATOM 6145 N N . THR A 1 776 ? -23.441 19.751 90.125 1.00 56.41 776 THR A N 1
ATOM 6146 C CA . THR A 1 776 ? -22.580 19.456 88.964 1.00 56.41 776 THR A CA 1
ATOM 6147 C C . THR A 1 776 ? -23.169 18.354 88.090 1.00 56.41 776 THR A C 1
ATOM 6149 O O . THR A 1 776 ? -23.358 18.575 86.902 1.00 56.41 776 THR A O 1
ATOM 6152 N N . PHE A 1 777 ? -23.565 17.211 88.661 1.00 58.81 777 PHE A N 1
ATOM 6153 C CA . PHE A 1 777 ? -24.197 16.116 87.909 1.00 58.81 777 PHE A CA 1
ATOM 6154 C C . PHE A 1 777 ? -25.515 16.544 87.241 1.00 58.81 777 PHE A C 1
ATOM 6156 O O . PHE A 1 777 ? -25.789 16.179 86.097 1.00 58.81 777 PHE A O 1
ATOM 6163 N N . MET A 1 778 ? -26.327 17.349 87.934 1.00 58.31 778 MET A N 1
ATOM 6164 C CA . MET A 1 778 ? -27.579 17.868 87.374 1.00 58.31 778 MET A CA 1
ATOM 6165 C C . MET A 1 778 ? -27.333 18.943 86.309 1.00 58.31 778 MET A C 1
ATOM 6167 O O . MET A 1 778 ? -27.993 18.907 85.277 1.00 58.31 778 MET A O 1
ATOM 6171 N N . SER A 1 779 ? -26.358 19.836 86.500 1.00 61.94 779 SER A N 1
ATOM 6172 C CA . SER A 1 779 ? -25.922 20.819 85.498 1.00 61.94 779 SER A CA 1
ATOM 6173 C C . SER A 1 779 ? -25.364 20.133 84.254 1.00 61.94 779 SER A C 1
ATOM 6175 O O . SER A 1 779 ? -25.736 20.485 83.142 1.00 61.94 779 SER A O 1
ATOM 6177 N N . ASP A 1 780 ? -24.563 19.081 84.415 1.00 66.56 780 ASP A N 1
ATOM 6178 C CA . ASP A 1 780 ? -24.007 18.312 83.305 1.00 66.56 780 ASP A CA 1
ATOM 6179 C C . ASP A 1 780 ? -25.110 17.562 82.537 1.00 66.56 780 ASP A C 1
ATOM 6181 O O . ASP A 1 780 ? -25.148 17.575 81.308 1.00 66.56 780 ASP A O 1
ATOM 6185 N N . ARG A 1 781 ? -26.101 17.001 83.242 1.00 70.88 781 ARG A N 1
ATOM 6186 C CA . ARG A 1 781 ? -27.299 16.396 82.637 1.00 70.88 781 ARG A CA 1
ATOM 6187 C C . ARG A 1 781 ? -28.193 17.432 81.942 1.00 70.88 781 ARG A C 1
ATOM 6189 O O . ARG A 1 781 ? -28.685 17.154 80.850 1.00 70.88 781 ARG A O 1
ATOM 6196 N N . VAL A 1 782 ? -28.362 18.627 82.510 1.00 74.06 782 VAL A N 1
ATOM 6197 C CA . VAL A 1 782 ? -29.106 19.748 81.903 1.00 74.06 782 VAL A CA 1
ATOM 6198 C C . VAL A 1 782 ? -28.359 20.330 80.702 1.00 74.06 782 VAL A C 1
ATOM 6200 O O . VAL A 1 782 ? -28.991 20.594 79.688 1.00 74.06 782 VAL A O 1
ATOM 6203 N N . ASN A 1 783 ? -27.031 20.442 80.737 1.00 72.19 783 ASN A N 1
ATOM 6204 C CA . ASN A 1 783 ? -26.212 20.877 79.604 1.00 72.19 783 ASN A CA 1
ATOM 6205 C C . ASN A 1 783 ? -26.152 19.819 78.499 1.00 72.19 783 ASN A C 1
ATOM 6207 O O . ASN A 1 783 ? -26.189 20.181 77.325 1.00 72.19 783 ASN A O 1
ATOM 6211 N N . ARG A 1 784 ? -26.139 18.520 78.829 1.00 75.69 784 ARG A N 1
ATOM 6212 C CA . ARG A 1 784 ? -26.301 17.433 77.846 1.00 75.69 784 ARG A CA 1
ATOM 6213 C C . ARG A 1 784 ? -27.688 17.464 77.207 1.00 75.69 784 ARG A C 1
ATOM 6215 O O . ARG A 1 784 ? -27.773 17.327 75.990 1.00 75.69 784 ARG A O 1
ATOM 6222 N N . LEU A 1 785 ? -28.750 17.693 77.986 1.00 78.81 785 LEU A N 1
ATOM 6223 C CA . LEU A 1 785 ? -30.114 17.863 77.472 1.00 78.81 785 LEU A CA 1
ATOM 6224 C C . LEU A 1 785 ? -30.240 19.122 76.609 1.00 78.81 785 LEU A C 1
ATOM 6226 O O . LEU A 1 785 ? -30.719 19.014 75.489 1.00 78.81 785 LEU A O 1
ATOM 6230 N N . ARG A 1 786 ? -29.729 20.274 77.053 1.00 77.38 786 ARG A N 1
ATOM 6231 C CA . ARG A 1 786 ? -29.682 21.527 76.283 1.00 77.38 786 ARG A CA 1
ATOM 6232 C C . ARG A 1 786 ? -28.894 21.354 74.988 1.00 77.38 786 ARG A C 1
ATOM 6234 O O . ARG A 1 786 ? -29.432 21.603 73.924 1.00 77.38 786 ARG A O 1
ATOM 6241 N N . SER A 1 787 ? -27.698 20.771 75.046 1.00 79.06 787 SER A N 1
ATOM 6242 C CA . SER A 1 787 ? -26.899 20.427 73.859 1.00 79.06 787 SER A CA 1
ATOM 6243 C C . SER A 1 787 ? -27.559 19.365 72.972 1.00 79.06 787 SER A C 1
ATOM 6245 O O . SER A 1 787 ? -27.205 19.238 71.802 1.00 79.06 787 SER A O 1
ATOM 6247 N N . SER A 1 788 ? -28.472 18.546 73.502 1.00 81.06 788 SER A N 1
ATOM 6248 C CA . SER A 1 788 ? -29.282 17.613 72.712 1.00 81.06 788 SER A CA 1
ATOM 6249 C C . SER A 1 788 ? -30.428 18.351 72.022 1.00 81.06 788 SER A C 1
ATOM 6251 O O . SER A 1 788 ? -30.582 18.214 70.815 1.00 81.06 788 SER A O 1
ATOM 6253 N N . VAL A 1 789 ? -31.150 19.212 72.746 1.00 79.50 789 VAL A N 1
ATOM 6254 C CA . VAL A 1 789 ? -32.188 20.108 72.218 1.00 79.50 789 VAL A CA 1
ATOM 6255 C C . VAL A 1 789 ? -31.611 21.038 71.155 1.00 79.50 789 VAL A C 1
ATOM 6257 O O . VAL A 1 789 ? -32.170 21.099 70.074 1.00 79.50 789 VAL A O 1
ATOM 6260 N N . ASP A 1 790 ? -30.458 21.669 71.372 1.00 81.56 790 ASP A N 1
ATOM 6261 C CA . ASP A 1 790 ? -29.811 22.551 70.394 1.00 81.56 790 ASP A CA 1
ATOM 6262 C C . ASP A 1 790 ? -29.322 21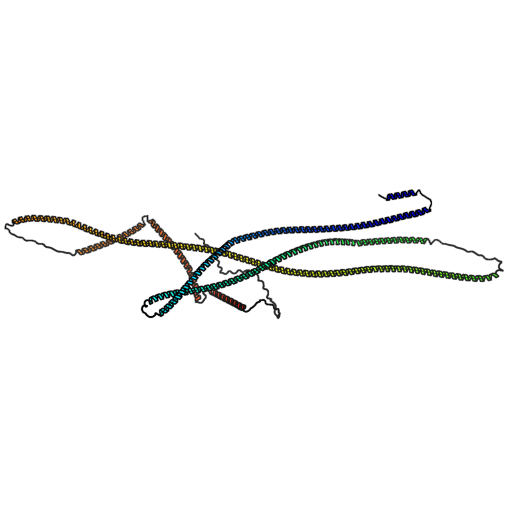.780 69.154 1.00 81.56 790 ASP A C 1
ATOM 6264 O O . ASP A 1 790 ? -29.405 22.288 68.036 1.00 81.56 790 ASP A O 1
ATOM 6268 N N . ARG A 1 791 ? -28.871 20.523 69.303 1.00 83.56 791 ARG A N 1
ATOM 6269 C CA . ARG A 1 791 ? -28.535 19.651 68.157 1.00 83.56 791 ARG A CA 1
ATOM 6270 C C . ARG A 1 791 ? -29.775 19.139 67.425 1.00 83.56 791 ARG A C 1
ATOM 6272 O O . ARG A 1 791 ? -29.745 19.055 66.201 1.00 83.56 791 ARG A O 1
ATOM 6279 N N . LEU A 1 792 ? -30.858 18.827 68.135 1.00 82.56 792 LEU A N 1
ATOM 6280 C CA . LEU A 1 792 ? -32.149 18.462 67.550 1.00 82.56 792 LEU A CA 1
ATOM 6281 C C . LEU A 1 792 ? -32.800 19.659 66.858 1.00 82.56 792 LEU A C 1
ATOM 6283 O O . LEU A 1 792 ? -33.336 19.490 65.775 1.00 82.56 792 LEU A O 1
ATOM 6287 N N . ASN A 1 793 ? -32.684 20.863 67.416 1.00 83.12 793 ASN A N 1
ATOM 6288 C CA . ASN A 1 793 ? -33.200 22.098 66.840 1.00 83.12 793 ASN A CA 1
ATOM 6289 C C . ASN A 1 793 ? -32.371 22.515 65.615 1.00 83.12 793 ASN A C 1
ATOM 6291 O O . ASN A 1 793 ? -32.947 22.876 64.600 1.00 83.12 793 ASN A O 1
ATOM 6295 N N . LYS A 1 794 ? -31.040 22.337 65.623 1.00 83.12 794 LYS A N 1
ATOM 6296 C CA . LYS A 1 794 ? -30.212 22.479 64.408 1.00 83.12 794 LYS A CA 1
ATOM 6297 C C . LYS A 1 794 ? -30.534 21.427 63.338 1.00 83.12 794 LYS A C 1
ATOM 6299 O O . LYS A 1 794 ? -30.608 21.775 62.165 1.00 83.12 794 LYS A O 1
ATOM 6304 N N . LYS A 1 795 ? -30.776 20.163 63.711 1.00 83.94 795 LYS A N 1
ATOM 6305 C CA . LYS A 1 795 ? -31.256 19.124 62.774 1.00 83.94 795 LYS A CA 1
ATOM 6306 C C . LYS A 1 795 ? -32.662 19.423 62.247 1.00 83.94 795 LYS A C 1
ATOM 6308 O O . LYS A 1 795 ? -32.928 19.185 61.077 1.00 83.94 795 LYS A O 1
ATOM 6313 N N . LEU A 1 796 ? -33.546 19.966 63.081 1.00 83.00 796 LEU A N 1
ATOM 6314 C CA . LEU A 1 796 ? -34.879 20.411 62.686 1.00 83.00 796 LEU A CA 1
ATOM 6315 C C . LEU A 1 796 ? -34.779 21.604 61.736 1.00 83.00 796 LEU A C 1
ATOM 6317 O O . LEU A 1 796 ? -35.432 21.593 60.707 1.00 83.00 796 LEU A O 1
ATOM 6321 N N . GLN A 1 797 ? -33.912 22.578 62.015 1.00 80.00 797 GLN A N 1
ATOM 6322 C CA . GLN A 1 797 ? -33.627 23.705 61.126 1.00 80.00 797 GLN A CA 1
ATOM 6323 C C . GLN A 1 797 ? -33.022 23.247 59.791 1.00 80.00 797 GLN A C 1
ATOM 6325 O O . GLN A 1 797 ? -33.442 23.769 58.764 1.00 80.00 797 GLN A O 1
ATOM 6330 N N . SER A 1 798 ? -32.126 22.245 59.759 1.00 83.25 798 SER A N 1
ATOM 6331 C CA . SER A 1 798 ? -31.653 21.669 58.484 1.00 83.25 798 SER A CA 1
ATOM 6332 C C . SER A 1 798 ? -32.787 20.968 57.742 1.00 83.25 798 SER A C 1
ATOM 6334 O O . SER A 1 798 ? -33.041 21.312 56.596 1.00 83.25 798 SER A O 1
ATOM 6336 N N . ARG A 1 799 ? -33.562 20.088 58.394 1.00 85.19 799 ARG A N 1
ATOM 6337 C CA . ARG A 1 799 ? -34.702 19.413 57.751 1.00 85.19 799 ARG A CA 1
ATOM 6338 C C . ARG A 1 799 ? -35.807 20.379 57.314 1.00 85.19 799 ARG A C 1
ATOM 6340 O O . ARG A 1 799 ? -36.443 20.129 56.299 1.00 85.19 799 ARG A O 1
ATOM 6347 N N . VAL A 1 800 ? -36.024 21.484 58.026 1.00 83.44 800 VAL A N 1
ATOM 6348 C CA . VAL A 1 800 ? -36.956 22.558 57.643 1.00 83.44 800 VAL A CA 1
ATOM 6349 C C . VAL A 1 800 ? -36.392 23.390 56.490 1.00 83.44 800 VAL A C 1
ATOM 6351 O O . VAL A 1 800 ? -37.160 23.758 55.607 1.00 83.44 800 VAL A O 1
ATOM 6354 N N . ALA A 1 801 ? -35.082 23.642 56.433 1.00 80.75 801 ALA A N 1
ATOM 6355 C CA . ALA A 1 801 ? -34.438 24.290 55.289 1.00 80.75 801 ALA A CA 1
ATOM 6356 C C . ALA A 1 801 ? -34.459 23.393 54.039 1.00 80.75 801 ALA A C 1
ATOM 6358 O O . ALA A 1 801 ? -34.819 23.861 52.965 1.00 80.75 801 ALA A O 1
ATOM 6359 N N . GLU A 1 802 ? -34.174 22.097 54.186 1.00 83.94 802 GLU A N 1
ATOM 6360 C CA . GLU A 1 802 ? -34.298 21.080 53.136 1.00 83.94 802 GLU A CA 1
ATOM 6361 C C . GLU A 1 802 ? -35.749 20.978 52.642 1.00 83.94 802 GLU A C 1
ATOM 6363 O O . GLU A 1 802 ? -35.993 21.095 51.446 1.00 83.94 802 GLU A O 1
ATOM 6368 N N . LEU A 1 803 ? -36.734 20.860 53.543 1.00 87.25 803 LEU A N 1
ATOM 6369 C CA . LEU A 1 803 ? -38.159 20.894 53.186 1.00 87.25 803 LEU A CA 1
ATOM 6370 C C . LEU A 1 803 ? -38.559 22.211 52.513 1.00 87.25 803 LEU A C 1
ATOM 6372 O O . LEU A 1 803 ? -39.340 22.183 51.568 1.00 87.25 803 LEU A O 1
ATOM 6376 N N . SER A 1 804 ? -38.020 23.350 52.950 1.00 83.62 804 SER A N 1
ATOM 6377 C CA . SER A 1 804 ? -38.260 24.648 52.303 1.00 83.62 804 SER A CA 1
ATOM 6378 C C . SER A 1 804 ? -37.648 24.700 50.902 1.00 83.62 804 SER A C 1
ATOM 6380 O O . SER A 1 804 ? -38.258 25.268 49.999 1.00 83.62 804 SER A O 1
ATOM 6382 N N . MET A 1 805 ? -36.485 24.074 50.694 1.00 81.75 805 MET A N 1
ATOM 6383 C CA . MET A 1 805 ? -35.849 23.960 49.383 1.00 81.75 805 MET A CA 1
ATOM 6384 C C . MET A 1 805 ? -36.658 23.045 48.458 1.00 81.75 805 MET A C 1
ATOM 6386 O O . MET A 1 805 ? -37.012 23.475 47.368 1.00 81.75 805 MET A O 1
ATOM 6390 N N . TYR A 1 806 ? -37.056 21.851 48.910 1.00 83.12 806 TYR A N 1
ATOM 6391 C CA . TYR A 1 806 ? -37.915 20.947 48.134 1.00 83.12 806 TYR A CA 1
ATOM 6392 C C . TYR A 1 806 ? -39.302 21.550 47.850 1.00 83.12 806 TYR A C 1
ATOM 6394 O O . TYR A 1 806 ? -39.843 21.364 46.763 1.00 83.12 806 TYR A O 1
ATOM 6402 N N . GLN A 1 807 ? -39.877 22.327 48.776 1.00 84.75 807 GLN A N 1
ATOM 6403 C CA . GLN A 1 807 ? -41.114 23.080 48.527 1.00 84.75 807 GLN A CA 1
ATOM 6404 C C . GLN A 1 807 ? -40.915 24.229 47.529 1.00 84.75 807 GLN A C 1
ATOM 6406 O O . GLN A 1 807 ? -41.832 24.528 46.764 1.00 84.75 807 GLN A O 1
ATOM 6411 N N . ALA A 1 808 ? -39.749 24.881 47.519 1.00 83.81 808 ALA A N 1
ATOM 6412 C CA . ALA A 1 808 ? -39.412 25.883 46.512 1.00 83.81 808 ALA A CA 1
ATOM 6413 C C . ALA A 1 808 ? -39.185 25.241 45.133 1.00 83.81 808 ALA A C 1
ATOM 6415 O O . ALA A 1 808 ? -39.661 25.776 44.137 1.00 83.81 808 ALA A O 1
ATOM 6416 N N . GLU A 1 809 ? -38.532 24.080 45.076 1.00 82.56 809 GLU A N 1
ATOM 6417 C CA . GLU A 1 809 ? -38.288 23.322 43.846 1.00 82.56 809 GLU A CA 1
ATOM 6418 C C . GLU A 1 809 ? -39.601 22.788 43.247 1.00 82.56 809 GLU A C 1
ATOM 6420 O O . GLU A 1 809 ? -39.900 23.035 42.081 1.00 82.56 809 GLU A O 1
ATOM 6425 N N . ALA A 1 810 ? -40.473 22.189 44.067 1.00 85.12 810 ALA A N 1
ATOM 6426 C CA . ALA A 1 810 ? -41.818 21.784 43.650 1.00 85.12 810 ALA A CA 1
ATOM 6427 C C . ALA A 1 810 ? -42.639 22.966 43.092 1.00 85.12 810 ALA A C 1
ATOM 6429 O O . ALA A 1 810 ? -43.326 22.826 42.079 1.00 85.12 810 ALA A O 1
ATOM 6430 N N . LYS A 1 811 ? -42.516 24.159 43.694 1.00 83.50 811 LYS A N 1
ATOM 6431 C CA . LYS A 1 811 ? -43.134 25.398 43.186 1.00 83.50 811 LYS A CA 1
ATOM 6432 C C . LYS A 1 811 ? -42.484 25.942 41.908 1.00 83.50 811 LYS A C 1
ATOM 6434 O O . LYS A 1 811 ? -43.151 26.676 41.183 1.00 83.50 811 LYS A O 1
ATOM 6439 N N . GLN A 1 812 ? -41.231 25.596 41.606 1.00 83.44 812 GLN A N 1
ATOM 6440 C CA . GLN A 1 812 ? -40.602 25.901 40.314 1.00 83.44 812 GLN A CA 1
ATOM 6441 C C . GLN A 1 812 ? -41.066 24.942 39.208 1.00 83.44 812 GLN A C 1
ATOM 6443 O O . GLN A 1 812 ? -41.202 25.375 38.066 1.00 83.44 812 GLN A O 1
ATOM 6448 N N . TYR A 1 813 ? -41.390 23.686 39.533 1.00 83.75 813 TYR A N 1
ATOM 6449 C CA . TYR A 1 813 ? -41.975 22.749 38.565 1.00 83.75 813 TYR A CA 1
ATOM 6450 C C . TYR A 1 813 ? -43.487 22.940 38.355 1.00 83.75 813 TYR A C 1
ATOM 6452 O O . TYR A 1 813 ? -43.973 22.662 37.263 1.00 83.75 813 TYR A O 1
ATOM 6460 N N . GLU A 1 814 ? -44.238 23.472 39.329 1.00 85.69 814 GLU A N 1
ATOM 6461 C CA . GLU A 1 814 ? -45.665 23.821 39.171 1.00 85.69 814 GLU A CA 1
ATOM 6462 C C . GLU A 1 814 ? -46.025 24.560 37.858 1.00 85.69 814 GLU A C 1
ATOM 6464 O O . GLU A 1 814 ? -46.963 24.121 37.187 1.00 85.69 814 GLU A O 1
ATOM 6469 N N . PRO A 1 815 ? -45.357 25.666 37.459 1.00 84.25 815 PRO A N 1
ATOM 6470 C CA . PRO A 1 815 ? -45.665 26.356 36.205 1.00 84.25 815 PRO A CA 1
ATOM 6471 C C . PRO A 1 815 ? -45.357 25.512 34.962 1.00 84.25 815 PRO A C 1
ATOM 6473 O O . PRO A 1 815 ? -46.086 25.619 33.980 1.00 84.25 815 PRO A O 1
ATOM 6476 N N . GLU A 1 816 ? -44.342 24.646 35.000 1.00 84.06 816 GLU A N 1
ATOM 6477 C CA . GLU A 1 816 ? -44.012 23.756 33.879 1.00 84.06 816 GLU A CA 1
ATOM 6478 C C . GLU A 1 816 ? -45.005 22.590 33.776 1.00 84.06 816 GLU A C 1
ATOM 6480 O O . GLU A 1 816 ? -45.475 22.280 32.685 1.00 84.06 816 GLU A O 1
ATOM 6485 N N . VAL A 1 817 ? -45.439 22.020 34.905 1.00 87.19 817 VAL A N 1
ATOM 6486 C CA . VAL A 1 817 ? -46.551 21.055 34.949 1.00 87.19 817 VAL A CA 1
ATOM 6487 C C . VAL A 1 817 ? -47.831 21.692 34.404 1.00 87.19 817 VAL A C 1
ATOM 6489 O O . VAL A 1 817 ? -48.506 21.080 33.581 1.00 87.19 817 VAL A O 1
ATOM 6492 N N . LYS A 1 818 ? -48.138 22.942 34.778 1.00 87.12 818 LYS A N 1
ATOM 6493 C CA . LYS A 1 818 ? -49.285 23.693 34.238 1.00 87.12 818 LYS A CA 1
ATOM 6494 C C . LYS A 1 818 ? -49.140 23.967 32.735 1.00 87.12 818 LYS A C 1
ATOM 6496 O O . LYS A 1 818 ? -50.122 23.832 32.011 1.00 87.12 818 LYS A O 1
ATOM 6501 N N . ARG A 1 819 ? -47.935 24.280 32.242 1.00 88.38 819 ARG A N 1
ATOM 6502 C CA . ARG A 1 819 ? -47.643 24.452 30.805 1.00 88.38 819 ARG A CA 1
ATOM 6503 C C . ARG A 1 819 ? -47.809 23.147 30.022 1.00 88.38 819 ARG A C 1
ATOM 6505 O O . ARG A 1 819 ? -48.380 23.147 28.937 1.00 88.38 819 ARG A O 1
ATOM 6512 N N . LEU A 1 820 ? -47.335 22.027 30.561 1.00 85.88 820 LEU A N 1
ATOM 6513 C CA . LEU A 1 820 ? -47.512 20.710 29.948 1.00 85.88 820 LEU A CA 1
ATOM 6514 C C . LEU A 1 820 ? -48.980 20.266 29.996 1.00 85.88 820 LEU A C 1
ATOM 6516 O O . LEU A 1 820 ? -49.473 19.712 29.020 1.00 85.88 820 LEU A O 1
ATOM 6520 N N . GLN A 1 821 ? -49.712 20.581 31.068 1.00 87.12 821 GLN A N 1
ATOM 6521 C CA . GLN A 1 821 ? -51.157 20.356 31.153 1.00 87.12 821 GLN A CA 1
ATOM 6522 C C . GLN A 1 821 ? -51.939 21.180 30.124 1.00 87.12 821 GLN A C 1
ATOM 6524 O O . GLN A 1 821 ? -52.836 20.624 29.496 1.00 87.12 821 GLN A O 1
ATOM 6529 N N . THR A 1 822 ? -51.603 22.455 29.884 1.00 86.81 822 THR A N 1
ATOM 6530 C CA . THR A 1 822 ? -52.271 23.235 28.825 1.00 86.81 822 THR A CA 1
ATOM 6531 C C . THR A 1 822 ? -51.907 22.753 27.423 1.00 86.81 822 THR A C 1
ATOM 6533 O O . THR A 1 822 ? -52.780 22.756 26.563 1.00 86.81 822 THR A O 1
ATOM 6536 N N . VAL A 1 823 ? -50.683 22.267 27.186 1.00 83.94 823 VAL A N 1
ATOM 6537 C CA . VAL A 1 823 ? -50.309 21.615 25.913 1.00 83.94 823 VAL A CA 1
ATOM 6538 C C . VAL A 1 823 ? -51.061 20.293 25.712 1.00 83.94 823 VAL A C 1
ATOM 6540 O O . VAL A 1 823 ? -51.603 20.056 24.639 1.00 83.94 823 VAL A O 1
ATOM 6543 N N . VAL A 1 824 ? -51.167 19.446 26.741 1.00 85.62 824 VAL A N 1
ATOM 6544 C CA . VAL A 1 824 ? -51.959 18.204 26.672 1.00 85.62 824 VAL A CA 1
ATOM 6545 C C . VAL A 1 824 ? -53.451 18.504 26.507 1.00 85.62 824 VAL A C 1
ATOM 6547 O O . VAL A 1 824 ? -54.142 17.759 25.814 1.00 85.62 824 VAL A O 1
ATOM 6550 N N . GLN A 1 825 ? -53.959 19.588 27.099 1.00 85.44 825 GLN A N 1
ATOM 6551 C CA . GLN A 1 825 ? -55.347 19.991 26.905 1.00 85.44 825 GLN A CA 1
ATOM 6552 C C . GLN A 1 825 ? -55.584 20.502 25.482 1.00 85.44 825 GLN A C 1
ATOM 6554 O O . GLN A 1 825 ? -56.490 19.996 24.839 1.00 85.44 825 GLN A O 1
ATOM 6559 N N . THR A 1 826 ? -54.736 21.374 24.922 1.00 82.56 826 THR A N 1
ATOM 6560 C CA . THR A 1 826 ? -54.914 21.812 23.524 1.00 82.56 826 THR A CA 1
ATOM 6561 C C . THR A 1 826 ? -54.712 20.679 22.516 1.00 82.56 826 THR A C 1
ATOM 6563 O O . THR A 1 826 ? -55.386 20.672 21.490 1.00 82.56 826 THR A O 1
ATOM 6566 N N . MET A 1 827 ? -53.868 19.681 22.807 1.00 80.75 827 MET A N 1
ATOM 6567 C CA . MET A 1 827 ? -53.795 18.436 22.027 1.00 80.75 827 MET A CA 1
ATOM 6568 C C . MET A 1 827 ? -55.113 17.648 22.066 1.00 80.75 827 MET A C 1
ATOM 6570 O O . MET A 1 827 ? -55.545 17.152 21.028 1.00 80.75 827 MET A O 1
ATOM 6574 N N . LYS A 1 828 ? -55.769 17.541 23.232 1.00 82.25 828 LYS A N 1
ATOM 6575 C CA . LYS A 1 828 ? -57.099 16.916 23.358 1.00 82.25 828 LYS A CA 1
ATOM 6576 C C . LYS A 1 828 ? -58.169 17.724 22.637 1.00 82.25 828 LYS A C 1
ATOM 6578 O O . LYS A 1 828 ? -58.838 17.171 21.779 1.00 82.25 828 LYS A O 1
ATOM 6583 N N . ASP A 1 829 ? -58.244 19.028 22.893 1.00 83.62 829 ASP A N 1
ATOM 6584 C CA . ASP A 1 829 ? -59.197 19.933 22.248 1.00 83.62 829 ASP A CA 1
ATOM 6585 C C . ASP A 1 829 ? -59.063 19.870 20.711 1.00 83.62 829 ASP A C 1
ATOM 6587 O O . ASP A 1 829 ? -60.061 19.931 19.997 1.00 83.62 829 ASP A O 1
ATOM 6591 N N . ARG A 1 830 ? -57.843 19.694 20.179 1.00 80.88 830 ARG A N 1
ATOM 6592 C CA . ARG A 1 830 ? -57.596 19.440 18.749 1.00 80.88 830 ARG A CA 1
ATOM 6593 C C . ARG A 1 830 ? -58.118 18.076 18.294 1.00 80.88 830 ARG A C 1
ATOM 6595 O O . ARG A 1 830 ? -58.870 18.036 17.324 1.00 80.88 830 ARG A O 1
ATOM 6602 N N . MET A 1 831 ? -57.777 16.989 18.993 1.00 78.44 831 MET A N 1
ATOM 6603 C CA . MET A 1 831 ? -58.262 15.636 18.668 1.00 78.44 831 MET A CA 1
ATOM 6604 C C . MET A 1 831 ? -59.793 15.535 18.710 1.00 78.44 831 MET A C 1
ATOM 6606 O O . MET A 1 831 ? -60.385 14.956 17.802 1.00 78.44 831 MET A O 1
ATOM 6610 N N . ASP A 1 832 ? -60.434 16.145 19.707 1.00 85.00 832 ASP A N 1
ATOM 6611 C CA . ASP A 1 832 ? -61.893 16.171 19.862 1.00 85.00 832 ASP A CA 1
ATOM 6612 C C . ASP A 1 832 ? -62.566 16.962 18.720 1.00 85.00 832 ASP A C 1
ATOM 6614 O O . ASP A 1 832 ? -63.656 16.611 18.269 1.00 85.00 832 ASP A O 1
ATOM 6618 N N . ASN A 1 833 ? -61.880 17.973 18.169 1.00 81.19 833 ASN A N 1
ATOM 6619 C CA . ASN A 1 833 ? -62.268 18.679 16.940 1.00 81.19 833 ASN A CA 1
ATOM 6620 C C . ASN A 1 833 ? -61.789 17.983 15.642 1.00 81.19 833 ASN A C 1
ATOM 6622 O O . ASN A 1 833 ? -61.860 18.575 14.567 1.00 81.19 833 ASN A O 1
ATOM 6626 N N . SER A 1 834 ? -61.321 16.729 15.714 1.00 77.69 834 SER A N 1
ATOM 6627 C CA . SER A 1 834 ? -60.796 15.939 14.581 1.00 77.69 834 SER A CA 1
ATOM 6628 C C . SER A 1 834 ? -59.592 16.559 13.846 1.00 77.69 834 SER A C 1
ATOM 6630 O O . SER A 1 834 ? -59.343 16.246 12.682 1.00 77.69 834 SER A O 1
ATOM 6632 N N . LEU A 1 835 ? -58.824 17.417 14.524 1.00 75.81 835 LEU A N 1
ATOM 6633 C CA . LEU A 1 835 ? -57.583 18.016 14.026 1.00 75.81 835 LEU A CA 1
ATOM 6634 C C . LEU A 1 835 ? -56.344 17.260 14.553 1.00 75.81 835 LEU A C 1
ATOM 6636 O O . LEU A 1 835 ? -56.396 16.677 15.641 1.00 75.81 835 LEU A O 1
ATOM 6640 N N . PRO A 1 836 ? -55.202 17.294 13.837 1.00 76.50 836 PRO A N 1
ATOM 6641 C CA . PRO A 1 836 ? -53.953 16.701 14.311 1.00 76.50 836 PRO A CA 1
ATOM 6642 C C . PRO A 1 836 ? -53.521 17.245 15.691 1.00 76.50 836 PRO A C 1
ATOM 6644 O O . PRO A 1 836 ? -53.580 18.461 15.915 1.00 76.50 836 PRO A O 1
ATOM 6647 N N . PRO A 1 837 ? -53.022 16.393 16.616 1.00 76.25 837 PRO A N 1
ATOM 6648 C CA . PRO A 1 837 ? -52.638 16.828 17.965 1.00 76.25 837 PRO A CA 1
ATOM 6649 C C . PRO A 1 837 ? -51.586 17.947 17.964 1.00 76.25 837 PRO A C 1
ATOM 6651 O O . PRO A 1 837 ? -51.655 18.872 18.771 1.00 76.25 837 PRO A O 1
ATOM 6654 N N . THR A 1 838 ? -50.648 17.889 17.014 1.00 73.94 838 THR A N 1
ATOM 6655 C CA . THR A 1 838 ? -49.507 18.804 16.878 1.00 73.94 838 THR A CA 1
ATOM 6656 C C . THR A 1 838 ? -49.304 19.158 15.407 1.00 73.94 838 THR A C 1
ATOM 6658 O O . THR A 1 838 ? -49.404 18.279 14.555 1.00 73.94 838 THR A O 1
ATOM 6661 N N . ASP A 1 839 ? -48.915 20.399 15.107 1.00 70.31 839 ASP A N 1
ATOM 6662 C CA . ASP A 1 839 ? -48.658 20.876 13.731 1.00 70.31 839 ASP A CA 1
ATOM 6663 C C . ASP A 1 839 ? -47.500 20.122 13.029 1.00 70.31 839 ASP A C 1
ATOM 6665 O O . ASP A 1 839 ? -47.343 20.189 11.811 1.00 70.31 839 ASP A O 1
ATOM 6669 N N . THR A 1 840 ? -46.665 19.401 13.788 1.00 73.00 840 THR A N 1
ATOM 6670 C CA . THR A 1 840 ? -45.626 18.502 13.254 1.00 73.00 840 THR A CA 1
ATOM 6671 C C . THR A 1 840 ? -46.164 17.113 12.913 1.00 73.00 840 THR A C 1
ATOM 6673 O O . THR A 1 840 ? -45.709 16.519 11.941 1.00 73.00 840 THR A O 1
ATOM 6676 N N . ALA A 1 841 ? -47.163 16.617 13.651 1.00 73.19 841 ALA A N 1
ATOM 6677 C CA . ALA A 1 841 ? -47.720 15.277 13.467 1.00 73.19 841 ALA A CA 1
ATOM 6678 C C . ALA A 1 841 ? -48.458 15.138 12.124 1.00 73.19 841 ALA A C 1
ATOM 6680 O O . ALA A 1 841 ? -48.451 14.068 11.523 1.00 73.19 841 ALA A O 1
ATOM 6681 N N . GLU A 1 842 ? -49.043 16.232 11.626 1.00 73.62 842 GLU A N 1
ATOM 6682 C CA . GLU A 1 842 ? -49.604 16.307 10.273 1.00 73.62 842 GLU A CA 1
ATOM 6683 C C . GLU A 1 842 ? -48.512 16.098 9.212 1.00 73.62 842 GLU A C 1
ATOM 6685 O O . GLU A 1 842 ? -48.629 15.205 8.378 1.00 73.62 842 GLU A O 1
ATOM 6690 N N . ARG A 1 843 ? -47.386 16.815 9.320 1.00 73.94 843 ARG A N 1
ATOM 6691 C CA . ARG A 1 843 ? -46.243 16.700 8.394 1.00 73.94 843 ARG A CA 1
ATOM 6692 C C . ARG A 1 843 ? -45.551 15.338 8.464 1.00 73.94 843 ARG A C 1
ATOM 6694 O O . ARG A 1 843 ? -45.107 14.816 7.446 1.00 73.94 843 ARG A O 1
ATOM 6701 N N . GLU A 1 844 ? -45.457 14.750 9.654 1.00 74.75 844 GLU A N 1
ATOM 6702 C CA . GLU A 1 844 ? -44.938 13.391 9.855 1.00 74.75 844 GLU A CA 1
ATOM 6703 C C . GLU A 1 844 ? -45.867 12.338 9.227 1.00 74.75 844 GLU A C 1
ATOM 6705 O O . GLU A 1 844 ? -45.394 11.373 8.619 1.00 74.75 844 GLU A O 1
ATOM 6710 N N . TRP A 1 845 ? -47.186 12.542 9.302 1.00 75.81 845 TRP A N 1
ATOM 6711 C CA . TRP A 1 845 ? -48.173 11.701 8.626 1.00 75.81 845 TRP A CA 1
ATOM 6712 C C . TRP A 1 845 ? -48.118 11.869 7.102 1.00 75.81 845 TRP A C 1
ATOM 6714 O O . TRP A 1 845 ? -48.055 10.864 6.395 1.00 75.81 845 TRP A O 1
ATOM 6724 N N . GLU A 1 846 ? -48.053 13.100 6.587 1.00 76.69 846 GLU A N 1
ATOM 6725 C CA . GLU A 1 846 ? -47.864 13.390 5.158 1.00 76.69 846 GLU A CA 1
ATOM 6726 C C . GLU A 1 846 ? -46.587 12.734 4.618 1.00 76.69 846 GLU A C 1
ATOM 6728 O O . GLU A 1 846 ? -46.644 12.004 3.628 1.00 76.69 846 GLU A O 1
ATOM 6733 N N . ALA A 1 847 ? -45.451 12.897 5.304 1.00 77.69 847 ALA A N 1
ATOM 6734 C CA . ALA A 1 847 ? -44.190 12.253 4.938 1.00 77.69 847 ALA A CA 1
ATOM 6735 C C . ALA A 1 847 ? -44.297 10.716 4.941 1.00 77.69 847 ALA A C 1
ATOM 6737 O O . ALA A 1 847 ? -43.763 10.049 4.051 1.00 77.69 847 ALA A O 1
ATOM 6738 N N . MET A 1 848 ? -45.038 10.132 5.892 1.00 77.00 848 MET A N 1
ATOM 6739 C CA . MET A 1 848 ? -45.311 8.693 5.909 1.00 77.00 848 MET A CA 1
ATOM 6740 C C . MET A 1 848 ? -46.210 8.252 4.740 1.00 77.00 848 MET A C 1
ATOM 6742 O O . MET A 1 848 ? -46.020 7.152 4.218 1.00 77.00 848 MET A O 1
ATOM 6746 N N . GLN A 1 849 ? -47.173 9.074 4.310 1.00 76.62 849 GLN A N 1
ATOM 6747 C CA . GLN A 1 849 ? -48.014 8.777 3.145 1.00 76.62 849 GLN A CA 1
ATOM 6748 C C . GLN A 1 849 ? -47.238 8.905 1.831 1.00 76.62 849 GLN A C 1
ATOM 6750 O O . GLN A 1 849 ? -47.368 8.026 0.980 1.00 76.62 849 GLN A O 1
ATOM 6755 N N . VAL A 1 850 ? -46.382 9.925 1.686 1.00 77.94 850 VAL A N 1
ATOM 6756 C CA . VAL A 1 850 ? -45.457 10.062 0.546 1.00 77.94 850 VAL A CA 1
ATOM 6757 C C . VAL A 1 850 ? -44.561 8.829 0.458 1.00 77.94 850 VAL A C 1
ATOM 6759 O O . VAL A 1 850 ? -44.576 8.146 -0.563 1.00 77.94 850 VAL A O 1
ATOM 6762 N N . LYS A 1 851 ? -43.900 8.442 1.557 1.00 75.62 851 LYS A N 1
ATOM 6763 C CA . LYS A 1 851 ? -43.054 7.241 1.587 1.00 75.62 851 LYS A CA 1
ATOM 6764 C C . LYS A 1 851 ? -43.828 5.957 1.247 1.00 75.62 851 LYS A C 1
ATOM 6766 O O . LYS A 1 851 ? -43.341 5.123 0.490 1.00 75.62 851 LYS A O 1
ATOM 6771 N N . LYS A 1 852 ? -45.066 5.796 1.732 1.00 75.62 852 LYS A N 1
ATOM 6772 C CA . LYS A 1 852 ? -45.938 4.659 1.364 1.00 75.62 852 LYS A CA 1
ATOM 6773 C C . LYS A 1 852 ? -46.376 4.684 -0.105 1.00 75.62 852 LYS A C 1
ATOM 6775 O O . LYS A 1 852 ? -46.606 3.619 -0.682 1.00 75.62 852 LYS A O 1
ATOM 6780 N N . ALA A 1 853 ? -46.513 5.861 -0.712 1.00 75.12 853 ALA A N 1
ATOM 6781 C CA . ALA A 1 853 ? -46.789 6.007 -2.138 1.00 75.12 853 ALA A CA 1
ATOM 6782 C C . ALA A 1 853 ? -45.552 5.659 -2.982 1.00 75.12 853 ALA A C 1
ATOM 6784 O O . ALA A 1 853 ? -45.680 4.918 -3.955 1.00 75.12 853 ALA A O 1
ATOM 6785 N N . GLU A 1 854 ? -44.360 6.095 -2.567 1.00 74.38 854 GLU A N 1
ATOM 6786 C CA . GLU A 1 854 ? -43.074 5.730 -3.174 1.00 74.38 854 GLU A CA 1
ATOM 6787 C C . GLU A 1 854 ? -42.811 4.220 -3.082 1.00 74.38 854 GLU A C 1
ATOM 6789 O O . GLU A 1 854 ? -42.520 3.587 -4.093 1.00 74.38 854 GLU A O 1
ATOM 6794 N N . GLU A 1 855 ? -43.011 3.601 -1.914 1.00 74.31 855 GLU A N 1
ATOM 6795 C CA . GLU A 1 855 ? -42.888 2.147 -1.728 1.00 74.31 855 GLU A CA 1
ATOM 6796 C C . GLU A 1 855 ? -43.883 1.357 -2.599 1.00 74.31 855 GLU A C 1
ATOM 6798 O O . GLU A 1 855 ? -43.540 0.298 -3.133 1.00 74.31 855 GLU A O 1
ATOM 6803 N N . LYS A 1 856 ? -45.109 1.868 -2.794 1.00 74.88 856 LYS A N 1
ATOM 6804 C CA . LYS A 1 856 ? -46.082 1.286 -3.735 1.00 74.88 856 LYS A CA 1
ATOM 6805 C C . LYS A 1 856 ? -45.664 1.472 -5.193 1.00 74.88 856 LYS A C 1
ATOM 6807 O O . LYS A 1 856 ? -45.782 0.524 -5.965 1.00 74.88 856 LYS A O 1
ATOM 6812 N N . ALA A 1 857 ? -45.165 2.647 -5.572 1.00 72.69 857 ALA A N 1
ATOM 6813 C CA . ALA A 1 857 ? -44.689 2.924 -6.925 1.00 72.69 857 ALA A CA 1
ATOM 6814 C C . ALA A 1 857 ? -43.460 2.069 -7.274 1.00 72.69 857 ALA A C 1
ATOM 6816 O O . ALA A 1 857 ? -43.408 1.488 -8.355 1.00 72.69 857 ALA A O 1
ATOM 6817 N N . ALA A 1 858 ? -42.522 1.907 -6.337 1.00 73.75 858 ALA A N 1
ATOM 6818 C CA . ALA A 1 858 ? -41.370 1.022 -6.472 1.00 73.75 858 ALA A CA 1
ATOM 6819 C C . ALA A 1 858 ? -41.796 -0.446 -6.639 1.00 73.75 858 ALA A C 1
ATOM 6821 O O . ALA A 1 858 ? -41.318 -1.118 -7.549 1.00 73.75 858 ALA A O 1
ATOM 6822 N N . LYS A 1 859 ? -42.752 -0.934 -5.832 1.00 73.94 859 LYS A N 1
ATOM 6823 C CA . LYS A 1 859 ? -43.298 -2.297 -5.972 1.00 73.94 859 LYS A CA 1
ATOM 6824 C C . LYS A 1 859 ? -44.060 -2.503 -7.285 1.00 73.94 859 LYS A C 1
ATOM 6826 O O . LYS A 1 859 ? -43.907 -3.553 -7.898 1.00 73.94 859 LYS A O 1
ATOM 6831 N N . ALA A 1 860 ? -44.811 -1.508 -7.759 1.00 70.81 860 ALA A N 1
ATOM 6832 C CA . ALA A 1 860 ? -45.469 -1.561 -9.065 1.00 70.81 860 ALA A CA 1
ATOM 6833 C C . ALA A 1 860 ? -44.457 -1.557 -10.228 1.00 70.81 860 ALA A C 1
ATOM 6835 O O . ALA A 1 860 ? -44.613 -2.314 -11.181 1.00 70.81 860 ALA A O 1
ATOM 6836 N N . MET A 1 861 ? -43.389 -0.758 -10.136 1.00 67.06 861 MET A N 1
ATOM 6837 C CA . MET A 1 861 ? -42.296 -0.743 -11.118 1.00 67.06 861 MET A CA 1
ATOM 6838 C C . MET A 1 861 ? -41.473 -2.039 -11.104 1.00 67.06 861 MET A C 1
ATOM 6840 O O . MET A 1 861 ? -40.998 -2.452 -12.156 1.00 67.06 861 MET A O 1
ATOM 6844 N N . ALA A 1 862 ? -41.326 -2.694 -9.948 1.00 65.62 862 ALA A N 1
ATOM 6845 C CA . ALA A 1 862 ? -40.696 -4.009 -9.837 1.00 65.62 862 ALA A CA 1
ATOM 6846 C C . ALA A 1 862 ? -41.572 -5.111 -10.459 1.00 65.62 862 ALA A C 1
ATOM 6848 O O . ALA A 1 862 ? -41.098 -5.831 -11.331 1.00 65.62 862 ALA A O 1
ATOM 6849 N N . ALA A 1 863 ? -42.860 -5.178 -10.102 1.00 65.88 863 ALA A N 1
ATOM 6850 C CA . ALA A 1 863 ? -43.806 -6.137 -10.684 1.00 65.88 863 ALA A CA 1
ATOM 6851 C C . ALA A 1 863 ? -43.920 -5.994 -12.215 1.00 65.88 863 ALA A C 1
ATOM 6853 O O . ALA A 1 863 ? -43.960 -6.981 -12.943 1.00 65.88 863 ALA A O 1
ATOM 6854 N N . ARG A 1 864 ? -43.881 -4.755 -12.721 1.00 59.81 864 ARG A N 1
ATOM 6855 C CA . ARG A 1 864 ? -43.902 -4.469 -14.162 1.00 59.81 864 ARG A CA 1
ATOM 6856 C C . ARG A 1 864 ? -42.555 -4.702 -14.866 1.00 59.81 864 ARG A C 1
ATOM 6858 O O . ARG A 1 864 ? -42.505 -4.651 -16.091 1.00 59.81 864 ARG A O 1
ATOM 6865 N N . ARG A 1 865 ? -41.463 -4.934 -14.128 1.00 56.22 865 ARG A N 1
ATOM 6866 C CA . ARG A 1 865 ? -40.218 -5.485 -14.693 1.00 56.22 865 ARG A CA 1
ATOM 6867 C C . ARG A 1 865 ? -40.310 -7.001 -14.793 1.00 56.22 865 ARG A C 1
ATOM 6869 O O . ARG A 1 865 ? -40.078 -7.518 -15.877 1.00 56.22 865 ARG A O 1
ATOM 6876 N N . THR A 1 866 ? -40.767 -7.684 -13.742 1.00 54.91 866 THR A N 1
ATOM 6877 C CA . THR A 1 866 ? -40.934 -9.146 -13.774 1.00 54.91 866 THR A CA 1
ATOM 6878 C C . THR A 1 866 ? -41.942 -9.592 -14.842 1.00 54.91 866 THR A C 1
ATOM 6880 O O . THR A 1 866 ? -41.634 -10.500 -15.600 1.00 54.91 866 THR A O 1
ATOM 6883 N N . GLU A 1 867 ? -43.070 -8.888 -15.029 1.00 53.19 867 GLU A N 1
ATOM 6884 C CA . GLU A 1 867 ? -44.012 -9.166 -16.140 1.00 53.19 867 GLU A CA 1
ATOM 6885 C C . GLU A 1 867 ? -43.398 -8.998 -17.547 1.00 53.19 867 GLU A C 1
ATOM 6887 O O . GLU A 1 867 ? -43.917 -9.552 -18.514 1.00 53.19 867 GLU A O 1
ATOM 6892 N N . VAL A 1 868 ? -42.316 -8.223 -17.689 1.00 54.28 868 VAL A N 1
ATOM 6893 C CA . VAL A 1 868 ? -41.597 -8.027 -18.963 1.00 54.28 868 VAL A CA 1
ATOM 6894 C C . VAL A 1 868 ? -40.441 -9.023 -19.112 1.00 54.28 868 VAL A C 1
ATOM 6896 O O . VAL A 1 868 ? -40.109 -9.405 -20.230 1.00 54.28 868 VAL A O 1
ATOM 6899 N N . GLU A 1 869 ? -39.857 -9.482 -18.006 1.00 49.78 869 GLU A N 1
ATOM 6900 C CA . GLU A 1 869 ? -38.783 -10.485 -17.977 1.00 49.78 869 GLU A CA 1
ATOM 6901 C C . GLU A 1 869 ? -39.311 -11.932 -18.101 1.00 49.78 869 GLU A C 1
ATOM 6903 O O . GLU A 1 869 ? -38.582 -12.803 -18.567 1.00 49.78 869 GLU A O 1
ATOM 6908 N N . GLU A 1 870 ? -40.580 -12.199 -17.762 1.00 47.41 870 GLU A N 1
ATOM 6909 C CA . GLU A 1 870 ? -41.203 -13.535 -17.863 1.00 47.41 870 GLU A CA 1
ATOM 6910 C C . GLU A 1 870 ? -41.814 -13.871 -19.244 1.00 47.41 870 GLU A C 1
ATOM 6912 O O . GLU A 1 870 ? -42.258 -15.003 -19.448 1.00 47.41 870 GLU A O 1
ATOM 6917 N N . LEU A 1 871 ? -41.848 -12.931 -20.202 1.00 46.94 871 LEU A N 1
ATOM 6918 C CA . LEU A 1 871 ? -42.574 -13.100 -21.478 1.00 46.94 871 LEU A CA 1
ATOM 6919 C C . LEU A 1 871 ? -41.724 -13.292 -22.746 1.00 46.94 871 LEU A C 1
ATOM 6921 O O . LEU A 1 871 ? -42.300 -13.665 -23.767 1.00 46.94 871 LEU A O 1
ATOM 6925 N N . ASP A 1 872 ? -40.400 -13.102 -22.708 1.00 35.03 872 ASP A N 1
ATOM 6926 C CA . ASP A 1 872 ? -39.530 -13.320 -23.878 1.00 35.03 872 ASP A CA 1
ATOM 6927 C C . ASP A 1 872 ? -38.358 -14.263 -23.555 1.00 35.03 872 ASP A C 1
ATOM 6929 O O . ASP A 1 872 ? -37.434 -13.946 -22.804 1.00 35.03 872 ASP A O 1
ATOM 6933 N N . GLY A 1 873 ? -38.411 -15.467 -24.126 1.00 40.06 873 GLY A N 1
ATOM 6934 C CA . GLY A 1 873 ? -37.403 -16.504 -23.931 1.00 40.06 873 GLY A CA 1
ATOM 6935 C C . GLY A 1 873 ? -36.259 -16.442 -24.949 1.00 40.06 873 GLY A C 1
ATOM 6936 O O . GLY A 1 873 ? -36.440 -16.091 -26.108 1.00 40.06 873 GLY A O 1
ATOM 6937 N N . THR A 1 874 ? -35.090 -16.934 -24.532 1.00 35.81 874 THR A N 1
ATOM 6938 C CA . THR A 1 874 ? -33.897 -17.242 -25.354 1.00 35.81 874 THR A CA 1
ATOM 6939 C C . THR A 1 874 ? -33.095 -16.091 -25.999 1.00 35.81 874 THR A C 1
ATOM 6941 O O . THR A 1 874 ? -33.284 -15.748 -27.155 1.00 35.81 874 THR A O 1
ATOM 6944 N N . ILE A 1 875 ? -32.021 -15.706 -25.290 1.00 40.47 875 ILE A N 1
ATOM 6945 C CA . ILE A 1 875 ? -30.609 -15.707 -25.755 1.00 40.47 875 ILE A CA 1
ATOM 6946 C C . ILE A 1 875 ? -30.189 -14.751 -26.912 1.00 40.47 875 ILE A C 1
ATOM 6948 O O . ILE A 1 875 ? -30.705 -14.763 -28.021 1.00 40.47 875 ILE A O 1
ATOM 6952 N N . THR A 1 876 ? -29.051 -14.077 -26.677 1.00 34.94 876 THR A N 1
ATOM 6953 C CA . THR A 1 876 ? -28.271 -13.139 -27.529 1.00 34.94 876 THR A CA 1
ATOM 6954 C C . THR A 1 876 ? -28.648 -11.652 -27.470 1.00 34.94 876 THR A C 1
ATOM 6956 O O . THR A 1 876 ? -29.798 -11.255 -27.585 1.00 34.94 876 THR A O 1
ATOM 6959 N N . THR A 1 877 ? -27.616 -10.811 -27.337 1.00 38.19 877 THR A N 1
ATOM 6960 C CA . THR A 1 877 ? -27.685 -9.335 -27.309 1.00 38.19 877 THR A CA 1
ATOM 6961 C C . THR A 1 877 ? -26.848 -8.693 -28.429 1.00 38.19 877 THR A C 1
ATOM 6963 O O . THR A 1 877 ? -26.396 -7.554 -28.321 1.00 38.19 877 THR A O 1
ATOM 6966 N N . ALA A 1 878 ? -26.627 -9.421 -29.529 1.00 40.28 878 ALA A N 1
ATOM 6967 C CA . ALA A 1 878 ? -25.858 -8.963 -30.686 1.00 40.28 878 ALA A CA 1
ATOM 6968 C C . ALA A 1 878 ? -26.786 -8.616 -31.864 1.00 40.28 878 ALA A C 1
ATOM 6970 O O . ALA A 1 878 ? -27.233 -9.498 -32.593 1.00 40.28 878 ALA A O 1
ATOM 6971 N N . VAL A 1 879 ? -27.053 -7.324 -32.076 1.00 44.62 879 VAL A N 1
ATOM 6972 C CA . VAL A 1 879 ? -27.865 -6.847 -33.211 1.00 44.62 879 VAL A CA 1
ATOM 6973 C C . VAL A 1 879 ? -26.968 -6.592 -34.440 1.00 44.62 879 VAL A C 1
ATOM 6975 O O . VAL A 1 879 ? -25.997 -5.838 -34.332 1.00 44.62 879 VAL A O 1
ATOM 6978 N N . PRO A 1 880 ? -27.254 -7.191 -35.615 1.00 40.19 880 PRO A N 1
ATOM 6979 C CA . PRO A 1 880 ? -26.459 -7.000 -36.830 1.00 40.19 880 PRO A CA 1
ATOM 6980 C C . PRO A 1 880 ? -26.731 -5.645 -37.506 1.00 40.19 880 PRO A C 1
ATOM 6982 O O . PRO A 1 880 ? -27.775 -5.028 -37.308 1.00 40.19 880 PRO A O 1
ATOM 6985 N N . ARG A 1 881 ? -25.808 -5.194 -38.370 1.00 46.44 881 ARG A N 1
ATOM 6986 C CA . ARG A 1 881 ? -25.971 -3.970 -39.179 1.00 46.44 881 ARG A CA 1
ATOM 6987 C C . ARG A 1 881 ? -26.711 -4.239 -40.498 1.00 46.44 881 ARG A C 1
ATOM 6989 O O . ARG A 1 881 ? -26.227 -5.060 -41.277 1.00 46.44 881 ARG A O 1
ATOM 6996 N N . PRO A 1 882 ? -27.745 -3.452 -40.842 1.00 42.09 882 PRO A N 1
ATOM 6997 C CA . PRO A 1 882 ? -28.197 -3.275 -42.220 1.00 42.09 882 PRO A CA 1
ATOM 6998 C C . PRO A 1 882 ? -27.778 -1.892 -42.756 1.00 42.09 882 PRO A C 1
ATOM 7000 O O . PRO A 1 882 ? -28.219 -0.861 -42.253 1.00 42.09 882 PRO A O 1
ATOM 7003 N N . ASN A 1 883 ? -26.962 -1.857 -43.813 1.00 37.53 883 ASN A N 1
ATOM 7004 C CA . ASN A 1 883 ? -26.764 -0.645 -44.616 1.00 37.53 883 ASN A CA 1
ATOM 7005 C C . ASN A 1 883 ? -27.886 -0.540 -45.664 1.00 37.53 883 ASN A C 1
ATOM 7007 O O . ASN A 1 883 ? -27.953 -1.409 -46.531 1.00 37.53 883 ASN A O 1
ATOM 7011 N N . ALA A 1 884 ? -28.674 0.541 -45.681 1.00 33.12 884 ALA A N 1
ATOM 7012 C CA . ALA A 1 884 ? -29.347 1.000 -46.905 1.00 33.12 884 ALA A CA 1
ATOM 7013 C C . ALA A 1 884 ? -29.746 2.485 -46.840 1.00 33.12 884 ALA A C 1
ATOM 7015 O O . ALA A 1 884 ? -30.386 2.937 -45.896 1.00 33.12 884 ALA A O 1
ATOM 7016 N N . TYR A 1 885 ? -29.390 3.223 -47.891 1.00 38.16 885 TYR A N 1
ATOM 7017 C CA . TYR A 1 885 ? -29.785 4.607 -48.154 1.00 38.16 885 TYR A CA 1
ATOM 7018 C C . TYR A 1 885 ? -31.307 4.831 -48.145 1.00 38.16 885 TYR A C 1
ATOM 7020 O O . TYR A 1 885 ? -32.028 4.102 -48.825 1.00 38.16 885 TYR A O 1
ATOM 7028 N N . LYS A 1 886 ? -31.734 5.981 -47.603 1.00 31.69 886 LYS A N 1
ATOM 7029 C CA . LYS A 1 886 ? -32.521 6.969 -48.367 1.00 31.69 886 LYS A CA 1
ATOM 7030 C C . LYS A 1 886 ? -32.075 8.396 -48.024 1.00 31.69 886 LYS A C 1
ATOM 7032 O O . LYS A 1 886 ? -31.923 8.729 -46.854 1.00 31.69 886 LYS A O 1
ATOM 7037 N N . TYR A 1 887 ? -31.866 9.204 -49.060 1.00 37.22 887 TYR A N 1
ATOM 7038 C CA . TYR A 1 887 ? -31.966 10.668 -49.000 1.00 37.22 887 TYR A CA 1
ATOM 7039 C C . TYR A 1 887 ? -33.408 11.074 -49.382 1.00 37.22 887 TYR A C 1
ATOM 7041 O O . TYR A 1 887 ? -34.195 10.191 -49.721 1.00 37.22 887 TYR A O 1
ATOM 7049 N N . ASP A 1 888 ? -33.690 12.383 -49.329 1.00 34.88 888 ASP A N 1
ATOM 7050 C CA . ASP A 1 888 ? -34.955 13.116 -49.579 1.00 34.88 888 ASP A CA 1
ATOM 7051 C C . ASP A 1 888 ? -35.592 13.625 -48.265 1.00 34.88 888 ASP A C 1
ATOM 7053 O O . ASP A 1 888 ? -36.012 12.833 -47.428 1.00 34.88 888 ASP A O 1
ATOM 7057 N N . GLY A 1 889 ? -35.688 14.935 -48.000 1.00 30.42 889 GLY A N 1
ATOM 7058 C CA . GLY A 1 889 ? -35.169 16.093 -48.741 1.00 30.42 889 GLY A CA 1
ATOM 7059 C C . GLY A 1 889 ? -35.311 17.403 -47.938 1.00 30.42 889 GLY A C 1
ATOM 7060 O O . GLY A 1 889 ? -35.949 17.418 -46.895 1.00 30.42 889 GLY A O 1
ATOM 7061 N N . GLU A 1 890 ? -34.679 18.474 -48.431 1.00 34.84 890 GLU A N 1
ATOM 7062 C CA . GLU A 1 890 ? -34.910 19.904 -48.114 1.00 34.84 890 GLU A CA 1
ATOM 7063 C C . GLU A 1 890 ? -35.277 20.334 -46.668 1.00 34.84 890 GLU A C 1
ATOM 7065 O O . GLU A 1 890 ? -36.448 20.360 -46.302 1.00 34.84 890 GLU A O 1
ATOM 7070 N N . ALA A 1 891 ? -34.303 20.875 -45.913 1.00 33.25 891 ALA A N 1
ATOM 7071 C CA . ALA A 1 891 ? -34.357 22.262 -45.397 1.00 33.25 891 ALA A CA 1
ATOM 7072 C C . ALA A 1 891 ? -33.132 22.652 -44.536 1.00 33.25 891 ALA A C 1
ATOM 7074 O O . ALA A 1 891 ? -32.630 21.852 -43.760 1.00 33.25 891 ALA A O 1
ATOM 7075 N N . SER A 1 892 ? -32.735 23.928 -44.648 1.00 32.06 892 SER A N 1
ATOM 7076 C CA . SER A 1 892 ? -31.946 24.769 -43.719 1.00 32.06 892 SER A CA 1
ATOM 7077 C C . SER A 1 892 ? -30.710 24.211 -42.985 1.00 32.06 892 SER A C 1
ATOM 7079 O O . SER A 1 892 ? -30.749 23.272 -42.200 1.00 32.06 892 SER A O 1
ATOM 7081 N N . ALA A 1 893 ? -29.610 24.957 -43.106 1.00 41.78 893 ALA A N 1
ATOM 7082 C CA . ALA A 1 893 ? -28.381 24.770 -42.341 1.00 41.78 893 ALA A CA 1
ATOM 7083 C C . ALA A 1 893 ? -28.535 24.975 -40.814 1.00 41.78 893 ALA A C 1
ATOM 7085 O O . ALA A 1 893 ? -29.458 25.637 -40.340 1.00 41.78 893 ALA A O 1
ATOM 7086 N N . THR A 1 894 ? -27.485 24.562 -40.089 1.00 40.62 894 THR A N 1
ATOM 7087 C CA . THR A 1 894 ? -27.173 24.887 -38.678 1.00 40.62 894 THR A CA 1
ATOM 7088 C C . THR A 1 894 ? -27.867 24.042 -37.601 1.00 40.62 894 THR A C 1
ATOM 7090 O O . THR A 1 894 ? -28.757 24.518 -36.906 1.00 40.62 894 THR A O 1
ATOM 7093 N N . ASN A 1 895 ? -27.383 22.809 -37.391 1.00 38.03 895 ASN A N 1
ATOM 7094 C CA . ASN A 1 895 ? -26.866 22.316 -36.095 1.00 38.03 895 ASN A CA 1
ATOM 7095 C C . ASN A 1 895 ? -26.545 20.810 -36.166 1.00 38.03 895 ASN A C 1
ATOM 7097 O O . ASN A 1 895 ? -27.402 20.013 -36.532 1.00 38.03 895 ASN A O 1
ATOM 7101 N N . VAL A 1 896 ? -25.340 20.409 -35.743 1.00 38.56 896 VAL A N 1
ATOM 7102 C CA . VAL A 1 896 ? -25.005 19.000 -35.463 1.00 38.56 896 VAL A CA 1
ATOM 7103 C C . VAL A 1 896 ? -24.893 18.835 -33.941 1.00 38.56 896 VAL A C 1
ATOM 7105 O O . VAL A 1 896 ? -23.944 19.359 -33.353 1.00 38.56 896 VAL A O 1
ATOM 7108 N N . PRO A 1 897 ? -25.840 18.153 -33.272 1.00 49.31 897 PRO A N 1
ATOM 7109 C CA . PRO A 1 897 ? -25.772 17.924 -31.833 1.00 49.31 897 PRO A CA 1
ATOM 7110 C C . PRO A 1 897 ? -24.806 16.769 -31.536 1.00 49.31 897 PRO A C 1
ATOM 7112 O O . PRO A 1 897 ? -25.155 15.604 -31.709 1.00 49.31 897 PRO A O 1
ATOM 7115 N N . GLY A 1 898 ? -23.576 17.076 -31.108 1.00 44.94 898 GLY A N 1
ATOM 7116 C CA . GLY A 1 898 ? -22.569 16.023 -30.937 1.00 44.94 898 GLY A CA 1
ATOM 7117 C C . GLY A 1 898 ? -21.190 16.447 -30.437 1.00 44.94 898 GLY A C 1
ATOM 7118 O O . GLY A 1 898 ? -20.209 16.034 -31.036 1.00 44.94 898 GLY A O 1
ATOM 7119 N N . ILE A 1 899 ? -21.110 17.255 -29.372 1.00 39.50 899 ILE A N 1
ATOM 7120 C CA . ILE A 1 899 ? -19.976 17.348 -28.421 1.00 39.50 899 ILE A CA 1
ATOM 7121 C C . ILE A 1 899 ? -20.460 18.151 -27.202 1.00 39.50 899 ILE A C 1
ATOM 7123 O O . ILE A 1 899 ? -21.002 19.249 -27.343 1.00 39.50 899 ILE A O 1
ATOM 7127 N N . SER A 1 900 ? -20.280 17.612 -25.996 1.00 40.72 900 SER A N 1
ATOM 7128 C CA . SER A 1 900 ? -20.569 18.315 -24.741 1.00 40.72 900 SER A CA 1
ATOM 7129 C C . SER A 1 900 ? -19.460 19.319 -24.414 1.00 40.72 900 SER A C 1
ATOM 7131 O O . SER A 1 900 ? -18.280 18.967 -24.430 1.00 40.72 900 SER A O 1
ATOM 7133 N N . LYS A 1 901 ? -19.827 20.563 -24.085 1.00 40.47 901 LYS A N 1
ATOM 7134 C CA . LYS A 1 901 ? -18.869 21.588 -23.635 1.00 40.47 901 LYS A CA 1
ATOM 7135 C C . LYS A 1 901 ? -18.219 21.173 -22.302 1.00 40.47 901 LYS A C 1
ATOM 7137 O O . LYS A 1 901 ? -18.929 20.635 -21.452 1.00 40.47 901 LYS A O 1
ATOM 7142 N N . PRO A 1 902 ? -16.922 21.457 -22.076 1.00 44.06 902 PRO A N 1
ATOM 7143 C CA . PRO A 1 902 ? -16.324 21.316 -20.752 1.00 44.06 902 PRO A CA 1
ATOM 7144 C C . PRO A 1 902 ? -16.978 22.291 -19.760 1.00 44.06 902 PRO A C 1
ATOM 7146 O O . PRO A 1 902 ? -17.391 23.391 -20.138 1.00 44.06 902 PRO A O 1
ATOM 7149 N N . TYR A 1 903 ? -17.061 21.888 -18.491 1.00 47.03 903 TYR A N 1
ATOM 7150 C CA . TYR A 1 903 ? -17.569 22.744 -17.417 1.00 47.03 903 TYR A CA 1
ATOM 7151 C C . TYR A 1 903 ? -16.678 23.989 -17.233 1.00 47.03 903 TYR A C 1
ATOM 7153 O O . TYR A 1 903 ? -15.451 23.867 -17.287 1.00 47.03 903 TYR A O 1
ATOM 7161 N N . PRO A 1 904 ? -17.256 25.179 -16.979 1.00 43.16 904 PRO A N 1
ATOM 7162 C CA . PRO A 1 904 ? -16.485 26.325 -16.514 1.00 43.16 904 PRO A CA 1
ATOM 7163 C C . PRO A 1 904 ? -15.947 26.065 -15.098 1.00 43.16 904 PRO A C 1
ATOM 7165 O O . PRO A 1 904 ? -16.563 25.346 -14.311 1.00 43.16 904 PRO A O 1
ATOM 7168 N N . ALA A 1 905 ? -14.804 26.671 -14.771 1.00 46.94 905 ALA A N 1
ATOM 7169 C CA . ALA A 1 905 ? -14.202 26.573 -13.443 1.00 46.94 905 ALA A CA 1
ATOM 7170 C C . ALA A 1 905 ? -15.146 27.113 -12.344 1.00 46.94 905 ALA A C 1
ATOM 7172 O O . ALA A 1 905 ? -15.913 28.046 -12.610 1.00 46.94 905 ALA A O 1
ATOM 7173 N N . PRO A 1 906 ? -15.096 26.567 -11.112 1.00 49.69 906 PRO A N 1
ATOM 7174 C CA . PRO A 1 906 ? -15.916 27.057 -10.010 1.00 49.69 906 PRO A CA 1
ATOM 7175 C C . PRO A 1 906 ? -15.579 28.519 -9.693 1.00 49.69 906 PRO A C 1
ATOM 7177 O O . PRO A 1 906 ? -14.418 28.874 -9.485 1.00 49.69 906 PRO A O 1
ATOM 7180 N N . GLY A 1 907 ? -16.607 29.368 -9.656 1.00 54.28 907 GLY A N 1
ATOM 7181 C CA . GLY A 1 907 ? -16.474 30.751 -9.201 1.00 54.28 907 GLY A CA 1
ATOM 7182 C C . GLY A 1 907 ? -16.158 30.834 -7.700 1.00 54.28 907 GLY A C 1
ATOM 7183 O O . GLY A 1 907 ? -16.389 29.868 -6.969 1.00 54.28 907 GLY A O 1
ATOM 7184 N N . PRO A 1 908 ? -15.644 31.980 -7.216 1.00 51.19 908 PRO A N 1
ATOM 7185 C CA . PRO A 1 908 ? -15.362 32.167 -5.797 1.00 51.19 908 PRO A CA 1
ATOM 7186 C C . PRO A 1 908 ? -16.642 32.022 -4.964 1.00 51.19 908 PRO A C 1
ATOM 7188 O O . PRO A 1 908 ? -17.683 32.582 -5.312 1.00 51.19 908 PRO A O 1
ATOM 7191 N N . MET A 1 909 ? -16.561 31.284 -3.853 1.00 42.19 909 MET A N 1
ATOM 7192 C CA . MET A 1 909 ? -17.676 31.140 -2.914 1.00 42.19 909 MET A CA 1
ATOM 7193 C C . MET A 1 909 ? -18.115 32.508 -2.383 1.00 42.19 909 MET A C 1
ATOM 7195 O O . MET A 1 909 ? -17.336 33.209 -1.737 1.00 42.19 909 MET A O 1
ATOM 7199 N N . MET A 1 910 ? -19.387 32.853 -2.585 1.00 45.12 910 MET A N 1
ATOM 7200 C CA . MET A 1 910 ? -20.041 33.854 -1.744 1.00 45.12 910 MET A CA 1
ATOM 7201 C C . MET A 1 910 ? -20.290 33.230 -0.361 1.00 45.12 910 MET A C 1
ATOM 7203 O O . MET A 1 910 ? -20.818 32.115 -0.307 1.00 45.12 910 MET A O 1
ATOM 7207 N N . PRO A 1 911 ? -19.940 33.902 0.751 1.00 49.06 911 PRO A N 1
ATOM 7208 C CA . PRO A 1 911 ? -20.297 33.430 2.083 1.00 49.06 911 PRO A CA 1
ATOM 7209 C C . PRO A 1 911 ? -21.819 33.328 2.230 1.00 49.06 911 PRO A C 1
ATOM 7211 O O . PRO A 1 911 ? -22.539 34.276 1.922 1.00 49.06 911 PRO A O 1
ATOM 7214 N N . SER A 1 912 ? -22.311 32.190 2.717 1.00 51.72 912 SER A N 1
ATOM 7215 C CA . SER A 1 912 ? -23.723 32.023 3.068 1.00 51.72 912 SER A CA 1
ATOM 7216 C C . SER A 1 912 ? -24.091 32.919 4.251 1.00 51.72 912 SER A C 1
ATOM 7218 O O . SER A 1 912 ? -23.380 32.920 5.258 1.00 51.72 912 SER A O 1
ATOM 7220 N N . GLU A 1 913 ? -25.218 33.626 4.170 1.00 48.28 913 GLU A N 1
ATOM 7221 C CA . GLU A 1 913 ? -25.725 34.419 5.293 1.00 48.28 913 GLU A CA 1
ATOM 7222 C C . GLU A 1 913 ? -26.003 33.529 6.518 1.00 48.28 913 GLU A C 1
ATOM 7224 O O . GLU A 1 913 ? -26.598 32.453 6.415 1.00 48.28 913 GLU A O 1
ATOM 7229 N N . TYR A 1 914 ? -25.551 33.967 7.696 1.00 46.91 914 TYR A N 1
ATOM 7230 C CA . TYR A 1 914 ? -25.662 33.184 8.926 1.00 46.91 914 TYR A CA 1
ATOM 7231 C C . TYR A 1 914 ? -27.119 33.088 9.396 1.00 46.91 914 TYR A C 1
ATOM 7233 O O . TYR A 1 914 ? -27.714 34.074 9.831 1.00 46.91 914 TYR A O 1
ATOM 7241 N N . GLY A 1 915 ? -27.675 31.875 9.382 1.00 45.53 915 GLY A N 1
ATOM 7242 C CA . GLY A 1 915 ? -29.008 31.602 9.915 1.00 45.53 915 GLY A CA 1
ATOM 7243 C C . GLY A 1 915 ? -29.124 31.969 11.401 1.00 45.53 915 GLY A C 1
ATOM 7244 O O . GLY A 1 915 ? -28.341 31.506 12.232 1.00 45.53 915 GLY A O 1
ATOM 7245 N N . ALA A 1 916 ? -30.145 32.758 11.749 1.00 54.50 916 ALA A N 1
ATOM 7246 C CA . ALA A 1 916 ? -30.317 33.420 13.051 1.00 54.50 916 ALA A CA 1
ATOM 7247 C C . ALA A 1 916 ? -30.555 32.500 14.279 1.00 54.50 916 ALA A C 1
ATOM 7249 O O . ALA A 1 916 ? -30.917 32.985 15.348 1.00 54.50 916 ALA A O 1
ATOM 7250 N N . ASN A 1 917 ? -30.351 31.184 14.151 1.00 53.97 917 ASN A N 1
ATOM 7251 C CA . ASN A 1 917 ? -30.559 30.180 15.204 1.00 53.97 917 ASN A CA 1
ATOM 7252 C C . ASN A 1 917 ? -29.268 29.463 15.660 1.00 53.97 917 ASN A C 1
ATOM 7254 O O . ASN A 1 917 ? -29.340 28.490 16.412 1.00 53.97 917 ASN A O 1
ATOM 7258 N N . MET A 1 918 ? -28.084 29.954 15.272 1.00 40.88 918 MET A N 1
ATOM 7259 C CA . MET A 1 918 ? -26.798 29.498 15.821 1.00 40.88 918 MET A CA 1
ATOM 7260 C C . MET A 1 918 ? -26.663 29.861 17.312 1.00 40.88 918 MET A C 1
ATOM 7262 O O . MET A 1 918 ? -26.166 30.926 17.682 1.00 40.88 918 MET A O 1
ATOM 7266 N N . ARG A 1 919 ? -27.102 28.960 18.200 1.00 54.28 919 ARG A N 1
ATOM 7267 C CA . ARG A 1 919 ? -26.926 29.102 19.653 1.00 54.28 919 ARG A CA 1
ATOM 7268 C C . ARG A 1 919 ? -25.455 28.924 20.036 1.00 54.28 919 ARG A C 1
ATOM 7270 O O . ARG A 1 919 ? -24.962 27.804 20.114 1.00 54.28 919 ARG A O 1
ATOM 7277 N N . HIS A 1 920 ? -24.768 30.022 20.348 1.00 46.50 920 HIS A N 1
ATOM 7278 C CA . HIS A 1 920 ? -23.432 29.963 20.941 1.00 46.50 920 HIS A CA 1
ATOM 7279 C C . HIS A 1 920 ? -23.465 29.271 22.314 1.00 46.50 920 HIS A C 1
ATOM 7281 O O . HIS A 1 920 ? -24.013 29.813 23.278 1.00 46.50 920 HIS A O 1
ATOM 7287 N N . PHE A 1 921 ? -22.809 28.115 22.432 1.00 43.75 921 PHE A N 1
ATOM 7288 C CA . PHE A 1 921 ? -22.489 27.521 23.728 1.00 43.75 921 PHE A CA 1
ATOM 7289 C C . PHE A 1 921 ? -21.497 28.427 24.473 1.00 43.75 921 PHE A C 1
ATOM 7291 O O . PHE A 1 921 ? -20.337 28.555 24.087 1.00 43.75 921 PHE A O 1
ATOM 7298 N N . ARG A 1 922 ? -21.947 29.070 25.557 1.00 46.00 922 ARG A N 1
ATOM 7299 C CA . ARG A 1 922 ? -21.049 29.741 26.508 1.00 46.00 922 ARG A CA 1
ATOM 7300 C C . ARG A 1 922 ? -20.514 28.715 27.500 1.00 46.00 922 ARG A C 1
ATOM 7302 O O . ARG A 1 922 ? -21.299 28.111 28.226 1.00 46.00 922 ARG A O 1
ATOM 7309 N N . ALA A 1 923 ? -19.191 28.586 27.586 1.00 42.06 923 ALA A N 1
ATOM 7310 C CA . ALA A 1 923 ? -18.554 27.855 28.677 1.00 42.06 923 ALA A CA 1
ATOM 7311 C C . ALA A 1 923 ? -18.934 28.479 30.042 1.00 42.06 923 ALA A C 1
ATOM 7313 O O . ALA A 1 923 ? -19.013 29.711 30.151 1.00 42.06 923 ALA A O 1
ATOM 7314 N N . PRO A 1 924 ? -19.182 27.669 31.088 1.00 53.19 924 PRO A N 1
ATOM 7315 C CA . PRO A 1 924 ? -19.567 28.180 32.397 1.00 53.19 924 PRO A CA 1
ATOM 7316 C C . PRO A 1 924 ? -18.397 28.910 33.068 1.00 53.19 924 PRO A C 1
ATOM 7318 O O . PRO A 1 924 ? -17.306 28.364 33.222 1.00 53.19 924 PRO A O 1
ATOM 7321 N N . ARG A 1 925 ? -18.631 30.145 33.530 1.00 40.53 925 ARG A N 1
ATOM 7322 C CA . ARG A 1 925 ? -17.694 30.825 34.435 1.00 40.53 925 ARG A CA 1
ATOM 7323 C C . ARG A 1 925 ? -17.705 30.120 35.789 1.00 40.53 925 ARG A C 1
ATOM 7325 O O . ARG A 1 925 ? -18.735 30.117 36.462 1.00 40.53 925 ARG A O 1
ATOM 7332 N N . GLN A 1 926 ? -16.550 29.618 36.218 1.00 45.00 926 GLN A N 1
ATOM 7333 C CA . GLN A 1 926 ? -16.316 29.301 37.625 1.00 45.00 926 GLN A CA 1
ATOM 7334 C C . GLN A 1 926 ? -16.560 30.564 38.467 1.00 45.00 926 GLN A C 1
ATOM 7336 O O . GLN A 1 926 ? -16.054 31.641 38.141 1.00 45.00 926 GLN A O 1
ATOM 7341 N N . ARG A 1 927 ? -17.345 30.445 39.542 1.00 45.97 927 ARG A N 1
ATOM 7342 C CA . ARG A 1 927 ? -17.352 31.445 40.616 1.00 45.97 927 ARG A CA 1
ATOM 7343 C C . ARG A 1 927 ? -16.217 31.099 41.570 1.00 45.97 927 ARG A C 1
ATOM 7345 O O . ARG A 1 927 ? -16.109 29.945 41.977 1.00 45.97 927 ARG A O 1
ATOM 7352 N N . GLY A 1 928 ? -15.397 32.086 41.918 1.00 42.53 928 GLY A N 1
ATOM 7353 C CA . GLY A 1 928 ? -14.463 31.944 43.030 1.00 42.53 928 GLY A CA 1
ATOM 7354 C C . GLY A 1 928 ? -15.226 31.738 44.338 1.00 42.53 928 GLY A C 1
ATOM 7355 O O . GLY A 1 928 ? -16.325 32.268 44.507 1.00 42.53 928 GLY A O 1
ATOM 7356 N N . VAL A 1 929 ? -14.641 30.957 45.242 1.00 42.41 929 VAL A N 1
ATOM 7357 C CA . VAL A 1 929 ? -15.078 30.885 46.638 1.00 42.41 929 VAL A CA 1
ATOM 7358 C C . VAL A 1 929 ? -14.431 32.055 47.373 1.00 42.41 929 VAL A C 1
ATOM 7360 O O . VAL A 1 929 ? -13.206 32.164 47.386 1.00 42.41 929 VAL A O 1
ATOM 7363 N N . GLU A 1 930 ? -15.247 32.926 47.960 1.00 45.34 930 GLU A N 1
ATOM 7364 C CA . GLU A 1 930 ? -14.802 33.852 49.006 1.00 45.34 930 GLU A CA 1
ATOM 7365 C C . GLU A 1 930 ? -14.941 33.158 50.375 1.00 45.34 930 GLU A C 1
ATOM 7367 O O . GLU A 1 930 ? -15.751 32.237 50.518 1.00 45.34 930 GLU A O 1
ATOM 7372 N N . LEU A 1 931 ? -14.076 33.541 51.322 1.00 41.91 931 LEU A N 1
ATOM 7373 C CA . LEU A 1 931 ? -13.810 32.851 52.598 1.00 41.91 931 LEU A CA 1
ATOM 7374 C C . LEU A 1 931 ? -14.935 32.982 53.640 1.00 41.91 931 LEU A C 1
ATOM 7376 O O . LEU A 1 931 ? -15.459 34.106 53.794 1.00 41.91 931 LEU A O 1
#